Protein 7DSK (pdb70)

Organism: Homo sapiens (NCBI:txid9606)

Solvent-accessible surface area: 40055 Å² total; per-residue (Å²): 115,178,46,13,32,45,62,112,75,1,67,157,70,1,47,47,118,22,64,52,170,57,44,168,49,83,96,104,112,70,101,117,39,36,101,44,62,70,53,23,2,75,88,60,23,112,209,19,114,141,28,121,146,58,71,87,51,51,25,12,31,36,3,1,1,0,15,0,51,54,8,65,12,0,17,16,163,88,45,6,63,0,55,27,0,79,64,66,0,103,30,0,36,40,0,81,4,47,0,0,4,0,8,13,5,3,55,4,90,96,76,72,26,98,82,6,56,2,65,89,9,14,102,114,27,26,47,75,126,39,2,69,43,0,15,94,22,0,153,167,74,72,7,90,1,0,3,4,2,0,0,1,48,83,43,172,51,8,5,4,89,106,69,21,95,77,0,5,74,45,1,97,88,0,3,85,79,6,3,122,36,35,0,31,0,0,5,3,45,27,2,63,70,10,131,80,19,49,74,38,0,36,66,2,11,110,43,0,34,67,80,36,107,73,46,1,2,2,0,0,3,91,13,53,72,36,117,89,2,40,58,23,22,122,96,7,108,72,7,5,12,2,15,20,17,9,29,89,56,9,109,55,0,79,70,2,46,32,26,0,44,95,20,8,124,56,13,52,112,86,63,8,14,7,9,3,6,19,38,82,10,6,22,59,82,26,63,87,94,24,17,66,1,3,1,0,0,1,2,1,2,20,1,0,1,4,2,7,10,0,4,0,8,20,5,56,8,81,61,24,59,78,27,82,108,122,15,5,35,1,5,27,62,71,99,26,18,94,88,86,122,78,35,22,48,69,107,57,1,14,112,14,20,60,134,71,117,54,7,17,0,25,9,0,63,94,3,3,45,24,4,28,97,37,84,1,4,23,27,11,59,29,66,25,4,69,30,12,121,10,5,0,0,0,0,2,13,15,30,39,49,42,5,0,0,0,0,0,1,5,22,104,99,41,25,75,2,30,20,128,21,113,88,28,52,98,72,2,62,40,49,70,113,0,50,8,30,2,15,5,51,132,76,69,147,86,51,69,68,32,41,13,114,151,2,101,0,63,46,36,0,0,0,1,0,74,6,81,110,78,154,35,33,18,89,114,63,0,69,31,122,23,1,22,11,5,0,6,1,10,8,0,3,5,5,2,7,51,16,5,35,30,0,1,106,33,0,15,0,8,8,30,3,40,76,6,2,40,53,3,0,90,33,2,46,32,0,0,44,1,0,0,2,4,2,2,15,30,22,53,6,0,0,8,0,1,3,2,38,96,35,68,36,49,62,48,0,8,22,6,2,46,3,19,9,51,14,35,0,4,5,44,1,6,3,19,0,49,14,18,0,46,17,67,10,37,57,78,6,82,48,13,91,27,32,123,98,0,5,61,47,20,0,16,11,6,1,24,60,1,11,24,42,3,26,145,32,9,127,30,4,11,156,33,5,56,63,42,7,56,34,4,63,132,5,2,43,59,3,20,90,28,1,97,81,29,69,62,132,79,107,71,72,7,61,43,141,122,107,15,117,113,46,53,108,113,96,89,8,67,30,8,69,0,39,36,32,0,18,60,4,4,36,10,15,15,26,0,0,2,0,1,57,4,1,90,82,16,102,146,12,1,17,63,0,2,82,77,0,5,56,76,1,19,102,22,0,29,47,0,4,51,0,3,4,6,17,14,62,36,114,89,2,46,72,22,170,12,5,0,24,41,0,0,90,139,42,47,62,144,100,23,115,37,3,4,42,60,1,0,54,0,0,29,1,7,1,3,2,8,0,10,0,0,0,2,0,3,6,0,0,7,81,61,48,11,27,89,28,31,14,15,4,0,21,8,139,75,54,0,0,24,5,0,0,64,58,4,7,74,45,0,51,92,63,9,179,36,215,86,30,96,61,27,64,64,42,5,14,8,24,64,18,56,4,5,2,56,2,0,73,1,7,40,134,9,41,137,168,86,90,131,61,123,42,54,78,109,16,118,91,44,72,0,61,135,3,20,103,33,0,83,100,10,18,63,15,11,97,165,96,50,81,104,43,0,36,82,0,106,97,62,5,74,55,0,52,94,55,22,96,108,42,31,159,96,146,148,32,62,162,220,50,69,120,38,67,76,54,72,8,18,91,37,0,43,61,55,37,0,0,9,41,87,112

Foldseek 3Di:
DVPDDDDPVCCVPCVDPPNVVVVVVVVVVVVVVVVVVVVVVVVVVVVPDDFDDDPPDALLLQFAEEEEAQQCQEVHPPQSALLSVLVCLVVVVLLVHQEYEYHAQFDDDALDDPPGASLFGDPVHHGLVSVLVSQVSCVVSNYAYEYERQGHPPDDLRQNLPDAPVSLVRVLVSLVNVVVSPHQEYEYEALVSHPPRLVSVVVSVVVQVVVHVNHAYEYEHADQDLVVVVVSCPVPQRHEYFYQNVLPDQLFPVVVQCSLVVNCVVSVVGAYEDERHDQAAPVVRDPPLQLLVVLVVRLQRNYYYYHYPCSQLPADPVQDPDDDRRRHRAAADLCGPPPPRPSADLSRHDVSQVVDCLHSNVSSSLSRVCCNPFDQNSHWDKDWADWPGRKTKIKGHHTFFKIKIKIWGSHQAKDFTHCPHPDDDPQDDDDQKWAFDDKNDPDDDHGHIDGRHRHIGHHGMMTITIDGGDD/DAQAFDQELLLLLLLQLLQLQFQLLWALPLVLCVLFFFLVLLLVLLLVLLVLLLLLLVLLLQVCLFVVDAQPLLVLCCVFVNDVVSLLCVVCCPAQNQLLVLLVRLLLLLQLLCCVVPPPHGDDRVSSLVSSLVLLVVLLVQQLQADVSLSVLSSVLSVLLVVLLVVLLVLLVVLVVVPDFPEPDPPRRNPTGDDDCLSNVSSSLSSNSSRPSLNLVRNVGVNYDPSSPSVVVSSVVRSVVVSVSSSSNSSSLPRPAPSVSSNPDRTSQLVSLVRSHPPVSSVRSNSSSSSSSSSSSSSLVSQLSNVLVCVVVQSDPVLFVWAAPPRSGRSVSSVVSSVSSSVVSPDDDSVVCSLLCVLVVLVSSLSSLVSVVVCVVVPVPTDGSDDDDPPSNVVSNVVSVVSNVSSCPNPVPSPVVSVVVSCVCVVVCCPRPVDPPDDPVPPVVSVVVSVVVCVVVVTHHDDD

GO terms:
  GO:0005515 protein binding (F, IPI)
  GO:0005886 plasma membrane (C, IDA)
  GO:0016323 basolateral plasma membrane (C, IDA)
  GO:0016324 apical plasma membrane (C, IDA)
  GO:0015823 phenylalanine transport (P, IGI)
  GO:1903801 L-leucine import across plasma membrane (P, IGI)
  GO:0015173 aromatic amino acid transmembrane transporter activity (F, IGI)
  GO:0015175 neutral L-amino acid transmembrane transporter activity (F, IGI)
  GO:0015180 L-alanine transmembrane transporter activity (F, IGI)
  GO:0015190 L-leucine transmembrane transporter activity (F, IGI)
  GO:1904273 L-alanine import across plasma membrane (P, IGI)
  GO:0003725 double-stranded RNA binding (F, IDA)
  GO:0043330 response to exogenous dsRNA (P, IMP)
  GO:0015818 isoleucine transport (P, IDA)
  GO:0015820 L-leucine transport (P, IDA)
  GO:0015821 methionine transport (P, IDA)
  GO:0015823 phenylalanine transport (P, IDA)
  GO:0015824 proline transport (P, IDA)
  GO:0015827 tryptophan transport (P, IDA)
  GO:0015828 tyrosine transport (P, IDA)

Secondary structure (DSSP, 8-state):
--SS--HHHHHHHTTSTTHHHHHHHHHHHHHHHHHHHHHHHHHHHTTS---PPP----GGGSS-EEEE--SHHHH-TT--STTGGGGGHHHHTTTT-S--EE---EE--SS-TTT-EEEEE-TTT--SHHHHHHHHHHHHTT---EEE--S--SSSSTT-TT-SHHHHHHHHHHHHHHHHHT-SEEEE--GGGSTT-HHHHHHHHHHHHHH-TT-EEEEE-----HHHHHHHTSS-SS-EEE-SSSSS--SSHHHHHHHHHHHHHHHTS--EEE-S-SS--GGGTS-TTSHHHHHHHHTSSSEEEEEETTTTTT--STTSSS--TTSPPP--STT-S-SSTT---STTSHHHHTT-TTSHHHHHHHHHHHHTT-HHHHS-EEEEE--STTEEEEEEE-SSS-EEEEEEE-SSS-EE------SS-STT---S------BSSSS--SSS---SSS-EE-TT-EEEEEE-S--/------B-HHHHHHHHHHHHSSSHHHHTHHHHHHHH-SHHHHHHHHHHHHHHHHHHHHHHHHHHHHT--SSTTTHHHHHHH-SHHHHHHHHHIIIIIHHHHHHHHHHHHHHHHTTTTSTTSPPPHHHHHHHHHHHHHHHHHHHHH-HHHHHHHHHHHHHHHHHHHHHHHHHHHHHHTSS--SS--TTTTTTT----GGGTHHHHHHHHHTT--TT-TTTTTTSBSSHHHHTHHHHHHHHHHHHHHHHHHHHHHHTTS-HHHHHT-S-HHHHHHHHH-SSSTTHHHHHHHHHHHHHHHHHHHHHHHHHHHHHHTTSS-TTSSEEBTTTTB-HHHHHHHHHHHHHGGG-S--STTHHHHHHHHHHHHHHHHHHHHHHHHH---S--S--PPTTHHHHHHHHHHHHHHHHTTS-HHHHHHHHHHHTTHHHHHTTTTS--S--HHHHHHHHHHHHHHHHHHT-EE---

Sequence (935 aa):
KFTGLSKEELLKVAGSPGWVRTRWALLLLFWLGWLGMLAGAVVIIVRAPRCRELPAQKWWHTGALYRIGDLQAFQGHGAGNLAGLKGRLDYLSSLKVKGLVLGPIHKNQKDDVAQTDLLQIDPNFGSKEDFDSLLQSAKKKSIRVILDLTPNYRGENSWFSTQVDTVATKVKDALEFWLQAGVDGFQVRDIENLKDASSFLAEWQNITKGFSEDRLLIAGTNSSDLQQILSLLESNKDLLLTSSYLSDSGSTGEHTKSLVTQYLNATGNRWCSWSLSQARLLTSFLPAQLLRLYQLMLFTLPGTPVFSYGDEIGLDAAALPGQPMEAPVMLWDESSFPDIPGAVSANMTVKGQSEDPGSLLSLFRRLSDQRSKERSLLHGDFHAFSAGPGLFSYIRHWDQNERFLVVLNFGDVGLSAGLQASDLPASASLPAKADLLLSTQPGREEGSPLELERLKLEPHEGLLLRFPYAAVTLQRNITLLNGVAIIVGTIIGSGIFVTPTGVLKEAGSPGLALVVWAACGVFSIVGALCYAELGTTISKSGGDYAYMLEVYGSLPAFLKLWIELLIIRPSSQYIVALVFATYLLKPLFPTCPVPEEAAKLVACLCVLLLTAVNCYSVKAATRVQDAFAAAKLLALALIILLGFVQIGKGDVSNLDPNFSFEGTKLDVGNIVLALYSGLFAYGGWNYLNFVTEEMINPYRNLPLAIIISLPIVTLVYVLTNLAYFTTLSTEQMLSSEAVAVDFGNYHLGVMSWIIPVFVGLSCFGSVNGSLFTSSRLFFVGSREGHLPSILSMIHPQLLTPVPSLVFTCVMTLLYAFSKDIFSVINFFSFFNWLCVALAIIGMIWLRHRKPELERPIKVNLALPVFFILACLFLIAVSFWKTPVECGIGFTIILSGLPVYFFGVWWKNKPKWLLQGIFSTTVLCQKLMQVVPQET

Radius of gyration: 35.34 Å; Cα contacts (8 Å, |Δi|>4): 1486; chains: 2; bounding box: 67×59×108 Å

Structure (mmCIF, N/CA/C/O backbone):
data_7DSK
#
_entry.id   7DSK
#
_cell.length_a   1.00
_cell.length_b   1.00
_cell.length_c   1.00
_cell.angle_alpha   90.00
_cell.angle_beta   90.00
_cell.angle_gamma   90.00
#
_symmetry.space_group_name_H-M   'P 1'
#
loop_
_entity.id
_entity.type
_entity.pdbx_description
1 polymer '4F2 cell-surface antigen heavy chain'
2 polymer 'Large neutral amino acids transporter small subunit 1'
3 branched 2-acetamido-2-deoxy-beta-D-glucopyranose-(1-4)-2-acetamido-2-deoxy-beta-D-glucopyranose
4 non-polymer 1,2-DIACYL-GLYCEROL-3-SN-PHOSPHATE
5 non-polymer '(2~{S})-2-azanyl-7-(naphthalen-1-ylmethoxy)-3,4-dihydro-1~{H}-naphthalene-2-carboxylic acid'
6 non-polymer 'CHOLESTEROL HEMISUCCINATE'
7 water water
#
loop_
_atom_site.group_PDB
_atom_site.id
_atom_site.type_symbol
_atom_site.label_atom_id
_atom_site.label_alt_id
_atom_site.label_comp_id
_atom_site.label_asym_id
_atom_site.label_entity_id
_atom_site.label_seq_id
_atom_site.pdbx_PDB_ins_code
_atom_site.Cartn_x
_atom_site.Cartn_y
_atom_site.Cartn_z
_atom_site.occupancy
_atom_site.B_iso_or_equiv
_atom_site.auth_seq_id
_atom_site.auth_comp_id
_atom_site.auth_asym_id
_atom_site.auth_atom_id
_atom_site.pdbx_PDB_model_num
ATOM 1 N N . LYS A 1 175 ? 128.08000 132.09900 104.93700 1.000 102.86000 161 LYS A N 1
ATOM 2 C CA . LYS A 1 175 ? 129.17700 131.53300 104.16500 1.000 102.86000 161 LYS A CA 1
ATOM 3 C C . LYS A 1 175 ? 129.05900 130.02000 104.20300 1.000 102.86000 161 LYS A C 1
ATOM 4 O O . LYS A 1 175 ? 128.63100 129.39400 103.23200 1.000 102.86000 161 LYS A O 1
ATOM 10 N N . PHE A 1 176 ? 129.43000 129.43700 105.33600 1.000 109.22000 162 PHE A N 1
ATOM 11 C CA . PHE A 1 176 ? 129.39900 127.99000 105.47900 1.000 109.22000 162 PHE A CA 1
ATOM 12 C C . PHE A 1 176 ? 128.12500 127.48100 106.13800 1.000 109.22000 162 PHE A C 1
ATOM 13 O O . PHE A 1 176 ? 127.69900 126.36600 105.82700 1.000 109.22000 162 PHE A O 1
ATOM 21 N N . THR A 1 177 ? 127.50600 128.24800 107.03800 1.000 101.75000 163 THR A N 1
ATOM 22 C CA . THR A 1 177 ? 126.28600 127.78700 107.69300 1.000 101.75000 163 THR A CA 1
ATOM 23 C C . THR A 1 177 ? 125.30500 128.96100 107.71900 1.000 101.75000 163 THR A C 1
ATOM 24 O O . THR A 1 177 ? 124.32800 128.97100 108.47500 1.000 101.75000 163 THR A O 1
ATOM 28 N N . GLY A 1 178 ? 125.54500 129.95600 106.8880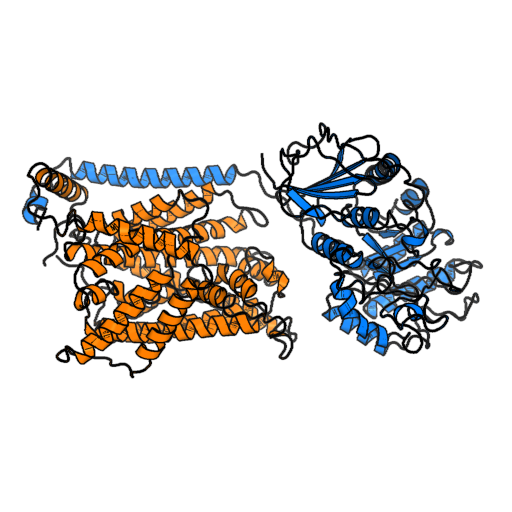0 1.000 98.94000 164 GLY A N 1
ATOM 29 C CA . GLY A 1 178 ? 124.68700 131.12400 106.85100 1.000 98.94000 164 GLY A CA 1
ATOM 30 C C . GLY A 1 178 ? 124.51900 131.72500 105.47900 1.000 98.94000 164 GLY A C 1
ATOM 31 O O . GLY A 1 178 ? 124.92200 131.14200 104.47000 1.000 98.94000 164 GLY A O 1
ATOM 32 N N . LEU A 1 179 ? 123.92700 132.91500 105.44900 1.000 95.67000 165 LEU A N 1
ATOM 33 C CA . LEU A 1 179 ? 123.61600 133.62700 104.21800 1.000 95.67000 165 LEU A CA 1
ATOM 34 C C . LEU A 1 179 ? 124.83700 134.42300 103.75900 1.000 95.67000 165 LEU A C 1
ATOM 35 O O . LEU A 1 179 ? 125.95800 134.17900 104.20800 1.000 95.67000 165 LEU A O 1
ATOM 40 N N . SER A 1 180 ? 124.63700 135.36600 102.84100 1.000 96.10000 166 SER A N 1
ATOM 41 C CA . SER A 1 180 ? 125.70400 136.22200 102.34500 1.000 96.10000 166 SER A CA 1
ATOM 42 C C . SER A 1 180 ? 125.26600 137.67300 102.48000 1.000 96.10000 166 SER A C 1
ATOM 43 O O . SER A 1 180 ? 124.27800 137.98600 103.15000 1.000 96.10000 166 SER A O 1
ATOM 46 N N . LYS A 1 181 ? 126.02500 138.56000 101.84000 1.000 95.66000 167 LYS A N 1
ATOM 47 C CA . LYS A 1 181 ? 125.82500 140.00300 101.91000 1.000 95.66000 167 LYS A CA 1
ATOM 48 C C . LYS A 1 181 ? 124.48400 140.45000 101.33700 1.000 95.66000 167 LYS A C 1
ATOM 49 O O . LYS A 1 181 ? 123.65700 141.02400 102.05300 1.000 95.66000 167 LYS A O 1
ATOM 55 N N . GLU A 1 182 ? 124.26200 140.16900 100.05100 1.000 102.79000 168 GLU A N 1
ATOM 56 C CA . GLU A 1 182 ? 123.15700 140.73900 99.28500 1.000 102.79000 168 GLU A CA 1
ATOM 57 C C . GLU A 1 182 ? 121.80200 140.21300 99.73500 1.000 102.79000 168 GLU A C 1
ATOM 58 O O . GLU A 1 182 ? 120.83100 140.97900 99.81300 1.000 102.79000 168 GLU A O 1
ATOM 64 N N . GLU A 1 183 ? 121.73700 138.90800 100.01400 1.000 99.17000 169 GLU A N 1
ATOM 65 C CA . GLU A 1 183 ? 120.50200 138.28100 100.47200 1.000 99.17000 169 GLU A CA 1
ATOM 66 C C . GLU A 1 183 ? 120.04800 138.87700 101.79600 1.000 99.17000 169 GLU A C 1
ATOM 67 O O . GLU A 1 183 ? 118.87200 139.20000 101.97700 1.000 99.17000 169 GLU A O 1
ATOM 73 N N . LEU A 1 184 ? 120.98700 139.05900 102.72400 1.000 97.70000 170 LEU A N 1
ATOM 74 C CA . LEU A 1 184 ? 120.66900 139.67500 104.00200 1.000 97.70000 170 LEU A CA 1
ATOM 75 C C . LEU A 1 184 ? 120.30500 141.14700 103.84900 1.000 97.70000 170 LEU A C 1
ATOM 76 O O . LEU A 1 184 ? 119.40800 141.64500 104.53400 1.000 97.70000 170 LEU A O 1
ATOM 81 N N . LEU A 1 185 ? 120.99000 141.86100 102.95800 1.000 100.57000 171 LEU A N 1
ATOM 82 C CA . LEU A 1 185 ? 120.71900 143.28700 102.81900 1.000 100.57000 171 LEU A CA 1
ATOM 83 C C . LEU A 1 185 ? 119.39200 143.57100 102.12600 1.000 100.57000 171 LEU A C 1
ATOM 84 O O . LEU A 1 185 ? 118.82200 144.65100 102.30900 1.000 100.57000 171 LEU A O 1
ATOM 89 N N . LYS A 1 186 ? 118.88400 142.63100 101.32700 1.000 101.73000 172 LYS A N 1
ATOM 90 C CA . LYS A 1 186 ? 117.55600 142.86800 100.76900 1.000 101.73000 172 LYS A CA 1
ATOM 91 C C . LYS A 1 186 ? 116.45200 142.12700 101.52300 1.000 101.73000 172 LYS A C 1
ATOM 92 O O . LYS A 1 186 ? 115.26900 142.39600 101.29300 1.000 101.73000 172 LYS A O 1
ATOM 98 N N . VAL A 1 187 ? 116.80200 141.19500 102.40900 1.000 99.98000 173 VAL A N 1
ATOM 99 C CA . VAL A 1 187 ? 115.79800 140.61300 103.29700 1.000 99.98000 173 VAL A CA 1
ATOM 100 C C . VAL A 1 187 ? 115.73100 141.37600 104.61300 1.000 99.98000 173 VAL A C 1
ATOM 101 O O . VAL A 1 187 ? 114.66600 141.87100 104.99800 1.000 99.98000 173 VAL A O 1
ATOM 105 N N . ALA A 1 188 ? 116.85800 141.49100 105.31400 1.000 99.47000 174 ALA A N 1
ATOM 106 C CA . ALA A 1 188 ? 116.86100 142.19200 106.59400 1.000 99.47000 174 ALA A CA 1
ATOM 107 C C . ALA A 1 188 ? 117.05400 143.69300 106.41300 1.000 99.47000 174 ALA A C 1
ATOM 108 O O . ALA A 1 188 ? 117.96100 144.28800 107.00200 1.000 99.47000 174 ALA A O 1
ATOM 110 N N . GLY A 1 189 ? 116.20800 144.30800 105.59500 1.000 99.29000 175 GLY A N 1
ATOM 111 C CA . GLY A 1 189 ? 116.15300 145.74600 105.44400 1.000 99.29000 175 GLY A CA 1
ATOM 112 C C . GLY A 1 189 ? 114.70300 146.16300 105.35000 1.000 99.29000 175 GLY A C 1
ATOM 113 O O . GLY A 1 189 ? 114.37900 147.34600 105.20600 1.000 99.29000 175 GLY A O 1
ATOM 114 N N . SER A 1 190 ? 113.82800 145.16300 105.41600 1.000 99.61000 176 SER A N 1
ATOM 115 C CA . SER A 1 190 ? 112.39400 145.38100 105.40500 1.000 99.61000 176 SER A CA 1
ATOM 116 C C . SER A 1 190 ? 111.96100 146.13400 106.66100 1.000 99.61000 176 SER A C 1
ATOM 117 O O . SER A 1 190 ? 112.62800 146.05700 107.69600 1.000 99.61000 176 SER A O 1
ATOM 120 N N . PRO A 1 191 ? 110.85800 146.89900 106.58700 1.000 99.21000 177 PRO A N 1
ATOM 121 C CA . PRO A 1 191 ? 110.30200 147.50200 107.80500 1.000 99.21000 177 PRO A CA 1
ATOM 122 C C . PRO A 1 191 ? 109.82200 146.44800 108.78600 1.000 99.21000 177 PRO A C 1
ATOM 123 O O . PRO A 1 191 ? 109.50100 145.32200 108.39300 1.000 99.21000 177 PRO A O 1
ATOM 127 N N . GLY A 1 192 ? 109.76600 146.80000 110.06300 1.000 96.93000 178 GLY A N 1
ATOM 128 C CA . GLY A 1 192 ? 109.51600 145.80300 111.08000 1.000 96.93000 178 GLY A CA 1
ATOM 129 C C . GLY A 1 192 ? 110.80000 145.31100 111.71200 1.000 96.93000 178 GLY A C 1
ATOM 130 O O . GLY A 1 192 ? 110.96000 145.40500 112.93100 1.000 96.93000 178 GLY A O 1
ATOM 131 N N . TRP A 1 193 ? 111.71600 144.78100 110.89300 1.000 91.63000 179 TRP A N 1
ATOM 132 C CA . TRP A 1 193 ? 113.01500 144.34000 111.39600 1.000 91.63000 179 TRP A CA 1
ATOM 133 C C . TRP A 1 193 ? 113.83600 145.51400 111.91400 1.000 91.63000 179 TRP A C 1
ATOM 134 O O . TRP A 1 193 ? 114.52500 145.40300 112.93700 1.000 91.63000 179 TRP A O 1
ATOM 145 N N . VAL A 1 194 ? 113.77200 146.64700 111.20900 1.000 91.80000 180 VAL A N 1
ATOM 146 C CA . VAL A 1 194 ? 114.41900 147.87300 111.67100 1.000 91.80000 180 VAL A CA 1
ATOM 147 C C . VAL A 1 194 ? 113.80000 148.33500 112.98400 1.000 91.80000 180 VAL A C 1
ATOM 148 O O . VAL A 1 194 ? 114.50500 148.71400 113.93200 1.000 91.80000 180 VAL A O 1
ATOM 152 N N . ARG A 1 195 ? 112.46800 148.27300 113.06500 1.000 91.58000 181 ARG A N 1
ATOM 153 C CA . ARG A 1 195 ? 111.76800 148.62300 114.29400 1.000 91.58000 181 ARG A CA 1
ATOM 154 C C . ARG A 1 195 ? 112.08500 147.63300 115.40600 1.000 91.58000 181 ARG A C 1
ATOM 155 O O . ARG A 1 195 ? 112.19300 148.01500 116.57500 1.000 91.58000 181 ARG A O 1
ATOM 163 N N . THR A 1 196 ? 112.28900 146.36200 115.04600 1.000 87.24000 182 THR A N 1
ATOM 164 C CA . THR A 1 196 ? 112.63800 145.34000 116.02800 1.000 87.24000 182 THR A CA 1
ATOM 165 C C . THR A 1 196 ? 114.00800 145.60300 116.64200 1.000 87.24000 182 THR A C 1
ATOM 166 O O . THR A 1 196 ? 114.17500 145.55300 117.86600 1.000 87.24000 182 THR A O 1
ATOM 170 N N . ARG A 1 197 ? 114.99800 145.92500 115.80700 1.000 85.45000 183 ARG A N 1
ATOM 171 C CA . ARG A 1 197 ? 116.33600 146.12200 116.35100 1.000 85.45000 183 ARG A CA 1
ATOM 172 C C . ARG A 1 197 ? 116.45900 147.46000 117.07800 1.000 85.45000 183 ARG A C 1
ATOM 173 O O . ARG A 1 197 ? 117.18900 147.56000 118.07300 1.000 85.45000 183 ARG A O 1
ATOM 181 N N . TRP A 1 198 ? 115.70300 148.48100 116.65400 1.000 89.84000 184 TRP A N 1
ATOM 182 C CA . TRP A 1 198 ? 115.70900 149.73200 117.41500 1.000 89.84000 184 TRP A CA 1
ATOM 183 C C . TRP A 1 198 ? 114.99000 149.57900 118.75300 1.000 89.84000 184 TRP A C 1
ATOM 184 O O . TRP A 1 198 ? 115.41600 150.15600 119.76700 1.000 89.84000 184 TRP A O 1
ATOM 195 N N . ALA A 1 199 ? 113.91400 148.78500 118.78000 1.000 80.77000 185 ALA A N 1
ATOM 196 C CA . ALA A 1 199 ? 113.22400 148.50600 120.03200 1.000 80.77000 185 ALA A CA 1
ATOM 197 C C . ALA A 1 199 ? 114.10900 147.71400 120.98100 1.000 80.77000 185 ALA A C 1
ATOM 198 O O . ALA A 1 199 ? 114.11700 147.97200 122.19000 1.000 80.77000 185 ALA A O 1
ATOM 200 N N . LEU A 1 200 ? 114.88800 146.77000 120.44600 1.000 73.97000 186 LEU A N 1
ATOM 201 C CA . LEU A 1 200 ? 115.81000 146.01400 121.28800 1.000 73.97000 186 LEU A CA 1
ATOM 202 C C . LEU A 1 200 ? 116.94800 146.88900 121.80100 1.000 73.97000 186 LEU A C 1
ATOM 203 O O . LEU A 1 200 ? 117.41300 146.70100 122.93200 1.000 73.97000 186 LEU A O 1
ATOM 208 N N . LEU A 1 201 ? 117.38700 147.86600 121.00100 1.000 74.58000 187 LEU A N 1
ATOM 209 C CA . LEU A 1 201 ? 118.41900 148.80000 121.45200 1.000 74.58000 187 LEU A CA 1
ATOM 210 C C . LEU A 1 201 ? 117.93400 149.65200 122.62100 1.000 74.58000 187 LEU A C 1
ATOM 211 O O . LEU A 1 201 ? 118.62800 149.78200 123.64600 1.000 74.58000 187 LEU A O 1
ATOM 216 N N . LEU A 1 202 ? 116.73400 150.22600 122.49600 1.000 74.25000 188 LEU A N 1
ATOM 217 C CA . LEU A 1 202 ? 116.23000 151.06800 123.57700 1.000 74.25000 188 LEU A CA 1
ATOM 218 C C . LEU A 1 202 ? 115.85800 150.23200 124.79700 1.000 74.25000 188 LEU A C 1
ATOM 219 O O . LEU A 1 202 ? 115.98600 150.69500 125.93600 1.000 74.25000 188 LEU A O 1
ATOM 224 N N . LEU A 1 203 ? 115.44100 148.97900 124.57900 1.000 68.50000 189 LEU A N 1
ATOM 225 C CA . LEU A 1 203 ? 115.17300 148.06600 125.68500 1.000 68.50000 189 LEU A CA 1
ATOM 226 C C . LEU A 1 203 ? 116.44900 147.72100 126.44600 1.000 68.50000 189 LEU A C 1
ATOM 227 O O . LEU A 1 203 ? 116.44600 147.62400 127.68000 1.000 68.50000 189 LEU A O 1
ATOM 232 N N . PHE A 1 204 ? 117.55900 147.56100 125.71800 1.000 66.20000 190 PHE A N 1
ATOM 233 C CA . PHE A 1 204 ? 118.85100 147.31600 126.35200 1.000 66.20000 190 PHE A CA 1
ATOM 234 C C . PHE A 1 204 ? 119.28400 148.50500 127.19800 1.000 66.20000 190 PHE A C 1
ATOM 235 O O . PHE A 1 204 ? 119.76100 148.33700 128.32900 1.000 66.20000 190 PHE A O 1
ATOM 243 N N . TRP A 1 205 ? 119.11300 149.72100 126.67200 1.000 68.02000 191 TRP A N 1
ATOM 244 C CA . TRP A 1 205 ? 119.54900 150.88800 127.43700 1.000 68.02000 191 TRP A CA 1
ATOM 245 C C . TRP A 1 205 ? 118.64200 151.15300 128.64000 1.000 68.02000 191 TRP A C 1
ATOM 246 O O . TRP A 1 205 ? 119.11600 151.60400 129.69300 1.000 68.02000 191 TRP A O 1
ATOM 257 N N . LEU A 1 206 ? 117.34700 150.84000 128.52700 1.000 66.88000 192 LEU A N 1
ATOM 258 C CA . LEU A 1 206 ? 116.47300 150.96300 129.69200 1.000 66.88000 192 LEU A CA 1
ATOM 259 C C . LEU A 1 206 ? 116.77300 149.89900 130.74000 1.000 66.88000 192 LEU A C 1
ATOM 260 O O . LEU A 1 206 ? 116.65300 150.16200 131.94100 1.000 66.88000 192 LEU A O 1
ATOM 265 N N . GLY A 1 207 ? 117.18200 148.70100 130.31700 1.000 63.40000 193 GLY A N 1
ATOM 266 C CA . GLY A 1 207 ? 117.62200 147.70700 131.28800 1.000 63.40000 193 GLY A CA 1
ATOM 267 C C . GLY A 1 207 ? 118.90800 148.10600 131.98900 1.000 63.40000 193 GLY A C 1
ATOM 268 O O . GLY A 1 207 ? 119.08700 147.84200 133.18300 1.000 63.40000 193 GLY A O 1
ATOM 269 N N . TRP A 1 208 ? 119.80100 148.78200 131.26500 1.000 58.43000 194 TRP A N 1
ATOM 270 C CA . TRP A 1 208 ? 121.02800 149.29800 131.86800 1.000 58.43000 194 TRP A CA 1
ATOM 271 C C . TRP A 1 208 ? 120.72900 150.38500 132.89900 1.000 58.43000 194 TRP A C 1
ATOM 272 O O . TRP A 1 208 ? 121.30600 150.39500 133.99700 1.000 58.43000 194 TRP A O 1
ATOM 283 N N . LEU A 1 209 ? 119.80900 151.30000 132.57200 1.000 60.82000 195 LEU A N 1
ATOM 284 C CA . LEU A 1 209 ? 119.42300 152.33100 133.53600 1.000 60.82000 195 LEU A CA 1
ATOM 285 C C . LEU A 1 209 ? 118.66500 151.74700 134.72300 1.000 60.82000 195 LEU A C 1
ATOM 286 O O . LEU A 1 209 ? 118.77600 152.26100 135.84400 1.000 60.82000 195 LEU A O 1
ATOM 291 N N . GLY A 1 210 ? 117.90800 150.67100 134.50200 1.000 63.71000 196 GLY A N 1
ATOM 292 C CA . GLY A 1 210 ? 117.25300 149.99800 135.61100 1.000 63.71000 196 GLY A CA 1
ATOM 293 C C . GLY A 1 210 ? 118.24200 149.34600 136.55500 1.000 63.71000 196 GLY A C 1
ATOM 294 O O . GLY A 1 210 ? 118.06400 149.37800 137.77500 1.000 63.71000 196 GLY A O 1
ATOM 295 N N . MET A 1 211 ? 119.31200 148.76700 136.00300 1.000 65.15000 197 MET A N 1
ATOM 296 C CA . MET A 1 211 ? 120.35900 148.20200 136.85200 1.000 65.15000 197 MET A CA 1
ATOM 297 C C . MET A 1 211 ? 121.11000 149.29100 137.60900 1.000 65.15000 197 MET A C 1
ATOM 298 O O . MET A 1 211 ? 121.51100 149.09100 138.76300 1.000 65.15000 197 MET A O 1
ATOM 303 N N . LEU A 1 212 ? 121.28500 150.46100 136.98600 1.000 61.26000 198 LEU A N 1
ATOM 304 C CA . LEU A 1 212 ? 121.92000 151.57900 137.68200 1.000 61.26000 198 LEU A CA 1
ATOM 305 C C . LEU A 1 212 ? 121.07200 152.08600 138.84300 1.000 61.26000 198 LEU A C 1
ATOM 306 O O . LEU A 1 212 ? 121.60100 152.34800 139.93400 1.000 61.26000 198 LEU A O 1
ATOM 311 N N . ALA A 1 213 ? 119.75900 152.21100 138.63500 1.000 64.19000 199 ALA A N 1
ATOM 312 C CA . ALA A 1 213 ? 118.87700 152.63100 139.71900 1.000 64.19000 199 ALA A CA 1
ATOM 313 C C . ALA A 1 213 ? 118.80400 151.57600 140.81800 1.000 64.19000 199 ALA A C 1
ATOM 314 O O . ALA A 1 213 ? 118.75300 151.91500 142.00700 1.000 64.19000 199 ALA A O 1
ATOM 316 N N . GLY A 1 214 ? 118.81900 150.29400 140.44100 1.000 65.30000 200 GLY A N 1
ATOM 317 C CA . GLY A 1 214 ? 118.85100 149.22500 141.42300 1.000 65.30000 200 GLY A CA 1
ATOM 318 C C . GLY A 1 214 ? 120.12400 149.17500 142.23800 1.000 65.30000 200 GLY A C 1
ATOM 319 O O . GLY A 1 214 ? 120.08800 148.75400 143.39700 1.000 65.30000 200 GLY A O 1
ATOM 320 N N . ALA A 1 215 ? 121.24800 149.59800 141.66400 1.000 64.98000 201 ALA A N 1
ATOM 321 C CA . ALA A 1 215 ? 122.46600 149.73300 142.45100 1.000 64.98000 201 ALA A CA 1
ATOM 322 C C . ALA A 1 215 ? 122.43100 150.94200 143.37600 1.000 64.98000 201 ALA A C 1
ATOM 323 O O . ALA A 1 215 ? 122.89400 150.85000 144.52200 1.000 64.98000 201 ALA A O 1
ATOM 325 N N . VAL A 1 216 ? 121.87400 152.06400 142.90700 1.000 65.58000 202 VAL A N 1
ATOM 326 C CA . VAL A 1 216 ? 121.83200 153.28000 143.71900 1.000 65.58000 202 VAL A CA 1
ATOM 327 C C . VAL A 1 216 ? 120.92400 153.09900 144.93600 1.000 65.58000 202 VAL A C 1
ATOM 328 O O . VAL A 1 216 ? 121.29700 153.45400 146.06500 1.000 65.58000 202 VAL A O 1
ATOM 332 N N . VAL A 1 217 ? 119.74700 152.49500 144.74800 1.000 69.38000 203 VAL A N 1
ATOM 333 C CA . VAL A 1 217 ? 118.81900 152.35600 145.87100 1.000 69.38000 203 VAL A CA 1
ATOM 334 C C . VAL A 1 217 ? 119.24700 151.22100 146.79600 1.000 69.38000 203 VAL A C 1
ATOM 335 O O . VAL A 1 217 ? 118.72300 151.08000 147.90400 1.000 69.38000 203 VAL A O 1
ATOM 339 N N . ILE A 1 218 ? 120.18800 150.38600 146.35700 1.000 67.42000 204 ILE A N 1
ATOM 340 C CA . ILE A 1 218 ? 120.78900 149.43900 147.29000 1.000 67.42000 204 ILE A CA 1
ATOM 341 C C . ILE A 1 218 ? 121.88300 150.12500 148.10000 1.000 67.42000 204 ILE A C 1
ATOM 342 O O . ILE A 1 218 ? 122.02000 149.87700 149.30600 1.000 67.42000 204 ILE A O 1
ATOM 347 N N . ILE A 1 219 ? 122.62800 151.04300 147.47500 1.000 69.65000 205 ILE A N 1
ATOM 348 C CA . ILE A 1 219 ? 123.69700 151.75200 148.17600 1.000 69.65000 205 ILE A CA 1
ATOM 349 C C . ILE A 1 219 ? 123.13000 152.67500 149.25400 1.000 69.65000 205 ILE A C 1
ATOM 350 O O . ILE A 1 219 ? 123.61200 152.67900 150.39300 1.000 69.65000 205 ILE A O 1
ATOM 355 N N . VAL A 1 220 ? 122.07500 153.43200 148.94000 1.000 72.50000 206 VAL A N 1
ATOM 356 C CA . VAL A 1 220 ? 121.52400 154.33300 149.95400 1.000 72.50000 206 VAL A CA 1
ATOM 357 C C . VAL A 1 220 ? 120.72400 153.60400 151.03200 1.000 72.50000 206 VAL A C 1
ATOM 358 O O . VAL A 1 220 ? 120.42000 154.20000 152.07100 1.000 72.50000 206 VAL A O 1
ATOM 362 N N . ARG A 1 221 ? 120.38000 152.33600 150.82600 1.000 78.33000 207 ARG A N 1
ATOM 363 C CA . ARG A 1 221 ? 119.63700 151.56000 151.80900 1.000 78.33000 207 ARG A CA 1
ATOM 364 C C . ARG A 1 221 ? 120.53500 150.93200 152.86700 1.000 78.33000 207 ARG A C 1
ATOM 365 O O . ARG A 1 221 ? 120.04300 150.58700 153.94600 1.000 78.33000 207 ARG A O 1
ATOM 373 N N . ALA A 1 222 ? 121.83000 150.76200 152.58000 1.000 78.84000 208 ALA A N 1
ATOM 374 C CA . ALA A 1 222 ? 122.86300 150.34400 153.52200 1.000 78.84000 208 ALA A CA 1
ATOM 375 C C . ALA A 1 222 ? 122.95500 151.36400 154.65000 1.000 78.84000 208 ALA A C 1
ATOM 376 O O . ALA A 1 222 ? 122.88600 152.56800 154.38500 1.000 78.84000 208 ALA A O 1
ATOM 378 N N . PRO A 1 223 ? 123.07900 150.89500 155.92600 1.000 86.42000 209 PRO A N 1
ATOM 379 C CA . PRO A 1 223 ? 122.69900 151.74300 157.07300 1.000 86.42000 209 PRO A CA 1
ATOM 380 C C . PRO A 1 223 ? 123.47300 153.04300 157.25000 1.000 86.42000 209 PRO A C 1
ATOM 381 O O . PRO A 1 223 ? 122.88000 154.11000 157.09100 1.000 86.42000 209 PRO A O 1
ATOM 385 N N . ARG A 1 224 ? 124.75300 152.93200 157.62200 1.000 88.94000 210 ARG A N 1
ATOM 386 C CA . ARG A 1 224 ? 125.92400 153.80200 157.46900 1.000 88.94000 210 ARG A CA 1
ATOM 387 C C . ARG A 1 224 ? 127.00800 153.01500 158.18500 1.000 88.94000 210 ARG A C 1
ATOM 388 O O . ARG A 1 224 ? 126.75400 151.88700 158.61500 1.000 88.94000 210 ARG A O 1
ATOM 396 N N . CYS A 1 225 ? 128.20300 153.57100 158.33000 1.000 90.79000 211 CYS A N 1
ATOM 397 C CA . CYS A 1 225 ? 129.23000 152.92300 159.13200 1.000 90.79000 211 CYS A CA 1
ATOM 398 C C . CYS A 1 225 ? 129.80600 153.92600 160.12600 1.000 90.79000 211 CYS A C 1
ATOM 399 O O . CYS A 1 225 ? 129.98300 155.10200 159.79100 1.000 90.79000 211 CYS A O 1
ATOM 402 N N . ARG A 1 226 ? 130.10100 153.45300 161.33800 1.000 80.57000 212 ARG A N 1
ATOM 403 C CA . ARG A 1 226 ? 130.40600 154.32000 162.47200 1.000 80.57000 212 ARG A CA 1
ATOM 404 C C . ARG A 1 226 ? 131.77300 154.97900 162.34300 1.000 80.57000 212 ARG A C 1
ATOM 405 O O . ARG A 1 226 ? 132.65500 154.50400 161.62500 1.000 80.57000 212 ARG A O 1
ATOM 413 N N . GLU A 1 227 ? 131.93900 156.08500 163.06500 1.000 82.31000 213 GLU A N 1
ATOM 414 C CA . GLU A 1 227 ? 133.15900 156.87700 163.00500 1.000 82.31000 213 GLU A CA 1
ATOM 415 C C . GLU A 1 227 ? 134.06800 156.53600 164.18200 1.000 82.31000 213 GLU A C 1
ATOM 416 O O . GLU A 1 227 ? 133.60300 156.39000 165.31600 1.000 82.31000 213 GLU A O 1
ATOM 422 N N . LEU A 1 228 ? 135.36400 156.41200 163.90700 1.000 77.02000 214 LEU A N 1
ATOM 423 C CA . LEU A 1 228 ? 136.36300 155.94400 164.86100 1.000 77.02000 214 LEU A CA 1
ATOM 424 C C . LEU A 1 228 ? 136.63900 156.98800 165.94000 1.000 77.02000 214 LEU A C 1
ATOM 425 O O . LEU A 1 228 ? 136.62900 158.19000 165.65200 1.000 77.02000 214 LEU A O 1
ATOM 430 N N . PRO A 1 229 ? 136.90700 156.57900 167.18200 1.000 75.07000 215 PRO A N 1
ATOM 431 C CA . PRO A 1 229 ? 136.93100 157.53200 168.30600 1.000 75.07000 215 PRO A CA 1
ATOM 432 C C . PRO A 1 229 ? 138.22000 158.32800 168.49100 1.000 75.07000 215 PRO A C 1
ATOM 433 O O . PRO A 1 229 ? 138.33300 158.99700 169.52600 1.000 75.07000 215 PRO A O 1
ATOM 437 N N . ALA A 1 230 ? 139.16400 158.26700 167.54300 1.000 75.15000 216 ALA A N 1
ATOM 438 C CA . ALA A 1 230 ? 140.41700 159.03800 167.54200 1.000 75.15000 216 ALA A CA 1
ATOM 439 C C . ALA A 1 230 ? 141.24700 158.76400 168.80200 1.000 75.15000 216 ALA A C 1
ATOM 440 O O . ALA A 1 230 ? 141.43900 159.62200 169.66400 1.000 75.15000 216 ALA A O 1
ATOM 442 N N . GLN A 1 231 ? 141.71700 157.52300 168.88500 1.000 69.56000 217 GLN A N 1
ATOM 443 C CA . GLN A 1 231 ? 142.38300 156.99900 170.06500 1.000 69.56000 217 GLN A CA 1
ATOM 444 C C . GLN A 1 231 ? 143.75900 157.63000 170.26800 1.000 69.56000 217 GLN A C 1
ATOM 445 O O . GLN A 1 231 ? 144.37000 158.18100 169.35000 1.000 69.56000 217 GLN A O 1
ATOM 451 N N . LYS A 1 232 ? 144.24200 157.53400 171.50400 1.000 62.37000 218 LYS A N 1
ATOM 452 C CA . LYS A 1 232 ? 145.60000 157.89800 171.87000 1.000 62.37000 218 LYS A CA 1
ATOM 453 C C . LYS A 1 232 ? 146.48100 156.65300 171.82900 1.000 62.37000 218 LYS A C 1
ATOM 454 O O . LYS A 1 232 ? 146.03000 155.55300 171.50700 1.000 62.37000 218 LYS A O 1
ATOM 460 N N . TRP A 1 233 ? 147.76100 156.82700 172.16400 1.000 55.03000 219 TRP A N 1
ATOM 461 C CA . TRP A 1 233 ? 148.67700 155.69600 172.11100 1.000 55.03000 219 TRP A CA 1
ATOM 462 C C . TRP A 1 233 ? 148.49500 154.74500 173.28300 1.000 55.03000 219 TRP A C 1
ATOM 463 O O . TRP A 1 233 ? 148.79700 153.55700 173.14700 1.000 55.03000 219 TRP A O 1
ATOM 474 N N . TRP A 1 234 ? 148.01000 155.22800 174.42400 1.000 53.95000 220 TRP A N 1
ATOM 475 C CA . TRP A 1 234 ? 147.78000 154.36800 175.57500 1.000 53.95000 220 TRP A CA 1
ATOM 476 C C . TRP A 1 234 ? 146.41200 153.70900 175.55300 1.000 53.95000 220 TRP A C 1
ATOM 477 O O . TRP A 1 234 ? 146.00400 153.12200 176.55600 1.000 53.95000 220 TRP A O 1
ATOM 488 N N . HIS A 1 235 ? 145.69200 153.80500 174.44400 1.000 55.08000 221 HIS A N 1
ATOM 489 C CA . HIS A 1 235 ? 144.44200 153.09100 174.26200 1.000 55.08000 221 HIS A CA 1
ATOM 490 C C . HIS A 1 235 ? 144.64100 151.77400 173.53600 1.000 55.08000 221 HIS A C 1
ATOM 491 O O . HIS A 1 235 ? 143.69200 150.99500 173.42100 1.000 55.08000 221 HIS A O 1
ATOM 498 N N . THR A 1 236 ? 145.85400 151.50300 173.05800 1.000 55.05000 222 THR A N 1
ATOM 499 C CA . THR A 1 236 ? 146.09200 150.44900 172.08100 1.000 55.05000 222 THR A CA 1
ATOM 500 C C . THR A 1 236 ? 146.95000 149.31500 172.62300 1.000 55.05000 222 THR A C 1
ATOM 501 O O . THR A 1 236 ? 147.60900 148.62400 171.84500 1.000 55.05000 222 THR A O 1
ATOM 505 N N . GLY A 1 237 ? 146.96200 149.10000 173.93000 1.000 51.51000 223 GLY A N 1
ATOM 506 C CA . GLY A 1 237 ? 147.74800 148.01200 174.47700 1.000 51.51000 223 GLY A CA 1
ATOM 507 C C . GLY A 1 237 ? 147.93800 148.18500 175.97100 1.000 51.51000 223 GLY A C 1
ATOM 508 O O . GLY A 1 237 ? 147.15200 148.85300 176.63500 1.000 51.51000 223 GLY A O 1
ATOM 509 N N . ALA A 1 238 ? 149.00300 147.57100 176.47000 1.000 47.56000 224 ALA A N 1
ATOM 510 C CA . ALA A 1 238 ? 149.25700 147.48200 177.89600 1.000 47.56000 224 ALA A CA 1
ATOM 511 C C . ALA A 1 238 ? 150.47600 148.30100 178.29500 1.000 47.56000 224 ALA A C 1
ATOM 512 O O . ALA A 1 238 ? 151.38400 148.54600 177.49700 1.000 47.56000 224 ALA A O 1
ATOM 514 N N . LEU A 1 239 ? 150.48000 148.71700 179.55800 1.000 48.30000 225 LEU A N 1
ATOM 515 C CA . LEU A 1 239 ? 151.61400 149.38200 180.17700 1.000 48.30000 225 LEU A CA 1
ATOM 516 C C . LEU A 1 239 ? 152.37000 148.39300 181.05200 1.000 48.30000 225 LEU A C 1
ATOM 517 O O . LEU A 1 239 ? 151.81000 147.40500 181.52900 1.000 48.30000 225 LEU A O 1
ATOM 522 N N . TYR A 1 240 ? 153.65200 148.67300 181.26500 1.000 52.88000 226 TYR A N 1
ATOM 523 C CA . TYR A 1 240 ? 154.56500 147.74500 181.91900 1.000 52.88000 226 TYR A CA 1
ATOM 524 C C . TYR A 1 240 ? 155.37200 148.51600 182.94600 1.000 52.88000 226 TYR A C 1
ATOM 525 O O . TYR A 1 240 ? 156.13100 149.41900 182.58600 1.000 52.88000 226 TYR A O 1
ATOM 534 N N . ARG A 1 241 ? 155.20800 148.16800 184.21700 1.000 50.78000 227 ARG A N 1
ATOM 535 C CA . ARG A 1 241 ? 155.80200 148.91900 185.31400 1.000 50.78000 227 ARG A CA 1
ATOM 536 C C . ARG A 1 241 ? 157.09100 148.24500 185.76100 1.000 50.78000 227 ARG A C 1
ATOM 537 O O . ARG A 1 241 ? 157.08500 147.06500 186.12200 1.000 50.78000 227 ARG A O 1
ATOM 545 N N . ILE A 1 242 ? 158.18400 148.99300 185.73600 1.000 54.58000 228 ILE A N 1
ATOM 546 C CA . ILE A 1 242 ? 159.48200 148.52600 186.21700 1.000 54.58000 228 ILE A CA 1
ATOM 547 C C . ILE A 1 242 ? 159.86600 149.44900 187.36600 1.000 54.58000 228 ILE A C 1
ATOM 548 O O . ILE A 1 242 ? 160.46100 150.50900 187.16400 1.000 54.58000 228 ILE A O 1
ATOM 553 N N . GLY A 1 243 ? 159.53200 149.04500 188.58600 1.000 64.57000 229 GLY A N 1
ATOM 554 C CA . GLY A 1 243 ? 159.77600 149.87900 189.74400 1.000 64.57000 229 GLY A CA 1
ATOM 555 C C . GLY A 1 243 ? 161.23200 149.95100 190.14600 1.000 64.57000 229 GLY A C 1
ATOM 556 O O . GLY A 1 243 ? 161.79100 151.04200 190.28900 1.000 64.57000 229 GLY A O 1
ATOM 557 N N . ASP A 1 244 ? 161.85900 148.79600 190.33100 1.000 79.39000 230 ASP A N 1
ATOM 558 C CA . ASP A 1 244 ? 163.25400 148.72300 190.73900 1.000 79.39000 230 ASP A CA 1
ATOM 559 C C . ASP A 1 244 ? 164.07300 148.31900 189.52000 1.000 79.39000 230 ASP A C 1
ATOM 560 O O . ASP A 1 244 ? 163.90800 147.21500 188.99300 1.000 79.39000 230 ASP A O 1
ATOM 565 N N . LEU A 1 245 ? 164.94700 149.21800 189.07300 1.000 82.96000 231 LEU A N 1
ATOM 566 C CA . LEU A 1 245 ? 165.75800 148.95800 187.89300 1.000 82.96000 231 LEU A CA 1
ATOM 567 C C . LEU A 1 245 ? 166.90800 148.00800 188.17200 1.000 82.96000 231 LEU A C 1
ATOM 568 O O . LEU A 1 245 ? 167.39300 147.35500 187.24400 1.000 82.96000 231 LEU A O 1
ATOM 573 N N . GLN A 1 246 ? 167.35700 147.92400 189.42500 1.000 88.10000 232 GLN A N 1
ATOM 574 C CA . GLN A 1 246 ? 168.46400 147.03800 189.76000 1.000 88.10000 232 GLN A CA 1
ATOM 575 C C . GLN A 1 246 ? 168.03500 145.57900 189.70500 1.000 88.10000 232 GLN A C 1
ATOM 576 O O . GLN A 1 246 ? 168.78800 144.72200 189.23000 1.000 88.10000 232 GLN A O 1
ATOM 582 N N . ALA A 1 247 ? 166.82600 145.28000 190.16600 1.000 78.79000 233 ALA A N 1
ATOM 583 C CA . ALA A 1 247 ? 166.32200 143.91700 190.19500 1.000 78.79000 233 ALA A CA 1
ATOM 584 C C . ALA A 1 247 ? 165.73800 143.46400 188.86500 1.000 78.79000 233 ALA A C 1
ATOM 585 O O . ALA A 1 247 ? 165.36400 142.29500 188.74100 1.000 78.79000 233 ALA A O 1
ATOM 587 N N . PHE A 1 248 ? 165.64700 144.34700 187.87000 1.000 72.93000 234 PHE A N 1
ATOM 588 C CA . PHE A 1 248 ? 165.08800 143.93400 186.58800 1.000 72.93000 234 PHE A CA 1
ATOM 589 C C . PHE A 1 248 ? 166.13200 143.23500 185.72900 1.000 72.93000 234 PHE A C 1
ATOM 590 O O . PHE A 1 248 ? 165.86800 142.16700 185.16700 1.000 72.93000 234 PHE A O 1
ATOM 598 N N . GLN A 1 249 ? 167.32000 143.82400 185.60600 1.000 88.12000 235 GLN A N 1
ATOM 599 C CA . GLN A 1 249 ? 168.41600 143.16000 184.90900 1.000 88.12000 235 GLN A CA 1
ATOM 600 C C . GLN A 1 249 ? 169.19700 142.25600 185.85700 1.000 88.12000 235 GLN A C 1
ATOM 601 O O . GLN A 1 249 ? 169.32300 141.05200 185.61600 1.000 88.12000 235 GLN A O 1
ATOM 607 N N . GLY A 1 250 ? 169.71700 142.82200 186.93300 1.000 94.82000 236 GLY A N 1
ATOM 608 C CA . GLY A 1 250 ? 170.49600 142.09200 187.90400 1.000 94.82000 236 GLY A CA 1
ATOM 609 C C . GLY A 1 250 ? 171.62400 142.95200 188.42200 1.000 94.82000 236 GLY A C 1
ATOM 610 O O . GLY A 1 250 ? 171.74600 144.12700 188.07900 1.000 94.82000 236 GLY A O 1
ATOM 611 N N . HIS A 1 251 ? 172.46300 142.35200 189.26100 1.000 107.12000 237 HIS A N 1
ATOM 612 C CA . HIS A 1 251 ? 173.57800 143.08000 189.84800 1.000 107.12000 237 HIS A CA 1
ATOM 613 C C . HIS A 1 251 ? 174.71000 143.23900 188.84200 1.000 107.12000 237 HIS A C 1
ATOM 614 O O . HIS A 1 251 ? 174.93900 142.37300 187.99300 1.000 107.12000 237 HIS A O 1
ATOM 621 N N . GLY A 1 252 ? 175.41600 144.36600 188.93900 1.000 108.15000 238 GLY A N 1
ATOM 622 C CA . GLY A 1 252 ? 176.44900 144.71900 187.99100 1.000 108.15000 238 GLY A CA 1
ATOM 623 C C . GLY A 1 252 ? 175.95500 145.33900 186.70300 1.000 108.15000 238 GLY A C 1
ATOM 624 O O . GLY A 1 252 ? 176.77000 145.87300 185.94000 1.000 108.15000 238 GLY A O 1
ATOM 625 N N . ALA A 1 253 ? 174.64800 145.29100 186.43200 1.000 102.46000 239 ALA A N 1
ATOM 626 C CA . ALA A 1 253 ? 174.09400 145.87300 185.21800 1.000 102.46000 239 ALA A CA 1
ATOM 627 C C . ALA A 1 253 ? 172.80100 146.63100 185.49300 1.000 102.46000 239 ALA A C 1
ATOM 628 O O . ALA A 1 253 ? 171.96100 146.75100 184.59300 1.000 102.46000 239 ALA A O 1
ATOM 630 N N . GLY A 1 254 ? 172.62000 147.15000 186.70600 1.000 98.17000 240 GLY A N 1
ATOM 631 C CA . GLY A 1 254 ? 171.38300 147.80800 187.07800 1.000 98.17000 240 GLY A CA 1
ATOM 632 C C . GLY A 1 254 ? 171.34200 149.29300 186.78700 1.000 98.17000 240 GLY A C 1
ATOM 633 O O . GLY A 1 254 ? 170.76500 150.06500 187.55700 1.000 98.17000 240 GLY A O 1
ATOM 634 N N . ASN A 1 255 ? 171.94800 149.70700 185.68300 1.000 95.21000 241 ASN A N 1
ATOM 635 C CA . ASN A 1 255 ? 171.97200 151.09500 185.25800 1.000 95.21000 241 ASN A CA 1
ATOM 636 C C . ASN A 1 255 ? 171.00300 151.29200 184.09700 1.000 95.21000 241 ASN A C 1
ATOM 637 O O . ASN A 1 255 ? 170.38600 150.34400 183.60400 1.000 95.21000 241 ASN A O 1
ATOM 642 N N . LEU A 1 256 ? 170.87500 152.54700 183.66300 1.000 89.93000 242 LEU A N 1
ATOM 643 C CA . LEU A 1 256 ? 169.95700 152.86600 182.57600 1.000 89.93000 242 LEU A CA 1
ATOM 644 C C . LEU A 1 256 ? 170.45200 152.33700 181.23800 1.000 89.93000 242 LEU A C 1
ATOM 645 O O . LEU A 1 256 ? 169.64300 152.09200 180.33700 1.000 89.93000 242 LEU A O 1
ATOM 650 N N . ALA A 1 257 ? 171.76700 152.15900 181.08900 1.000 90.28000 243 ALA A N 1
ATOM 651 C CA . ALA A 1 257 ? 172.32000 151.72600 179.81000 1.000 90.28000 243 ALA A CA 1
ATOM 652 C C . ALA A 1 257 ? 172.01700 150.26000 179.53900 1.000 90.28000 243 ALA A C 1
ATOM 653 O O . ALA A 1 257 ? 171.80900 149.86800 178.38600 1.000 90.28000 243 ALA A O 1
ATOM 655 N N . GLY A 1 258 ? 171.98600 149.43500 180.58700 1.000 90.09000 244 GLY A N 1
ATOM 656 C CA . GLY A 1 258 ? 171.63900 148.03500 180.42100 1.000 90.09000 244 GLY A CA 1
ATOM 657 C C . GLY A 1 258 ? 170.18100 147.80000 180.09100 1.000 90.09000 244 GLY A C 1
ATOM 658 O O . GLY A 1 258 ? 169.84100 146.74400 179.54900 1.000 90.09000 244 GLY A O 1
ATOM 659 N N . LEU A 1 259 ? 169.31500 148.76800 180.40300 1.000 85.46000 245 LEU A N 1
ATOM 660 C CA . LEU A 1 259 ? 167.89500 148.67500 180.08900 1.000 85.46000 245 LEU A CA 1
ATOM 661 C C . LEU A 1 259 ? 167.63200 148.73700 178.59000 1.000 85.46000 245 LEU A C 1
ATOM 662 O O . LEU A 1 259 ? 166.59800 148.23900 178.13000 1.000 85.46000 245 LEU A O 1
ATOM 667 N N . LYS A 1 260 ? 168.56300 149.30700 177.82000 1.000 88.15000 246 LYS A N 1
ATOM 668 C CA . LYS A 1 260 ? 168.42800 149.35700 176.36800 1.000 88.15000 246 LYS A CA 1
ATOM 669 C C . LYS A 1 260 ? 168.50100 147.96500 175.74700 1.000 88.15000 246 LYS A C 1
ATOM 670 O O . LYS A 1 260 ? 167.91900 147.72600 174.68400 1.000 88.15000 246 LYS A O 1
ATOM 676 N N . GLY A 1 261 ? 169.18300 147.02900 176.40700 1.000 85.72000 247 GLY A N 1
ATOM 677 C CA . GLY A 1 261 ? 169.30900 145.68000 175.89300 1.000 85.72000 247 GLY A CA 1
ATOM 678 C C . GLY A 1 261 ? 168.08100 144.81000 176.03200 1.000 85.72000 247 GLY A C 1
ATOM 679 O O . GLY A 1 261 ? 168.04100 143.72800 175.44100 1.000 85.72000 247 GLY A O 1
ATOM 680 N N . ARG A 1 262 ? 167.08000 145.24900 176.79200 1.000 81.37000 248 ARG A N 1
ATOM 681 C CA . ARG A 1 262 ? 165.86600 144.47500 177.00800 1.000 81.37000 248 ARG A CA 1
ATOM 682 C C . ARG A 1 262 ? 164.69100 144.96400 176.17500 1.000 81.37000 248 ARG A C 1
ATOM 683 O O . ARG A 1 262 ? 163.59200 144.40900 176.29100 1.000 81.37000 248 ARG A O 1
ATOM 691 N N . LEU A 1 263 ? 164.89400 145.98100 175.33600 1.000 78.16000 249 LEU A N 1
ATOM 692 C CA . LEU A 1 263 ? 163.80100 146.54100 174.55500 1.000 78.16000 249 LEU A CA 1
ATOM 693 C C . LEU A 1 263 ? 163.33800 145.61200 173.44300 1.000 78.16000 249 LEU A C 1
ATOM 694 O O . LEU A 1 263 ? 162.21700 145.76900 172.95100 1.000 78.16000 249 LEU A O 1
ATOM 699 N N . ASP A 1 264 ? 164.16700 144.65500 173.03400 1.000 80.69000 250 ASP A N 1
ATOM 700 C CA . ASP A 1 264 ? 163.70600 143.65600 172.08100 1.000 80.69000 250 ASP A CA 1
ATOM 701 C C . ASP A 1 264 ? 162.86100 142.58900 172.75700 1.000 80.69000 250 ASP A C 1
ATOM 702 O O . ASP A 1 264 ? 161.96800 142.01800 172.12300 1.000 80.69000 250 ASP A O 1
ATOM 707 N N . TYR A 1 265 ? 163.12400 142.31000 174.03600 1.000 73.18000 251 TYR A N 1
ATOM 708 C CA . TYR A 1 265 ? 162.24100 141.43100 174.79300 1.000 73.18000 251 TYR A CA 1
ATOM 709 C C . TYR A 1 265 ? 160.91900 142.12100 175.09100 1.000 73.18000 251 TYR A C 1
ATOM 710 O O . TYR A 1 265 ? 159.85700 141.49300 175.02500 1.000 73.18000 251 TYR A O 1
ATOM 719 N N . LEU A 1 266 ? 160.96700 143.41300 175.42700 1.000 69.30000 252 LEU A N 1
ATOM 720 C CA . LEU A 1 266 ? 159.74700 144.16400 175.69200 1.000 69.30000 252 LEU A CA 1
ATOM 721 C C . LEU A 1 266 ? 158.89400 144.34600 174.44500 1.000 69.30000 252 LEU A C 1
ATOM 722 O O . LEU A 1 266 ? 157.67900 144.52500 174.56200 1.000 69.30000 252 LEU A O 1
ATOM 727 N N . SER A 1 267 ? 159.49800 144.29400 173.26000 1.000 72.05000 253 SER A N 1
ATOM 728 C CA . SER A 1 267 ? 158.74100 144.34200 172.02000 1.000 72.05000 253 SER A CA 1
ATOM 729 C C . SER A 1 267 ? 158.09700 143.00900 171.67000 1.000 72.05000 253 SER A C 1
ATOM 730 O O . SER A 1 267 ? 157.21900 142.97500 170.80200 1.000 72.05000 253 SER A O 1
ATOM 733 N N . SER A 1 268 ? 158.51100 141.91600 172.31100 1.000 70.06000 254 SER A N 1
ATOM 734 C CA . SER A 1 268 ? 157.83400 140.64100 172.12500 1.000 70.06000 254 SER A CA 1
ATOM 735 C C . SER A 1 268 ? 156.57500 140.53100 172.96800 1.000 70.06000 254 SER A C 1
ATOM 736 O O . SER A 1 268 ? 155.68700 139.74300 172.62800 1.000 70.06000 254 SER A O 1
ATOM 739 N N . LEU A 1 269 ? 156.47900 141.29800 174.05400 1.000 64.11000 255 LEU A N 1
ATOM 740 C CA . LEU A 1 269 ? 155.25300 141.37500 174.83400 1.000 64.11000 255 LEU A CA 1
ATOM 741 C C . LEU A 1 269 ? 154.25700 142.36900 174.26100 1.000 64.11000 255 LEU A C 1
ATOM 742 O O . LEU A 1 269 ? 153.11600 142.40100 174.73200 1.000 64.11000 255 LEU A O 1
ATOM 747 N N . LYS A 1 270 ? 154.68300 143.18100 173.28500 1.000 61.56000 256 LYS A N 1
ATOM 748 C CA . LYS A 1 270 ? 153.85200 144.17500 172.59400 1.000 61.56000 256 LYS A CA 1
ATOM 749 C C . LYS A 1 270 ? 153.25300 145.19700 173.55700 1.000 61.56000 256 LYS A C 1
ATOM 750 O O . LYS A 1 270 ? 152.10000 145.60500 173.41700 1.000 61.56000 256 LYS A O 1
ATOM 756 N N . VAL A 1 271 ? 154.03400 145.61500 174.54000 1.000 54.76000 257 VAL A N 1
ATOM 757 C CA . VAL A 1 271 ? 153.60200 146.68500 175.42600 1.000 54.76000 257 VAL A CA 1
ATOM 758 C C . VAL A 1 271 ? 153.75100 148.00900 174.69600 1.000 54.76000 257 VAL A C 1
ATOM 759 O O . VAL A 1 271 ? 154.61900 148.16700 173.83000 1.000 54.76000 257 VAL A O 1
ATOM 763 N N . LYS A 1 272 ? 152.87900 148.96000 175.01100 1.000 53.74000 258 LYS A N 1
ATOM 764 C CA . LYS A 1 272 ? 152.92400 150.24700 174.33800 1.000 53.74000 258 LYS A CA 1
ATOM 765 C C . LYS A 1 272 ? 153.60700 151.31900 175.16400 1.000 53.74000 258 LYS A C 1
ATOM 766 O O . LYS A 1 272 ? 153.98500 152.35800 174.61500 1.000 53.74000 258 LYS A O 1
ATOM 772 N N . GLY A 1 273 ? 153.77800 151.09200 176.46200 1.000 52.71000 259 GLY A N 1
ATOM 773 C CA . GLY A 1 273 ? 154.39000 152.07800 177.32400 1.000 52.71000 259 GLY A CA 1
ATOM 774 C C . GLY A 1 273 ? 155.32800 151.40600 178.29700 1.000 52.71000 259 GLY A C 1
ATOM 775 O O . GLY A 1 273 ? 155.48000 150.18500 178.30700 1.000 52.71000 259 GLY A O 1
ATOM 776 N N . LEU A 1 274 ? 155.95600 152.23000 179.12900 1.000 52.71000 260 LEU A N 1
ATOM 777 C CA . LEU A 1 274 ? 156.97300 151.76400 180.05900 1.000 52.71000 260 LEU A CA 1
ATOM 778 C C . LEU A 1 274 ? 157.07100 152.75400 181.20500 1.000 52.71000 260 LEU A C 1
ATOM 779 O O . LEU A 1 274 ? 157.53600 153.87900 181.01100 1.000 52.71000 260 LEU A O 1
ATOM 784 N N . VAL A 1 275 ? 156.64700 152.33900 182.39400 1.000 51.18000 261 VAL A N 1
ATOM 785 C CA . VAL A 1 275 ? 156.68000 153.20100 183.56700 1.000 51.18000 261 VAL A CA 1
ATOM 786 C C . VAL A 1 275 ? 157.97700 152.90800 184.31100 1.000 51.18000 261 VAL A C 1
ATOM 787 O O . VAL A 1 275 ? 158.04900 151.98700 185.12000 1.000 51.18000 261 VAL A O 1
ATOM 791 N N . LEU A 1 276 ? 159.00800 153.69800 184.03200 1.000 55.70000 262 LEU A N 1
ATOM 792 C CA . LEU A 1 276 ? 160.26400 153.58500 184.75500 1.000 55.70000 262 LEU A CA 1
ATOM 793 C C . LEU A 1 276 ? 160.10500 154.12000 186.16500 1.000 55.70000 262 LEU A C 1
ATOM 794 O O . LEU A 1 276 ? 159.37400 155.08300 186.39600 1.000 55.70000 262 LEU A O 1
ATOM 799 N N . GLY A 1 277 ? 160.81100 153.49600 187.11100 1.000 62.85000 263 GLY A N 1
ATOM 800 C CA . GLY A 1 277 ? 160.74800 153.90300 188.48400 1.000 62.85000 263 GLY A CA 1
ATOM 801 C C . GLY A 1 277 ? 161.43500 155.23500 188.71100 1.000 62.85000 263 GLY A C 1
ATOM 802 O O . GLY A 1 277 ? 162.05200 155.80600 187.80400 1.000 62.85000 263 GLY A O 1
ATOM 803 N N . PRO A 1 278 ? 161.32500 155.75100 189.93600 1.000 67.42000 264 PRO A N 1
ATOM 804 C CA . PRO A 1 278 ? 161.90300 157.06800 190.23100 1.000 67.42000 264 PRO A CA 1
ATOM 805 C C . PRO A 1 278 ? 163.42200 157.04700 190.22500 1.000 67.42000 264 PRO A C 1
ATOM 806 O O . PRO A 1 278 ? 164.05400 156.50000 191.13200 1.000 67.42000 264 PRO A O 1
ATOM 810 N N . ILE A 1 279 ? 164.01400 157.64200 189.19100 1.000 74.50000 265 ILE A N 1
ATOM 811 C CA . ILE A 1 279 ? 165.45500 157.61500 188.99700 1.000 74.50000 265 ILE A CA 1
ATOM 812 C C . ILE A 1 279 ? 166.12100 158.89400 189.48100 1.000 74.50000 265 ILE A C 1
ATOM 813 O O . ILE A 1 279 ? 167.32100 159.07900 189.26800 1.000 74.50000 265 ILE A O 1
ATOM 818 N N . HIS A 1 280 ? 165.37700 159.78200 190.12300 1.000 77.20000 266 HIS A N 1
ATOM 819 C CA . HIS A 1 280 ? 165.93000 161.06900 190.50200 1.000 77.20000 266 HIS A CA 1
ATOM 820 C C . HIS A 1 280 ? 166.75000 160.94900 191.78100 1.000 77.20000 266 HIS A C 1
ATOM 821 O O . HIS A 1 280 ? 166.73400 159.93200 192.47400 1.000 77.20000 266 HIS A O 1
ATOM 828 N N . LYS A 1 281 ? 167.47100 162.02200 192.09100 1.000 85.04000 267 LYS A N 1
ATOM 829 C CA . LYS A 1 281 ? 168.37800 162.04500 193.23100 1.000 85.04000 267 LYS A CA 1
ATOM 830 C C . LYS A 1 281 ? 167.59100 162.36900 194.49200 1.000 85.04000 267 LYS A C 1
ATOM 831 O O . LYS A 1 281 ? 167.23000 163.52500 194.72800 1.000 85.04000 267 LYS A O 1
ATOM 837 N N . ASN A 1 282 ? 167.32500 161.35100 195.30300 1.000 85.09000 268 ASN A N 1
ATOM 838 C CA . ASN A 1 282 ? 166.67000 161.51100 196.59500 1.000 85.09000 268 ASN A CA 1
ATOM 839 C C . ASN A 1 282 ? 167.54300 160.85600 197.65100 1.000 85.09000 268 ASN A C 1
ATOM 840 O O . ASN A 1 282 ? 167.79500 159.64900 197.58900 1.000 85.09000 268 ASN A O 1
ATOM 845 N N . GLN A 1 283 ? 168.00000 161.64600 198.61700 1.000 95.45000 269 GLN A N 1
ATOM 846 C CA . GLN A 1 283 ? 168.87600 161.11100 199.64700 1.000 95.45000 269 GLN A CA 1
ATOM 847 C C . GLN A 1 283 ? 168.08400 160.32800 200.68400 1.000 95.45000 269 GLN A C 1
ATOM 848 O O . GLN A 1 283 ? 168.25400 159.11200 200.81600 1.000 95.45000 269 GLN A O 1
ATOM 854 N N . LYS A 1 284 ? 167.19700 161.02300 201.39400 1.000 95.59000 270 LYS A N 1
ATOM 855 C CA . LYS A 1 284 ? 166.40500 160.47000 202.48600 1.000 95.59000 270 LYS A CA 1
ATOM 856 C C . LYS A 1 284 ? 165.31900 161.49000 202.79900 1.000 95.59000 270 LYS A C 1
ATOM 857 O O . LYS A 1 284 ? 165.07500 162.39000 201.99000 1.000 95.59000 270 LYS A O 1
ATOM 863 N N . ASP A 1 285 ? 164.66800 161.37800 203.95800 1.000 98.23000 271 ASP A N 1
ATOM 864 C CA . ASP A 1 285 ? 163.50300 162.18000 204.32700 1.000 98.23000 271 ASP A CA 1
ATOM 865 C C . ASP A 1 285 ? 163.75300 163.68200 204.47600 1.000 98.23000 271 ASP A C 1
ATOM 866 O O . ASP A 1 285 ? 162.82100 164.42900 204.78800 1.000 98.23000 271 ASP A O 1
ATOM 871 N N . ASP A 1 286 ? 164.98500 164.14200 204.27300 1.000 100.87000 272 ASP A N 1
ATOM 872 C CA . ASP A 1 286 ? 165.25600 165.57000 204.20900 1.000 100.87000 272 ASP A CA 1
ATOM 873 C C . ASP A 1 286 ? 164.76500 166.12400 202.87700 1.000 100.87000 272 ASP A C 1
ATOM 874 O O . ASP A 1 286 ? 165.03700 165.55300 201.81800 1.000 100.87000 272 ASP A O 1
ATOM 879 N N . VAL A 1 287 ? 164.04800 167.24200 202.93600 1.000 96.88000 273 VAL A N 1
ATOM 880 C CA . VAL A 1 287 ? 163.40100 167.78600 201.74900 1.000 96.88000 273 VAL A CA 1
ATOM 881 C C . VAL A 1 287 ? 164.33500 168.70400 200.96000 1.000 96.88000 273 VAL A C 1
ATOM 882 O O . VAL A 1 287 ? 164.18300 168.84300 199.74200 1.000 96.88000 273 VAL A O 1
ATOM 886 N N . ALA A 1 288 ? 165.31400 169.32000 201.62300 1.000 99.51000 274 ALA A N 1
ATOM 887 C CA . ALA A 1 288 ? 166.14700 170.31400 200.95400 1.000 99.51000 274 ALA A CA 1
ATOM 888 C C . ALA A 1 288 ? 167.18100 169.67800 200.03400 1.000 99.51000 274 ALA A C 1
ATOM 889 O O . ALA A 1 288 ? 167.64100 170.32400 199.08600 1.000 99.51000 274 ALA A O 1
ATOM 891 N N . GLN A 1 289 ? 167.55600 168.42500 200.28500 1.000 99.57000 275 GLN A N 1
ATOM 892 C CA . GLN A 1 289 ? 168.63000 167.79500 199.52800 1.000 99.57000 275 GLN A CA 1
ATOM 893 C C . GLN A 1 289 ? 168.13800 167.08700 198.27100 1.000 99.57000 275 GLN A C 1
ATOM 894 O O . GLN A 1 289 ? 168.89100 166.99400 197.29500 1.000 99.57000 275 GLN A O 1
ATOM 900 N N . THR A 1 290 ? 166.89200 166.61500 198.25700 1.000 92.92000 276 THR A N 1
ATOM 901 C CA . THR A 1 290 ? 166.36900 165.93000 197.08200 1.000 92.92000 276 THR A CA 1
ATOM 902 C C . THR A 1 290 ? 166.10600 166.91600 195.95000 1.000 92.92000 276 THR A C 1
ATOM 903 O O . THR A 1 290 ? 165.87200 168.10600 196.18100 1.000 92.92000 276 THR A O 1
ATOM 907 N N . ASP A 1 291 ? 166.19700 166.42500 194.71700 1.000 90.05000 277 ASP A N 1
ATOM 908 C CA . ASP A 1 291 ? 166.02500 167.26100 193.53600 1.000 90.05000 277 ASP A CA 1
ATOM 909 C C . ASP A 1 291 ? 165.45200 166.41200 192.41600 1.000 90.05000 277 ASP A C 1
ATOM 910 O O . ASP A 1 291 ? 166.06200 165.41700 192.01800 1.000 90.05000 277 ASP A O 1
ATOM 915 N N . LEU A 1 292 ? 164.29100 166.80900 191.90400 1.000 80.96000 278 LEU A N 1
ATOM 916 C CA . LEU A 1 292 ? 163.60900 166.05400 190.86400 1.000 80.96000 278 LEU A CA 1
ATOM 917 C C . LEU A 1 292 ? 164.15300 166.33500 189.47100 1.000 80.96000 278 LEU A C 1
ATOM 918 O O . LEU A 1 292 ? 163.70500 165.70400 188.51000 1.000 80.96000 278 LEU A O 1
ATOM 923 N N . LEU A 1 293 ? 165.09400 167.26700 189.33600 1.000 87.56000 279 LEU A N 1
ATOM 924 C CA . LEU A 1 293 ? 165.68700 167.56800 188.04200 1.000 87.56000 279 LEU A CA 1
ATOM 925 C C . LEU A 1 293 ? 166.93800 166.75200 187.75700 1.000 87.56000 279 LEU A C 1
ATOM 926 O O . LEU A 1 293 ? 167.31800 166.61300 186.58900 1.000 87.56000 279 LEU A O 1
ATOM 931 N N . GLN A 1 294 ? 167.57700 166.21000 188.78500 1.000 92.32000 280 GLN A N 1
ATOM 932 C CA . GLN A 1 294 ? 168.87100 165.56200 188.66400 1.000 92.32000 280 GLN A CA 1
ATOM 933 C C . GLN A 1 294 ? 168.73600 164.04600 188.73900 1.000 92.32000 280 GLN A C 1
ATOM 934 O O . GLN A 1 294 ? 167.89500 163.50800 189.45900 1.000 92.32000 280 GLN A O 1
ATOM 940 N N . ILE A 1 295 ? 169.59200 163.36200 187.98700 1.000 89.12000 281 ILE A N 1
ATOM 941 C CA . ILE A 1 295 ? 169.63800 161.90500 187.94800 1.000 89.12000 281 ILE A CA 1
ATOM 942 C C . ILE A 1 295 ? 170.50600 161.41300 189.09700 1.000 89.12000 281 ILE A C 1
ATOM 943 O O . ILE A 1 295 ? 171.57200 161.97900 189.36900 1.000 89.12000 281 ILE A O 1
ATOM 948 N N . ASP A 1 296 ? 170.03600 160.38000 189.79400 1.000 91.83000 282 ASP A N 1
ATOM 949 C CA . ASP A 1 296 ? 170.86600 159.70000 190.78000 1.000 91.83000 282 ASP A CA 1
ATOM 950 C C . ASP A 1 296 ? 172.01500 158.99200 190.07200 1.000 91.83000 282 ASP A C 1
ATOM 951 O O . ASP A 1 296 ? 171.79000 158.31700 189.06300 1.000 91.83000 282 ASP A O 1
ATOM 956 N N . PRO A 1 297 ? 173.25300 159.11800 190.56400 1.000 92.49000 283 PRO A N 1
ATOM 957 C CA . PRO A 1 297 ? 174.40200 158.58000 189.81300 1.000 92.49000 283 PRO A CA 1
ATOM 958 C C . PRO A 1 297 ? 174.50200 157.06200 189.80700 1.000 92.49000 283 PRO A C 1
ATOM 959 O O . PRO A 1 297 ? 175.33900 156.52500 189.07200 1.000 92.49000 283 PRO A O 1
ATOM 963 N N . ASN A 1 298 ? 173.68500 156.35200 190.58000 1.000 93.34000 284 ASN A N 1
ATOM 964 C CA . ASN A 1 298 ? 173.68700 154.89500 190.55800 1.000 93.34000 284 ASN A CA 1
ATOM 965 C C . ASN A 1 298 ? 172.84100 154.31600 189.43100 1.000 93.34000 284 ASN A C 1
ATOM 966 O O . ASN A 1 298 ? 172.70000 153.09200 189.34900 1.000 93.34000 284 ASN A O 1
ATOM 971 N N . PHE A 1 299 ? 172.27600 155.15600 188.57300 1.000 89.84000 285 PHE A N 1
ATOM 972 C CA . PHE A 1 299 ? 171.57800 154.71600 187.37300 1.000 89.84000 285 PHE A CA 1
ATOM 973 C C . PHE A 1 299 ? 172.23600 155.21300 186.10000 1.000 89.84000 285 PHE A C 1
ATOM 974 O O . PHE A 1 299 ? 172.11500 154.56900 185.05600 1.000 89.84000 285 PHE A O 1
ATOM 982 N N . GLY A 1 300 ? 172.91900 156.35100 186.15800 1.000 92.86000 286 GLY A N 1
ATOM 983 C CA . GLY A 1 300 ? 173.61000 156.88100 185.00300 1.000 92.86000 286 GLY A CA 1
ATOM 984 C C . GLY A 1 300 ? 173.68400 158.39100 185.01200 1.000 92.86000 286 GLY A C 1
ATOM 985 O O . GLY A 1 300 ? 173.96900 159.00500 186.04300 1.000 92.86000 286 GLY A O 1
ATOM 986 N N . SER A 1 301 ? 173.42900 158.99800 183.85900 1.000 96.27000 287 SER A N 1
ATOM 987 C CA . SER A 1 301 ? 173.41800 160.44300 183.71600 1.000 96.27000 287 SER A CA 1
ATOM 988 C C . SER A 1 301 ? 172.27800 160.81700 182.78200 1.000 96.27000 287 SER A C 1
ATOM 989 O O . SER A 1 301 ? 171.38800 160.01100 182.50300 1.000 96.27000 287 SER A O 1
ATOM 992 N N . LYS A 1 302 ? 172.30500 162.05400 182.28900 1.000 93.32000 288 LYS A N 1
ATOM 993 C CA . LYS A 1 302 ? 171.22000 162.50500 181.42500 1.000 93.32000 288 LYS A CA 1
ATOM 994 C C . LYS A 1 302 ? 171.42200 162.03900 179.98900 1.000 93.32000 288 LYS A C 1
ATOM 995 O O . LYS A 1 302 ? 170.45000 161.85600 179.25000 1.000 93.32000 288 LYS A O 1
ATOM 1001 N N . GLU A 1 303 ? 172.67400 161.82100 179.57900 1.000 97.24000 289 GLU A N 1
ATOM 1002 C CA . GLU A 1 303 ? 172.93600 161.48600 178.18300 1.000 97.24000 289 GLU A CA 1
ATOM 1003 C C . GLU A 1 303 ? 172.57700 160.04100 177.86300 1.000 97.24000 289 GLU A C 1
ATOM 1004 O O . GLU A 1 303 ? 172.03700 159.76100 176.78500 1.000 97.24000 289 GLU A O 1
ATOM 1010 N N . ASP A 1 304 ? 172.82800 159.11300 178.78900 1.000 96.32000 290 ASP A N 1
ATOM 1011 C CA . ASP A 1 304 ? 172.37200 157.74300 178.58600 1.000 96.32000 290 ASP A CA 1
ATOM 1012 C C . ASP A 1 304 ? 170.87800 157.58300 178.84800 1.000 96.32000 290 ASP A C 1
ATOM 1013 O O . ASP A 1 304 ? 170.32200 156.52200 178.55000 1.000 96.32000 290 ASP A O 1
ATOM 1018 N N . PHE A 1 305 ? 170.21700 158.60700 179.38700 1.000 90.61000 291 PHE A N 1
ATOM 1019 C CA . PHE A 1 305 ? 168.76200 158.66300 179.41100 1.000 90.61000 291 PHE A CA 1
ATOM 1020 C C . PHE A 1 305 ? 168.20100 159.16800 178.08600 1.000 90.61000 291 PHE A C 1
ATOM 1021 O O . PHE A 1 305 ? 167.19000 158.64500 177.59900 1.000 90.61000 291 PHE A O 1
ATOM 1029 N N . ASP A 1 306 ? 168.85300 160.17700 177.49600 1.000 94.04000 292 ASP A N 1
ATOM 1030 C CA . ASP A 1 306 ? 168.46000 160.66700 176.17900 1.000 94.04000 292 ASP A CA 1
ATOM 1031 C C . ASP A 1 306 ? 168.68500 159.62400 175.09600 1.000 94.04000 292 ASP A C 1
ATOM 1032 O O . ASP A 1 306 ? 167.90000 159.54700 174.14500 1.000 94.04000 292 ASP A O 1
ATOM 1037 N N . SER A 1 307 ? 169.74700 158.82200 175.21600 1.000 92.58000 293 SER A N 1
ATOM 1038 C CA . SER A 1 307 ? 169.94200 157.72800 174.26900 1.000 92.58000 293 SER A CA 1
ATOM 1039 C C . SER A 1 307 ? 168.90300 156.63300 174.46700 1.000 92.58000 293 SER A C 1
ATOM 1040 O O . SER A 1 307 ? 168.47900 156.00200 173.49300 1.000 92.58000 293 SER A O 1
ATOM 1043 N N . LEU A 1 308 ? 168.46800 156.41500 175.71100 1.000 89.06000 294 LEU A N 1
ATOM 1044 C CA . LEU A 1 308 ? 167.43300 155.42200 175.98600 1.000 89.06000 294 LEU A CA 1
ATOM 1045 C C . LEU A 1 308 ? 166.09100 155.84300 175.40100 1.000 89.06000 294 LEU A C 1
ATOM 1046 O O . LEU A 1 308 ? 165.35900 155.00900 174.85100 1.000 89.06000 294 LEU A O 1
ATOM 1051 N N . LEU A 1 309 ? 165.75800 157.13400 175.50800 1.000 87.21000 295 LEU A N 1
ATOM 1052 C CA . LEU A 1 309 ? 164.52000 157.64400 174.92400 1.000 87.21000 295 LEU A CA 1
ATOM 1053 C C . LEU A 1 309 ? 164.50600 157.50500 173.40800 1.000 87.21000 295 LEU A C 1
ATOM 1054 O O . LEU A 1 309 ? 163.49600 157.08100 172.83400 1.000 87.21000 295 LEU A O 1
ATOM 1059 N N . GLN A 1 310 ? 165.61700 157.82700 172.74900 1.000 89.34000 296 GLN A N 1
ATOM 1060 C CA . GLN A 1 310 ? 165.71300 157.68100 171.30300 1.000 89.34000 296 GLN A CA 1
ATOM 1061 C C . GLN A 1 310 ? 165.75900 156.22800 170.86300 1.000 89.34000 296 GLN A C 1
ATOM 1062 O O . GLN A 1 310 ? 165.29000 155.91000 169.76700 1.000 89.34000 296 GLN A O 1
ATOM 1068 N N . SER A 1 311 ? 166.30900 155.33800 171.69100 1.000 84.87000 297 SER A N 1
ATOM 1069 C CA . SER A 1 311 ? 166.29500 153.92300 171.34700 1.000 84.87000 297 SER A CA 1
ATOM 1070 C C . SER A 1 311 ? 164.90300 153.32600 171.49900 1.000 84.87000 297 SER A C 1
ATOM 1071 O O . SER A 1 311 ? 164.50300 152.48200 170.69000 1.000 84.87000 297 SER A O 1
ATOM 1074 N N . ALA A 1 312 ? 164.15300 153.75500 172.51400 1.000 83.03000 298 ALA A N 1
ATOM 1075 C CA . ALA A 1 312 ? 162.78600 153.27800 172.67900 1.000 83.03000 298 ALA A CA 1
ATOM 1076 C C . ALA A 1 312 ? 161.84300 153.89200 171.65800 1.000 83.03000 298 ALA A C 1
ATOM 1077 O O . ALA A 1 312 ? 160.81500 153.28800 171.33400 1.000 83.03000 298 ALA A O 1
ATOM 1079 N N . LYS A 1 313 ? 162.17000 155.08600 171.15600 1.000 85.21000 299 LYS A N 1
ATOM 1080 C CA . LYS A 1 313 ? 161.32900 155.73100 170.15100 1.000 85.21000 299 LYS A CA 1
ATOM 1081 C C . LYS A 1 313 ? 161.34800 154.96300 168.83600 1.000 85.21000 299 LYS A C 1
ATOM 1082 O O . LYS A 1 313 ? 160.33400 154.89700 168.13200 1.000 85.21000 299 LYS A O 1
ATOM 1088 N N . LYS A 1 314 ? 162.48600 154.36000 168.49600 1.000 87.88000 300 LYS A N 1
ATOM 1089 C CA . LYS A 1 314 ? 162.58500 153.53200 167.30200 1.000 87.88000 300 LYS A CA 1
ATOM 1090 C C . LYS A 1 314 ? 161.87500 152.19500 167.45100 1.000 87.88000 300 LYS A C 1
ATOM 1091 O O . LYS A 1 314 ? 161.49200 151.60000 166.43800 1.000 87.88000 300 LYS A O 1
ATOM 1097 N N . LYS A 1 315 ? 161.68700 151.71300 168.67600 1.000 81.82000 301 LYS A N 1
ATOM 1098 C CA . LYS A 1 315 ? 161.02900 150.43900 168.91900 1.000 81.82000 301 LYS A CA 1
ATOM 1099 C C . LYS A 1 315 ? 159.52900 150.57600 169.13300 1.000 81.82000 301 LYS A C 1
ATOM 1100 O O . LYS A 1 315 ? 158.89200 149.58400 169.50700 1.000 81.82000 301 LYS A O 1
ATOM 1106 N N . SER A 1 316 ? 158.97400 151.77500 168.91100 1.000 76.97000 302 SER A N 1
ATOM 1107 C CA . SER A 1 316 ? 157.56700 152.12300 169.10400 1.000 76.97000 302 SER A CA 1
ATOM 1108 C C . SER A 1 316 ? 157.11100 151.84800 170.53200 1.000 76.97000 302 SER A C 1
ATOM 1109 O O . SER A 1 316 ? 156.07200 151.21800 170.75000 1.000 76.97000 302 SER A O 1
ATOM 1112 N N . ILE A 1 317 ? 157.88600 152.31500 171.50700 1.000 66.26000 303 ILE A N 1
ATOM 1113 C CA . ILE A 1 317 ? 157.61400 152.09900 172.92200 1.000 66.26000 303 ILE A CA 1
ATOM 1114 C C . ILE A 1 317 ? 157.79100 153.42800 173.63800 1.000 66.26000 303 ILE A C 1
ATOM 1115 O O . ILE A 1 317 ? 158.84600 154.06000 173.52800 1.000 66.26000 303 ILE A O 1
ATOM 1120 N N . ARG A 1 318 ? 156.76200 153.85700 174.35400 1.000 58.07000 304 ARG A N 1
ATOM 1121 C CA . ARG A 1 318 ? 156.79500 155.12700 175.05600 1.000 58.07000 304 ARG A CA 1
ATOM 1122 C C . ARG A 1 318 ? 157.34500 154.94300 176.46600 1.000 58.07000 304 ARG A C 1
ATOM 1123 O O . ARG A 1 318 ? 157.34900 153.84300 177.01700 1.000 58.07000 304 ARG A O 1
ATOM 1131 N N . VAL A 1 319 ? 157.81500 156.04100 177.05100 1.000 55.41000 305 VAL A N 1
ATOM 1132 C CA . VAL A 1 319 ? 158.48800 156.01300 178.34600 1.000 55.41000 305 VAL A CA 1
ATOM 1133 C C . VAL A 1 319 ? 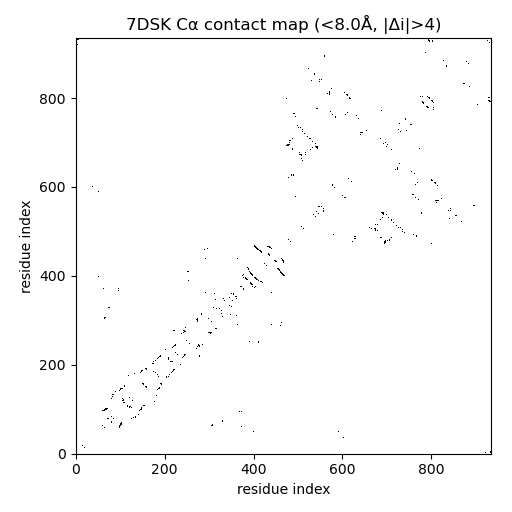157.76500 156.96300 179.28900 1.000 55.41000 305 VAL A C 1
ATOM 1134 O O . VAL A 1 319 ? 157.61800 158.15100 178.98500 1.000 55.41000 305 VAL A O 1
ATOM 1138 N N . ILE A 1 320 ? 157.31800 156.44100 180.42600 1.000 52.56000 306 ILE A N 1
ATOM 1139 C CA . ILE A 1 320 ? 156.64100 157.21200 181.46000 1.000 52.56000 306 ILE A CA 1
ATOM 1140 C C . ILE A 1 320 ? 157.54600 157.24200 182.68200 1.000 52.56000 306 ILE A C 1
ATOM 1141 O O . ILE A 1 320 ? 158.08500 156.20600 183.08500 1.000 52.56000 306 ILE A O 1
ATOM 1146 N N . LEU A 1 321 ? 157.72700 158.42200 183.26400 1.000 55.43000 307 LEU A N 1
ATOM 1147 C CA . LEU A 1 321 ? 158.68700 158.62700 184.34000 1.000 55.43000 307 LEU A CA 1
ATOM 1148 C C . LEU A 1 321 ? 157.95000 158.81000 185.65900 1.000 55.43000 307 LEU A C 1
ATOM 1149 O O . LEU A 1 321 ? 157.12200 159.71400 185.78700 1.000 55.43000 307 LEU A O 1
ATOM 1154 N N . ASP A 1 322 ? 158.26000 157.96400 186.63600 1.000 60.39000 308 ASP A N 1
ATOM 1155 C CA . ASP A 1 322 ? 157.68000 158.09800 187.96600 1.000 60.39000 308 ASP A CA 1
ATOM 1156 C C . ASP A 1 322 ? 158.35000 159.25300 188.69800 1.000 60.39000 308 ASP A C 1
ATOM 1157 O O . ASP A 1 322 ? 159.57000 159.25400 188.88500 1.000 60.39000 308 ASP A O 1
ATOM 1162 N N . LEU A 1 323 ? 157.55500 160.23300 189.11900 1.000 63.58000 309 LEU A N 1
ATOM 1163 C CA . LEU A 1 323 ? 158.06300 161.42500 189.78500 1.000 63.58000 309 LEU A CA 1
ATOM 1164 C C . LEU A 1 323 ? 157.63100 161.49400 191.24400 1.000 63.58000 309 LEU A C 1
ATOM 1165 O O . LEU A 1 323 ? 157.45400 162.58300 191.79100 1.000 63.58000 309 LEU A O 1
ATOM 1170 N N . THR A 1 324 ? 157.45200 160.34900 191.87700 1.000 66.51000 310 THR A N 1
ATOM 1171 C CA . THR A 1 324 ? 157.11900 160.31000 193.29300 1.000 66.51000 310 THR A CA 1
ATOM 1172 C C . THR A 1 324 ? 158.34700 160.70900 194.10100 1.000 66.51000 310 THR A C 1
ATOM 1173 O O . THR A 1 324 ? 159.38700 160.05100 193.98400 1.000 66.51000 310 THR A O 1
ATOM 1177 N N . PRO A 1 325 ? 158.28300 161.77900 194.91400 1.000 70.55000 311 PRO A N 1
ATOM 1178 C CA . PRO A 1 325 ? 159.51000 162.39500 195.44600 1.000 70.55000 311 PRO A CA 1
ATOM 1179 C C . PRO A 1 325 ? 160.27100 161.57000 196.47200 1.000 70.55000 311 PRO A C 1
ATOM 1180 O O . PRO A 1 325 ? 161.47300 161.34700 196.31500 1.000 70.55000 311 PRO A O 1
ATOM 1184 N N . ASN A 1 326 ? 159.59400 161.11100 197.52000 1.000 80.26000 312 ASN A N 1
ATOM 1185 C CA . ASN A 1 326 ? 160.25400 160.38900 198.60500 1.000 80.26000 312 ASN A CA 1
ATOM 1186 C C . ASN A 1 326 ? 160.00300 158.89700 198.42400 1.000 80.26000 312 ASN A C 1
ATOM 1187 O O . ASN A 1 326 ? 159.14300 158.29700 199.06600 1.000 80.26000 312 ASN A O 1
ATOM 1192 N N . TYR A 1 327 ? 160.77900 158.29000 197.53400 1.000 74.19000 313 TYR A N 1
ATOM 1193 C CA . TYR A 1 327 ? 160.64000 156.87000 197.25500 1.000 74.19000 313 TYR A CA 1
ATOM 1194 C C . TYR A 1 327 ? 161.59600 156.01400 198.06800 1.000 74.19000 313 TYR A C 1
ATOM 1195 O O . TYR A 1 327 ? 161.59300 154.78900 197.91300 1.000 74.19000 313 TYR A O 1
ATOM 1204 N N . ARG A 1 328 ? 162.40900 156.62200 198.92700 1.000 78.81000 314 ARG A N 1
ATOM 1205 C CA . ARG A 1 328 ? 163.22000 155.90600 199.90800 1.000 78.81000 314 ARG A CA 1
ATOM 1206 C C . ARG A 1 328 ? 162.77500 156.38800 201.28400 1.000 78.81000 314 ARG A C 1
ATOM 1207 O O . ARG A 1 328 ? 163.37600 157.28900 201.87000 1.000 78.81000 314 ARG A O 1
ATOM 1215 N N . GLY A 1 329 ? 161.71900 155.77800 201.79500 1.000 81.63000 315 GLY A N 1
ATOM 1216 C CA . GLY A 1 329 ? 161.13900 156.18900 203.05700 1.000 81.63000 315 GLY A CA 1
ATOM 1217 C C . GLY A 1 329 ? 159.71200 155.71500 203.16800 1.000 81.63000 315 GLY A C 1
ATOM 1218 O O . GLY A 1 329 ? 159.09800 155.27200 202.19700 1.000 81.63000 315 GLY A O 1
ATOM 1219 N N . GLU A 1 330 ? 159.17800 155.82600 204.38500 1.000 89.71000 316 GLU A N 1
ATOM 1220 C CA . GLU A 1 330 ? 157.84300 155.29900 204.64400 1.000 89.71000 316 GLU A CA 1
ATOM 1221 C C . GLU A 1 330 ? 156.76300 156.24600 204.13900 1.000 89.71000 316 GLU A C 1
ATOM 1222 O O . GLU A 1 330 ? 155.94700 155.86900 203.29100 1.000 89.71000 316 GLU A O 1
ATOM 1228 N N . ASN A 1 331 ? 156.73300 157.47400 204.64700 1.000 85.01000 317 ASN A N 1
ATOM 1229 C CA . ASN A 1 331 ? 155.81800 158.48300 204.13400 1.000 85.01000 317 ASN A CA 1
ATOM 1230 C C . ASN A 1 331 ? 156.36200 158.98000 202.80400 1.000 85.01000 317 ASN A C 1
ATOM 1231 O O . ASN A 1 331 ? 157.46700 159.52800 202.74100 1.000 85.01000 317 ASN A O 1
ATOM 1236 N N . SER A 1 332 ? 155.58000 158.79500 201.74800 1.000 77.80000 318 SER A N 1
ATOM 1237 C CA . SER A 1 332 ? 156.08800 158.95600 200.39700 1.000 77.80000 318 SER A CA 1
ATOM 1238 C C . SER A 1 332 ? 156.02100 160.38600 199.88600 1.000 77.80000 318 SER A C 1
ATOM 1239 O O . SER A 1 332 ? 156.57200 160.66900 198.81900 1.000 77.80000 318 SER A O 1
ATOM 1242 N N . TRP A 1 333 ? 155.36700 161.29000 200.61000 1.000 76.39000 319 TRP A N 1
ATOM 1243 C CA . TRP A 1 333 ? 155.15600 162.65000 200.13200 1.000 76.39000 319 TRP A CA 1
ATOM 1244 C C . TRP A 1 333 ? 155.65700 163.69100 201.12500 1.000 76.39000 319 TRP A C 1
ATOM 1245 O O . TRP A 1 333 ? 155.08800 164.78200 201.20300 1.000 76.39000 319 TRP A O 1
ATOM 1256 N N . PHE A 1 334 ? 156.70900 163.35400 201.88500 1.000 89.31000 320 PHE A N 1
ATOM 1257 C CA . PHE A 1 334 ? 157.42800 164.27500 202.76900 1.000 89.31000 320 PHE A CA 1
ATOM 1258 C C . PHE A 1 334 ? 156.54100 164.90400 203.83800 1.000 89.31000 320 PHE A C 1
ATOM 1259 O O . PHE A 1 334 ? 156.23200 166.09600 203.76000 1.000 89.31000 320 PHE A O 1
ATOM 1267 N N . SER A 1 335 ? 156.12200 164.09800 204.81900 1.000 96.19000 321 SER A N 1
ATOM 1268 C CA . SER A 1 335 ? 155.10200 164.38000 205.83600 1.000 96.19000 321 SER A CA 1
ATOM 1269 C C . SER A 1 335 ? 155.14600 165.73500 206.54400 1.000 96.19000 321 SER A C 1
ATOM 1270 O O . SER A 1 335 ? 154.13400 166.14900 207.12000 1.000 96.19000 321 SER A O 1
ATOM 1273 N N . THR A 1 336 ? 156.30400 166.40300 206.55600 1.000 101.95000 322 THR A N 1
ATOM 1274 C CA . THR A 1 336 ? 156.47600 167.70100 207.20400 1.000 101.95000 322 THR A CA 1
ATOM 1275 C C . THR A 1 336 ? 155.54000 168.77200 206.65100 1.000 101.95000 322 THR A C 1
ATOM 1276 O O . THR A 1 336 ? 154.70800 169.30800 207.39100 1.000 101.95000 322 THR A O 1
ATOM 1280 N N . GLN A 1 337 ? 155.65500 169.09300 205.36700 1.000 101.07000 323 GLN A N 1
ATOM 1281 C CA . GLN A 1 337 ? 154.76800 170.05500 204.72300 1.000 101.07000 323 GLN A CA 1
ATOM 1282 C C . GLN A 1 337 ? 154.38100 169.54900 203.33200 1.000 101.07000 323 GLN A C 1
ATOM 1283 O O . GLN A 1 337 ? 154.76500 168.45200 202.91500 1.000 101.07000 323 GLN A O 1
ATOM 1289 N N . VAL A 1 338 ? 153.61600 170.36400 202.60700 1.000 102.74000 324 VAL A N 1
ATOM 1290 C CA . VAL A 1 338 ? 152.96100 169.88500 201.39500 1.000 102.74000 324 VAL A CA 1
ATOM 1291 C C . VAL A 1 338 ? 153.23400 170.80700 200.20500 1.000 102.74000 324 VAL A C 1
ATOM 1292 O O . VAL A 1 338 ? 153.23400 170.36200 199.05200 1.000 102.74000 324 VAL A O 1
ATOM 1296 N N . ASP A 1 339 ? 153.53300 172.07700 200.46700 1.000 100.30000 325 ASP A N 1
ATOM 1297 C CA . ASP A 1 339 ? 153.55200 173.06900 199.39600 1.000 100.30000 325 ASP A CA 1
ATOM 1298 C C . ASP A 1 339 ? 154.82000 173.05300 198.54800 1.000 100.30000 325 ASP A C 1
ATOM 1299 O O . ASP A 1 339 ? 154.73500 173.06800 197.31600 1.000 100.30000 325 ASP A O 1
ATOM 1304 N N . THR A 1 340 ? 155.99100 173.03200 199.19100 1.000 95.81000 326 THR A N 1
ATOM 1305 C CA . THR A 1 340 ? 157.24600 173.09800 198.44200 1.000 95.81000 326 THR A CA 1
ATOM 1306 C C . THR A 1 340 ? 157.52000 171.78800 197.70700 1.000 95.81000 326 THR A C 1
ATOM 1307 O O . THR A 1 340 ? 158.04000 171.78900 196.57900 1.000 95.81000 326 THR A O 1
ATOM 1311 N N . VAL A 1 341 ? 157.14100 170.66400 198.31800 1.000 91.43000 327 VAL A N 1
ATOM 1312 C CA . VAL A 1 341 ? 157.30100 169.36700 197.66900 1.000 91.43000 327 VAL A CA 1
ATOM 1313 C C . VAL A 1 341 ? 156.35000 169.24500 196.48500 1.000 91.43000 327 VAL A C 1
ATOM 1314 O O . VAL A 1 341 ? 156.67800 168.62500 195.46900 1.000 91.43000 327 VAL A O 1
ATOM 1318 N N . ALA A 1 342 ? 155.19300 169.89800 196.55700 1.000 89.18000 328 ALA A N 1
ATOM 1319 C CA . ALA A 1 342 ? 154.33500 170.01800 195.38800 1.000 89.18000 328 ALA A CA 1
ATOM 1320 C C . ALA A 1 342 ? 154.76900 171.13900 194.45900 1.000 89.18000 328 ALA A C 1
ATOM 1321 O O . ALA A 1 342 ? 154.31400 171.18400 193.31400 1.000 89.18000 328 ALA A O 1
ATOM 1323 N N . THR A 1 343 ? 155.63600 172.04200 194.92000 1.000 90.51000 329 THR A N 1
ATOM 1324 C CA . THR A 1 343 ? 156.12600 173.09500 194.04000 1.000 90.51000 329 THR A CA 1
ATOM 1325 C C . THR A 1 343 ? 157.20400 172.57700 193.10100 1.000 90.51000 329 THR A C 1
ATOM 1326 O O . THR A 1 343 ? 157.25600 172.98700 191.93600 1.000 90.51000 329 THR A O 1
ATOM 1330 N N . LYS A 1 344 ? 158.06100 171.67000 193.57600 1.000 87.12000 330 LYS A N 1
ATOM 1331 C CA . LYS A 1 344 ? 159.16300 171.20400 192.73600 1.000 87.12000 330 LYS A CA 1
ATOM 1332 C C . LYS A 1 344 ? 158.67500 170.26600 191.63400 1.000 87.12000 330 LYS A C 1
ATOM 1333 O O . LYS A 1 344 ? 159.30800 170.15200 190.57600 1.000 87.12000 330 LYS A O 1
ATOM 1339 N N . VAL A 1 345 ? 157.53100 169.61100 191.84900 1.000 81.97000 331 VAL A N 1
ATOM 1340 C CA . VAL A 1 345 ? 156.92800 168.71800 190.86100 1.000 81.97000 331 VAL A CA 1
ATOM 1341 C C . VAL A 1 345 ? 156.46900 169.53400 189.65800 1.000 81.97000 331 VAL A C 1
ATOM 1342 O O . VAL A 1 345 ? 156.57500 169.08200 188.51000 1.000 81.97000 331 VAL A O 1
ATOM 1346 N N . LYS A 1 346 ? 156.00000 170.75800 189.91900 1.000 84.59000 332 LYS A N 1
ATOM 1347 C CA . LYS A 1 346 ? 155.50200 171.62800 188.85700 1.000 84.59000 332 LYS A CA 1
ATOM 1348 C C . LYS A 1 346 ? 156.61100 172.01800 187.88600 1.000 84.59000 332 LYS A C 1
ATOM 1349 O O . LYS A 1 346 ? 156.39100 172.06400 186.67100 1.000 84.59000 332 LYS A O 1
ATOM 1355 N N . ASP A 1 347 ? 157.81500 172.26800 188.39700 1.000 85.22000 333 ASP A N 1
ATOM 1356 C CA . ASP A 1 347 ? 158.94700 172.53700 187.52300 1.000 85.22000 333 ASP A CA 1
ATOM 1357 C C . ASP A 1 347 ? 159.52200 171.26900 186.91300 1.000 85.22000 333 ASP A C 1
ATOM 1358 O O . ASP A 1 347 ? 160.02200 171.31400 185.78100 1.000 85.22000 333 ASP A O 1
ATOM 1363 N N . ALA A 1 348 ? 159.45200 170.14400 187.63500 1.000 79.82000 334 ALA A N 1
ATOM 1364 C CA . ALA A 1 348 ? 159.95100 168.87800 187.11000 1.000 79.82000 334 ALA A CA 1
ATOM 1365 C C . ALA A 1 348 ? 159.14700 168.39800 185.91300 1.000 79.82000 334 ALA A C 1
ATOM 1366 O O . ALA A 1 348 ? 159.71800 167.78900 185.00000 1.000 79.82000 334 ALA A O 1
ATOM 1368 N N . LEU A 1 349 ? 157.83400 168.65900 185.90200 1.000 75.84000 335 LEU A N 1
ATOM 1369 C CA . LEU A 1 349 ? 157.00600 168.30300 184.75100 1.000 75.84000 335 LEU A CA 1
ATOM 1370 C C . LEU A 1 349 ? 157.45900 169.03000 183.49300 1.000 75.84000 335 LEU A C 1
ATOM 1371 O O . LEU A 1 349 ? 157.64800 168.40400 182.44400 1.000 75.84000 335 LEU A O 1
ATOM 1376 N N . GLU A 1 350 ? 157.68100 170.34300 183.59300 1.000 84.19000 336 GLU A N 1
ATOM 1377 C CA . GLU A 1 350 ? 158.09400 171.12200 182.43200 1.000 84.19000 336 GLU A CA 1
ATOM 1378 C C . GLU A 1 350 ? 159.52300 170.78800 182.01600 1.000 84.19000 336 GLU A C 1
ATOM 1379 O O . GLU A 1 350 ? 159.83900 170.78800 180.82100 1.000 84.19000 336 GLU A O 1
ATOM 1385 N N . PHE A 1 351 ? 160.38900 170.46600 182.98200 1.000 79.18000 337 PHE A N 1
ATOM 1386 C CA . PHE A 1 351 ? 161.75800 170.07100 182.65500 1.000 79.18000 337 PHE A CA 1
ATOM 1387 C C . PHE A 1 351 ? 161.79300 168.74700 181.89900 1.000 79.18000 337 PHE A C 1
ATOM 1388 O O . PHE A 1 351 ? 162.40000 168.64700 180.82500 1.000 79.18000 337 PHE A O 1
ATOM 1396 N N . TRP A 1 352 ? 161.13300 167.72100 182.43500 1.000 73.09000 338 TRP A N 1
ATOM 1397 C CA . TRP A 1 352 ? 161.19100 166.41300 181.80200 1.000 73.09000 338 TRP A CA 1
ATOM 1398 C C . TRP A 1 352 ? 160.33300 166.32300 180.54900 1.000 73.09000 338 TRP A C 1
ATOM 1399 O O . TRP A 1 352 ? 160.59200 165.45800 179.70700 1.000 73.09000 338 TRP A O 1
ATOM 1410 N N . LEU A 1 353 ? 159.34000 167.20100 180.38600 1.000 74.65000 339 LEU A N 1
ATOM 1411 C CA . LEU A 1 353 ? 158.62300 167.24600 179.11900 1.000 74.65000 339 LEU A CA 1
ATOM 1412 C C . LEU A 1 353 ? 159.47900 167.86100 178.02500 1.000 74.65000 339 LEU A C 1
ATOM 1413 O O . LEU A 1 353 ? 159.39800 167.44000 176.86600 1.000 74.65000 339 LEU A O 1
ATOM 1418 N N . GLN A 1 354 ? 160.30400 168.85100 178.37500 1.000 82.00000 340 GLN A N 1
ATOM 1419 C CA . GLN A 1 354 ? 161.27500 169.38000 177.42500 1.000 82.00000 340 GLN A CA 1
ATOM 1420 C C . GLN A 1 354 ? 162.36900 168.36100 177.14100 1.000 82.00000 340 GLN A C 1
ATOM 1421 O O . GLN A 1 354 ? 162.94700 168.35300 176.04800 1.000 82.00000 340 GLN A O 1
ATOM 1427 N N . ALA A 1 355 ? 162.67700 167.50300 178.11800 1.000 77.46000 341 ALA A N 1
ATOM 1428 C CA . ALA A 1 355 ? 163.63200 166.42600 177.87800 1.000 77.46000 341 ALA A CA 1
ATOM 1429 C C . ALA A 1 355 ? 163.07900 165.38300 176.91500 1.000 77.46000 341 ALA A C 1
ATOM 1430 O O . ALA A 1 355 ? 163.84500 164.76500 176.16900 1.000 77.46000 341 ALA A O 1
ATOM 1432 N N . GLY A 1 356 ? 161.76600 165.16800 176.91400 1.000 74.71000 342 GLY A N 1
ATOM 1433 C CA . GLY A 1 356 ? 161.15700 164.33200 175.90000 1.000 74.71000 342 GLY A CA 1
ATOM 1434 C C . GLY A 1 356 ? 160.46700 163.07600 176.38900 1.000 74.71000 342 GLY A C 1
ATOM 1435 O O . GLY A 1 356 ? 160.34500 162.10700 175.63400 1.000 74.71000 342 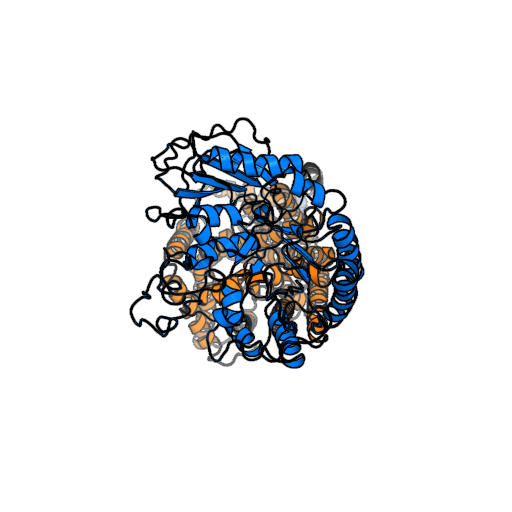GLY A O 1
ATOM 1436 N N . VAL A 1 357 ? 160.00200 163.07100 177.64000 1.000 69.28000 343 VAL A N 1
ATOM 1437 C CA . VAL A 1 357 ? 159.22900 161.93000 178.11700 1.000 69.28000 343 VAL A CA 1
ATOM 1438 C C . VAL A 1 357 ? 157.81000 162.00900 177.57000 1.000 69.28000 343 VAL A C 1
ATOM 1439 O O . VAL A 1 357 ? 157.37100 163.02900 177.03100 1.000 69.28000 343 VAL A O 1
ATOM 1443 N N . ASP A 1 358 ? 157.08100 160.90800 177.71100 1.000 64.28000 344 ASP A N 1
ATOM 1444 C CA . ASP A 1 358 ? 155.73400 160.80800 177.17600 1.000 64.28000 344 ASP A CA 1
ATOM 1445 C C . ASP A 1 358 ? 154.65900 160.84700 178.24700 1.000 64.28000 344 ASP A C 1
ATOM 1446 O O . ASP A 1 358 ? 153.47300 160.85400 177.91100 1.000 64.28000 344 ASP A O 1
ATOM 1451 N N . GLY A 1 359 ? 155.03400 160.87500 179.51600 1.000 59.67000 345 GLY A N 1
ATOM 1452 C CA . GLY A 1 359 ? 154.03900 160.87600 180.56800 1.000 59.67000 345 GLY A CA 1
ATOM 1453 C C . GLY A 1 359 ? 154.70600 160.87900 181.92000 1.000 59.67000 345 GLY A C 1
ATOM 1454 O O . GLY A 1 359 ? 155.93400 160.87500 182.03300 1.000 59.67000 345 GLY A O 1
ATOM 1455 N N . PHE A 1 360 ? 153.87300 160.88200 182.95600 1.000 60.68000 346 PHE A N 1
ATOM 1456 C CA . PHE A 1 360 ? 154.35400 160.87600 184.32600 1.000 60.68000 346 PHE A CA 1
ATOM 1457 C C . PHE A 1 360 ? 153.47300 159.97100 185.16700 1.000 60.68000 346 PHE A C 1
ATOM 1458 O O . PHE A 1 360 ? 152.34400 159.65100 184.79700 1.000 60.68000 346 PHE A O 1
ATOM 1466 N N . GLN A 1 361 ? 154.01000 159.55900 186.30800 1.000 55.04000 347 GLN A N 1
ATOM 1467 C CA . GLN A 1 361 ? 153.25300 158.81700 187.30000 1.000 55.04000 347 GLN A CA 1
ATOM 1468 C C . GLN A 1 361 ? 153.56600 159.36400 188.68100 1.000 55.04000 347 GLN A C 1
ATOM 1469 O O . GLN A 1 361 ? 154.71500 159.69200 188.98200 1.000 55.04000 347 GLN A O 1
ATOM 1475 N N . VAL A 1 362 ? 152.53700 159.47300 189.51200 1.000 58.56000 348 VAL A N 1
ATOM 1476 C CA . VAL A 1 362 ? 152.69500 159.80300 190.92000 1.000 58.56000 348 VAL A CA 1
ATOM 1477 C C . VAL A 1 362 ? 151.96000 158.74800 191.73100 1.000 58.56000 348 VAL A C 1
ATOM 1478 O O . VAL A 1 362 ? 150.79200 158.45100 191.46400 1.000 58.56000 348 VAL A O 1
ATOM 1482 N N . ARG A 1 363 ? 152.65100 158.15600 192.69300 1.000 63.84000 349 ARG A N 1
ATOM 1483 C CA . ARG A 1 363 ? 152.07900 157.11000 193.52200 1.000 63.84000 349 ARG A CA 1
ATOM 1484 C C . ARG A 1 363 ? 151.78100 157.64700 194.91100 1.000 63.84000 349 ARG A C 1
ATOM 1485 O O . ARG A 1 363 ? 152.28300 158.70000 195.31000 1.000 63.84000 349 ARG A O 1
ATOM 1493 N N . ASP A 1 364 ? 150.93900 156.89400 195.62800 1.000 71.11000 350 ASP A N 1
ATOM 1494 C CA . ASP A 1 364 ? 150.63000 157.10400 197.04700 1.000 71.11000 350 ASP A CA 1
ATOM 1495 C C . ASP A 1 364 ? 150.04100 158.48900 197.31100 1.000 71.11000 350 ASP A C 1
ATOM 1496 O O . ASP A 1 364 ? 150.44000 159.18900 198.24000 1.000 71.11000 350 ASP A O 1
ATOM 1501 N N . ILE A 1 365 ? 149.06700 158.88500 196.48500 1.000 71.29000 351 ILE A N 1
ATOM 1502 C CA . ILE A 1 365 ? 148.49500 160.22500 196.60800 1.000 71.29000 351 ILE A CA 1
ATOM 1503 C C . ILE A 1 365 ? 147.49500 160.34000 197.74400 1.000 71.29000 351 ILE A C 1
ATOM 1504 O O . ILE A 1 365 ? 146.99100 161.44100 197.99800 1.000 71.29000 351 ILE A O 1
ATOM 1509 N N . GLU A 1 366 ? 147.18900 159.24500 198.44000 1.000 77.76000 352 GLU A N 1
ATOM 1510 C CA . GLU A 1 366 ? 146.37900 159.32200 199.64700 1.000 77.76000 352 GLU A CA 1
ATOM 1511 C C . GLU A 1 366 ? 147.13700 159.92200 200.82100 1.000 77.76000 352 GLU A C 1
ATOM 1512 O O . GLU A 1 366 ? 146.50500 160.33300 201.79900 1.000 77.76000 352 GLU A O 1
ATOM 1518 N N . ASN A 1 367 ? 148.46600 159.98200 200.75000 1.000 76.37000 353 ASN A N 1
ATOM 1519 C CA . ASN A 1 367 ? 149.28000 160.69400 201.72200 1.000 76.37000 353 ASN A CA 1
ATOM 1520 C C . ASN A 1 367 ? 149.53400 162.13200 201.31000 1.000 76.37000 353 ASN A C 1
ATOM 1521 O O . ASN A 1 367 ? 150.27500 162.83900 201.99900 1.000 76.37000 353 ASN A O 1
ATOM 1526 N N . LEU A 1 368 ? 148.94700 162.57500 200.20500 1.000 75.72000 354 LEU A N 1
ATOM 1527 C CA . LEU A 1 368 ? 149.10800 163.94100 199.73700 1.000 75.72000 354 LEU A CA 1
ATOM 1528 C C . LEU A 1 368 ? 147.96600 164.80100 200.25600 1.000 75.72000 354 LEU A C 1
ATOM 1529 O O . LEU A 1 368 ? 146.79400 164.50100 200.01100 1.000 75.72000 354 LEU A O 1
ATOM 1534 N N . LYS A 1 369 ? 148.30900 165.86300 200.97600 1.000 87.84000 355 LYS A N 1
ATOM 1535 C CA . LYS A 1 369 ? 147.30300 166.81700 201.41500 1.000 87.84000 355 LYS A CA 1
ATOM 1536 C C . LYS A 1 369 ? 146.86200 167.66700 200.23200 1.000 87.84000 355 LYS A C 1
ATOM 1537 O O . LYS A 1 369 ? 147.68700 168.04500 199.39500 1.000 87.84000 355 LYS A O 1
ATOM 1543 N N . ASP A 1 370 ? 145.54700 167.93600 200.16500 1.000 89.94000 356 ASP A N 1
ATOM 1544 C CA . ASP A 1 370 ? 144.89600 168.70300 199.09100 1.000 89.94000 356 ASP A CA 1
ATOM 1545 C C . ASP A 1 370 ? 145.12700 168.03300 197.73800 1.000 89.94000 356 ASP A C 1
ATOM 1546 O O . ASP A 1 370 ? 145.61400 168.64600 196.78800 1.000 89.94000 356 ASP A O 1
ATOM 1551 N N . ALA A 1 371 ? 144.76600 166.75000 197.66400 1.000 85.09000 357 ALA A N 1
ATOM 1552 C CA . ALA A 1 371 ? 145.23600 165.89900 196.57500 1.000 85.09000 357 ALA A CA 1
ATOM 1553 C C . ALA A 1 371 ? 144.50700 166.18800 195.26900 1.000 85.09000 357 ALA A C 1
ATOM 1554 O O . ALA A 1 371 ? 145.12800 166.23400 194.20300 1.000 85.09000 357 ALA A O 1
ATOM 1556 N N . SER A 1 372 ? 143.18700 166.38100 195.33200 1.000 85.12000 358 SER A N 1
ATOM 1557 C CA . SER A 1 372 ? 142.38600 166.45200 194.11300 1.000 85.12000 358 SER A CA 1
ATOM 1558 C C . SER A 1 372 ? 142.60000 167.75500 193.35500 1.000 85.12000 358 SER A C 1
ATOM 1559 O O . SER A 1 372 ? 142.31500 167.82500 192.15400 1.000 85.12000 358 SER A O 1
ATOM 1562 N N . SER A 1 373 ? 143.09700 168.79300 194.02600 1.000 87.28000 359 SER A N 1
ATOM 1563 C CA . SER A 1 373 ? 143.30700 170.08700 193.39400 1.000 87.28000 359 SER A CA 1
ATOM 1564 C C . SER A 1 373 ? 144.74300 170.27900 192.92500 1.000 87.28000 359 SER A C 1
ATOM 1565 O O . SER A 1 373 ? 145.06800 171.32200 192.35300 1.000 87.28000 359 SER A O 1
ATOM 1568 N N . PHE A 1 374 ? 145.61000 169.29700 193.16000 1.000 83.92000 360 PHE A N 1
ATOM 1569 C CA . PHE A 1 374 ? 146.94900 169.29200 192.58800 1.000 83.92000 360 PHE A CA 1
ATOM 1570 C C . PHE A 1 374 ? 147.03500 168.48700 191.30700 1.000 83.92000 360 PHE A C 1
ATOM 1571 O O . PHE A 1 374 ? 147.78400 168.86000 190.39400 1.000 83.92000 360 PHE A O 1
ATOM 1579 N N . LEU A 1 375 ? 146.27900 167.39000 191.23700 1.000 79.54000 361 LEU A N 1
ATOM 1580 C CA . LEU A 1 375 ? 146.25100 166.56100 190.04300 1.000 79.54000 361 LEU A CA 1
ATOM 1581 C C . LEU A 1 375 ? 145.64200 167.30600 188.86800 1.000 79.54000 361 LEU A C 1
ATOM 1582 O O . LEU A 1 375 ? 146.04800 167.09100 187.72600 1.000 79.54000 361 LEU A O 1
ATOM 1587 N N . ALA A 1 376 ? 144.68400 168.20100 189.13000 1.000 84.23000 362 ALA A N 1
ATOM 1588 C CA . ALA A 1 376 ? 144.10600 169.00300 188.05500 1.000 84.23000 362 ALA A CA 1
ATOM 1589 C C . ALA A 1 376 ? 145.11800 169.98000 187.47300 1.000 84.23000 362 ALA A C 1
ATOM 1590 O O . ALA A 1 376 ? 145.17600 170.15200 186.25200 1.000 84.23000 362 ALA A O 1
ATOM 1592 N N . GLU A 1 377 ? 145.95100 170.58700 188.32100 1.000 82.99000 363 GLU A N 1
ATOM 1593 C CA . GLU A 1 377 ? 146.98200 171.50100 187.84100 1.000 82.99000 363 GLU A CA 1
ATOM 1594 C C . GLU A 1 377 ? 148.06800 170.76100 187.06700 1.000 82.99000 363 GLU A C 1
ATOM 1595 O O . GLU A 1 377 ? 148.50500 171.22000 185.99900 1.000 82.99000 363 GLU A O 1
ATOM 1601 N N . TRP A 1 378 ? 148.50700 169.60800 187.58200 1.000 77.35000 364 TRP A N 1
ATOM 1602 C CA . TRP A 1 378 ? 149.51400 168.82000 186.87800 1.000 77.35000 364 TRP A CA 1
ATOM 1603 C C . TRP A 1 378 ? 148.98300 168.24400 185.56900 1.000 77.35000 364 TRP A C 1
ATOM 1604 O O . TRP A 1 378 ? 149.71100 168.21400 184.56900 1.000 77.35000 364 TRP A O 1
ATOM 1615 N N . GLN A 1 379 ? 147.71600 167.82100 185.55100 1.000 78.01000 365 GLN A N 1
ATOM 1616 C CA . GLN A 1 379 ? 147.06300 167.38000 184.32600 1.000 78.01000 365 GLN A CA 1
ATOM 1617 C C . GLN A 1 379 ? 146.91300 168.52400 183.33500 1.000 78.01000 365 GLN A C 1
ATOM 1618 O O . GLN A 1 379 ? 147.04500 168.31100 182.12400 1.000 78.01000 365 GLN A O 1
ATOM 1624 N N . ASN A 1 380 ? 146.68600 169.74300 183.83300 1.000 88.29000 366 ASN A N 1
ATOM 1625 C CA . ASN A 1 380 ? 146.63100 170.91700 182.97100 1.000 88.29000 366 ASN A CA 1
ATOM 1626 C C . ASN A 1 380 ? 147.96400 171.18200 182.29400 1.000 88.29000 366 ASN A C 1
ATOM 1627 O O . ASN A 1 380 ? 148.00400 171.47200 181.09700 1.000 88.29000 366 ASN A O 1
ATOM 1632 N N . ILE A 1 381 ? 149.06100 171.11300 183.05200 1.000 77.47000 367 ILE A N 1
ATOM 1633 C CA . ILE A 1 381 ? 150.38000 171.34500 182.46100 1.000 77.47000 367 ILE A CA 1
ATOM 1634 C C . ILE A 1 381 ? 150.72700 170.24200 181.46400 1.000 77.47000 367 ILE A C 1
ATOM 1635 O O . ILE A 1 381 ? 151.21700 170.51500 180.35500 1.000 77.47000 367 ILE A O 1
ATOM 1640 N N . THR A 1 382 ? 150.42400 168.98900 181.82100 1.000 76.99000 368 THR A N 1
ATOM 1641 C CA . THR A 1 382 ? 150.73300 167.85000 180.96300 1.000 76.99000 368 THR A CA 1
ATOM 1642 C C . THR A 1 382 ? 149.91200 167.85900 179.67700 1.000 76.99000 368 THR A C 1
ATOM 1643 O O . THR A 1 382 ? 150.40800 167.43600 178.62800 1.000 76.99000 368 THR A O 1
ATOM 1647 N N . LYS A 1 383 ? 148.67000 168.34200 179.72900 1.000 81.18000 369 LYS A N 1
ATOM 1648 C CA . LYS A 1 383 ? 147.88100 168.47000 178.51100 1.000 81.18000 369 LYS A CA 1
ATOM 1649 C C . LYS A 1 383 ? 148.22300 169.73800 177.74200 1.000 81.18000 369 LYS A C 1
ATOM 1650 O O . LYS A 1 383 ? 148.09200 169.76600 176.51400 1.000 81.18000 369 LYS A O 1
ATOM 1656 N N . GLY A 1 384 ? 148.66800 170.78600 178.43700 1.000 82.66000 370 GLY A N 1
ATOM 1657 C CA . GLY A 1 384 ? 149.01600 172.02000 177.76300 1.000 82.66000 370 GLY A CA 1
ATOM 1658 C C . GLY A 1 384 ? 150.32200 171.93100 177.00900 1.000 82.66000 370 GLY A C 1
ATOM 1659 O O . GLY A 1 384 ? 150.56900 172.72600 176.09900 1.000 82.66000 370 GLY A O 1
ATOM 1660 N N . PHE A 1 385 ? 151.18300 170.98200 177.37700 1.000 77.37000 371 PHE A N 1
ATOM 1661 C CA . PHE A 1 385 ? 152.31700 170.70600 176.50300 1.000 77.37000 371 PHE A CA 1
ATOM 1662 C C . PHE A 1 385 ? 151.86100 170.03300 175.21500 1.000 77.37000 371 PHE A C 1
ATOM 1663 O O . PHE A 1 385 ? 152.17500 170.50400 174.11700 1.000 77.37000 371 PHE A O 1
ATOM 1671 N N . SER A 1 386 ? 151.11700 168.93600 175.33300 1.000 79.14000 372 SER A N 1
ATOM 1672 C CA . SER A 1 386 ? 150.56200 168.24200 174.17900 1.000 79.14000 372 SER A CA 1
ATOM 1673 C C . SER A 1 386 ? 149.37900 167.40600 174.63600 1.000 79.14000 372 SER A C 1
ATOM 1674 O O . SER A 1 386 ? 149.24800 167.07800 175.81700 1.000 79.14000 372 SER A O 1
ATOM 1677 N N . GLU A 1 387 ? 148.52000 167.06400 173.68200 1.000 84.97000 373 GLU A N 1
ATOM 1678 C CA . GLU A 1 387 ? 147.37700 166.20700 173.95200 1.000 84.97000 373 GLU A CA 1
ATOM 1679 C C . GLU A 1 387 ? 147.74800 164.73000 173.97500 1.000 84.97000 373 GLU A C 1
ATOM 1680 O O . GLU A 1 387 ? 146.94600 163.90800 174.43300 1.000 84.97000 373 GLU A O 1
ATOM 1686 N N . ASP A 1 388 ? 148.95300 164.37700 173.52800 1.000 79.20000 374 ASP A N 1
ATOM 1687 C CA . ASP A 1 388 ? 149.43300 163.00200 173.54300 1.000 79.20000 374 ASP A CA 1
ATOM 1688 C C . ASP A 1 388 ? 150.33500 162.72000 174.73700 1.000 79.20000 374 ASP A C 1
ATOM 1689 O O . ASP A 1 388 ? 151.30900 161.97000 174.61800 1.000 79.20000 374 ASP A O 1
ATOM 1694 N N . ARG A 1 389 ? 150.03500 163.31400 175.88600 1.000 72.15000 375 ARG A N 1
ATOM 1695 C CA . ARG A 1 389 ? 150.80100 163.11900 177.10600 1.000 72.15000 375 ARG A CA 1
ATOM 1696 C C . ARG A 1 389 ? 149.89100 162.57000 178.19300 1.000 72.15000 375 ARG A C 1
ATOM 1697 O O . ARG A 1 389 ? 148.74500 163.00500 178.33400 1.000 72.15000 375 ARG A O 1
ATOM 1705 N N . LEU A 1 390 ? 150.40900 161.61800 178.96100 1.000 58.19000 376 LEU A N 1
ATOM 1706 C CA . LEU A 1 390 ? 149.63900 160.87600 179.94500 1.000 58.19000 376 LEU A CA 1
ATOM 1707 C C . LEU A 1 390 ? 150.00600 161.33400 181.35000 1.000 58.19000 376 LEU A C 1
ATOM 1708 O O . LEU A 1 390 ? 151.09900 161.85200 181.58400 1.000 58.19000 376 LEU A O 1
ATOM 1713 N N . LEU A 1 391 ? 149.07200 161.16900 182.28100 1.000 57.40000 377 LEU A N 1
ATOM 1714 C CA . LEU A 1 391 ? 149.35600 161.34000 183.69900 1.000 57.40000 377 LEU A CA 1
ATOM 1715 C C . LEU A 1 391 ? 148.63500 160.24400 184.46100 1.000 57.40000 377 LEU A C 1
ATOM 1716 O O . LEU A 1 391 ? 147.41000 160.13400 184.37600 1.000 57.40000 377 LEU A O 1
ATOM 1721 N N . ILE A 1 392 ? 149.39000 159.43400 185.19700 1.000 53.32000 378 ILE A N 1
ATOM 1722 C CA . ILE A 1 392 ? 148.84300 158.34200 185.99100 1.000 53.32000 378 ILE A CA 1
ATOM 1723 C C . ILE A 1 392 ? 148.97500 158.70300 187.46100 1.000 53.32000 378 ILE A C 1
ATOM 1724 O O . ILE A 1 392 ? 150.00600 159.22900 187.88900 1.000 53.32000 378 ILE A O 1
ATOM 1729 N N . ALA A 1 393 ? 147.93400 158.42200 188.23400 1.000 54.98000 379 ALA A N 1
ATOM 1730 C CA . ALA A 1 393 ? 147.97000 158.59000 189.67600 1.000 54.98000 379 ALA A CA 1
ATOM 1731 C C . ALA A 1 393 ? 147.68800 157.25400 190.34600 1.000 54.98000 379 ALA A C 1
ATOM 1732 O O . ALA A 1 393 ? 146.92900 156.43400 189.82900 1.000 54.98000 379 ALA A O 1
ATOM 1734 N N . GLY A 1 394 ? 148.30300 157.03600 191.50300 1.000 61.71000 380 GLY A N 1
ATOM 1735 C CA . GLY A 1 394 ? 148.14200 155.76700 192.18200 1.000 61.71000 380 GLY A CA 1
ATOM 1736 C C . GLY A 1 394 ? 147.78000 155.86600 193.64800 1.000 61.71000 380 GLY A C 1
ATOM 1737 O O . GLY A 1 394 ? 148.43300 156.58100 194.41000 1.000 61.71000 380 GLY A O 1
ATOM 1738 N N . THR A 1 395 ? 146.74100 155.14800 194.05700 1.000 66.24000 381 THR A N 1
ATOM 1739 C CA . THR A 1 395 ? 146.31300 155.07900 195.44400 1.000 66.24000 381 THR A CA 1
ATOM 1740 C C . THR A 1 395 ? 146.47700 153.65700 195.95700 1.000 66.24000 381 THR A C 1
ATOM 1741 O O . THR A 1 395 ? 146.75000 152.72500 195.19800 1.000 66.24000 381 THR A O 1
ATOM 1745 N N . ASN A 1 396 ? 146.29000 153.48900 197.26600 1.000 80.01000 382 ASN A N 1
ATOM 1746 C CA . ASN A 1 396 ? 146.14200 152.16400 197.85300 1.000 80.01000 382 ASN A CA 1
ATOM 1747 C C . ASN A 1 396 ? 144.71000 151.91100 198.30000 1.000 80.01000 382 ASN A C 1
ATOM 1748 O O . ASN A 1 396 ? 144.44900 150.96700 199.05100 1.000 80.01000 382 ASN A O 1
ATOM 1753 N N . SER A 1 397 ? 143.78100 152.73800 197.83600 1.000 73.26000 383 SER A N 1
ATOM 1754 C CA . SER A 1 397 ? 142.39500 152.68400 198.25700 1.000 73.26000 383 SER A CA 1
ATOM 1755 C C . SER A 1 397 ? 141.66900 151.51200 197.61100 1.000 73.26000 383 SER A C 1
ATOM 1756 O O . SER A 1 397 ? 142.04100 151.02200 196.54300 1.000 73.26000 383 SER A O 1
ATOM 1759 N N . SER A 1 398 ? 140.61800 151.06300 198.28700 1.000 73.96000 384 SER A N 1
ATOM 1760 C CA . SER A 1 398 ? 139.69500 150.08500 197.74300 1.000 73.96000 384 SER A CA 1
ATOM 1761 C C . SER A 1 398 ? 138.25800 150.57500 197.77600 1.000 73.96000 384 SER A C 1
ATOM 1762 O O . SER A 1 398 ? 137.37400 149.88900 197.25500 1.000 73.96000 384 SER A O 1
ATOM 1765 N N . ASP A 1 399 ? 138.00500 151.73600 198.37000 1.000 79.26000 385 ASP A N 1
ATOM 1766 C CA . ASP A 1 399 ? 136.66800 152.30500 198.44300 1.000 79.26000 385 ASP A CA 1
ATOM 1767 C C . ASP A 1 399 ? 136.31500 152.94500 197.10900 1.000 79.26000 385 ASP A C 1
ATOM 1768 O O . ASP A 1 399 ? 137.14600 153.63400 196.50800 1.000 79.26000 385 ASP A O 1
ATOM 1773 N N . LEU A 1 400 ? 135.08400 152.72300 196.64800 1.000 74.02000 386 LEU A N 1
ATOM 1774 C CA . LEU A 1 400 ? 134.67200 153.23800 195.34700 1.000 74.02000 386 LEU A CA 1
ATOM 1775 C C . LEU A 1 400 ? 134.46000 154.74600 195.39100 1.000 74.02000 386 LEU A C 1
ATOM 1776 O O . LEU A 1 400 ? 134.80300 155.46300 194.44200 1.000 74.02000 386 LEU A O 1
ATOM 1781 N N . GLN A 1 401 ? 133.89700 155.24900 196.49100 1.000 79.51000 387 GLN A N 1
ATOM 1782 C CA . GLN A 1 401 ? 133.57900 156.66800 196.58200 1.000 79.51000 387 GLN A CA 1
ATOM 1783 C C . GLN A 1 401 ? 134.81800 157.53700 196.72400 1.000 79.51000 387 GLN A C 1
ATOM 1784 O O . GLN A 1 401 ? 134.83300 158.65400 196.20100 1.000 79.51000 387 GLN A O 1
ATOM 1790 N N . GLN A 1 402 ? 135.86400 157.04500 197.38900 1.000 76.83000 388 GLN A N 1
ATOM 1791 C CA . GLN A 1 402 ? 137.12800 157.76700 197.43000 1.000 76.83000 388 GLN A CA 1
ATOM 1792 C C . GLN A 1 402 ? 137.80800 157.82100 196.06900 1.000 76.83000 388 GLN A C 1
ATOM 1793 O O . GLN A 1 402 ? 138.55600 158.76600 195.79800 1.000 76.83000 388 GLN A O 1
ATOM 1799 N N . ILE A 1 403 ? 137.55400 156.83600 195.21000 1.000 74.60000 389 ILE A N 1
ATOM 1800 C CA . ILE A 1 403 ? 138.06600 156.86300 193.84500 1.000 74.60000 389 ILE A CA 1
ATOM 1801 C C . ILE A 1 403 ? 137.28400 157.86100 193.00200 1.000 74.60000 389 ILE A C 1
ATOM 1802 O O . ILE A 1 403 ? 137.86500 158.68900 192.28600 1.000 74.60000 389 ILE A O 1
ATOM 1807 N N . LEU A 1 404 ? 135.95100 157.81300 193.10200 1.000 76.67000 390 LEU A N 1
ATOM 1808 C CA . LEU A 1 404 ? 135.10500 158.71500 192.32400 1.000 76.67000 390 LEU A CA 1
ATOM 1809 C C . LEU A 1 404 ? 135.27000 160.16400 192.76600 1.000 76.67000 390 LEU A C 1
ATOM 1810 O O . LEU A 1 404 ? 135.08500 161.08500 191.96400 1.000 76.67000 390 LEU A O 1
ATOM 1815 N N . SER A 1 405 ? 135.62800 160.38300 194.03200 1.000 82.44000 391 SER A N 1
ATOM 1816 C CA . SER A 1 405 ? 135.88100 161.73500 194.51500 1.000 82.44000 391 SER A CA 1
ATOM 1817 C C . SER A 1 405 ? 137.15200 162.30300 193.89900 1.000 82.44000 391 SER A C 1
ATOM 1818 O O . SER A 1 405 ? 137.23500 163.50200 193.61100 1.000 82.44000 391 SER A O 1
ATOM 1821 N N . LEU A 1 406 ? 138.15800 161.45200 193.69100 1.000 80.93000 392 LEU A N 1
ATOM 1822 C CA . LEU A 1 406 ? 139.34000 161.87800 192.95500 1.000 80.93000 392 LEU A CA 1
ATOM 1823 C C . LEU A 1 406 ? 139.06100 162.02200 191.46900 1.000 80.93000 392 LEU A C 1
ATOM 1824 O O . LEU A 1 406 ? 139.78700 162.74600 190.78200 1.000 80.93000 392 LEU A O 1
ATOM 1829 N N . LEU A 1 407 ? 138.03100 161.34900 190.95600 1.000 82.31000 393 LEU A N 1
ATOM 1830 C CA . LEU A 1 407 ? 137.67400 161.43600 189.54600 1.000 82.31000 393 LEU A CA 1
ATOM 1831 C C . LEU A 1 407 ? 136.49000 162.36800 189.29100 1.000 82.31000 393 LEU A C 1
ATOM 1832 O O . LEU A 1 407 ? 135.72800 162.15500 188.34500 1.000 82.31000 393 LEU A O 1
ATOM 1837 N N . GLU A 1 408 ? 136.31300 163.40600 190.11300 1.000 87.19000 394 GLU A N 1
ATOM 1838 C CA . GLU A 1 408 ? 135.19600 164.32400 189.89000 1.000 87.19000 394 GLU A CA 1
ATOM 1839 C C . GLU A 1 408 ? 135.51400 165.34500 188.80500 1.000 87.19000 394 GLU A C 1
ATOM 1840 O O . GLU A 1 408 ? 134.88900 165.34900 187.74100 1.000 87.19000 394 GLU A O 1
ATOM 1846 N N . SER A 1 409 ? 136.48600 166.21600 189.05700 1.000 90.42000 395 SER A N 1
ATOM 1847 C CA . SER A 1 409 ? 136.86000 167.22500 188.07700 1.000 90.42000 395 SER A CA 1
ATOM 1848 C C . SER A 1 409 ? 137.83800 166.69800 187.04100 1.000 90.42000 395 SER A C 1
ATOM 1849 O O . SER A 1 409 ? 137.94400 167.28100 185.95600 1.000 90.42000 395 SER A O 1
ATOM 1852 N N . ASN A 1 410 ? 138.55400 165.62200 187.35100 1.000 88.34000 396 ASN A N 1
ATOM 1853 C CA . ASN A 1 410 ? 139.43400 164.97100 186.39500 1.000 88.34000 396 ASN A CA 1
ATOM 1854 C C . ASN A 1 410 ? 138.68700 163.82400 185.73300 1.000 88.34000 396 ASN A C 1
ATOM 1855 O O . ASN A 1 410 ? 138.00600 163.04800 186.40900 1.000 88.34000 396 ASN A O 1
ATOM 1860 N N . LYS A 1 411 ? 138.81200 163.72100 184.41300 1.000 84.85000 397 LYS A N 1
ATOM 1861 C CA . LYS A 1 411 ? 138.24100 162.60200 183.67800 1.000 84.85000 397 LYS A CA 1
ATOM 1862 C C . LYS A 1 411 ? 139.20900 161.93700 182.71600 1.000 84.85000 397 LYS A C 1
ATOM 1863 O O . LYS A 1 411 ? 139.04200 160.74500 182.43800 1.000 84.85000 397 LYS A O 1
ATOM 1869 N N . ASP A 1 412 ? 140.21100 162.64700 182.20800 1.000 85.04000 398 ASP A N 1
ATOM 1870 C CA . ASP A 1 412 ? 141.25400 162.03000 181.40100 1.000 85.04000 398 ASP A CA 1
ATOM 1871 C C . ASP A 1 412 ? 142.43500 161.54600 182.23300 1.000 85.04000 398 ASP A C 1
ATOM 1872 O O . ASP A 1 412 ? 143.46300 161.16200 181.66300 1.000 85.04000 398 ASP A O 1
ATOM 1877 N N . LEU A 1 413 ? 142.30900 161.55800 183.55700 1.000 67.41000 399 LEU A N 1
ATOM 1878 C CA . LEU A 1 413 ? 143.35000 161.06500 184.44500 1.000 67.41000 399 LEU A CA 1
ATOM 1879 C C . LEU A 1 413 ? 143.26800 159.55000 184.55700 1.000 67.41000 399 LEU A C 1
ATOM 1880 O O . LEU A 1 413 ? 142.19300 158.99700 184.80300 1.000 67.41000 399 LEU A O 1
ATOM 1885 N N . LEU A 1 414 ? 144.39900 158.87600 184.36800 1.000 57.34000 400 LEU A N 1
ATOM 1886 C CA . LEU A 1 414 ? 144.47000 157.44800 184.63800 1.000 57.34000 400 LEU A CA 1
ATOM 1887 C C . LEU A 1 414 ? 144.73000 157.21700 186.11800 1.000 57.34000 400 LEU A C 1
ATOM 1888 O O . LEU A 1 414 ? 145.56300 157.89100 186.72700 1.000 57.34000 400 LEU A O 1
ATOM 1893 N N . LEU A 1 415 ? 144.02300 156.25200 186.69500 1.000 55.53000 401 LEU A N 1
ATOM 1894 C CA . LEU A 1 415 ? 144.10000 156.00900 188.12800 1.000 55.53000 401 LEU A CA 1
ATOM 1895 C C . LEU A 1 415 ? 144.22700 154.51900 188.38500 1.000 55.53000 401 LEU A C 1
ATOM 1896 O O . LEU A 1 415 ? 143.32300 153.75200 188.04500 1.000 55.53000 401 LEU A O 1
ATOM 1901 N N . THR A 1 416 ? 145.33500 154.11400 188.99500 1.000 56.36000 402 THR A N 1
ATOM 1902 C CA . THR A 1 416 ? 145.54200 152.73500 189.41000 1.000 56.36000 402 THR A CA 1
ATOM 1903 C C . THR A 1 416 ? 145.31800 152.63700 190.91000 1.000 56.36000 402 THR A C 1
ATOM 1904 O O . THR A 1 416 ? 145.79400 153.48600 191.66600 1.000 56.36000 402 THR A O 1
ATOM 1908 N N . SER A 1 417 ? 144.59300 151.61100 191.33900 1.000 59.80000 403 SER A N 1
ATOM 1909 C CA . SER A 1 417 ? 144.20800 151.48700 192.73500 1.000 59.80000 403 SER A CA 1
ATOM 1910 C C . SER A 1 417 ? 144.15800 150.01100 193.10000 1.000 59.80000 403 SER A C 1
ATOM 1911 O O . SER A 1 417 ? 144.57500 149.14300 192.32900 1.000 59.80000 403 SER A O 1
ATOM 1914 N N . SER A 1 418 ? 143.63500 149.72600 194.29000 1.000 64.84000 404 SER A N 1
ATOM 1915 C CA . SER A 1 418 ? 143.46200 148.36400 194.77300 1.000 64.84000 404 SER A CA 1
ATOM 1916 C C . SER A 1 418 ? 141.99200 147.96800 194.78900 1.000 64.84000 404 SER A C 1
ATOM 1917 O O . SER A 1 418 ? 141.53900 147.26700 195.69500 1.000 64.84000 404 SER A O 1
ATOM 1920 N N . TYR A 1 419 ? 141.24200 148.42200 193.78500 1.000 63.64000 405 TYR A N 1
ATOM 1921 C CA . TYR A 1 419 ? 139.79800 148.22700 193.76800 1.000 63.64000 405 TYR A CA 1
ATOM 1922 C C . TYR A 1 419 ? 139.43400 146.77400 193.49200 1.000 63.64000 405 TYR A C 1
ATOM 1923 O O . TYR A 1 419 ? 138.40400 146.28500 193.96900 1.000 63.64000 405 TYR A O 1
ATOM 1932 N N . LEU A 1 420 ? 140.26500 146.06400 192.73500 1.000 63.25000 406 LEU A N 1
ATOM 1933 C CA . LEU A 1 420 ? 140.02000 144.65600 192.45800 1.000 63.25000 406 LEU A CA 1
ATOM 1934 C C . LEU A 1 420 ? 140.85000 143.72500 193.32800 1.000 63.25000 406 LEU A C 1
ATOM 1935 O O . LEU A 1 420 ? 140.69600 142.50400 193.22700 1.000 63.25000 406 LEU A O 1
ATOM 1940 N N . SER A 1 421 ? 141.72300 144.27000 194.17700 1.000 74.96000 407 SER A N 1
ATOM 1941 C CA . SER A 1 421 ? 142.55700 143.42900 195.02900 1.000 74.96000 407 SER A CA 1
ATOM 1942 C C . SER A 1 421 ? 141.80000 142.94000 196.25500 1.000 74.96000 407 SER A C 1
ATOM 1943 O O . SER A 1 421 ? 142.32100 142.12500 197.02400 1.000 74.96000 407 SER A O 1
ATOM 1946 N N . ASP A 1 422 ? 140.59200 143.46300 196.47900 1.000 89.44000 408 ASP A N 1
ATOM 1947 C CA . ASP A 1 422 ? 139.75000 143.12600 197.62400 1.000 89.44000 408 ASP A CA 1
ATOM 1948 C C . ASP A 1 422 ? 139.40600 141.64600 197.71900 1.000 89.44000 408 ASP A C 1
ATOM 1949 O O . ASP A 1 422 ? 139.79900 140.97100 198.67600 1.000 89.44000 408 ASP A O 1
ATOM 1954 N N . SER A 1 423 ? 138.68800 141.13000 196.72700 1.000 93.68000 409 SER A N 1
ATOM 1955 C CA . SER A 1 423 ? 138.13700 139.78500 196.81100 1.000 93.68000 409 SER A CA 1
ATOM 1956 C C . SER A 1 423 ? 137.87800 139.22900 195.42000 1.000 93.68000 409 SER A C 1
ATOM 1957 O O . SER A 1 423 ? 138.42800 139.72700 194.43300 1.000 93.68000 409 SER A O 1
ATOM 1960 N N . GLY A 1 424 ? 137.04300 138.19900 195.33500 1.000 94.88000 410 GLY A N 1
ATOM 1961 C CA . GLY A 1 424 ? 136.86200 137.48200 194.09000 1.000 94.88000 410 GLY A CA 1
ATOM 1962 C C . GLY A 1 424 ? 136.98400 135.98300 194.24800 1.000 94.88000 410 GLY A C 1
ATOM 1963 O O . GLY A 1 424 ? 137.38300 135.27900 193.31500 1.000 94.88000 410 GLY A O 1
ATOM 1964 N N . SER A 1 425 ? 136.66600 135.49300 195.45100 1.000 97.80000 411 SER A N 1
ATOM 1965 C CA . SER A 1 425 ? 136.48500 134.05900 195.64300 1.000 97.80000 411 SER A CA 1
ATOM 1966 C C . SER A 1 425 ? 135.31000 133.54200 194.82600 1.000 97.80000 411 SER A C 1
ATOM 1967 O O . SER A 1 425 ? 135.34200 132.40600 194.34100 1.000 97.80000 411 SER A O 1
ATOM 1970 N N . THR A 1 426 ? 134.27100 134.35600 194.65900 1.000 92.81000 412 THR A N 1
ATOM 1971 C CA . THR A 1 426 ? 133.19100 134.05500 193.73400 1.000 92.81000 412 THR A CA 1
ATOM 1972 C C . THR A 1 426 ? 133.26300 134.99400 192.53600 1.000 92.81000 412 THR A C 1
ATOM 1973 O O . THR A 1 426 ? 133.90900 136.04500 192.57200 1.000 92.81000 412 THR A O 1
ATOM 1977 N N . GLY A 1 427 ? 132.60600 134.58000 191.45600 1.000 88.30000 413 GLY A N 1
ATOM 1978 C CA . GLY A 1 427 ? 132.59600 135.34200 190.22600 1.000 88.30000 413 GLY A CA 1
ATOM 1979 C C . GLY A 1 427 ? 131.58400 136.46800 190.22000 1.000 88.30000 413 GLY A C 1
ATOM 1980 O O . GLY A 1 427 ? 131.77200 137.47600 189.53100 1.000 88.30000 413 GLY A O 1
ATOM 1981 N N . GLU A 1 428 ? 130.50200 136.30500 190.98400 1.000 91.54000 414 GLU A N 1
ATOM 1982 C CA . GLU A 1 428 ? 129.48900 137.34800 191.07500 1.000 91.54000 414 GLU A CA 1
ATOM 1983 C C . GLU A 1 428 ? 129.98500 138.56600 191.84100 1.000 91.54000 414 GLU A C 1
ATOM 1984 O O . GLU A 1 428 ? 129.41400 139.65100 191.69500 1.000 91.54000 414 GLU A O 1
ATOM 1990 N N . HIS A 1 429 ? 131.03200 138.42000 192.65200 1.000 83.34000 415 HIS A N 1
ATOM 1991 C CA . HIS A 1 429 ? 131.65000 139.58000 193.27700 1.000 83.34000 415 HIS A CA 1
ATOM 1992 C C . HIS A 1 429 ? 132.48700 140.38300 192.29600 1.000 83.34000 415 HIS A C 1
ATOM 1993 O O . HIS A 1 429 ? 132.37300 141.61300 192.26200 1.000 83.34000 415 HIS A O 1
ATOM 2000 N N . THR A 1 430 ? 133.30200 139.70900 191.48000 1.000 77.13000 416 THR A N 1
ATOM 2001 C CA . THR A 1 430 ? 134.10900 140.39100 190.47500 1.000 77.13000 416 THR A CA 1
ATOM 2002 C C . THR A 1 430 ? 133.24200 141.00600 189.38500 1.000 77.13000 416 THR A C 1
ATOM 2003 O O . THR A 1 430 ? 133.53500 142.11000 188.90700 1.000 77.13000 416 THR A O 1
ATOM 2007 N N . LYS A 1 431 ? 132.16800 140.31200 188.99900 1.000 73.53000 417 LYS A N 1
ATOM 2008 C CA . LYS A 1 431 ? 131.21500 140.84300 188.03200 1.000 73.53000 417 LYS A CA 1
ATOM 2009 C C . LYS A 1 431 ? 130.55200 142.12000 188.51700 1.000 73.53000 417 LYS A C 1
ATOM 2010 O O . LYS A 1 431 ? 130.50200 143.10600 187.76900 1.000 73.53000 417 LYS A O 1
ATOM 2016 N N . SER A 1 432 ? 130.07300 142.12800 189.75800 1.000 73.04000 418 SER A N 1
ATOM 2017 C CA . SER A 1 432 ? 129.49600 143.31600 190.36600 1.000 73.04000 418 SER A CA 1
ATOM 2018 C C . SER A 1 432 ? 130.51900 144.42800 190.52900 1.000 73.04000 418 SER A C 1
ATOM 2019 O O . SER A 1 432 ? 130.18500 145.59400 190.31700 1.000 73.04000 418 SER A O 1
ATOM 2022 N N . LEU A 1 433 ? 131.76600 144.08600 190.86700 1.000 69.24000 419 LEU A N 1
ATOM 2023 C CA . LEU A 1 433 ? 132.80200 145.10100 191.02600 1.000 69.24000 419 LEU A CA 1
ATOM 2024 C C . LEU A 1 433 ? 133.15600 145.77100 189.70600 1.000 69.24000 419 LEU A C 1
ATOM 2025 O O . LEU A 1 433 ? 133.40200 146.98000 189.67500 1.000 69.24000 419 LEU A O 1
ATOM 2030 N N . VAL A 1 434 ? 133.18000 145.01700 188.61000 1.000 65.24000 420 VAL A N 1
ATOM 2031 C CA . VAL A 1 434 ? 133.45300 145.62100 187.31000 1.000 65.24000 420 VAL A CA 1
ATOM 2032 C C . VAL A 1 434 ? 132.26200 146.44800 186.83900 1.000 65.24000 420 VAL A C 1
ATOM 2033 O O . VAL A 1 434 ? 132.41700 147.60000 186.40500 1.000 65.24000 420 VAL A O 1
ATOM 2037 N N . THR A 1 435 ? 131.05400 145.88700 186.95200 1.000 68.94000 421 THR A N 1
ATOM 2038 C CA . THR A 1 435 ? 129.88100 146.54400 186.38600 1.000 68.94000 421 THR A CA 1
ATOM 2039 C C . THR A 1 435 ? 129.47800 147.77500 187.18600 1.000 68.94000 421 THR A C 1
ATOM 2040 O O . THR A 1 435 ? 129.01300 148.76000 186.60700 1.000 68.94000 421 THR A O 1
ATOM 2044 N N . GLN A 1 436 ? 129.68400 147.76300 188.50600 1.000 71.40000 422 GLN A N 1
ATOM 2045 C CA . GLN A 1 436 ? 129.35200 148.93000 189.31300 1.000 71.40000 422 GLN A CA 1
ATOM 2046 C C . GLN A 1 436 ? 130.32100 150.07100 189.06000 1.000 71.40000 422 GLN A C 1
ATOM 2047 O O . GLN A 1 436 ? 129.92300 151.24000 189.06500 1.000 71.40000 422 GLN A O 1
ATOM 2053 N N . TYR A 1 437 ? 131.59600 149.75200 188.82200 1.000 65.89000 423 TYR A N 1
ATOM 2054 C CA . TYR A 1 437 ? 132.56500 150.78100 188.46200 1.000 65.89000 423 TYR A CA 1
ATOM 2055 C C . TYR A 1 437 ? 132.24500 151.38800 187.10400 1.000 65.89000 423 TYR A C 1
ATOM 2056 O O . TYR A 1 437 ? 132.27500 152.61600 186.94500 1.000 65.89000 423 TYR A O 1
ATOM 2065 N N . LEU A 1 438 ? 131.92200 150.54400 186.11900 1.000 66.67000 424 LEU A N 1
ATOM 2066 C CA . LEU A 1 438 ? 131.57800 151.05200 184.79400 1.000 66.67000 424 LEU A CA 1
ATOM 2067 C C . LEU A 1 438 ? 130.26700 151.82700 184.80400 1.000 66.67000 424 LEU A C 1
ATOM 2068 O O . LEU A 1 438 ? 130.09800 152.76500 184.01800 1.000 66.67000 424 LEU A O 1
ATOM 2073 N N . ASN A 1 439 ? 129.33900 151.46100 185.68800 1.000 79.81000 425 ASN A N 1
ATOM 2074 C CA . ASN A 1 439 ? 128.07900 152.17800 185.81900 1.000 79.81000 425 ASN A CA 1
ATOM 2075 C C . ASN A 1 439 ? 128.27100 153.53000 186.49100 1.000 79.81000 425 ASN A C 1
ATOM 2076 O O . ASN A 1 439 ? 127.78700 154.55100 185.99400 1.000 79.81000 425 ASN A O 1
ATOM 2081 N N . ALA A 1 440 ? 128.97900 153.55400 187.62300 1.000 72.72000 426 ALA A N 1
ATOM 2082 C CA . ALA A 1 440 ? 129.13700 154.78200 188.38800 1.000 72.72000 426 ALA A CA 1
ATOM 2083 C C . ALA A 1 440 ? 130.08700 155.76300 187.72400 1.000 72.72000 426 ALA A C 1
ATOM 2084 O O . ALA A 1 440 ? 129.99600 156.96600 187.98500 1.000 72.72000 426 ALA A O 1
ATOM 2086 N N . THR A 1 441 ? 130.99600 155.28600 186.87400 1.000 73.41000 427 THR A N 1
ATOM 2087 C CA . THR A 1 441 ? 131.87500 156.18200 186.14200 1.000 73.41000 427 THR A CA 1
ATOM 2088 C C . THR A 1 441 ? 131.21600 156.76700 184.90200 1.000 73.41000 427 THR A C 1
ATOM 2089 O O . THR A 1 441 ? 131.38000 157.96200 184.63600 1.000 73.41000 427 THR A O 1
ATOM 2093 N N . GLY A 1 442 ? 130.40500 155.98800 184.19700 1.000 72.47000 428 GLY A N 1
ATOM 2094 C CA . GLY A 1 442 ? 129.75200 156.45600 182.99600 1.000 72.47000 428 GLY A CA 1
ATOM 2095 C C . GLY A 1 442 ? 130.32300 155.90200 181.71500 1.000 72.47000 428 GLY A C 1
ATOM 2096 O O . GLY A 1 442 ? 130.27700 156.59800 180.69300 1.000 72.47000 428 GLY A O 1
ATOM 2097 N N . ASN A 1 443 ? 130.85900 154.67600 181.75000 1.000 71.23000 429 ASN A N 1
ATOM 2098 C CA . ASN A 1 443 ? 131.51400 153.98500 180.64200 1.000 71.23000 429 ASN A CA 1
ATOM 2099 C C . ASN A 1 443 ? 132.64700 154.80500 180.04000 1.000 71.23000 429 ASN A C 1
ATOM 2100 O O . ASN A 1 443 ? 132.84700 154.79700 178.82300 1.000 71.23000 429 ASN A O 1
ATOM 2105 N N . ARG A 1 444 ? 133.38800 155.51500 180.88400 1.000 68.63000 430 ARG A N 1
ATOM 2106 C CA . ARG A 1 444 ? 134.54100 156.27400 180.43600 1.000 68.63000 430 ARG A CA 1
ATOM 2107 C C . ARG A 1 444 ? 135.76700 155.36800 180.36500 1.000 68.63000 430 ARG A C 1
ATOM 2108 O O . ARG A 1 444 ? 135.73800 154.20400 180.76600 1.000 68.63000 430 ARG A O 1
ATOM 2116 N N . TRP A 1 445 ? 136.85900 155.91100 179.83800 1.000 51.35000 431 TRP A N 1
ATOM 2117 C CA . TRP A 1 445 ? 138.08500 155.14100 179.69900 1.000 51.35000 431 TRP A CA 1
ATOM 2118 C C . TRP A 1 445 ? 138.79100 155.02600 181.04100 1.000 51.35000 431 TRP A C 1
ATOM 2119 O O . TRP A 1 445 ? 139.06500 156.03500 181.69500 1.000 51.35000 431 TRP A O 1
ATOM 2130 N N . CYS A 1 446 ? 139.09300 153.79700 181.44800 1.000 51.78000 432 CYS A N 1
ATOM 2131 C CA . CYS A 1 446 ? 139.69200 153.54400 182.74700 1.000 51.78000 432 CYS A CA 1
ATOM 2132 C C . CYS A 1 446 ? 140.91100 152.64700 182.56600 1.000 51.78000 432 CYS A C 1
ATOM 2133 O O . CYS A 1 446 ? 141.24200 152.21600 181.45800 1.000 51.78000 432 CYS A O 1
ATOM 2136 N N . SER A 1 447 ? 141.59000 152.37200 183.67100 1.000 48.99000 433 SER A N 1
ATOM 2137 C CA . SER A 1 447 ? 142.71800 151.46100 183.69000 1.000 48.99000 433 SER A CA 1
ATOM 2138 C C . SER A 1 447 ? 142.39700 150.30100 184.61500 1.000 48.99000 433 SER A C 1
ATOM 2139 O O . SER A 1 447 ? 141.86200 150.48900 185.70900 1.000 48.99000 433 SER A O 1
ATOM 2142 N N . TRP A 1 448 ? 142.71900 149.10100 184.16100 1.000 47.13000 434 TRP A N 1
ATOM 2143 C CA . TRP A 1 448 ? 142.44200 147.88500 184.90300 1.000 47.13000 434 TRP A CA 1
ATOM 2144 C C . TRP A 1 448 ? 143.74000 147.30100 185.43100 1.000 47.13000 434 TRP A C 1
ATOM 2145 O O . TRP A 1 448 ? 144.68400 147.06900 184.67300 1.000 47.13000 434 TRP A O 1
ATOM 2156 N N . SER A 1 449 ? 143.77800 147.07100 186.73400 1.000 52.31000 435 SER A N 1
ATOM 2157 C CA . SER A 1 449 ? 144.97600 146.59500 187.40400 1.000 52.31000 435 SER A CA 1
ATOM 2158 C C . SER A 1 449 ? 144.54600 145.84000 188.65000 1.000 52.31000 435 SER A C 1
ATOM 2159 O O . SER A 1 449 ? 143.35400 145.68900 188.92400 1.000 52.31000 435 SER A O 1
ATOM 2162 N N . LEU A 1 450 ? 145.52600 145.36200 189.40700 1.000 56.86000 436 LEU A N 1
ATOM 2163 C CA . LEU A 1 450 ? 145.25500 144.82000 190.72500 1.000 56.86000 436 LEU A CA 1
ATOM 2164 C C . LEU A 1 450 ? 145.87600 145.63400 191.84300 1.000 56.86000 436 LEU A C 1
ATOM 2165 O O . LEU A 1 450 ? 145.42400 145.52000 192.98400 1.000 56.86000 436 LEU A O 1
ATOM 2170 N N . SER A 1 451 ? 146.87500 146.45600 191.55600 1.000 59.66000 437 SER A N 1
ATOM 2171 C CA . SER A 1 451 ? 147.48700 147.30700 192.56300 1.000 59.66000 437 SER A CA 1
ATOM 2172 C C . SER A 1 451 ? 148.13000 148.48700 191.85600 1.000 59.66000 437 SER A C 1
ATOM 2173 O O . SER A 1 451 ? 147.93900 148.69200 190.65400 1.000 59.66000 437 SER A O 1
ATOM 2176 N N . GLN A 1 452 ? 148.89500 149.27100 192.60700 1.000 60.98000 438 GLN A N 1
ATOM 2177 C CA . GLN A 1 452 ? 149.67300 150.34800 192.02500 1.000 60.98000 438 GLN A CA 1
ATOM 2178 C C . GLN A 1 452 ? 151.13900 149.99300 191.83800 1.000 60.98000 438 GLN A C 1
ATOM 2179 O O . GLN A 1 452 ? 151.77000 150.52400 190.92000 1.000 60.98000 438 GLN A O 1
ATOM 2185 N N . ALA A 1 453 ? 151.70800 149.13100 192.69400 1.000 62.57000 439 ALA A N 1
ATOM 2186 C CA . ALA A 1 453 ? 153.09100 148.71200 192.50000 1.000 62.57000 439 ALA A CA 1
ATOM 2187 C C . ALA A 1 453 ? 153.33700 147.25200 192.87400 1.000 62.57000 439 ALA A C 1
ATOM 2188 O O . ALA A 1 453 ? 154.46600 146.89600 193.22900 1.000 62.57000 439 ALA A O 1
ATOM 2190 N N . ARG A 1 454 ? 152.32400 146.39400 192.80900 1.000 70.43000 440 ARG A N 1
ATOM 2191 C CA . ARG A 1 454 ? 152.48400 145.01800 193.25700 1.000 70.43000 440 ARG A CA 1
ATOM 2192 C C . ARG A 1 454 ? 152.24600 144.03800 192.11700 1.000 70.43000 440 ARG A C 1
ATOM 2193 O O . ARG A 1 454 ? 151.64600 144.37100 191.09300 1.000 70.43000 440 ARG A O 1
ATOM 2201 N N . LEU A 1 455 ? 152.72700 142.81500 192.31900 1.000 65.97000 441 LEU A N 1
ATOM 2202 C CA . LEU A 1 455 ? 152.57300 141.73800 191.35700 1.000 65.97000 441 LEU A CA 1
ATOM 2203 C C . LEU A 1 455 ? 151.19300 141.10000 191.47800 1.000 65.97000 441 LEU A C 1
ATOM 2204 O O . LEU A 1 455 ? 150.43500 141.35900 192.41400 1.000 65.97000 441 LEU A O 1
ATOM 2209 N N . LEU A 1 456 ? 150.87000 140.24300 190.50900 1.000 66.13000 442 LEU A N 1
ATOM 2210 C CA . LEU A 1 456 ? 149.61400 139.50900 190.57900 1.000 66.13000 442 LEU A CA 1
ATOM 2211 C C . LEU A 1 456 ? 149.67900 138.39500 191.61100 1.000 66.13000 442 LEU A C 1
ATOM 2212 O O . LEU A 1 456 ? 148.65000 138.02300 192.18500 1.000 66.13000 442 LEU A O 1
ATOM 2217 N N . THR A 1 457 ? 150.86900 137.85700 191.86600 1.000 70.47000 443 THR A N 1
ATOM 2218 C CA . THR A 1 457 ? 151.05000 136.76500 192.81200 1.000 70.47000 443 THR A CA 1
ATOM 2219 C C . THR A 1 457 ? 151.04000 137.22600 194.25800 1.000 70.47000 443 THR A C 1
ATOM 2220 O O . THR A 1 457 ? 151.04600 136.38500 195.16000 1.000 70.47000 443 THR A O 1
ATOM 2224 N N . SER A 1 458 ? 151.03500 138.53200 194.50200 1.000 71.95000 444 SER A N 1
ATOM 2225 C CA . SER A 1 458 ? 150.88100 139.05300 195.85000 1.000 71.95000 444 SER A CA 1
ATOM 2226 C C . SER A 1 458 ? 149.44700 138.98600 196.34600 1.000 71.95000 444 SER A C 1
ATOM 2227 O O . SER A 1 458 ? 149.21200 139.15600 197.54600 1.000 71.95000 444 SER A O 1
ATOM 2230 N N . PHE A 1 459 ? 148.48900 138.74500 195.45600 1.000 72.52000 445 PHE A N 1
ATOM 2231 C CA . PHE A 1 459 ? 147.07800 138.72800 195.81300 1.000 72.52000 445 PHE A CA 1
ATOM 2232 C C . PHE A 1 459 ? 146.34600 137.47200 195.38200 1.000 72.52000 445 PHE A C 1
ATOM 2233 O O . PHE A 1 459 ? 145.28100 137.18800 195.93900 1.000 72.52000 445 PHE A O 1
ATOM 2241 N N . LEU A 1 460 ? 146.86500 136.71500 194.42300 1.000 68.84000 446 LEU A N 1
ATOM 2242 C CA . LEU A 1 460 ? 146.15700 135.57600 193.87300 1.000 68.84000 446 LEU A CA 1
ATOM 2243 C C . LEU A 1 460 ? 146.92500 134.29500 194.13600 1.000 68.84000 446 LEU A C 1
ATOM 2244 O O . LEU A 1 460 ? 148.16200 134.31600 194.15900 1.000 68.84000 446 LEU A O 1
ATOM 2249 N N . PRO A 1 461 ? 146.24000 133.17300 194.33900 1.000 71.47000 447 PRO A N 1
ATOM 2250 C CA . PRO A 1 461 ? 146.92300 131.87900 194.28900 1.000 71.47000 447 PRO A CA 1
ATOM 2251 C C . PRO A 1 461 ? 147.34700 131.54600 192.86800 1.000 71.47000 447 PRO A C 1
ATOM 2252 O O . PRO A 1 461 ? 146.88700 132.15100 191.89800 1.000 71.47000 447 PRO A O 1
ATOM 2256 N N . ALA A 1 462 ? 148.22400 130.55000 192.75300 1.000 71.61000 448 ALA A N 1
ATOM 2257 C CA . ALA A 1 462 ? 148.88000 130.24200 191.48700 1.000 71.61000 448 ALA A CA 1
ATOM 2258 C C . ALA A 1 462 ? 147.95600 129.59500 190.46200 1.000 71.61000 448 ALA A C 1
ATOM 2259 O O . ALA A 1 462 ? 148.32200 129.47600 189.28900 1.000 71.61000 448 ALA A O 1
ATOM 2261 N N . GLN A 1 463 ? 146.76600 129.16900 190.87700 1.000 75.24000 449 GLN A N 1
ATOM 2262 C CA . GLN A 1 463 ? 145.80700 128.56200 189.96700 1.000 75.24000 449 GLN A CA 1
ATOM 2263 C C . GLN A 1 463 ? 144.84600 129.57700 189.36200 1.000 75.24000 449 GLN A C 1
ATOM 2264 O O . GLN A 1 463 ? 144.00500 129.20400 188.54000 1.000 75.24000 449 GLN A O 1
ATOM 2270 N N . LEU A 1 464 ? 144.95300 130.85000 189.74200 1.000 67.48000 450 LEU A N 1
ATOM 2271 C CA . LEU A 1 464 ? 144.10200 131.89200 189.18600 1.000 67.48000 450 LEU A CA 1
ATOM 2272 C C . LEU A 1 464 ? 144.88200 132.91300 188.36900 1.000 67.48000 450 LEU A C 1
ATOM 2273 O O . LEU A 1 464 ? 144.33700 133.97300 188.05100 1.000 67.48000 450 LEU A O 1
ATOM 2278 N N . LEU A 1 465 ? 146.13600 132.62900 188.02400 1.000 64.80000 451 LEU A N 1
ATOM 2279 C CA . LEU A 1 465 ? 146.93800 133.62100 187.32100 1.000 64.80000 451 LEU A CA 1
ATOM 2280 C C . LEU A 1 465 ? 146.60800 133.68400 185.84000 1.000 64.80000 451 LEU A C 1
ATOM 2281 O O . LEU A 1 465 ? 146.85100 134.71200 185.20300 1.000 64.80000 451 LEU A O 1
ATOM 2286 N N . ARG A 1 466 ? 146.06300 132.61000 185.27300 1.000 64.12000 452 ARG A N 1
ATOM 2287 C CA . ARG A 1 466 ? 145.66700 132.64400 183.87100 1.000 64.12000 452 ARG A CA 1
ATOM 2288 C C . ARG A 1 466 ? 144.31200 133.30500 183.69000 1.000 64.12000 452 ARG A C 1
ATOM 2289 O O . ARG A 1 466 ? 144.09000 134.00000 182.69000 1.000 64.12000 452 ARG A O 1
ATOM 2297 N N . LEU A 1 467 ? 143.41600 133.12200 184.65800 1.000 62.26000 453 LEU A N 1
ATOM 2298 C CA . LEU A 1 467 ? 142.07400 133.67800 184.56500 1.000 62.26000 453 LEU A CA 1
ATOM 2299 C C . LEU A 1 467 ? 142.08400 135.19600 184.65900 1.000 62.26000 453 LEU A C 1
ATOM 2300 O O . LEU A 1 467 ? 141.40200 135.86900 183.87900 1.000 62.26000 453 LEU A O 1
ATOM 2305 N N . TYR A 1 468 ? 142.86700 135.75500 185.57300 1.000 59.87000 454 TYR A N 1
ATOM 2306 C CA . TYR A 1 468 ? 142.96200 137.20100 185.67600 1.000 59.87000 454 TYR A CA 1
ATOM 2307 C C . TYR A 1 468 ? 143.73100 137.82500 184.52500 1.000 59.87000 454 TYR A C 1
ATOM 2308 O O . TYR A 1 468 ? 143.44100 138.96600 184.15700 1.000 59.87000 454 TYR A O 1
ATOM 2317 N N . GLN A 1 469 ? 144.68200 137.10400 183.93400 1.000 57.80000 455 GLN A N 1
ATOM 2318 C CA . GLN A 1 469 ? 145.33600 137.59900 182.73000 1.000 57.80000 455 GLN A CA 1
ATOM 2319 C C . GLN A 1 469 ? 144.40200 137.58200 181.53200 1.000 57.80000 455 GLN A C 1
ATOM 2320 O O . GLN A 1 469 ? 144.51000 138.44500 180.65700 1.000 57.80000 455 GLN A O 1
ATOM 2326 N N . LEU A 1 470 ? 143.49500 136.60900 181.46800 1.000 53.72000 456 LEU A N 1
ATOM 2327 C CA . LEU A 1 470 ? 142.47000 136.64000 180.43400 1.000 53.72000 456 LEU A CA 1
ATOM 2328 C C . LEU A 1 470 ? 141.46200 137.75200 180.68700 1.000 53.72000 456 LEU A C 1
ATOM 2329 O O . LEU A 1 470 ? 140.95200 138.35200 179.73600 1.000 53.72000 456 LEU A O 1
ATOM 2334 N N . MET A 1 471 ? 141.17700 138.04800 181.95400 1.000 53.42000 457 MET A N 1
ATOM 2335 C CA . MET A 1 471 ? 140.20100 139.08400 182.27000 1.000 53.42000 457 MET A CA 1
ATOM 2336 C C . MET A 1 471 ? 140.73900 140.48100 181.99500 1.000 53.42000 457 MET A C 1
ATOM 2337 O O . MET A 1 471 ? 140.03400 141.31000 181.41600 1.000 53.42000 457 MET A O 1
ATOM 2342 N N . LEU A 1 472 ? 141.98000 140.76100 182.38800 1.000 50.20000 458 LEU A N 1
ATOM 2343 C CA . LEU A 1 472 ? 142.50600 142.11500 182.27300 1.000 50.20000 458 LEU A CA 1
ATOM 2344 C C . LEU A 1 472 ? 142.81900 142.52000 180.84100 1.000 50.20000 458 LEU A C 1
ATOM 2345 O O . LEU A 1 472 ? 142.92300 143.71700 180.56400 1.000 50.20000 458 LEU A O 1
ATOM 2350 N N . PHE A 1 473 ? 142.96800 141.56700 179.92900 1.000 47.88000 459 PHE A N 1
ATOM 2351 C CA . PHE A 1 473 ? 143.25600 141.89400 178.54100 1.000 47.88000 459 PHE A CA 1
ATOM 2352 C C . PHE A 1 473 ? 142.00500 142.07400 177.69600 1.000 47.88000 459 PHE A C 1
ATOM 2353 O O . PHE A 1 473 ? 142.12000 142.43200 176.52200 1.000 47.88000 459 PHE A O 1
ATOM 2361 N N . THR A 1 474 ? 140.81800 141.83100 178.25100 1.000 47.35000 460 THR A N 1
ATOM 2362 C CA . THR A 1 474 ? 139.58400 141.93000 177.48600 1.000 47.35000 460 THR A CA 1
ATOM 2363 C C . THR A 1 474 ? 138.55300 142.84200 178.13700 1.000 47.35000 460 THR A C 1
ATOM 2364 O O . THR A 1 474 ? 137.39100 142.83100 177.72500 1.000 47.35000 460 THR A O 1
ATOM 2368 N N . LEU A 1 475 ? 138.93200 143.61000 179.11700 1.000 43.83000 461 LEU A N 1
ATOM 2369 C CA . LEU A 1 475 ? 138.04600 144.58600 179.72700 1.000 43.83000 461 LEU A CA 1
ATOM 2370 C C . LEU A 1 475 ? 138.26000 145.95500 179.08200 1.000 43.8300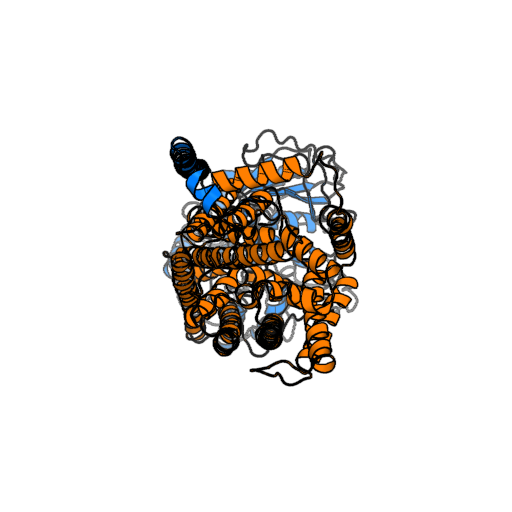0 461 LEU A C 1
ATOM 2371 O O . LEU A 1 475 ? 139.35600 146.24900 178.59900 1.000 43.83000 461 LEU A O 1
ATOM 2376 N N . PRO A 1 476 ? 137.24000 146.83000 179.02600 1.000 44.01000 462 PRO A N 1
ATOM 2377 C CA . PRO A 1 476 ? 137.39500 148.09100 178.26800 1.000 44.01000 462 PRO A CA 1
ATOM 2378 C C . PRO A 1 476 ? 138.23900 149.15400 178.96000 1.000 44.01000 462 PRO A C 1
ATOM 2379 O O . PRO A 1 476 ? 137.75800 150.05300 179.64100 1.000 44.01000 462 PRO A O 1
ATOM 2383 N N . GLY A 1 477 ? 139.54600 149.06200 178.77800 1.000 47.21000 463 GLY A N 1
ATOM 2384 C CA . GLY A 1 477 ? 140.42600 150.04800 179.35800 1.000 47.21000 463 GLY A CA 1
ATOM 2385 C C . GLY A 1 477 ? 141.86300 149.74600 179.02600 1.000 47.21000 463 GLY A C 1
ATOM 2386 O O . GLY A 1 477 ? 142.16100 149.04300 178.06000 1.000 47.21000 463 GLY A O 1
ATOM 2387 N N . THR A 1 478 ? 142.75300 150.28900 179.84200 1.000 46.65000 464 THR A N 1
ATOM 2388 C CA . THR A 1 478 ? 144.17400 150.05300 179.67500 1.000 46.65000 464 THR A CA 1
ATOM 2389 C C . THR A 1 478 ? 144.64700 149.08400 180.74000 1.000 46.65000 464 THR A C 1
ATOM 2390 O O . THR A 1 478 ? 144.52400 149.39200 181.93200 1.000 46.65000 464 THR A O 1
ATOM 2394 N N . PRO A 1 479 ? 145.16300 147.90900 180.38200 1.000 44.25000 465 PRO A N 1
ATOM 2395 C CA . PRO A 1 479 ? 145.70400 147.00200 181.40200 1.000 44.25000 465 PRO A CA 1
ATOM 2396 C C . PRO A 1 479 ? 147.11500 147.41700 181.79300 1.000 44.25000 465 PRO A C 1
ATOM 2397 O O . PRO A 1 479 ? 147.93200 147.76100 180.93900 1.000 44.25000 465 PRO A O 1
ATOM 2401 N N . VAL A 1 480 ? 147.39400 147.41000 183.09500 1.000 45.13000 466 VAL A N 1
ATOM 2402 C CA . VAL A 1 480 ? 148.69800 147.78600 183.63000 1.000 45.13000 466 VAL A CA 1
ATOM 2403 C C . VAL A 1 480 ? 149.25300 146.60600 184.41400 1.000 45.13000 466 VAL A C 1
ATOM 2404 O O . VAL A 1 480 ? 148.55500 146.03200 185.25600 1.000 45.13000 466 VAL A O 1
ATOM 2408 N N . PHE A 1 481 ? 150.50500 146.24800 184.13900 1.000 47.78000 467 PHE A N 1
ATOM 2409 C CA . PHE A 1 481 ? 151.16400 145.12700 184.79000 1.000 47.78000 467 PHE A CA 1
ATOM 2410 C C . PHE A 1 481 ? 152.49500 145.57800 185.37500 1.000 47.78000 467 PHE A C 1
ATOM 2411 O O . PHE A 1 481 ? 153.07400 146.58100 184.95500 1.000 47.78000 467 PHE A O 1
ATOM 2419 N N . SER A 1 482 ? 152.97800 144.81600 186.35000 1.000 55.98000 468 SER A N 1
ATOM 2420 C CA . SER A 1 482 ? 154.32300 144.97400 186.87600 1.000 55.98000 468 SER A CA 1
ATOM 2421 C C . SER A 1 482 ? 155.25500 143.99900 186.16600 1.000 55.98000 468 SER A C 1
ATOM 2422 O O . SER A 1 482 ? 154.81800 143.12000 185.42300 1.000 55.98000 468 SER A O 1
ATOM 2425 N N . TYR A 1 483 ? 156.55600 144.15600 186.39400 1.000 61.32000 469 TYR A N 1
ATOM 2426 C CA . TYR A 1 483 ? 157.53000 143.30200 185.73200 1.000 61.32000 469 TYR A CA 1
ATOM 2427 C C . TYR A 1 483 ? 157.52300 141.91800 186.36800 1.000 61.32000 469 TYR A C 1
ATOM 2428 O O . TYR A 1 483 ? 157.50100 141.78500 187.59300 1.000 61.32000 469 TYR A O 1
ATOM 2437 N N . GLY A 1 484 ? 157.49800 140.88800 185.53200 1.000 67.10000 470 GLY A N 1
ATOM 2438 C CA . GLY A 1 484 ? 157.42900 139.52500 186.00400 1.000 67.10000 470 GLY A CA 1
ATOM 2439 C C . GLY A 1 484 ? 156.03600 138.94800 186.11700 1.000 67.10000 470 GLY A C 1
ATOM 2440 O O . GLY A 1 484 ? 155.90300 137.77300 186.47100 1.000 67.10000 470 GLY A O 1
ATOM 2441 N N . ASP A 1 485 ? 154.99600 139.72700 185.82400 1.000 67.56000 471 ASP A N 1
ATOM 2442 C CA . ASP A 1 485 ? 153.63400 139.20900 185.84600 1.000 67.56000 471 ASP A CA 1
ATOM 2443 C C . ASP A 1 485 ? 153.32700 138.29700 184.67000 1.000 67.56000 471 ASP A C 1
ATOM 2444 O O . ASP A 1 485 ? 152.32400 137.57900 184.71000 1.000 67.56000 471 ASP A O 1
ATOM 2449 N N . GLU A 1 486 ? 154.15700 138.31200 183.63400 1.000 67.33000 472 GLU A N 1
ATOM 2450 C CA . GLU A 1 486 ? 153.97700 137.44500 182.48300 1.000 67.33000 472 GLU A CA 1
ATOM 2451 C C . GLU A 1 486 ? 154.60300 136.07400 182.67300 1.000 67.33000 472 GLU A C 1
ATOM 2452 O O . GLU A 1 486 ? 154.25800 135.14400 181.93700 1.000 67.33000 472 GLU A O 1
ATOM 2458 N N . ILE A 1 487 ? 155.51300 135.92300 183.63800 1.000 68.35000 473 ILE A N 1
ATOM 2459 C CA . ILE A 1 487 ? 156.06100 134.62200 183.98500 1.000 68.35000 473 ILE A CA 1
ATOM 2460 C C . ILE A 1 487 ? 155.57700 134.13600 185.33700 1.000 68.35000 473 ILE A C 1
ATOM 2461 O O . ILE A 1 487 ? 155.97700 133.05000 185.77500 1.000 68.35000 473 ILE A O 1
ATOM 2466 N N . GLY A 1 488 ? 154.72400 134.89900 186.00900 1.000 66.94000 474 GLY A N 1
ATOM 2467 C CA . GLY A 1 488 ? 154.25300 134.52600 187.32900 1.000 66.94000 474 GLY A CA 1
ATOM 2468 C C . GLY A 1 488 ? 155.32800 134.61100 188.38500 1.000 66.94000 474 GLY A C 1
ATOM 2469 O O . GLY A 1 488 ? 155.47500 133.68200 189.18700 1.000 66.94000 474 GLY A O 1
ATOM 2470 N N . LEU A 1 489 ? 156.09300 135.70200 188.39600 1.000 70.34000 475 LEU A N 1
ATOM 2471 C CA . LEU A 1 489 ? 157.23200 135.85100 189.29200 1.000 70.34000 475 LEU A CA 1
ATOM 2472 C C . LEU A 1 489 ? 156.76600 135.97500 190.73500 1.000 70.34000 475 LEU A C 1
ATOM 2473 O O . LEU A 1 489 ? 156.23100 137.01000 191.14000 1.000 70.34000 475 LEU A O 1
ATOM 2478 N N . ASP A 1 490 ? 156.94600 134.91100 191.50800 1.000 83.57000 476 ASP A N 1
ATOM 2479 C CA . ASP A 1 490 ? 156.54300 134.89000 192.90400 1.000 83.57000 476 ASP A CA 1
ATOM 2480 C C . ASP A 1 490 ? 157.72200 135.27000 193.78400 1.000 83.57000 476 ASP A C 1
ATOM 2481 O O . ASP A 1 490 ? 158.83900 134.78600 193.59100 1.000 83.57000 476 ASP A O 1
ATOM 2486 N N . ALA A 1 491 ? 157.46400 136.14500 194.75200 1.000 90.65000 477 ALA A N 1
ATOM 2487 C CA . ALA A 1 491 ? 158.50300 136.61000 195.65900 1.000 90.65000 477 ALA A CA 1
ATOM 2488 C C . ALA A 1 491 ? 158.63900 135.70300 196.87500 1.000 90.65000 477 ALA A C 1
ATOM 2489 O O . ALA A 1 491 ? 159.73600 135.54400 197.41600 1.000 90.65000 477 ALA A O 1
ATOM 2491 N N . ALA A 1 492 ? 157.53500 135.10200 197.31300 1.000 94.04000 478 ALA A N 1
ATOM 2492 C CA . ALA A 1 492 ? 157.54500 134.24700 198.49300 1.000 94.04000 478 ALA A CA 1
ATOM 2493 C C . ALA A 1 492 ? 157.87900 132.80200 198.14800 1.000 94.04000 478 ALA A C 1
ATOM 2494 O O . ALA A 1 492 ? 157.87600 131.93700 199.03000 1.000 94.04000 478 ALA A O 1
ATOM 2496 N N . ALA A 1 493 ? 158.17100 132.52200 196.87900 1.000 95.60000 479 ALA A N 1
ATOM 2497 C CA . ALA A 1 493 ? 158.47700 131.15600 196.47100 1.000 95.60000 479 ALA A CA 1
ATOM 2498 C C . ALA A 1 493 ? 159.97900 130.93800 196.37400 1.000 95.60000 479 ALA A C 1
ATOM 2499 O O . ALA A 1 493 ? 160.43700 130.01800 195.69000 1.000 95.60000 479 ALA A O 1
ATOM 2501 N N . LEU A 1 494 ? 160.74800 131.77200 197.06300 1.000 103.32000 480 LEU A N 1
ATOM 2502 C CA . LEU A 1 494 ? 162.20200 131.70500 197.08600 1.000 103.32000 480 LEU A CA 1
ATOM 2503 C C . LEU A 1 494 ? 162.67900 132.09600 198.48100 1.000 103.32000 480 LEU A C 1
ATOM 2504 O O . LEU A 1 494 ? 161.89200 132.64300 199.26300 1.000 103.32000 480 LEU A O 1
ATOM 2509 N N . PRO A 1 495 ? 163.95200 131.83800 198.84700 1.000 110.35000 481 PRO A N 1
ATOM 2510 C CA . PRO A 1 495 ? 164.45900 132.35500 200.12900 1.000 110.35000 481 PRO A CA 1
ATOM 2511 C C . PRO A 1 495 ? 164.65900 133.86400 200.13800 1.000 110.35000 481 PRO A C 1
ATOM 2512 O O . PRO A 1 495 ? 164.31800 134.54200 199.16300 1.000 110.35000 481 PRO A O 1
ATOM 2516 N N . GLY A 1 496 ? 165.24300 134.37000 201.23400 1.000 106.19000 482 GLY A N 1
ATOM 2517 C CA . GLY A 1 496 ? 165.25100 135.76800 201.65200 1.000 106.19000 482 GLY A CA 1
ATOM 2518 C C . GLY A 1 496 ? 165.45200 136.84900 200.61000 1.000 106.19000 482 GLY A C 1
ATOM 2519 O O . GLY A 1 496 ? 166.49200 136.91900 199.94900 1.000 106.19000 482 GLY A O 1
ATOM 2520 N N . GLN A 1 497 ? 164.44200 137.70300 200.47600 1.000 100.10000 483 GLN A N 1
ATOM 2521 C CA . GLN A 1 497 ? 164.29000 138.61400 199.35200 1.000 100.10000 483 GLN A CA 1
ATOM 2522 C C . GLN A 1 497 ? 163.21600 139.64000 199.68700 1.000 100.10000 483 GLN A C 1
ATOM 2523 O O . GLN A 1 497 ? 162.19700 139.28500 200.29200 1.000 100.10000 483 GLN A O 1
ATOM 2529 N N . PRO A 1 498 ? 163.40500 140.91000 199.33700 1.000 98.58000 484 PRO A N 1
ATOM 2530 C CA . PRO A 1 498 ? 162.34400 141.89600 199.56000 1.000 98.58000 484 PRO A CA 1
ATOM 2531 C C . PRO A 1 498 ? 161.17300 141.67500 198.61900 1.000 98.58000 484 PRO A C 1
ATOM 2532 O O . PRO A 1 498 ? 161.34100 141.33400 197.44600 1.000 98.58000 484 PRO A O 1
ATOM 2536 N N . MET A 1 499 ? 159.97000 141.87200 199.15300 1.000 99.90000 485 MET A N 1
ATOM 2537 C CA . MET A 1 499 ? 158.74300 141.70300 198.38900 1.000 99.90000 485 MET A CA 1
ATOM 2538 C C . MET A 1 499 ? 158.43400 142.90400 197.50600 1.000 99.90000 485 MET A C 1
ATOM 2539 O O . MET A 1 499 ? 157.51000 142.83800 196.69000 1.000 99.90000 485 MET A O 1
ATOM 2544 N N . GLU A 1 500 ? 159.18300 143.99500 197.64800 1.000 98.40000 486 GLU A N 1
ATOM 2545 C CA . GLU A 1 500 ? 159.03400 145.15000 196.78000 1.000 98.40000 486 GLU A CA 1
ATOM 2546 C C . GLU A 1 500 ? 159.95700 145.12300 195.57600 1.000 98.40000 486 GLU A C 1
ATOM 2547 O O . GLU A 1 500 ? 159.75600 145.91500 194.65100 1.000 98.40000 486 GLU A O 1
ATOM 2553 N N . ALA A 1 501 ? 160.95400 144.24700 195.55800 1.000 87.45000 487 ALA A N 1
ATOM 2554 C CA . ALA A 1 501 ? 161.84300 144.13200 194.41200 1.000 87.45000 487 ALA A CA 1
ATOM 2555 C C . ALA A 1 501 ? 162.36300 142.70900 194.25200 1.000 87.45000 487 ALA A C 1
ATOM 2556 O O . ALA A 1 501 ? 163.51900 142.43800 194.60100 1.000 87.45000 487 ALA A O 1
ATOM 2558 N N . PRO A 1 502 ? 161.56300 141.77500 193.74000 1.000 78.85000 488 PRO A N 1
ATOM 2559 C CA . PRO A 1 502 ? 162.09300 140.43800 193.45800 1.000 78.85000 488 PRO A CA 1
ATOM 2560 C C . PRO A 1 502 ? 162.99700 140.46500 192.23700 1.000 78.85000 488 PRO A C 1
ATOM 2561 O O . PRO A 1 502 ? 162.90900 141.34300 191.37900 1.000 78.85000 488 PRO A O 1
ATOM 2565 N N . VAL A 1 503 ? 163.88600 139.48400 192.16800 1.000 76.06000 489 VAL A N 1
ATOM 2566 C CA . VAL A 1 503 ? 164.83800 139.36900 191.07000 1.000 76.06000 489 VAL A CA 1
ATOM 2567 C C . VAL A 1 503 ? 164.12800 138.74800 189.87900 1.000 76.06000 489 VAL A C 1
ATOM 2568 O O . VAL A 1 503 ? 163.46600 137.71300 190.00900 1.000 76.06000 489 VAL A O 1
ATOM 2572 N N . MET A 1 504 ? 164.24700 139.39000 188.72100 1.000 76.52000 490 MET A N 1
ATOM 2573 C CA . MET A 1 504 ? 163.67700 138.84200 187.50000 1.000 76.52000 490 MET A CA 1
ATOM 2574 C C . MET A 1 504 ? 164.49300 137.64200 187.04400 1.000 76.52000 490 MET A C 1
ATOM 2575 O O . MET A 1 504 ? 165.72000 137.71500 186.94700 1.000 76.52000 490 MET A O 1
ATOM 2580 N N . LEU A 1 505 ? 163.81200 136.53800 186.76500 1.000 80.91000 491 LEU A N 1
ATOM 2581 C CA . LEU A 1 505 ? 164.46300 135.27600 186.42500 1.000 80.91000 491 LEU A CA 1
ATOM 2582 C C . LEU A 1 505 ? 164.59600 135.19700 184.90800 1.000 80.91000 491 LEU A C 1
ATOM 2583 O O . LEU A 1 505 ? 163.76500 134.60400 184.22300 1.000 80.91000 491 LEU A O 1
ATOM 2588 N N . TRP A 1 506 ? 165.66400 135.80700 184.38900 1.000 81.31000 492 TRP A N 1
ATOM 2589 C CA . TRP A 1 506 ? 165.92000 135.79800 182.95200 1.000 81.31000 492 TRP A CA 1
ATOM 2590 C C . TRP A 1 506 ? 166.29800 134.40500 182.47300 1.000 81.31000 492 TRP A C 1
ATOM 2591 O O . TRP A 1 506 ? 165.60500 133.80900 181.64100 1.000 81.31000 492 TRP A O 1
ATOM 2602 N N . ASP A 1 507 ? 167.40000 133.86900 182.99300 1.000 95.94000 493 ASP A N 1
ATOM 2603 C CA . ASP A 1 507 ? 167.85500 132.52700 182.68600 1.000 95.94000 493 ASP A CA 1
ATOM 2604 C C . ASP A 1 507 ? 167.94800 131.71200 183.97700 1.000 95.94000 493 ASP A C 1
ATOM 2605 O O . ASP A 1 507 ? 167.55100 132.18300 185.05100 1.000 95.94000 493 ASP A O 1
ATOM 2610 N N . GLU A 1 508 ? 168.48000 130.49700 183.87100 1.000 102.81000 494 GLU A N 1
ATOM 2611 C CA . GLU A 1 508 ? 168.64200 129.61900 185.02100 1.000 102.81000 494 GLU A CA 1
ATOM 2612 C C . GLU A 1 508 ? 169.71400 130.10700 185.98900 1.000 102.81000 494 GLU A C 1
ATOM 2613 O O . GLU A 1 508 ? 169.65600 129.77200 187.17700 1.000 102.81000 494 GLU A O 1
ATOM 2619 N N . SER A 1 509 ? 170.66800 130.91000 185.52100 1.000 98.03000 495 SER A N 1
ATOM 2620 C CA . SER A 1 509 ? 171.72800 131.43600 186.36700 1.000 98.03000 495 SER A CA 1
ATOM 2621 C C . SER A 1 509 ? 171.41500 132.80900 186.94800 1.000 98.03000 495 SER A C 1
ATOM 2622 O O . SER A 1 509 ? 172.34800 133.55800 187.25500 1.000 98.03000 495 SER A O 1
ATOM 2625 N N . SER A 1 510 ? 170.13900 133.16300 187.09600 1.000 98.58000 496 SER A N 1
ATOM 2626 C CA . SER A 1 510 ? 169.76100 134.49600 187.55100 1.000 98.58000 496 SER A CA 1
ATOM 2627 C C . SER A 1 510 ? 169.97300 134.67700 189.05000 1.000 98.58000 496 SER A C 1
ATOM 2628 O O . SER A 1 510 ? 170.75700 135.53200 189.47100 1.000 98.58000 496 SER A O 1
ATOM 2631 N N . PHE A 1 511 ? 169.28500 133.88000 189.85700 1.000 111.08000 497 PHE A N 1
ATOM 2632 C CA . PHE A 1 511 ? 169.34300 133.99700 191.30900 1.000 111.08000 497 PHE A CA 1
ATOM 2633 C C . PHE A 1 511 ? 170.65700 133.40900 191.81000 1.000 111.08000 497 PHE A C 1
ATOM 2634 O O . PHE A 1 511 ? 170.82400 132.18300 191.82000 1.000 111.08000 497 PHE A O 1
ATOM 2642 N N . PRO A 1 512 ? 171.61800 134.25500 192.22000 1.000 117.73000 498 PRO A N 1
ATOM 2643 C CA . PRO A 1 512 ? 172.98800 133.77200 192.45900 1.000 117.73000 498 PRO A CA 1
ATOM 2644 C C . PRO A 1 512 ? 173.17000 132.88500 193.68300 1.000 117.73000 498 PRO A C 1
ATOM 2645 O O . PRO A 1 512 ? 173.67600 131.76500 193.56000 1.000 117.73000 498 PRO A O 1
ATOM 2649 N N . ASP A 1 513 ? 172.75800 133.35300 194.86100 1.000 122.89000 499 ASP A N 1
ATOM 2650 C CA . ASP A 1 513 ? 172.92400 132.55300 196.06800 1.000 122.89000 499 ASP A CA 1
ATOM 2651 C C . ASP A 1 513 ? 171.73200 131.62700 196.26800 1.000 122.89000 499 ASP A C 1
ATOM 2652 O O . ASP A 1 513 ? 170.66000 131.86400 195.69800 1.000 122.89000 499 ASP A O 1
ATOM 2657 N N . ILE A 1 514 ? 171.91900 130.60300 197.10000 1.000 122.77000 500 ILE A N 1
ATOM 2658 C CA . ILE A 1 514 ? 171.13300 129.36600 197.13500 1.000 122.77000 500 ILE A CA 1
ATOM 2659 C C . ILE A 1 514 ? 171.02700 128.84000 195.70500 1.000 122.77000 500 ILE A C 1
ATOM 2660 O O . ILE A 1 514 ? 169.96200 128.95500 195.07900 1.000 122.77000 500 ILE A O 1
ATOM 2665 N N . PRO A 1 515 ? 172.11200 128.30300 195.11900 1.000 121.71000 501 PRO A N 1
ATOM 2666 C CA . PRO A 1 515 ? 172.02700 127.85000 193.72600 1.000 121.71000 501 PRO A CA 1
ATOM 2667 C C . PRO A 1 515 ? 171.37200 126.48300 193.61100 1.000 121.71000 501 PRO A C 1
ATOM 2668 O O . PRO A 1 515 ? 171.90400 125.47400 194.08300 1.000 121.71000 501 PRO A O 1
ATOM 2672 N N . GLY A 1 516 ? 170.20600 126.44000 192.98100 1.000 120.69000 502 GLY A N 1
ATOM 2673 C CA . GLY A 1 516 ? 169.45100 125.20800 192.91100 1.000 120.69000 502 GLY A CA 1
ATOM 2674 C C . GLY A 1 516 ? 168.06300 125.37200 193.49000 1.000 120.69000 502 GLY A C 1
ATOM 2675 O O . GLY A 1 516 ? 167.41600 124.39200 193.87200 1.000 120.69000 502 GLY A O 1
ATOM 2676 N N . ALA A 1 517 ? 167.59800 126.61800 193.56000 1.000 115.62000 503 ALA A N 1
ATOM 2677 C CA . ALA A 1 517 ? 166.22800 126.91400 193.95600 1.000 115.62000 503 ALA A CA 1
ATOM 2678 C C . ALA A 1 517 ? 165.33200 127.29500 192.79400 1.000 115.62000 503 ALA A C 1
ATOM 2679 O O . ALA A 1 517 ? 164.11500 127.09800 192.89200 1.000 115.62000 503 ALA A O 1
ATOM 2681 N N . VAL A 1 518 ? 165.88000 127.83000 191.70500 1.000 105.36000 504 VAL A N 1
ATOM 2682 C CA . VAL A 1 518 ? 165.10900 128.13400 190.50700 1.000 105.36000 504 VAL A CA 1
ATOM 2683 C C . VAL A 1 518 ? 164.87800 126.84400 189.73600 1.000 105.36000 504 VAL A C 1
ATOM 2684 O O . VAL A 1 518 ? 165.50400 125.81800 190.02100 1.000 105.36000 504 VAL A O 1
ATOM 2688 N N . SER A 1 519 ? 163.98400 126.88600 188.75400 1.000 100.56000 505 SER A N 1
ATOM 2689 C CA . SER A 1 519 ? 163.70700 125.70700 187.94600 1.000 100.56000 505 SER A CA 1
ATOM 2690 C C . SER A 1 519 ? 163.68000 126.07300 186.47000 1.000 100.56000 505 SER A C 1
ATOM 2691 O O . SER A 1 519 ? 164.07600 127.17900 186.09200 1.000 100.56000 505 SER A O 1
ATOM 2694 N N . ALA A 1 520 ? 163.23100 125.15300 185.63000 1.000 98.92000 506 ALA A N 1
ATOM 2695 C CA . ALA A 1 520 ? 163.10400 125.40400 184.20200 1.000 98.92000 506 ALA A CA 1
ATOM 2696 C C . ALA A 1 520 ? 161.81700 126.12000 183.84000 1.000 98.92000 506 ALA A C 1
ATOM 2697 O O . ALA A 1 520 ? 161.80600 126.93000 182.91000 1.000 98.92000 506 ALA A O 1
ATOM 2699 N N . ASN A 1 521 ? 160.73200 125.84500 184.55400 1.000 105.07000 507 ASN A N 1
ATOM 2700 C CA . ASN A 1 521 ? 159.44600 126.47500 184.30600 1.000 105.07000 507 ASN A CA 1
ATOM 2701 C C . ASN A 1 521 ? 159.27200 127.77300 185.07400 1.000 105.07000 507 ASN A C 1
ATOM 2702 O O . ASN A 1 521 ? 158.18600 128.36100 185.04000 1.000 105.07000 507 ASN A O 1
ATOM 2707 N N . MET A 1 522 ? 160.31600 128.23600 185.75800 1.000 97.45000 508 MET A N 1
ATOM 2708 C CA . MET A 1 522 ? 160.25700 129.45300 186.54800 1.000 97.45000 508 MET A CA 1
ATOM 2709 C C . MET A 1 522 ? 160.95300 130.62700 185.88300 1.000 97.45000 508 MET A C 1
ATOM 2710 O O . MET A 1 522 ? 160.93700 131.73000 186.43700 1.000 97.45000 508 MET A O 1
ATOM 2715 N N . THR A 1 523 ? 161.55200 130.43200 184.71800 1.000 88.57000 509 THR A N 1
ATOM 2716 C CA . THR A 1 523 ? 162.40700 131.42600 184.09200 1.000 88.57000 509 THR A CA 1
ATOM 2717 C C . THR A 1 523 ? 161.81700 131.86400 182.75700 1.000 88.57000 509 THR A C 1
ATOM 2718 O O . THR A 1 523 ? 160.83100 131.30800 182.27600 1.000 88.57000 509 THR A O 1
ATOM 2722 N N . VAL A 1 524 ? 162.43500 132.88500 182.16100 1.000 84.26000 510 VAL A N 1
ATOM 2723 C CA . VAL A 1 524 ? 161.91600 133.45500 180.92000 1.000 84.26000 510 VAL A CA 1
ATOM 2724 C C . VAL A 1 524 ? 162.19000 132.52200 179.74800 1.000 84.26000 510 VAL A C 1
ATOM 2725 O O . VAL A 1 524 ? 161.27500 132.14900 179.00600 1.000 84.26000 510 VAL A O 1
ATOM 2729 N N . LYS A 1 525 ? 163.45500 132.12100 179.57600 1.000 90.22000 511 LYS A N 1
ATOM 2730 C CA . LYS A 1 525 ? 163.83900 131.32300 178.41300 1.000 90.22000 511 LYS A CA 1
ATOM 2731 C C . LYS A 1 525 ? 163.28700 129.90400 178.49900 1.000 90.22000 511 LYS A C 1
ATOM 2732 O O . LYS A 1 525 ? 163.06000 129.25600 177.47100 1.000 90.22000 511 LYS A O 1
ATOM 2738 N N . GLY A 1 526 ? 163.05900 129.40900 179.71500 1.000 87.25000 512 GLY A N 1
ATOM 2739 C CA . GLY A 1 526 ? 162.40300 128.12400 179.86300 1.000 87.25000 512 GLY A CA 1
ATOM 2740 C C . GLY A 1 526 ? 160.93200 128.18500 179.50600 1.000 87.25000 512 GLY A C 1
ATOM 2741 O O . GLY A 1 526 ? 160.36100 127.20600 179.01900 1.000 87.25000 512 GLY A O 1
ATOM 2742 N N . GLN A 1 527 ? 160.30000 129.33200 179.73800 1.000 83.69000 513 GLN A N 1
ATOM 2743 C CA . GLN A 1 527 ? 158.89800 129.52600 179.40500 1.000 83.69000 513 GLN A CA 1
ATOM 2744 C C . GLN A 1 527 ? 158.69400 130.12500 178.02200 1.000 83.69000 513 GLN A C 1
ATOM 2745 O O . GLN A 1 527 ? 157.54800 130.22400 177.57300 1.000 83.69000 513 GLN A O 1
ATOM 2751 N N . SER A 1 528 ? 159.76600 130.52000 177.33800 1.000 89.09000 514 SER A N 1
ATOM 2752 C CA . SER A 1 528 ? 159.67400 131.09300 176.00300 1.000 89.09000 514 SER A CA 1
ATOM 2753 C C . SER A 1 528 ? 159.64600 130.04200 174.90500 1.000 89.09000 514 SER A C 1
ATOM 2754 O O . SER A 1 528 ? 159.76000 130.39500 173.72600 1.000 89.09000 514 SER A O 1
ATOM 2757 N N . GLU A 1 529 ? 159.50000 128.76700 175.25900 1.000 91.92000 515 GLU A N 1
ATOM 2758 C CA . GLU A 1 529 ? 159.47100 127.69400 174.27400 1.000 91.92000 515 GLU A CA 1
ATOM 2759 C C . GLU A 1 529 ? 158.20300 126.86600 174.42700 1.000 91.92000 515 GLU A C 1
ATOM 2760 O O . GLU A 1 529 ? 157.68200 126.33100 173.44500 1.000 91.92000 515 GLU A O 1
ATOM 2766 N N . ASP A 1 530 ? 157.70400 126.75800 175.65600 1.000 88.07000 516 ASP A N 1
ATOM 2767 C CA . ASP A 1 530 ? 156.53400 125.95700 175.98800 1.000 88.07000 516 ASP A CA 1
ATOM 2768 C C . ASP A 1 530 ? 155.26900 126.63000 175.46900 1.000 88.07000 516 ASP A C 1
ATOM 2769 O O . ASP A 1 530 ? 154.98100 127.77400 175.84200 1.000 88.07000 516 ASP A O 1
ATOM 2774 N N . PRO A 1 531 ? 154.49800 125.97000 174.60400 1.000 85.67000 517 PRO A N 1
ATOM 2775 C CA . PRO A 1 531 ? 153.25200 126.58700 174.12300 1.000 85.67000 517 PRO A CA 1
ATOM 2776 C C . PRO A 1 531 ? 152.15300 126.62700 175.16700 1.000 85.67000 517 PRO A C 1
ATOM 2777 O O . PRO A 1 531 ? 151.24100 127.45600 175.06300 1.000 85.67000 517 PRO A O 1
ATOM 2781 N N . GLY A 1 532 ? 152.20700 125.75800 176.17100 1.000 82.04000 518 GLY A N 1
ATOM 2782 C CA . GLY A 1 532 ? 151.21400 125.76600 177.22600 1.000 82.04000 518 GLY A CA 1
ATOM 2783 C C . GLY A 1 532 ? 151.70100 126.49100 178.46100 1.000 82.04000 518 GLY A C 1
ATOM 2784 O O . GLY A 1 532 ? 151.31700 126.15400 179.58400 1.000 82.04000 518 GLY A O 1
ATOM 2785 N N . SER A 1 533 ? 152.55600 127.49000 178.25900 1.000 74.69000 519 SER A N 1
ATOM 2786 C CA . SER A 1 533 ? 153.12900 128.25300 179.35300 1.000 74.69000 519 SER A CA 1
ATOM 2787 C C . SER A 1 533 ? 152.27000 129.46700 179.68800 1.000 74.69000 519 SER A C 1
ATOM 2788 O O . SER A 1 533 ? 151.19200 129.68300 179.12900 1.000 74.69000 519 SER A O 1
ATOM 2791 N N . LEU A 1 534 ? 152.77300 130.27000 180.62500 1.000 66.78000 520 LEU A N 1
ATOM 2792 C CA . LEU A 1 534 ? 152.12800 131.51900 181.00600 1.000 66.78000 520 LEU A CA 1
ATOM 2793 C C . LEU A 1 534 ? 152.56400 132.68300 180.13300 1.000 66.78000 520 LEU A C 1
ATOM 2794 O O . LEU A 1 534 ? 151.73100 133.51900 179.76200 1.000 66.78000 520 LEU A O 1
ATOM 2799 N N . LEU A 1 535 ? 153.85200 132.75200 179.80300 1.000 63.82000 521 LEU A N 1
ATOM 2800 C CA . LEU A 1 535 ? 154.37100 133.74900 178.88100 1.000 63.82000 521 LEU A CA 1
ATOM 2801 C C . LEU A 1 535 ? 153.79400 133.60200 177.48200 1.000 63.82000 521 LEU A C 1
ATOM 2802 O O . LEU A 1 535 ? 153.55300 134.61500 176.81600 1.000 63.82000 521 LEU A O 1
ATOM 2807 N N . SER A 1 536 ? 153.52000 132.37800 177.04400 1.000 65.91000 522 SER A N 1
ATOM 2808 C CA . SER A 1 536 ? 152.86300 132.16300 175.76700 1.000 65.91000 522 SER A CA 1
ATOM 2809 C C . SER A 1 536 ? 151.41900 132.63900 175.77900 1.000 65.91000 522 SER A C 1
ATOM 2810 O O . SER A 1 536 ? 150.94700 133.18400 174.77600 1.000 65.91000 522 SER A O 1
ATOM 2813 N N . LEU A 1 537 ? 150.72900 132.48500 176.91000 1.000 61.33000 523 LEU A N 1
ATOM 2814 C CA . LEU A 1 537 ? 149.37500 133.01600 177.04600 1.000 61.33000 523 LEU A CA 1
ATOM 2815 C C . LEU A 1 537 ? 149.37300 134.53900 177.04900 1.000 61.33000 523 LEU A C 1
ATOM 2816 O O . LEU A 1 537 ? 148.49800 135.16400 176.43700 1.000 61.33000 523 LEU A O 1
ATOM 2821 N N . PHE A 1 538 ? 150.35100 135.14600 177.73100 1.000 57.40000 524 PHE A N 1
ATOM 2822 C CA . PHE A 1 538 ? 150.49300 136.59900 177.72600 1.000 57.40000 524 PHE A CA 1
ATOM 2823 C C . PHE A 1 538 ? 150.76100 137.12300 176.32100 1.000 57.40000 524 PHE A C 1
ATOM 2824 O O . PHE A 1 538 ? 150.17900 138.13100 175.90700 1.000 57.40000 524 PHE A O 1
ATOM 2832 N N . ARG A 1 539 ? 151.62600 136.44100 175.57000 1.000 61.57000 525 ARG A N 1
ATOM 2833 C CA . ARG A 1 539 ? 151.92000 136.86100 174.20700 1.000 61.57000 525 ARG A CA 1
ATOM 2834 C C . ARG A 1 539 ? 150.74700 136.62500 173.26600 1.000 61.57000 525 ARG A C 1
ATOM 2835 O O . ARG A 1 539 ? 150.57000 137.38100 172.30600 1.000 61.57000 525 ARG A O 1
ATOM 2843 N N . ARG A 1 540 ? 149.94100 135.59500 173.51900 1.000 65.97000 526 ARG A N 1
ATOM 2844 C CA . ARG A 1 540 ? 148.78500 135.34000 172.67000 1.000 65.97000 526 ARG A CA 1
ATOM 2845 C C . ARG A 1 540 ? 147.62100 136.26200 172.99100 1.000 65.97000 526 ARG A C 1
ATOM 2846 O O . ARG A 1 540 ? 146.71200 136.40900 172.16700 1.000 65.97000 526 ARG A O 1
ATOM 2854 N N . LEU A 1 541 ? 147.60600 136.85800 174.18300 1.000 57.47000 527 LEU A N 1
ATOM 2855 C CA . LEU A 1 541 ? 146.57000 137.83900 174.48800 1.000 57.47000 527 LEU A CA 1
ATOM 2856 C C . LEU A 1 541 ? 146.99100 139.24700 174.08300 1.000 57.47000 527 LEU A C 1
ATOM 2857 O O . LEU A 1 541 ? 146.16000 140.04400 173.62900 1.000 57.47000 527 LEU A O 1
ATOM 2862 N N . SER A 1 542 ? 148.27600 139.56200 174.22900 1.000 61.63000 528 SER A N 1
ATOM 2863 C CA . SER A 1 542 ? 148.75500 140.91700 174.01800 1.000 61.63000 528 SER A CA 1
ATOM 2864 C C . SER A 1 542 ? 148.80500 141.31900 172.55300 1.000 61.63000 528 SER A C 1
ATOM 2865 O O . SER A 1 542 ? 148.87400 142.51600 172.26300 1.000 61.63000 528 SER A O 1
ATOM 2868 N N . ASP A 1 543 ? 148.78100 140.37000 171.62500 1.000 68.03000 529 ASP A N 1
ATOM 2869 C CA . ASP A 1 543 ? 148.66000 140.75500 170.22700 1.000 68.03000 529 ASP A CA 1
ATOM 2870 C C . ASP A 1 543 ? 147.21500 140.82200 169.77300 1.000 68.03000 529 ASP A C 1
ATOM 2871 O O . ASP A 1 543 ? 146.90700 141.54600 168.82500 1.000 68.03000 529 ASP A O 1
ATOM 2876 N N . GLN A 1 544 ? 146.31800 140.07400 170.41700 1.000 63.11000 530 GLN A N 1
ATOM 2877 C CA . GLN A 1 544 ? 144.89900 140.21700 170.11500 1.000 63.11000 530 GLN A CA 1
ATOM 2878 C C . GLN A 1 544 ? 144.35500 141.52800 170.66000 1.000 63.11000 530 GLN A C 1
ATOM 2879 O O . GLN A 1 544 ? 143.44000 142.11400 170.07200 1.000 63.11000 530 GLN A O 1
ATOM 2885 N N . ARG A 1 545 ? 144.89700 141.99600 171.78900 1.000 55.67000 531 ARG A N 1
ATOM 2886 C CA . ARG A 1 545 ? 144.43100 143.25100 172.37100 1.000 55.67000 531 ARG A CA 1
ATOM 2887 C C . ARG A 1 545 ? 144.81700 144.45200 171.51400 1.000 55.67000 531 ARG A C 1
ATOM 2888 O O . ARG A 1 545 ? 144.02800 145.39200 171.37800 1.000 55.67000 531 ARG A O 1
ATOM 2896 N N . SER A 1 546 ? 145.98800 144.42200 170.89100 1.000 63.58000 532 SER A N 1
ATOM 2897 C CA . SER A 1 546 ? 146.48700 145.57100 170.15000 1.000 63.58000 532 SER A CA 1
ATOM 2898 C C . SER A 1 546 ? 146.12900 145.54800 168.66900 1.000 63.58000 532 SER A C 1
ATOM 2899 O O . SER A 1 546 ? 146.53300 146.45800 167.94200 1.000 63.58000 532 SER A O 1
ATOM 2902 N N . LYS A 1 547 ? 145.39400 144.54100 168.20100 1.000 63.61000 533 LYS A N 1
ATOM 2903 C CA . LYS A 1 547 ? 145.12300 144.41900 166.77300 1.000 63.61000 533 LYS A CA 1
ATOM 2904 C C . LYS A 1 547 ? 143.63200 144.44600 166.45300 1.000 63.61000 533 LYS A C 1
ATOM 2905 O O . LYS A 1 547 ? 143.20700 145.16100 165.54100 1.000 63.61000 533 LYS A O 1
ATOM 2911 N N . GLU A 1 548 ? 142.83300 143.67800 167.19000 1.000 65.68000 534 GLU A N 1
ATOM 2912 C CA . GLU A 1 548 ? 141.41600 143.54100 166.88400 1.000 65.68000 534 GLU A CA 1
ATOM 2913 C C . GLU A 1 548 ? 140.65000 144.80100 167.25700 1.000 65.68000 534 GLU A C 1
ATOM 2914 O O . GLU A 1 548 ? 140.88400 145.41100 168.30100 1.000 65.68000 534 GLU A O 1
ATOM 2920 N N . ARG A 1 549 ? 139.71200 145.18000 166.39000 1.000 63.42000 535 ARG A N 1
ATOM 2921 C CA . ARG A 1 549 ? 139.05000 146.47100 166.52300 1.000 63.42000 535 ARG A CA 1
ATOM 2922 C C . ARG A 1 549 ? 138.00100 146.48200 167.62400 1.000 63.42000 535 ARG A C 1
ATOM 2923 O O . ARG A 1 549 ? 137.80900 147.51300 168.27400 1.000 63.42000 535 ARG A O 1
ATOM 2931 N N . SER A 1 550 ? 137.32200 145.35800 167.86100 1.000 57.35000 536 SER A N 1
ATOM 2932 C CA . SER A 1 550 ? 136.29600 145.32800 168.89600 1.000 57.35000 536 SER A CA 1
ATOM 2933 C C . SER A 1 550 ? 136.87700 145.10700 170.28300 1.000 57.35000 536 SER A C 1
ATOM 2934 O O . SER A 1 550 ? 136.12200 145.07000 171.25700 1.000 57.35000 536 SER A O 1
ATOM 2937 N N . LEU A 1 551 ? 138.19200 144.94100 170.39500 1.000 52.04000 537 LEU A N 1
ATOM 2938 C CA . LEU A 1 551 ? 138.86300 144.95500 171.68400 1.000 52.04000 537 LEU A CA 1
ATOM 2939 C C . LEU A 1 551 ? 139.59200 146.26100 171.95600 1.000 52.04000 537 LEU A C 1
ATOM 2940 O O . LEU A 1 551 ? 139.90500 146.54500 173.11500 1.000 52.04000 537 LEU A O 1
ATOM 2945 N N . LEU A 1 552 ? 139.87200 147.05500 170.92400 1.000 55.53000 538 LEU A N 1
ATOM 2946 C CA . LEU A 1 552 ? 140.52200 148.34200 171.13300 1.000 55.53000 538 LEU A CA 1
ATOM 2947 C C . LEU A 1 552 ? 139.54600 149.36800 171.68700 1.000 55.53000 538 LEU A C 1
ATOM 2948 O O . LEU A 1 552 ? 139.80700 149.98900 172.72000 1.000 55.53000 538 LEU A O 1
ATOM 2953 N N . HIS A 1 553 ? 138.43000 149.57200 171.00000 1.000 56.09000 539 HIS A N 1
ATOM 2954 C CA . HIS A 1 553 ? 137.42500 150.52900 171.43700 1.000 56.09000 539 HIS A CA 1
ATOM 2955 C C . HIS A 1 553 ? 136.03900 149.92500 171.25500 1.000 56.09000 539 HIS A C 1
ATOM 2956 O O . HIS A 1 553 ? 135.10800 150.57400 170.78200 1.000 56.09000 539 HIS A O 1
ATOM 2963 N N . GLY A 1 554 ? 135.89300 148.66800 171.61900 1.000 52.86000 540 GLY A N 1
ATOM 2964 C CA . GLY A 1 554 ? 134.62000 148.00400 171.48100 1.000 52.86000 540 GLY A CA 1
ATOM 2965 C C . GLY A 1 554 ? 133.68400 148.30100 172.62600 1.000 52.86000 540 GLY A C 1
ATOM 2966 O O . GLY A 1 554 ? 134.04300 148.92100 173.62000 1.000 52.86000 540 GLY A O 1
ATOM 2967 N N . ASP A 1 555 ? 132.45300 147.84100 172.47100 1.000 55.96000 541 ASP A N 1
ATOM 2968 C CA . ASP A 1 555 ? 131.43500 148.00300 173.48900 1.000 55.96000 541 ASP A CA 1
ATOM 2969 C C . ASP A 1 555 ? 131.34500 146.75000 174.34000 1.000 55.96000 541 ASP A C 1
ATOM 2970 O O . ASP A 1 555 ? 131.55900 145.63300 173.86100 1.000 55.96000 541 ASP A O 1
ATOM 2975 N N . PHE A 1 556 ? 130.99300 146.95700 175.60400 1.000 54.75000 542 PHE A N 1
ATOM 2976 C CA . PHE A 1 556 ? 131.00200 145.94400 176.64600 1.000 54.75000 542 PHE A CA 1
ATOM 2977 C C . PHE A 1 556 ? 129.57600 145.59600 177.03200 1.000 54.75000 542 PHE A C 1
ATOM 2978 O O . PHE A 1 556 ? 128.74900 146.48900 177.22800 1.000 54.75000 542 PHE A O 1
ATOM 2986 N N . HIS A 1 557 ? 129.29000 144.30500 177.16000 1.000 62.01000 543 HIS A N 1
ATOM 2987 C CA . HIS A 1 557 ? 127.99600 143.90000 177.70400 1.000 62.01000 543 HIS A CA 1
ATOM 2988 C C . HIS A 1 557 ? 128.16300 142.59900 178.47000 1.000 62.01000 543 HIS A C 1
ATOM 2989 O O . HIS A 1 557 ? 128.54200 141.58300 177.88800 1.000 62.01000 543 HIS A O 1
ATOM 2996 N N . ALA A 1 558 ? 127.88700 142.63700 179.76500 1.000 63.02000 544 ALA A N 1
ATOM 2997 C CA . ALA A 1 558 ? 127.82900 141.43500 180.57500 1.000 63.02000 544 ALA A CA 1
ATOM 2998 C C . ALA A 1 558 ? 126.39400 140.93600 180.64500 1.000 63.02000 544 ALA A C 1
ATOM 2999 O O . ALA A 1 558 ? 125.44100 141.69000 180.44800 1.000 63.02000 544 ALA A O 1
ATOM 3001 N N . PHE A 1 559 ? 126.24400 139.64700 180.92700 1.000 78.16000 545 PHE A N 1
ATOM 3002 C CA . PHE A 1 559 ? 124.91000 139.07100 180.99400 1.000 78.16000 545 PHE A CA 1
ATOM 3003 C C . PHE A 1 559 ? 124.91100 137.92600 181.99100 1.000 78.16000 545 PHE A C 1
ATOM 3004 O O . PHE A 1 559 ? 125.97200 137.41300 182.35400 1.000 78.16000 545 PHE A O 1
ATOM 3012 N N . SER A 1 560 ? 123.71400 137.53900 182.43100 1.000 93.25000 546 SER A N 1
ATOM 3013 C CA . SER A 1 560 ? 123.58200 136.52600 183.46800 1.000 93.25000 546 SER A CA 1
ATOM 3014 C C . SER A 1 560 ? 123.93200 135.14700 182.92800 1.000 93.25000 546 SER A C 1
ATOM 3015 O O . SER A 1 560 ? 123.70200 134.84000 181.75600 1.000 93.25000 546 SER A O 1
ATOM 3018 N N . ALA A 1 561 ? 124.49100 134.31800 183.80400 1.000 98.18000 547 ALA A N 1
ATOM 3019 C CA . ALA A 1 561 ? 124.97000 132.99400 183.43500 1.000 98.18000 547 ALA A CA 1
ATOM 3020 C C . ALA A 1 561 ? 124.82600 132.04900 184.61800 1.000 98.18000 547 ALA A C 1
ATOM 3021 O O . ALA A 1 561 ? 124.05200 132.32200 185.54200 1.000 98.18000 547 ALA A O 1
ATOM 3023 N N . GLY A 1 562 ? 125.53800 130.92300 184.57700 1.000 99.58000 548 GLY A N 1
ATOM 3024 C CA . GLY A 1 562 ? 125.55400 129.96500 185.65900 1.000 99.58000 548 GLY A CA 1
ATOM 3025 C C . GLY A 1 562 ? 126.07900 130.53200 186.96500 1.000 99.58000 548 GLY A C 1
ATOM 3026 O O . GLY A 1 562 ? 126.79500 131.53700 186.99100 1.000 99.58000 548 GLY A O 1
ATOM 3027 N N . PRO A 1 563 ? 125.73200 129.88400 188.08900 1.000 99.42000 549 PRO A N 1
ATOM 3028 C CA . PRO A 1 563 ? 126.03700 130.42200 189.42200 1.000 99.42000 549 PRO A CA 1
ATOM 3029 C C . PRO A 1 563 ? 127.51800 130.36200 189.79500 1.000 99.42000 549 PRO A C 1
ATOM 3030 O O . PRO A 1 563 ? 127.96900 129.44600 190.48400 1.000 99.42000 549 PRO A O 1
ATOM 3034 N N . GLY A 1 564 ? 128.28000 131.35200 189.33600 1.000 87.88000 550 GLY A N 1
ATOM 3035 C CA . GLY A 1 564 ? 129.69600 131.41500 189.63600 1.000 87.88000 550 GLY A CA 1
ATOM 3036 C C . GLY A 1 564 ? 130.52700 131.87300 188.45900 1.000 87.88000 550 GLY A C 1
ATOM 3037 O O . GLY A 1 564 ? 131.74800 132.01100 188.56500 1.000 87.88000 550 GLY A O 1
ATOM 3038 N N . LEU A 1 565 ? 129.87600 132.11500 187.33200 1.000 80.98000 551 LEU A N 1
ATOM 3039 C CA . LEU A 1 565 ? 130.54000 132.46900 186.08900 1.000 80.98000 551 LEU A CA 1
ATOM 3040 C C . LEU A 1 565 ? 130.64100 133.98300 185.95100 1.000 80.98000 551 LEU A C 1
ATOM 3041 O O . LEU A 1 565 ? 130.03700 134.74600 186.70600 1.000 80.98000 551 LEU A O 1
ATOM 3046 N N . PHE A 1 566 ? 131.42800 134.40300 184.96500 1.000 63.78000 552 PHE A N 1
ATOM 3047 C CA . PHE A 1 566 ? 131.50100 135.80100 184.53800 1.000 63.78000 552 PHE A CA 1
ATOM 3048 C C . PHE A 1 566 ? 131.62500 135.76500 183.01900 1.000 63.78000 552 PHE A C 1
ATOM 3049 O O . PHE A 1 566 ? 132.64700 135.32900 182.48700 1.000 63.78000 552 PHE A O 1
ATOM 3057 N N . SER A 1 567 ? 130.58400 136.21100 182.32900 1.000 61.68000 553 SER A N 1
ATOM 3058 C CA . SER A 1 567 ? 130.51600 136.14600 180.87900 1.000 61.68000 553 SER A CA 1
ATOM 3059 C C . SER A 1 567 ? 130.22000 137.52600 180.31800 1.000 61.68000 553 SER A C 1
ATOM 3060 O O . SER A 1 567 ? 129.34300 138.23000 180.82500 1.000 61.68000 553 SER A O 1
ATOM 3063 N N . TYR A 1 568 ? 130.94000 137.90700 179.26900 1.000 52.72000 554 TYR A N 1
ATOM 3064 C CA . TYR A 1 568 ? 130.67100 139.19700 178.64500 1.000 52.72000 554 TYR A CA 1
ATOM 3065 C C . TYR A 1 568 ? 131.05000 139.16100 177.17300 1.000 52.72000 554 TYR A C 1
ATOM 3066 O O . TYR A 1 568 ? 131.67000 138.21500 176.68600 1.000 52.72000 554 TYR A O 1
ATOM 3075 N N . ILE A 1 569 ? 130.65100 140.22100 176.47100 1.000 55.79000 555 ILE A N 1
ATOM 3076 C CA . ILE A 1 569 ? 130.75100 140.32500 175.02200 1.000 55.79000 555 ILE A CA 1
ATOM 3077 C C . ILE A 1 569 ? 131.33500 141.68800 174.67700 1.000 55.79000 555 ILE A C 1
ATOM 3078 O O . ILE A 1 569 ? 130.87900 142.71200 175.20200 1.000 55.79000 555 ILE A O 1
ATOM 3083 N N . ARG A 1 570 ? 132.34500 141.69600 173.80800 1.000 50.15000 556 ARG A N 1
ATOM 3084 C CA . ARG A 1 570 ? 132.88700 142.91700 173.22900 1.000 50.15000 556 ARG A CA 1
ATOM 3085 C C . ARG A 1 570 ? 132.53400 142.98900 171.74800 1.000 50.15000 556 ARG A C 1
ATOM 3086 O O . ARG A 1 570 ? 132.72500 142.01700 171.00500 1.000 50.15000 556 ARG A O 1
ATOM 3094 N N . HIS A 1 571 ? 132.02300 144.14800 171.32600 1.000 54.49000 557 HIS A N 1
ATOM 3095 C CA . HIS A 1 571 ? 131.54500 144.32000 169.95500 1.000 54.49000 557 HIS A CA 1
ATOM 3096 C C . HIS A 1 571 ? 131.64600 145.78100 169.53700 1.000 54.49000 557 HIS A C 1
ATOM 3097 O O . HIS A 1 571 ? 131.12900 146.65500 170.23400 1.000 54.49000 557 HIS A O 1
ATOM 3104 N N . TRP A 1 572 ? 132.30100 146.05700 168.40600 1.000 63.24000 558 TRP A N 1
ATOM 3105 C CA . TRP A 1 572 ? 132.39600 147.46500 168.03400 1.000 63.24000 558 TRP A CA 1
ATOM 3106 C C . TRP A 1 572 ? 131.32800 147.90300 167.03600 1.000 63.24000 558 TRP A C 1
ATOM 3107 O O . TRP A 1 572 ? 130.39200 148.61100 167.42000 1.000 63.24000 558 TRP A O 1
ATOM 3118 N N . ASP A 1 573 ? 131.43300 147.50700 165.76700 1.000 71.93000 559 ASP A N 1
ATOM 3119 C CA . ASP A 1 573 ? 130.42500 147.94100 164.81000 1.000 71.93000 559 ASP A CA 1
ATOM 3120 C C . ASP A 1 573 ? 129.92900 146.80600 163.93100 1.000 71.93000 559 ASP A C 1
ATOM 3121 O O . ASP A 1 573 ? 128.74500 146.45800 163.93700 1.000 71.93000 559 ASP A O 1
ATOM 3126 N N . GLN A 1 574 ? 130.86100 146.22500 163.17600 1.000 74.05000 560 GLN A N 1
ATOM 3127 C CA . GLN A 1 574 ? 130.57800 145.14600 162.24200 1.000 74.05000 560 GLN A CA 1
ATOM 3128 C C . GLN A 1 574 ? 131.72800 144.15300 162.20100 1.000 74.05000 560 GLN A C 1
ATOM 3129 O O . GLN A 1 574 ? 131.71600 143.24800 161.35900 1.000 74.05000 560 GLN A O 1
ATOM 3135 N N . ASN A 1 575 ? 132.71800 144.30400 163.07400 1.000 65.49000 561 ASN A N 1
ATOM 3136 C CA . ASN A 1 575 ? 133.91300 143.48000 163.07100 1.000 65.49000 561 ASN A CA 1
ATOM 3137 C C . ASN A 1 575 ? 133.65600 142.19100 163.84500 1.000 65.49000 561 ASN A C 1
ATOM 3138 O O . ASN A 1 575 ? 132.51700 141.84500 164.16600 1.000 65.49000 561 ASN A O 1
ATOM 3143 N N . GLU A 1 576 ? 134.72800 141.47100 164.15600 1.000 71.16000 562 GLU A N 1
ATOM 3144 C CA . GLU A 1 576 ? 134.61100 140.18500 164.82600 1.000 71.16000 562 GLU A CA 1
ATOM 3145 C C . GLU A 1 576 ? 134.23500 140.38600 166.28900 1.000 71.16000 562 GLU A C 1
ATOM 3146 O O . GLU A 1 576 ? 134.92000 141.10000 167.02600 1.000 71.16000 562 GLU A O 1
ATOM 3152 N N . ARG A 1 577 ? 133.13900 139.76000 166.70200 1.000 67.38000 563 ARG A N 1
ATOM 3153 C CA . ARG A 1 577 ? 132.64800 139.87000 168.06600 1.000 67.38000 563 ARG A CA 1
ATOM 3154 C C . ARG A 1 577 ? 133.33300 138.85700 168.97200 1.000 67.38000 563 ARG A C 1
ATOM 3155 O O . ARG A 1 577 ? 133.55700 137.70600 168.58400 1.000 67.38000 563 ARG A O 1
ATOM 3163 N N . PHE A 1 578 ? 133.63500 139.28100 170.20100 1.000 58.01000 564 PHE A N 1
ATOM 3164 C CA . PHE A 1 578 ? 134.33700 138.43300 171.15400 1.000 58.01000 564 PHE A CA 1
ATOM 3165 C C . PHE A 1 578 ? 133.45100 138.11500 172.34900 1.000 58.01000 564 PHE A C 1
ATOM 3166 O O . PHE A 1 578 ? 132.70100 138.96900 172.82900 1.000 58.01000 564 PHE A O 1
ATOM 3174 N N . LEU A 1 579 ? 133.56200 136.88200 172.83800 1.000 57.63000 565 LEU A N 1
ATOM 3175 C CA . LEU A 1 579 ? 132.79100 136.38700 173.96800 1.000 57.63000 565 LEU A CA 1
ATOM 3176 C C . LEU A 1 579 ? 133.74000 135.73200 174.95700 1.000 57.63000 565 LEU A C 1
ATOM 3177 O O . LEU A 1 579 ? 134.46900 134.80100 174.60000 1.000 57.63000 565 LEU A O 1
ATOM 3182 N N . VAL A 1 580 ? 133.72700 136.21100 176.19800 1.000 53.02000 566 VAL A N 1
ATOM 3183 C CA . VAL A 1 580 ? 134.63700 135.74700 177.23600 1.000 53.02000 566 VAL A CA 1
ATOM 3184 C C . VAL A 1 580 ? 133.81300 135.09000 178.33100 1.000 53.02000 566 VAL A C 1
ATOM 3185 O O . VAL A 1 580 ? 132.84000 135.68000 178.81700 1.000 53.02000 566 VAL A O 1
ATOM 3189 N N . VAL A 1 581 ? 134.19700 133.86900 178.70700 1.000 61.39000 567 VAL A N 1
ATOM 3190 C CA . VAL A 1 581 ? 133.54800 133.11500 179.77800 1.000 61.39000 567 VAL A CA 1
ATOM 3191 C C . VAL A 1 581 ? 134.60600 132.72500 180.80200 1.000 61.39000 567 VAL A C 1
ATOM 3192 O O . VAL A 1 581 ? 135.62900 132.13600 180.44200 1.000 61.39000 567 VAL A O 1
ATOM 3196 N N . LEU A 1 582 ? 134.36400 133.05000 182.07300 1.000 63.61000 568 LEU A N 1
ATOM 3197 C CA . LEU A 1 582 ? 135.32500 132.81100 183.14400 1.000 63.61000 568 LEU A CA 1
ATOM 3198 C C . LEU A 1 582 ? 134.64600 132.08000 184.29200 1.000 63.61000 568 LEU A C 1
ATOM 3199 O O . LEU A 1 582 ? 133.50000 132.38700 184.63000 1.000 63.61000 568 LEU A O 1
ATOM 3204 N N . ASN A 1 583 ? 135.36200 131.13600 184.90200 1.000 75.55000 569 ASN A N 1
ATOM 3205 C CA . ASN A 1 583 ? 134.85700 130.32000 186.00700 1.000 75.55000 569 ASN A CA 1
ATOM 3206 C C . ASN A 1 583 ? 135.71000 130.59400 187.24300 1.000 75.55000 569 ASN A C 1
ATOM 3207 O O . ASN A 1 583 ? 136.78400 130.01100 187.40300 1.000 75.55000 569 ASN A O 1
ATOM 3212 N N . PHE A 1 584 ? 135.22000 131.45600 188.12500 1.000 75.53000 570 PHE A N 1
ATOM 3213 C CA . PHE A 1 584 ? 135.90800 131.77900 189.37800 1.000 75.53000 570 PHE A CA 1
ATOM 3214 C C . PHE A 1 584 ? 135.48000 130.85100 190.51000 1.000 75.53000 570 PHE A C 1
ATOM 3215 O O . PHE A 1 584 ? 135.10100 131.31600 191.58300 1.000 75.53000 570 PHE A O 1
ATOM 3223 N N . GLY A 1 585 ? 135.53800 129.53700 190.31000 1.000 86.10000 571 GLY A N 1
ATOM 3224 C CA . GLY A 1 585 ? 135.11800 128.61000 191.34600 1.000 86.10000 571 GLY A CA 1
ATOM 3225 C C . GLY A 1 585 ? 135.73400 127.23600 191.19700 1.000 86.10000 571 GLY A C 1
ATOM 3226 O O . GLY A 1 585 ? 136.26800 126.91600 190.13200 1.000 86.10000 571 GLY A O 1
ATOM 3227 N N . ASP A 1 586 ? 135.67400 126.39700 192.25400 1.000 96.10000 572 ASP A N 1
ATOM 3228 C CA . ASP A 1 586 ? 136.27700 125.06700 192.20700 1.000 96.10000 572 ASP A CA 1
ATOM 3229 C C . ASP A 1 586 ? 135.15700 124.02500 192.24900 1.000 96.10000 572 ASP A C 1
ATOM 3230 O O . ASP A 1 586 ? 134.93700 123.39600 193.27600 1.000 96.10000 572 ASP A O 1
ATOM 3235 N N . VAL A 1 587 ? 134.48700 123.86100 191.10300 1.000 96.10000 573 VAL A N 1
ATOM 3236 C CA . VAL A 1 587 ? 133.58700 122.77400 190.70000 1.000 96.10000 573 VAL A CA 1
ATOM 3237 C C . VAL A 1 587 ? 133.37900 122.91400 189.20000 1.000 96.10000 573 VAL A C 1
ATOM 3238 O O . VAL A 1 587 ? 133.50000 124.01300 188.64900 1.000 96.10000 573 VAL A O 1
ATOM 3242 N N . GLY A 1 588 ? 133.07400 121.80600 188.52700 1.000 99.49000 574 GLY A N 1
ATOM 3243 C CA . GLY A 1 588 ? 132.77000 121.84000 187.10900 1.000 99.49000 574 GLY A CA 1
ATOM 3244 C C . GLY A 1 588 ? 131.35000 122.31300 186.87700 1.000 99.49000 574 GLY A C 1
ATOM 3245 O O . GLY A 1 588 ? 130.40300 121.77000 187.45100 1.000 99.49000 574 GLY A O 1
ATOM 3246 N N . LEU A 1 589 ? 131.20400 123.33300 186.03400 1.000 98.17000 575 LEU A N 1
ATOM 3247 C CA . LEU A 1 589 ? 129.91600 123.96600 185.79400 1.000 98.17000 575 LEU A CA 1
ATOM 3248 C C . LEU A 1 589 ? 129.50700 123.84800 184.33400 1.000 98.17000 575 LEU A C 1
ATOM 3249 O O . LEU A 1 589 ? 130.34600 123.84300 183.43000 1.000 98.17000 575 LEU A O 1
ATOM 3254 N N . SER A 1 590 ? 128.20000 123.74700 184.12300 1.000 101.95000 576 SER A N 1
ATOM 3255 C CA . SER A 1 590 ? 127.59600 124.02200 182.83300 1.000 101.95000 576 SER A CA 1
ATOM 3256 C C . SER A 1 590 ? 127.33400 125.51900 182.72100 1.000 101.95000 576 SER A C 1
ATOM 3257 O O . SER A 1 590 ? 127.03800 126.19500 183.70900 1.000 101.95000 576 SER A O 1
ATOM 3260 N N . ALA A 1 591 ? 127.46400 126.04500 181.50400 1.000 102.12000 577 ALA A N 1
ATOM 3261 C CA . ALA A 1 591 ? 127.41600 127.49000 181.31600 1.000 102.12000 577 ALA A CA 1
ATOM 3262 C C . ALA A 1 591 ? 126.00300 128.03000 181.46500 1.000 102.12000 577 ALA A C 1
ATOM 3263 O O . ALA A 1 591 ? 125.72600 128.80000 182.39100 1.000 102.12000 577 ALA A O 1
ATOM 3265 N N . GLY A 1 592 ? 125.10100 127.61500 180.58100 1.000 105.04000 578 GLY A N 1
ATOM 3266 C CA . GLY A 1 592 ? 123.74700 128.13700 180.61100 1.000 105.04000 578 GLY A CA 1
ATOM 3267 C C . GLY A 1 592 ? 123.65900 129.59900 180.24800 1.000 105.04000 578 GLY A C 1
ATOM 3268 O O . GLY A 1 592 ? 123.17600 130.40400 181.05200 1.000 105.04000 578 GLY A O 1
ATOM 3269 N N . LEU A 1 593 ? 124.13000 129.97100 179.06100 1.000 101.92000 579 LEU A N 1
ATOM 3270 C CA . LEU A 1 593 ? 124.17900 131.37300 178.67400 1.000 101.92000 579 LEU A CA 1
ATOM 3271 C C . LEU A 1 593 ? 122.79400 131.88400 178.30700 1.000 101.92000 579 LEU A C 1
ATOM 3272 O O . LEU A 1 593 ? 122.44600 131.96400 177.12500 1.000 101.92000 579 LEU A O 1
ATOM 3277 N N . GLN A 1 594 ? 121.99700 132.22900 179.31500 1.000 110.07000 580 GLN A N 1
ATOM 3278 C CA . GLN A 1 594 ? 120.69000 132.84500 179.09700 1.000 110.07000 580 GLN A CA 1
ATOM 3279 C C . GLN A 1 594 ? 120.95200 134.31000 178.78900 1.000 110.07000 580 GLN A C 1
ATOM 3280 O O . GLN A 1 594 ? 121.07900 135.13600 179.69500 1.000 110.07000 580 GLN A O 1
ATOM 3286 N N . ALA A 1 595 ? 121.08200 134.62700 177.49700 1.000 109.65000 581 ALA A N 1
ATOM 3287 C CA . ALA A 1 595 ? 121.43800 135.97900 177.08500 1.000 109.65000 581 ALA A CA 1
ATOM 3288 C C . ALA A 1 595 ? 120.35800 136.99300 177.43900 1.000 109.65000 581 ALA A C 1
ATOM 3289 O O . ALA A 1 595 ? 120.53000 137.77400 178.37900 1.000 109.65000 581 ALA A O 1
ATOM 3291 N N . SER A 1 596 ? 119.24000 136.97900 176.70600 1.000 111.93000 582 SER A N 1
ATOM 3292 C CA . SER A 1 596 ? 117.95400 137.59500 177.05500 1.000 111.93000 582 SER A CA 1
ATOM 3293 C C . SER A 1 596 ? 117.95600 139.10500 177.31800 1.000 111.93000 582 SER A C 1
ATOM 3294 O O . SER A 1 596 ? 116.89700 139.67300 177.60600 1.000 111.93000 582 SER A O 1
ATOM 3297 N N . ASP A 1 597 ? 119.10900 139.77300 177.23300 1.000 109.87000 583 ASP A N 1
ATOM 3298 C CA . ASP A 1 597 ? 119.17100 141.20700 177.47800 1.000 109.87000 583 ASP A CA 1
ATOM 3299 C C . ASP A 1 597 ? 120.15400 141.93700 176.57700 1.000 109.87000 583 ASP A C 1
ATOM 3300 O O . ASP A 1 597 ? 120.33800 143.14600 176.75000 1.000 109.87000 583 ASP A O 1
ATOM 3305 N N . LEU A 1 598 ? 120.79500 141.25300 175.64400 1.000 101.79000 584 LEU A N 1
ATOM 3306 C CA . LEU A 1 598 ? 121.75400 141.88600 174.76300 1.000 101.79000 584 LEU A CA 1
ATOM 3307 C C . LEU A 1 598 ? 121.03400 142.72200 173.71400 1.000 101.79000 584 LEU A C 1
ATOM 3308 O O . LEU A 1 598 ? 119.85300 142.49900 173.43600 1.000 101.79000 584 LEU A O 1
ATOM 3313 N N . PRO A 1 599 ? 121.71100 143.72100 173.14500 1.000 104.16000 585 PRO A N 1
ATOM 3314 C CA . PRO A 1 599 ? 121.15600 144.41000 171.97700 1.000 104.16000 585 PRO A CA 1
ATOM 3315 C C . PRO A 1 599 ? 121.02600 143.46600 170.79100 1.000 104.16000 585 PRO A C 1
ATOM 3316 O O . PRO A 1 599 ? 121.75500 142.48100 170.66000 1.000 104.16000 585 PRO A O 1
ATOM 3320 N N . ALA A 1 600 ? 120.06500 143.78200 169.91900 1.000 105.75000 586 ALA A N 1
ATOM 3321 C CA . ALA A 1 600 ? 119.77700 142.92800 168.77300 1.000 105.75000 586 ALA A CA 1
ATOM 3322 C C . ALA A 1 600 ? 120.88600 142.95300 167.73200 1.000 105.75000 586 ALA A C 1
ATOM 3323 O O . ALA A 1 600 ? 120.96800 142.03000 166.91500 1.000 105.75000 586 ALA A O 1
ATOM 3325 N N . SER A 1 601 ? 121.72300 143.99100 167.73600 1.000 107.70000 587 SER A N 1
ATOM 3326 C CA . SER A 1 601 ? 122.86700 144.04500 166.83200 1.000 107.70000 587 SER A CA 1
ATOM 3327 C C . SER A 1 601 ? 123.89500 142.97600 167.18200 1.000 107.70000 587 SER A C 1
ATOM 3328 O O . SER A 1 601 ? 124.42400 142.29000 166.30000 1.000 107.70000 587 SER A O 1
ATOM 3331 N N . ALA A 1 602 ? 124.19000 142.82000 168.47000 1.000 102.61000 588 ALA A N 1
ATOM 3332 C CA . ALA A 1 602 ? 125.23000 141.91200 168.93300 1.000 102.61000 588 ALA A CA 1
ATOM 3333 C C . ALA A 1 602 ? 124.68400 140.71000 169.68900 1.000 102.61000 588 ALA A C 1
ATOM 3334 O O . ALA A 1 602 ? 125.29500 140.29200 170.67700 1.000 102.61000 588 ALA A O 1
ATOM 3336 N N . SER A 1 603 ? 123.55100 140.15700 169.26400 1.000 100.07000 589 SER A N 1
ATOM 3337 C CA . SER A 1 603 ? 122.99100 138.99100 169.93000 1.000 100.07000 589 SER A CA 1
ATOM 3338 C C . SER A 1 603 ? 123.83700 137.75200 169.65600 1.000 100.07000 589 SER A C 1
ATOM 3339 O O . SER A 1 603 ? 124.63100 137.70900 168.71200 1.000 100.07000 589 SER A O 1
ATOM 3342 N N . LEU A 1 604 ? 123.66200 136.73800 170.50000 1.000 97.52000 590 LEU A N 1
ATOM 3343 C CA . LEU A 1 604 ? 124.49200 135.54600 170.43400 1.000 97.52000 590 LEU A CA 1
ATOM 3344 C C . LEU A 1 604 ? 124.11000 134.67500 169.23700 1.000 97.52000 590 LEU A C 1
ATOM 3345 O O . LEU A 1 604 ? 122.93600 134.58900 168.87000 1.000 97.52000 590 LEU A O 1
ATOM 3350 N N . PRO A 1 605 ? 125.08900 134.01700 168.61000 1.000 95.87000 591 PRO A N 1
ATOM 3351 C CA . PRO A 1 605 ? 124.77200 133.04900 167.55700 1.000 95.87000 591 PRO A CA 1
ATOM 3352 C C . PRO A 1 605 ? 124.46500 131.68100 168.13400 1.000 95.87000 591 PRO A C 1
ATOM 3353 O O . PRO A 1 605 ? 124.37300 131.51600 169.35300 1.000 95.87000 591 PRO A O 1
ATOM 3357 N N . ALA A 1 606 ? 124.30200 130.69200 167.26200 1.000 100.59000 592 ALA A N 1
ATOM 3358 C CA . ALA A 1 606 ? 124.11000 129.32400 167.72000 1.000 100.59000 592 ALA A CA 1
ATOM 3359 C C . ALA A 1 606 ? 125.43100 128.58900 167.89800 1.000 100.59000 592 ALA A C 1
ATOM 3360 O O . ALA A 1 606 ? 125.55300 127.75400 168.79800 1.000 100.59000 592 ALA A O 1
ATOM 3362 N N . LYS A 1 607 ? 126.42900 128.88700 167.06600 1.000 101.46000 593 LYS A N 1
ATOM 3363 C CA . LYS A 1 607 ? 127.71700 128.20000 167.10600 1.000 101.46000 593 LYS A CA 1
ATOM 3364 C C . LYS A 1 607 ? 128.84200 129.22300 167.03600 1.000 101.46000 593 LYS A C 1
ATOM 3365 O O . LYS A 1 607 ? 129.00900 129.90000 166.01700 1.000 101.46000 593 LYS A O 1
ATOM 3371 N N . ALA A 1 608 ? 129.62000 129.32300 168.10800 1.000 93.76000 594 ALA A N 1
ATOM 3372 C CA . ALA A 1 608 ? 130.78000 130.19800 168.16300 1.000 93.76000 594 ALA A CA 1
ATOM 3373 C C . ALA A 1 608 ? 132.06900 129.38800 168.08000 1.000 93.76000 594 ALA A C 1
ATOM 3374 O O . ALA A 1 608 ? 132.12400 128.21900 168.46500 1.000 93.76000 594 ALA A O 1
ATOM 3376 N N . ASP A 1 609 ? 133.12000 130.04300 167.59800 1.000 87.36000 595 ASP A N 1
ATOM 3377 C CA . ASP A 1 609 ? 134.41500 129.40600 167.40000 1.000 87.36000 595 ASP A CA 1
ATOM 3378 C C . ASP A 1 609 ? 135.16200 129.33600 168.73000 1.000 87.36000 595 ASP A C 1
ATOM 3379 O O . ASP A 1 609 ? 134.60400 129.57400 169.80100 1.000 87.36000 595 ASP A O 1
ATOM 3384 N N . LEU A 1 610 ? 136.44500 128.99600 168.68000 1.000 78.64000 596 LEU A N 1
ATOM 3385 C CA . LEU A 1 610 ? 137.29100 129.05800 169.86100 1.000 78.64000 596 LEU A CA 1
ATOM 3386 C C . LEU A 1 610 ? 138.64000 129.61900 169.45100 1.000 78.64000 596 LEU A C 1
ATOM 3387 O O . LEU A 1 610 ? 139.17900 129.25200 168.40400 1.000 78.64000 596 LEU A O 1
ATOM 3392 N N . LEU A 1 611 ? 139.18000 130.50700 170.27700 1.000 70.76000 597 LEU A N 1
ATOM 3393 C CA . LEU A 1 611 ? 140.46000 131.13800 169.99400 1.000 70.76000 597 LEU A CA 1
ATOM 3394 C C . LEU A 1 611 ? 141.57800 130.64200 170.89000 1.000 70.76000 597 LEU A C 1
ATOM 3395 O O . LEU A 1 611 ? 142.68000 130.38800 170.40000 1.000 70.76000 597 LEU A O 1
ATOM 3400 N N . LEU A 1 612 ? 141.31900 130.49200 172.18600 1.000 70.26000 598 LEU A N 1
ATOM 3401 C CA . LEU A 1 612 ? 142.27100 129.89300 173.11200 1.000 70.26000 598 LEU A CA 1
ATOM 3402 C C . LEU A 1 612 ? 141.50700 129.37800 174.32300 1.000 70.26000 598 LEU A C 1
ATOM 3403 O O . LEU A 1 612 ? 140.28600 129.51500 174.42100 1.000 70.26000 598 LEU A O 1
ATOM 3408 N N . SER A 1 613 ? 142.24900 128.77300 175.24400 1.000 76.83000 599 SER A N 1
ATOM 3409 C CA . SER A 1 613 ? 141.73500 128.39800 176.55000 1.000 76.83000 599 SER A CA 1
ATOM 3410 C C . SER A 1 613 ? 142.89500 128.42600 177.53000 1.000 76.83000 599 SER A C 1
ATOM 3411 O O . SER A 1 613 ? 144.05600 128.27000 177.14700 1.000 76.83000 599 SER A O 1
ATOM 3414 N N . THR A 1 614 ? 142.57200 128.63800 178.80400 1.000 78.68000 600 THR A N 1
ATOM 3415 C CA . THR A 1 614 ? 143.62500 128.74200 179.80700 1.000 78.68000 600 THR A CA 1
ATOM 3416 C C . THR A 1 614 ? 144.21400 127.38000 180.14800 1.000 78.68000 600 THR A C 1
ATOM 3417 O O . THR A 1 614 ? 145.40600 127.27800 180.45500 1.000 78.68000 600 THR A O 1
ATOM 3421 N N . GLN A 1 615 ? 143.40800 126.33500 180.09200 1.000 87.85000 601 GLN A N 1
ATOM 3422 C CA . GLN A 1 615 ? 143.83100 124.99600 180.46200 1.000 87.85000 601 GLN A CA 1
ATOM 3423 C C . GLN A 1 615 ? 144.10200 124.14900 179.22900 1.000 87.85000 601 GLN A C 1
ATOM 3424 O O . GLN A 1 615 ? 143.46400 124.32500 178.18700 1.000 87.85000 601 GLN A O 1
ATOM 3430 N N . PRO A 1 616 ? 145.05500 123.22000 179.30700 1.000 96.57000 602 PRO A N 1
ATOM 3431 C CA . PRO A 1 616 ? 145.27300 122.29000 178.19300 1.000 96.57000 602 PRO A CA 1
ATOM 3432 C C . PRO A 1 616 ? 144.26100 121.15500 178.19700 1.000 96.57000 602 PRO A C 1
ATOM 3433 O O . PRO A 1 616 ? 143.82600 120.67200 179.24400 1.000 96.57000 602 PRO A O 1
ATOM 3437 N N . GLY A 1 617 ? 143.88400 120.72800 176.99700 1.000 100.38000 603 GLY A N 1
ATOM 3438 C CA . GLY A 1 617 ? 142.87900 119.69400 176.84800 1.000 100.38000 603 GLY A CA 1
ATOM 3439 C C . GLY A 1 617 ? 141.75400 120.11800 175.92900 1.000 100.38000 603 GLY A C 1
ATOM 3440 O O . GLY A 1 617 ? 140.68000 119.50800 175.91100 1.000 100.38000 603 GLY A O 1
ATOM 3441 N N . ARG A 1 618 ? 141.99400 121.18200 175.16900 1.000 97.88000 604 ARG A N 1
ATOM 3442 C CA . ARG A 1 618 ? 141.07700 121.65700 174.14800 1.000 97.88000 604 ARG A CA 1
ATOM 3443 C C . ARG A 1 618 ? 141.88800 121.95500 172.89700 1.000 97.88000 604 ARG A C 1
ATOM 3444 O O . ARG A 1 618 ? 142.99400 122.49300 172.97900 1.000 97.88000 604 ARG A O 1
ATOM 3452 N N . GLU A 1 619 ? 141.34000 121.59900 171.73900 1.000 104.67000 605 GLU A N 1
ATOM 3453 C CA . GLU A 1 619 ? 141.97500 121.92400 170.46600 1.000 104.67000 605 GLU A CA 1
ATOM 3454 C C . GLU A 1 619 ? 141.31000 123.18000 169.91300 1.000 104.67000 605 GLU A C 1
ATOM 3455 O O . GLU A 1 619 ? 140.08900 123.34200 169.99900 1.000 104.67000 605 GLU A O 1
ATOM 3461 N N . GLU A 1 620 ? 142.12500 124.08800 169.38800 1.000 92.21000 606 GLU A N 1
ATOM 3462 C CA . GLU A 1 620 ? 141.68300 125.44800 169.11600 1.000 92.21000 606 GLU A CA 1
ATOM 3463 C C . GLU A 1 620 ? 141.35100 125.62000 167.64000 1.000 92.21000 606 GLU A C 1
ATOM 3464 O O . GLU A 1 620 ? 142.12100 125.20000 166.77000 1.000 92.21000 606 GLU A O 1
ATOM 3470 N N . GLY A 1 621 ? 140.20800 126.23600 167.36100 1.000 94.24000 607 GLY A N 1
ATOM 3471 C CA . GLY A 1 621 ? 139.81400 126.58300 166.00900 1.000 94.24000 607 GLY A CA 1
ATOM 3472 C C . GLY A 1 621 ? 138.49500 125.99800 165.55600 1.000 94.24000 607 GLY A C 1
ATOM 3473 O O . GLY A 1 621 ? 137.89500 126.53200 164.61300 1.000 94.24000 607 GLY A O 1
ATOM 3474 N N . SER A 1 622 ? 138.00800 124.93800 166.18100 1.000 98.98000 608 SER A N 1
ATOM 3475 C CA . SER A 1 622 ? 136.77300 124.30300 165.74000 1.000 98.98000 608 SER A CA 1
ATOM 3476 C C . SER A 1 622 ? 135.58200 124.88700 166.48800 1.000 98.98000 608 SER A C 1
ATOM 3477 O O . SER A 1 622 ? 135.69100 125.14200 167.69500 1.000 98.98000 608 SER A O 1
ATOM 3480 N N . PRO A 1 623 ? 134.44600 125.12200 165.83000 1.000 97.48000 609 PRO A N 1
ATOM 3481 C CA . PRO A 1 623 ? 133.31300 125.78100 166.49900 1.000 97.48000 609 PRO A CA 1
ATOM 3482 C C . PRO A 1 623 ? 132.60200 124.84800 167.46900 1.000 97.48000 609 PRO A C 1
ATOM 3483 O O . PRO A 1 623 ? 132.32700 123.69000 167.15000 1.000 97.48000 609 PRO A O 1
ATOM 3487 N N . LEU A 1 624 ? 132.31800 125.36000 168.66400 1.000 99.51000 610 LEU A N 1
ATOM 3488 C CA . LEU A 1 624 ? 131.41100 124.69400 169.58900 1.000 99.51000 610 LEU A CA 1
ATOM 3489 C C . LEU A 1 624 ? 130.00900 125.23900 169.38600 1.000 99.51000 610 LEU A C 1
ATOM 3490 O O . LEU A 1 624 ? 129.75200 125.94900 168.41100 1.000 99.51000 610 LEU A O 1
ATOM 3495 N N . GLU A 1 625 ? 129.09800 124.91600 170.29900 1.000 107.15000 611 GLU A N 1
ATOM 3496 C CA . GLU A 1 625 ? 127.80800 125.58200 170.36700 1.000 107.15000 611 GLU A CA 1
ATOM 3497 C C . GLU A 1 625 ? 127.47200 125.84800 171.82700 1.000 107.15000 611 GLU A C 1
ATOM 3498 O O . GLU A 1 625 ? 127.74900 125.03100 172.70800 1.000 107.15000 611 GLU A O 1
ATOM 3504 N N . LEU A 1 626 ? 126.88500 127.02100 172.07100 1.000 104.41000 612 LEU A N 1
ATOM 3505 C CA . LEU A 1 626 ? 126.81300 127.59600 173.41300 1.000 104.41000 612 LEU A CA 1
ATOM 3506 C C . LEU A 1 626 ? 125.50600 127.19600 174.09900 1.000 104.41000 612 LEU A C 1
ATOM 3507 O O . LEU A 1 626 ? 124.75900 128.02200 174.62800 1.000 104.41000 612 LEU A O 1
ATOM 3512 N N . GLU A 1 627 ? 125.23300 125.89300 174.09400 1.000 111.26000 613 GLU A N 1
ATOM 3513 C CA . GLU A 1 627 ? 124.06700 125.40600 174.81900 1.000 111.26000 613 GLU A CA 1
ATOM 3514 C C . GLU A 1 627 ? 124.46200 124.42900 175.91600 1.000 111.26000 613 GLU A C 1
ATOM 3515 O O . GLU A 1 627 ? 124.13200 124.64200 177.08700 1.000 111.26000 613 GLU A O 1
ATOM 3521 N N . ARG A 1 628 ? 125.15900 123.35300 175.55600 1.000 114.02000 614 ARG A N 1
ATOM 3522 C CA . ARG A 1 628 ? 125.70200 122.43000 176.55300 1.000 114.02000 614 ARG A CA 1
ATOM 3523 C C . ARG A 1 628 ? 127.17500 122.72000 176.87500 1.000 114.02000 614 ARG A C 1
ATOM 3524 O O . ARG A 1 628 ? 128.00600 121.82200 177.05900 1.000 114.02000 614 ARG A O 1
ATOM 3532 N N . LEU A 1 629 ? 127.49900 123.99100 177.09100 1.000 104.38000 615 LEU A N 1
ATOM 3533 C CA . LEU A 1 629 ? 128.88000 124.41900 177.27500 1.000 104.38000 615 LEU A CA 1
ATOM 3534 C C . LEU A 1 629 ? 129.31600 124.08500 178.69600 1.000 104.38000 615 LEU A C 1
ATOM 3535 O O . LEU A 1 629 ? 128.72300 124.57000 179.66500 1.000 104.38000 615 LEU A O 1
ATOM 3540 N N . LYS A 1 630 ? 130.34200 123.24900 178.81200 1.000 101.15000 616 LYS A N 1
ATOM 3541 C CA . LYS A 1 630 ? 130.79400 122.71200 180.08600 1.000 101.15000 616 LYS A CA 1
ATOM 3542 C C . LYS A 1 630 ? 132.19200 123.23000 180.38100 1.000 101.15000 616 LYS A C 1
ATOM 3543 O O . LYS A 1 630 ? 133.04800 123.26800 179.49200 1.000 101.15000 616 LYS A O 1
ATOM 3549 N N . LEU A 1 631 ? 132.42300 123.63200 181.62900 1.000 94.50000 617 LEU A N 1
ATOM 3550 C CA . LEU A 1 631 ? 133.68900 124.23400 182.02900 1.000 94.50000 617 LEU A CA 1
ATOM 3551 C C . LEU A 1 631 ? 134.23600 123.52300 183.25600 1.000 94.50000 617 LEU A C 1
ATOM 3552 O O . LEU A 1 631 ? 133.54700 123.41800 184.27500 1.000 94.50000 617 LEU A O 1
ATOM 3557 N N . GLU A 1 632 ? 135.47600 123.04700 183.15600 1.000 93.96000 618 GLU A N 1
ATOM 3558 C CA . GLU A 1 632 ? 136.20100 122.53300 184.30600 1.000 93.96000 618 GLU A CA 1
ATOM 3559 C C . GLU A 1 632 ? 136.65000 123.70200 185.19100 1.000 93.96000 618 GLU A C 1
ATOM 3560 O O . GLU A 1 632 ? 136.59100 124.85400 184.75900 1.000 93.96000 618 GLU A O 1
ATOM 3566 N N . PRO A 1 633 ? 137.03100 123.44000 186.45600 1.000 91.32000 619 PRO A N 1
ATOM 3567 C CA . PRO A 1 633 ? 137.43700 124.53900 187.35000 1.000 91.32000 619 PRO A CA 1
ATOM 3568 C C . PRO A 1 633 ? 138.62800 125.35000 186.85300 1.000 91.32000 619 PRO A C 1
ATOM 3569 O O . PRO A 1 633 ? 139.57200 124.81100 186.27200 1.000 91.32000 619 PRO A O 1
ATOM 3573 N N . HIS A 1 634 ? 138.54100 126.66600 187.08800 1.000 84.58000 620 HIS A N 1
ATOM 3574 C CA . HIS A 1 634 ? 139.53900 127.67100 186.70100 1.000 84.58000 620 HIS A CA 1
ATOM 3575 C C . HIS A 1 634 ? 139.79600 127.68400 185.19600 1.000 84.58000 620 HIS A C 1
ATOM 3576 O O . HIS A 1 634 ? 140.92600 127.87900 184.74600 1.000 84.58000 620 HIS A O 1
ATOM 3583 N N . GLU A 1 635 ? 138.74700 127.48500 184.40900 1.000 85.24000 621 GLU A N 1
ATOM 3584 C CA . GLU A 1 635 ? 138.86200 127.56500 182.96300 1.000 85.24000 621 GLU A CA 1
ATOM 3585 C C . GLU A 1 635 ? 138.36700 128.91500 182.46600 1.000 85.24000 621 GLU A C 1
ATOM 3586 O O . GLU A 1 635 ? 137.47100 129.52500 183.05200 1.000 85.24000 621 GLU A O 1
ATOM 3592 N N . GLY A 1 636 ? 138.96500 129.37600 181.37300 1.000 72.43000 622 GLY A N 1
ATOM 3593 C CA . GLY A 1 636 ? 138.53600 130.59600 180.72800 1.000 72.43000 622 GLY A CA 1
ATOM 3594 C C . GLY A 1 636 ? 138.51200 130.44500 179.22400 1.000 72.43000 622 GLY A C 1
ATOM 3595 O O . GLY A 1 636 ? 139.47000 129.94100 178.63300 1.000 72.43000 622 GLY A O 1
ATOM 3596 N N . LEU A 1 637 ? 137.42800 130.88000 178.59300 1.000 67.51000 623 LEU A N 1
ATOM 3597 C CA . LEU A 1 637 ? 137.21700 130.68900 177.16900 1.000 67.51000 623 LEU A CA 1
ATOM 3598 C C . LEU A 1 637 ? 137.06200 132.02900 176.46600 1.000 67.51000 623 LEU A C 1
ATOM 3599 O O . LEU A 1 637 ? 136.44300 132.96100 176.99200 1.000 67.51000 623 LEU A O 1
ATOM 3604 N N . LEU A 1 638 ? 137.59700 132.08600 175.24700 1.000 62.76000 624 LEU A N 1
ATOM 3605 C CA . LEU A 1 638 ? 137.71200 133.29800 174.44000 1.000 62.76000 624 LEU A CA 1
ATOM 3606 C C . LEU A 1 638 ? 137.06800 133.04100 173.07300 1.000 62.76000 624 LEU A C 1
ATOM 3607 O O . LEU A 1 638 ? 137.70600 133.10300 172.02400 1.000 62.76000 624 LEU A O 1
ATOM 3612 N N . LEU A 1 639 ? 135.79800 132.64900 173.09700 1.000 66.49000 625 LEU A N 1
ATOM 3613 C CA . LEU A 1 639 ? 135.09500 132.32600 171.86600 1.000 66.49000 625 LEU A CA 1
ATOM 3614 C C . LEU A 1 639 ? 134.87300 133.58900 171.03400 1.000 66.49000 625 LEU A C 1
ATOM 3615 O O . LEU A 1 639 ? 134.92000 134.71100 171.53700 1.000 66.49000 625 LEU A O 1
ATOM 3620 N N . ARG A 1 640 ? 134.64700 133.40400 169.73700 1.000 72.75000 626 ARG A N 1
ATOM 3621 C CA . ARG A 1 640 ? 134.42500 134.55200 168.87100 1.000 72.75000 626 ARG A CA 1
ATOM 3622 C C . ARG A 1 640 ? 133.44700 134.18000 167.76900 1.000 72.75000 626 ARG A C 1
ATOM 3623 O O . ARG A 1 640 ? 133.27600 133.00700 167.42900 1.000 72.75000 626 ARG A O 1
ATOM 3631 N N . PHE A 1 641 ? 132.79100 135.20300 167.22300 1.000 73.72000 627 PHE A N 1
ATOM 3632 C CA . PHE A 1 641 ? 131.74200 134.99200 166.23500 1.000 73.72000 627 PHE A CA 1
ATOM 3633 C C . PHE A 1 641 ? 131.57300 136.26300 165.42000 1.000 73.72000 627 PHE A C 1
ATOM 3634 O O . PHE A 1 641 ? 131.71300 137.36100 165.96600 1.000 73.72000 627 PHE A O 1
ATOM 3642 N N . PRO A 1 642 ? 131.27900 136.15600 164.12700 1.000 75.68000 628 PRO A N 1
ATOM 3643 C CA . PRO A 1 642 ? 131.25400 137.33900 163.26600 1.000 75.68000 628 PRO A CA 1
ATOM 3644 C C . PRO A 1 642 ? 129.89100 138.02100 163.24400 1.000 75.68000 628 PRO A C 1
ATOM 3645 O O . PRO A 1 642 ? 128.89600 137.50800 163.75600 1.000 75.68000 628 PRO A O 1
ATOM 3649 N N . TYR A 1 643 ? 129.87500 139.20200 162.63100 1.000 80.31000 629 TYR A N 1
ATOM 3650 C CA . TYR A 1 643 ? 128.66200 140.00300 162.50500 1.000 80.31000 629 TYR A CA 1
ATOM 3651 C C . TYR A 1 643 ? 127.72300 139.35200 161.50000 1.000 80.31000 629 TYR A C 1
ATOM 3652 O O . TYR A 1 643 ? 128.07400 139.18400 160.32800 1.000 80.31000 629 TYR A O 1
ATOM 3661 N N . ALA A 1 644 ? 126.52800 138.98900 161.95200 1.000 90.30000 630 ALA A N 1
ATOM 3662 C CA . ALA A 1 644 ? 125.55300 138.33000 161.09800 1.000 90.30000 630 ALA A CA 1
ATOM 3663 C C . ALA A 1 644 ? 124.15800 138.72300 161.56700 1.000 90.30000 630 ALA A C 1
ATOM 3664 O O . ALA A 1 644 ? 123.98700 139.67400 162.33500 1.000 90.30000 630 ALA A O 1
ATOM 3666 N N . ALA A 1 645 ? 123.15700 137.98900 161.09400 1.000 100.82000 631 ALA A N 1
ATOM 3667 C CA . ALA A 1 645 ? 121.77100 138.24500 161.46400 1.000 100.82000 631 ALA A CA 1
ATOM 3668 C C . ALA A 1 645 ? 120.96100 136.95200 161.46900 1.000 100.82000 631 ALA A C 1
ATOM 3669 O O . ALA A 1 645 ? 120.65800 136.39000 160.41500 1.000 100.82000 631 ALA A O 1
ATOM 3671 N N . VAL B 2 64 ? 134.69600 142.66300 102.87400 1.000 85.65000 44 VAL B N 1
ATOM 3672 C CA . VAL B 2 64 ? 134.37100 143.03000 104.24500 1.000 85.65000 44 VAL B CA 1
ATOM 3673 C C . VAL B 2 64 ? 135.35900 142.36700 105.19900 1.000 85.65000 44 VAL B C 1
ATOM 3674 O O . VAL B 2 64 ? 135.29100 141.16400 105.44300 1.000 85.65000 44 VAL B O 1
ATOM 3678 N N . THR B 2 65 ? 136.29200 143.16200 105.71800 1.000 82.13000 45 THR B N 1
ATOM 3679 C CA . THR B 2 65 ? 137.29900 142.68000 106.65400 1.000 82.13000 45 THR B CA 1
ATOM 3680 C C . THR B 2 65 ? 137.30200 143.54700 107.90500 1.000 82.13000 45 THR B C 1
ATOM 3681 O O . THR B 2 65 ? 136.37400 144.32900 108.11900 1.000 82.13000 45 THR B O 1
ATOM 3685 N N . LEU B 2 66 ? 138.32200 143.40300 108.75000 1.000 76.73000 46 LEU B N 1
ATOM 3686 C CA . LEU B 2 66 ? 138.32000 144.06700 110.04500 1.000 76.73000 46 LEU B CA 1
ATOM 3687 C C . LEU B 2 66 ? 139.02200 145.41900 110.05800 1.000 76.73000 46 LEU B C 1
ATOM 3688 O O . LEU B 2 66 ? 138.98900 146.08200 111.10000 1.000 76.73000 46 LEU B O 1
ATOM 3693 N N . GLN B 2 67 ? 139.65600 145.83200 108.94900 1.000 83.51000 47 GLN B N 1
ATOM 3694 C CA . GLN B 2 67 ? 140.07800 147.21800 108.72200 1.000 83.51000 47 GLN B CA 1
ATOM 3695 C C . GLN B 2 67 ? 141.04300 147.79600 109.75500 1.000 83.51000 47 GLN B C 1
ATOM 3696 O O . GLN B 2 67 ? 140.60400 148.56500 110.61500 1.000 83.51000 47 GLN B O 1
ATOM 3702 N N . ARG B 2 68 ? 142.31700 147.37300 109.71200 1.000 78.36000 48 ARG B N 1
ATOM 3703 C CA . ARG B 2 68 ? 143.42000 147.76000 110.60100 1.000 78.36000 48 ARG B CA 1
ATOM 3704 C C . ARG B 2 68 ? 143.43900 149.21300 111.07300 1.000 78.36000 48 ARG B C 1
ATOM 3705 O O . ARG B 2 68 ? 143.38400 150.13800 110.25900 1.000 78.36000 48 ARG B O 1
ATOM 3713 N N . ASN B 2 69 ? 143.51800 149.41600 112.39200 1.000 76.69000 49 ASN B N 1
ATOM 3714 C CA . ASN B 2 69 ? 143.55400 150.75000 112.98400 1.000 76.69000 49 ASN B CA 1
ATOM 3715 C C . ASN B 2 69 ? 144.61300 150.93400 114.05800 1.000 76.69000 49 ASN B C 1
ATOM 3716 O O . ASN B 2 69 ? 144.86500 152.08000 114.44600 1.000 76.69000 49 ASN B O 1
ATOM 3721 N N . ILE B 2 70 ? 145.23400 149.86900 114.55100 1.000 74.49000 50 ILE B N 1
ATOM 3722 C CA . ILE B 2 70 ? 146.06800 149.94800 115.74600 1.000 74.49000 50 ILE B CA 1
ATOM 3723 C C . ILE B 2 70 ? 147.43900 150.49800 115.37300 1.000 74.49000 50 ILE B C 1
ATOM 3724 O O . ILE B 2 70 ? 148.13000 149.94900 114.51000 1.000 74.49000 50 ILE B O 1
ATOM 3729 N N . THR B 2 71 ? 147.83000 151.58700 116.02400 1.000 72.50000 51 THR B N 1
ATOM 3730 C CA . THR B 2 71 ? 149.09000 152.26500 115.76400 1.000 72.50000 51 THR B CA 1
ATOM 3731 C C . THR B 2 71 ? 150.12600 151.65700 116.72200 1.000 72.50000 51 THR B C 1
ATOM 3732 O O . THR B 2 71 ? 149.85300 150.64300 117.36600 1.000 72.50000 51 THR B O 1
ATOM 3736 N N . LEU B 2 72 ? 151.32300 152.23300 116.82800 1.000 67.18000 52 LEU B N 1
ATOM 3737 C CA . LEU B 2 72 ? 152.30900 151.80400 117.81100 1.000 67.18000 52 LEU B CA 1
ATOM 3738 C C . LEU B 2 72 ? 151.90900 152.21800 119.22200 1.000 67.18000 52 LEU B C 1
ATOM 3739 O O . LEU B 2 72 ? 151.96100 151.40400 120.15300 1.000 67.18000 52 LEU B O 1
ATOM 3744 N N . LEU B 2 73 ? 151.49900 153.47900 119.38800 1.000 68.82000 53 LEU B N 1
ATOM 3745 C CA . LEU B 2 73 ? 151.10800 153.97400 120.70300 1.000 68.82000 53 LEU B CA 1
ATOM 3746 C C . LEU B 2 73 ? 149.82300 153.31500 121.18300 1.000 68.82000 53 LEU B C 1
ATOM 3747 O O . LEU B 2 73 ? 149.63100 153.12800 122.38900 1.000 68.82000 53 LEU B O 1
ATOM 3752 N N . ASN B 2 74 ? 148.94700 152.92800 120.25300 1.000 66.22000 54 ASN B N 1
ATOM 3753 C CA . ASN B 2 74 ? 147.74900 152.18300 120.62600 1.000 66.22000 54 ASN B CA 1
ATOM 3754 C C . ASN B 2 74 ? 148.10200 150.80000 121.15400 1.000 66.22000 54 ASN B C 1
ATOM 3755 O O . ASN B 2 74 ? 147.48700 150.32100 122.11100 1.000 66.22000 54 ASN B O 1
ATOM 3760 N N . GLY B 2 75 ? 149.11400 150.15900 120.57000 1.000 62.47000 55 GLY B N 1
ATOM 3761 C CA . GLY B 2 75 ? 149.53500 148.86100 121.07100 1.000 62.47000 55 GLY B CA 1
ATOM 3762 C C . GLY B 2 75 ? 150.22400 148.95700 122.41700 1.000 62.47000 55 GLY B C 1
ATOM 3763 O O . GLY B 2 75 ? 150.03500 148.10100 123.29100 1.000 62.47000 55 GLY B O 1
ATOM 3764 N N . VAL B 2 76 ? 151.02400 150.01400 122.60200 1.000 58.39000 56 VAL B N 1
ATOM 3765 C CA . VAL B 2 76 ? 151.65800 150.27500 123.89400 1.000 58.39000 56 VAL B CA 1
ATOM 3766 C C . VAL B 2 76 ? 150.59900 150.51600 124.96200 1.000 58.39000 56 VAL B C 1
ATOM 3767 O O . VAL B 2 76 ? 150.68200 149.98500 126.07600 1.000 58.39000 56 VAL B O 1
ATOM 3771 N N . ALA B 2 77 ? 149.55400 151.26400 124.61000 1.000 57.44000 57 ALA B N 1
ATOM 3772 C CA . ALA B 2 77 ? 148.47600 151.54200 125.54700 1.000 57.44000 57 ALA B CA 1
ATOM 3773 C C . ALA B 2 77 ? 147.66900 150.29000 125.85600 1.000 57.44000 57 ALA B C 1
ATOM 3774 O O . ALA B 2 77 ? 147.22300 150.10200 126.98700 1.000 57.44000 57 ALA B O 1
ATOM 3776 N N . ILE B 2 78 ? 147.50700 149.40600 124.87000 1.000 54.52000 58 ILE B N 1
ATOM 3777 C CA . ILE B 2 78 ? 146.78800 148.14700 125.05400 1.000 54.52000 58 ILE B CA 1
ATOM 3778 C C . ILE B 2 78 ? 147.52800 147.27300 126.05700 1.000 54.52000 58 ILE B C 1
ATOM 3779 O O . ILE B 2 78 ? 146.92800 146.80000 127.03100 1.000 54.52000 58 ILE B O 1
ATOM 3784 N N . ILE B 2 79 ? 148.84300 147.11700 125.87200 1.000 54.10000 59 ILE B N 1
ATOM 3785 C CA . ILE B 2 79 ? 149.61100 146.23000 126.75000 1.000 54.10000 59 ILE B CA 1
ATOM 3786 C C . ILE B 2 79 ? 149.73400 146.82400 128.15200 1.000 54.10000 59 ILE B C 1
ATOM 3787 O O . ILE B 2 79 ? 149.53800 146.12800 129.15800 1.000 54.10000 59 ILE B O 1
ATOM 3792 N N . VAL B 2 80 ? 150.00900 148.13200 128.24100 1.000 53.40000 60 VAL B N 1
ATOM 3793 C CA . VAL B 2 80 ? 150.19600 148.77300 129.54500 1.000 53.40000 60 VAL B CA 1
ATOM 3794 C C . VAL B 2 80 ? 148.87900 148.83800 130.31400 1.000 53.40000 60 VAL B C 1
ATOM 3795 O O . VAL B 2 80 ? 148.82600 148.53400 131.51200 1.000 53.40000 60 VAL B O 1
ATOM 3799 N N . GLY B 2 81 ? 147.78900 149.18600 129.63400 1.000 53.00000 61 GLY B N 1
ATOM 3800 C CA . GLY B 2 81 ? 146.49700 149.25300 130.27300 1.000 53.00000 61 GLY B CA 1
ATOM 3801 C C . GLY B 2 81 ? 145.93500 147.90400 130.65300 1.000 53.00000 61 GLY B C 1
ATOM 3802 O O . GLY B 2 81 ? 145.21100 147.80500 131.64400 1.000 53.00000 61 GLY B O 1
ATOM 3803 N N . THR B 2 82 ? 146.25900 146.85100 129.90400 1.000 50.95000 62 THR B N 1
ATOM 3804 C CA . THR B 2 82 ? 145.73000 145.54200 130.25800 1.000 50.95000 62 THR B CA 1
ATOM 3805 C C . THR B 2 82 ? 146.53700 144.91600 131.38800 1.000 50.95000 62 THR B C 1
ATOM 3806 O O . THR B 2 82 ? 145.97600 144.26900 132.28000 1.000 50.95000 62 THR B O 1
ATOM 3810 N N . ILE B 2 83 ? 147.86000 145.12000 131.38400 1.000 52.27000 63 ILE B N 1
ATOM 3811 C CA . ILE B 2 83 ? 148.69100 144.53500 132.43400 1.000 52.27000 63 ILE B CA 1
ATOM 3812 C C . ILE B 2 83 ? 148.46500 145.24800 133.76100 1.000 52.27000 63 ILE B C 1
ATOM 3813 O O . ILE B 2 83 ? 148.16300 144.61100 134.77700 1.000 52.27000 63 ILE B O 1
ATOM 3818 N N . ILE B 2 84 ? 148.57500 146.57400 133.77300 1.000 54.81000 64 ILE B N 1
ATOM 3819 C CA . ILE B 2 84 ? 148.41000 147.34600 134.99900 1.000 54.81000 64 ILE B CA 1
ATOM 3820 C C . ILE B 2 84 ? 146.91100 147.44600 135.25100 1.000 54.81000 64 ILE B C 1
ATOM 3821 O O . ILE B 2 84 ? 146.23600 148.34600 134.75600 1.000 54.81000 64 ILE B O 1
ATOM 3826 N N . GLY B 2 85 ? 146.38600 146.48000 135.99200 1.000 57.22000 65 GLY B N 1
ATOM 3827 C CA . GLY B 2 85 ? 144.99000 146.45800 136.36400 1.000 57.22000 65 GLY B CA 1
ATOM 3828 C C . GLY B 2 85 ? 144.79000 146.59300 137.85600 1.000 57.22000 65 GLY B C 1
ATOM 3829 O O . GLY B 2 85 ? 144.82600 147.69300 138.41100 1.000 57.22000 65 GLY B O 1
ATOM 3830 N N . SER B 2 86 ? 144.57100 145.45500 138.51000 1.000 62.71000 66 SER B N 1
ATOM 3831 C CA . SER B 2 86 ? 144.27600 145.39100 139.93200 1.000 62.71000 66 SER B CA 1
ATOM 3832 C C . SER B 2 86 ? 145.40200 144.82400 140.77800 1.000 62.71000 66 SER B C 1
ATOM 3833 O O . SER B 2 86 ? 145.46600 145.12700 141.96900 1.000 62.71000 66 SER B O 1
ATOM 3836 N N . GLY B 2 87 ? 146.27600 144.00400 140.19600 1.000 68.63000 67 GLY B N 1
ATOM 3837 C CA . GLY B 2 87 ? 147.26700 143.24600 140.93700 1.000 68.63000 67 GLY B CA 1
ATOM 3838 C C . GLY B 2 87 ? 148.31300 144.04400 141.68500 1.000 68.63000 67 GLY B C 1
ATOM 3839 O O . GLY B 2 87 ? 148.91000 143.54500 142.63900 1.000 68.63000 67 GLY B O 1
ATOM 3840 N N . ILE B 2 88 ? 148.54000 145.28700 141.28100 1.000 69.14000 68 ILE B N 1
ATOM 3841 C CA . ILE B 2 88 ? 149.52100 146.13500 141.94400 1.000 69.14000 68 ILE B CA 1
ATOM 3842 C C . ILE B 2 88 ? 148.88900 146.72000 143.20500 1.000 69.14000 68 ILE B C 1
ATOM 3843 O O . ILE B 2 88 ? 149.58500 147.21800 144.09500 1.000 69.14000 68 ILE B O 1
ATOM 3848 N N . PHE B 2 89 ? 147.56400 146.62800 143.31000 1.000 68.88000 69 PHE B N 1
ATOM 3849 C CA . PHE B 2 89 ? 146.85700 147.13100 144.47700 1.000 68.88000 69 PHE B CA 1
ATOM 3850 C C . PHE B 2 89 ? 146.28100 146.05200 145.37900 1.000 68.88000 69 PHE B C 1
ATOM 3851 O O . PHE B 2 89 ? 145.69800 146.40100 146.40900 1.000 68.88000 69 PHE B O 1
ATOM 3859 N N . VAL B 2 90 ? 146.41100 144.77000 145.04600 1.000 72.02000 70 VAL B N 1
ATOM 3860 C CA . VAL B 2 90 ? 145.75200 143.70700 145.79800 1.000 72.02000 70 VAL B CA 1
ATOM 3861 C C . VAL B 2 90 ? 146.78600 142.70500 146.29700 1.000 72.02000 70 VAL B C 1
ATOM 3862 O O . VAL B 2 90 ? 146.87600 142.43100 147.49800 1.000 72.02000 70 VAL B O 1
ATOM 3866 N N . THR B 2 91 ? 147.57200 142.16300 145.37800 1.000 79.89000 71 THR B N 1
ATOM 3867 C CA . THR B 2 91 ? 148.56500 141.11400 145.61400 1.000 79.89000 71 THR B CA 1
ATOM 3868 C C . THR B 2 91 ? 149.76700 141.32800 146.55100 1.000 79.89000 71 THR B C 1
ATOM 3869 O O . THR B 2 91 ? 150.31200 140.30200 146.97300 1.000 79.89000 71 THR B O 1
ATOM 3873 N N . PRO B 2 92 ? 150.28300 142.55100 146.84400 1.000 82.48000 72 PRO B N 1
ATOM 3874 C CA . PRO B 2 92 ? 151.47400 142.63200 147.73100 1.000 82.48000 72 PRO B CA 1
ATOM 3875 C C . PRO B 2 92 ? 151.33500 142.01800 149.11900 1.000 82.48000 72 PRO B C 1
ATOM 3876 O O . PRO B 2 92 ? 152.34100 141.56900 149.68700 1.000 82.48000 72 PRO B O 1
ATOM 3880 N N . THR B 2 93 ? 150.12200 141.97100 149.67700 1.000 88.08000 73 THR B N 1
ATOM 3881 C CA . THR B 2 93 ? 149.92000 141.26900 150.94000 1.000 88.08000 73 THR B CA 1
ATOM 3882 C C . THR B 2 93 ? 150.16000 139.77400 150.78100 1.000 88.08000 73 THR B C 1
ATOM 3883 O O . THR B 2 93 ? 150.76500 139.14000 151.65100 1.000 88.08000 73 THR B O 1
ATOM 3887 N N . GLY B 2 94 ? 149.72500 139.20500 149.65600 1.000 91.71000 74 GLY B N 1
ATOM 3888 C CA . GLY B 2 94 ? 149.93800 137.78700 149.42300 1.000 91.71000 74 GLY B CA 1
ATOM 3889 C C . GLY B 2 94 ? 151.38700 137.44700 149.13100 1.000 91.71000 74 GLY B C 1
ATOM 3890 O O . GLY B 2 94 ? 151.83500 136.32900 149.39600 1.000 91.71000 74 GLY B O 1
ATOM 3891 N N . VAL B 2 95 ? 152.13900 138.40200 148.57900 1.000 93.23000 75 VAL B N 1
ATOM 3892 C CA . VAL B 2 95 ? 153.55800 138.16300 148.34300 1.000 93.23000 75 VAL B CA 1
ATOM 3893 C C . VAL B 2 95 ? 154.34100 138.29300 149.64300 1.000 93.23000 75 VAL B C 1
ATOM 3894 O O . VAL B 2 95 ? 155.25000 137.49700 149.91000 1.000 93.23000 75 VAL B O 1
ATOM 3898 N N . LEU B 2 96 ? 153.99900 139.27700 150.47900 1.000 99.12000 76 LEU B N 1
ATOM 3899 C CA . LEU B 2 96 ? 154.66500 139.42800 151.76700 1.000 99.12000 76 LEU B CA 1
ATOM 3900 C C . LEU B 2 96 ? 154.30100 138.32200 152.74800 1.000 99.12000 76 LEU B C 1
ATOM 3901 O O . LEU B 2 96 ? 155.10900 138.00300 153.62500 1.000 99.12000 76 LEU B O 1
ATOM 3906 N N . LYS B 2 97 ? 153.11500 137.73000 152.61600 1.000 101.36000 77 LYS B N 1
ATOM 3907 C CA . LYS B 2 97 ? 152.72100 136.59000 153.43200 1.000 101.36000 77 LYS B CA 1
ATOM 3908 C C . LYS B 2 97 ? 153.55700 135.35000 153.15800 1.000 101.36000 77 LYS B C 1
ATOM 3909 O O . LYS B 2 97 ? 153.87200 134.61300 154.09800 1.000 101.36000 77 LYS B O 1
ATOM 3915 N N . GLU B 2 98 ? 153.94500 135.11600 151.90700 1.000 106.64000 78 GLU B N 1
ATOM 3916 C CA . GLU B 2 98 ? 154.69900 133.92900 151.54000 1.000 106.64000 78 GLU B CA 1
ATOM 3917 C C . GLU B 2 98 ? 156.19900 134.15300 151.45900 1.000 106.64000 78 GLU B C 1
ATOM 3918 O O . GLU B 2 98 ? 156.95000 133.17300 151.49800 1.000 106.64000 78 GLU B O 1
ATOM 3924 N N . ALA B 2 99 ? 156.65900 135.39800 151.34800 1.000 107.38000 79 ALA B N 1
ATOM 3925 C CA . ALA B 2 99 ? 158.09000 135.67400 151.34100 1.000 107.38000 79 ALA B CA 1
ATOM 3926 C C . ALA B 2 99 ? 158.65000 135.90500 152.73600 1.000 107.38000 79 ALA B C 1
ATOM 3927 O O . ALA B 2 99 ? 159.80900 135.56500 152.99500 1.000 107.38000 79 ALA B O 1
ATOM 3929 N N . GLY B 2 100 ? 157.86000 136.47500 153.63800 1.000 110.62000 80 GLY B N 1
ATOM 3930 C CA . GLY B 2 100 ? 158.28600 136.75000 155.00000 1.000 110.62000 80 GLY B CA 1
ATOM 3931 C C . GLY B 2 100 ? 159.04600 138.04600 155.18900 1.000 110.62000 80 GLY B C 1
ATOM 3932 O O . GLY B 2 100 ? 158.75300 138.80600 156.11300 1.000 110.62000 80 GLY B O 1
ATOM 3933 N N . SER B 2 101 ? 160.01900 138.31700 154.32500 1.000 113.27000 81 SER B N 1
ATOM 3934 C CA . SER B 2 101 ? 160.82200 139.52200 154.40800 1.000 113.27000 81 SER B CA 1
ATOM 3935 C C . SER B 2 101 ? 160.55100 140.42300 153.21000 1.000 113.27000 81 SER B C 1
ATOM 3936 O O . SER B 2 101 ? 160.22200 139.93300 152.12700 1.000 113.27000 81 SER B O 1
ATOM 3939 N N . PRO B 2 102 ? 160.65000 141.74600 153.38800 1.000 105.90000 82 PRO B N 1
ATOM 3940 C CA . PRO B 2 102 ? 160.42500 142.65900 152.25000 1.000 105.90000 82 PRO B CA 1
ATOM 3941 C C . PRO B 2 102 ? 161.43800 142.53100 151.12300 1.000 105.90000 82 PRO B C 1
ATOM 3942 O O . PRO B 2 102 ? 161.07900 142.73800 149.95500 1.000 105.90000 82 PRO B O 1
ATOM 3946 N N . GLY B 2 103 ? 162.69400 142.20600 151.43900 1.000 105.45000 83 GLY B N 1
ATOM 3947 C CA . GLY B 2 103 ? 163.69400 142.03600 150.39300 1.000 105.45000 83 GLY B CA 1
ATOM 3948 C C . GLY B 2 103 ? 163.39800 140.85200 149.49700 1.000 105.45000 83 GLY B C 1
ATOM 3949 O O . GLY B 2 103 ? 163.60700 140.90500 148.27900 1.000 105.45000 83 GLY B O 1
ATOM 3950 N N . LEU B 2 104 ? 162.87100 139.77500 150.08600 1.000 98.87000 84 LEU B N 1
ATOM 3951 C CA . LEU B 2 104 ? 162.43600 138.63900 149.28700 1.000 98.87000 84 LEU B CA 1
ATOM 3952 C C . LEU B 2 104 ? 161.23400 138.99500 148.42600 1.000 98.87000 84 LEU B C 1
ATOM 3953 O O . LEU B 2 104 ? 161.11500 138.50200 147.30000 1.000 98.87000 84 LEU B O 1
ATOM 3958 N N . ALA B 2 105 ? 160.37200 139.89300 148.90700 1.000 93.02000 85 ALA B N 1
ATOM 3959 C CA . ALA B 2 105 ? 159.25400 140.36600 148.09800 1.000 93.02000 85 ALA B CA 1
ATOM 3960 C C . ALA B 2 105 ? 159.74600 141.15400 146.88900 1.000 93.02000 85 ALA B C 1
ATOM 3961 O O . ALA B 2 105 ? 159.26400 140.95500 145.76700 1.000 93.02000 85 ALA B O 1
ATOM 3963 N N . LEU B 2 106 ? 160.73400 142.03100 147.09400 1.000 87.50000 86 LEU B N 1
ATOM 3964 C CA . LEU B 2 106 ? 161.25200 142.82200 145.97800 1.000 87.50000 86 LEU B CA 1
ATOM 3965 C C . LEU B 2 106 ? 161.99500 141.96300 144.96000 1.000 87.50000 86 LEU B C 1
ATOM 3966 O O . LEU B 2 106 ? 161.89400 142.20600 143.74800 1.000 87.50000 86 LEU B O 1
ATOM 3971 N N . VAL B 2 107 ? 162.72500 140.93800 145.41200 1.000 87.20000 87 VAL B N 1
ATOM 3972 C CA . VAL B 2 107 ? 163.41200 140.09400 144.43200 1.000 87.20000 87 VAL B CA 1
ATOM 3973 C C . VAL B 2 107 ? 162.41600 139.18800 143.71100 1.000 87.20000 87 VAL B C 1
ATOM 3974 O O . VAL B 2 107 ? 162.61900 138.83900 142.54400 1.000 87.20000 87 VAL B O 1
ATOM 3978 N N . VAL B 2 108 ? 161.30000 138.84100 144.36800 1.000 81.05000 88 VAL B N 1
ATOM 3979 C CA . VAL B 2 108 ? 160.23800 138.10400 143.68000 1.000 81.05000 88 VAL B CA 1
ATOM 3980 C C . VAL B 2 108 ? 159.59600 138.96000 142.59300 1.000 81.05000 88 VAL B C 1
ATOM 3981 O O . VAL B 2 108 ? 159.36900 138.48700 141.46700 1.000 81.05000 88 VAL B O 1
ATOM 3985 N N . TRP B 2 109 ? 159.32800 140.23400 142.89900 1.000 74.91000 89 TRP B N 1
ATOM 3986 C CA . TRP B 2 109 ? 158.72400 141.13200 141.91400 1.000 74.91000 89 TRP B CA 1
ATOM 3987 C C . TRP B 2 109 ? 159.65500 141.35200 140.72200 1.000 74.91000 89 TRP B C 1
ATOM 3988 O O . TRP B 2 109 ? 159.22400 141.30200 139.56100 1.000 74.91000 89 TRP B O 1
ATOM 3999 N N . ALA B 2 110 ? 160.95300 141.53000 140.99000 1.000 72.62000 90 ALA B N 1
ATOM 4000 C CA . ALA B 2 110 ? 161.90800 141.69300 139.89500 1.000 72.62000 90 ALA B CA 1
ATOM 4001 C C . ALA B 2 110 ? 162.08900 140.40800 139.08700 1.000 72.62000 90 ALA B C 1
ATOM 4002 O O . ALA B 2 110 ? 162.28100 140.46900 137.86400 1.000 72.62000 90 ALA B O 1
ATOM 4004 N N . ALA B 2 111 ? 161.99700 139.24200 139.73600 1.000 70.71000 91 ALA B N 1
ATOM 4005 C CA . ALA B 2 111 ? 162.13900 137.97800 139.02000 1.000 70.71000 91 ALA B CA 1
ATOM 4006 C C . ALA B 2 111 ? 160.95600 137.73000 138.09300 1.000 70.71000 91 ALA B C 1
ATOM 4007 O O . ALA B 2 111 ? 161.13100 137.27900 136.95200 1.000 70.71000 91 ALA B O 1
ATOM 4009 N N . CYS B 2 112 ? 159.74000 138.02700 138.56800 1.000 68.94000 92 CYS B N 1
ATOM 4010 C CA . CYS B 2 112 ? 158.56300 137.91200 137.70900 1.000 68.94000 92 CYS B CA 1
ATOM 4011 C C . CYS B 2 112 ? 158.61800 138.90600 136.55600 1.000 68.94000 92 CYS B C 1
ATOM 4012 O O . CYS B 2 112 ? 158.19900 138.58500 135.43500 1.000 68.94000 92 CYS B O 1
ATOM 4015 N N . GLY B 2 113 ? 159.16300 140.10000 136.80200 1.000 65.73000 93 GLY B N 1
ATOM 4016 C CA . GLY B 2 113 ? 159.41300 141.05200 135.73500 1.000 65.73000 93 GLY B CA 1
ATOM 4017 C C . GLY B 2 113 ? 160.33400 140.56000 134.63300 1.000 65.73000 93 GLY B C 1
ATOM 4018 O O . GLY B 2 113 ? 159.99800 140.66200 133.44600 1.000 65.73000 93 GLY B O 1
ATOM 4019 N N . VAL B 2 114 ? 161.48400 139.99400 135.01600 1.000 63.84000 94 VAL B N 1
ATOM 4020 C CA . VAL B 2 114 ? 162.44300 139.50200 134.02400 1.000 63.84000 94 VAL B CA 1
ATOM 4021 C C . VAL B 2 114 ? 161.88000 138.28800 133.28400 1.000 63.84000 94 VAL B C 1
ATOM 4022 O O . VAL B 2 114 ? 162.07700 138.13300 132.06600 1.000 63.84000 94 VAL B O 1
ATOM 4026 N N . PHE B 2 115 ? 161.12700 137.44200 133.99700 1.000 64.51000 95 PHE B N 1
ATOM 4027 C CA . PHE B 2 115 ? 160.47200 136.28300 133.39200 1.000 64.51000 95 PHE B CA 1
ATOM 4028 C C . PHE B 2 115 ? 159.46900 136.70300 132.32000 1.000 64.51000 95 PHE B C 1
ATOM 4029 O O . PHE B 2 115 ? 159.45300 136.15000 131.20700 1.000 64.51000 95 PHE B O 1
ATOM 4037 N N . SER B 2 116 ? 158.65700 137.71900 132.62700 1.000 62.46000 96 SER B N 1
ATOM 4038 C CA . SER B 2 116 ? 157.67200 138.20700 131.66800 1.000 62.46000 96 SER B CA 1
ATOM 4039 C C . SER B 2 116 ? 158.33700 138.89800 130.48100 1.000 62.46000 96 SER B C 1
ATOM 4040 O O . SER B 2 116 ? 157.84400 138.80700 129.35100 1.000 62.46000 96 SER B O 1
ATOM 4043 N N . ILE B 2 117 ? 159.47400 139.56900 130.71100 1.000 60.39000 97 ILE B N 1
ATOM 4044 C CA . ILE B 2 117 ? 160.20100 140.20800 129.61000 1.000 60.39000 97 ILE B CA 1
ATOM 4045 C C . ILE B 2 117 ? 160.74600 139.16200 128.63800 1.000 60.39000 97 ILE B C 1
ATOM 4046 O O . ILE B 2 117 ? 160.63400 139.31400 127.41000 1.000 60.39000 97 ILE B O 1
ATOM 4051 N N . VAL B 2 118 ? 161.29100 138.06300 129.16800 1.000 60.60000 98 VAL B N 1
ATOM 4052 C CA . VAL B 2 118 ? 161.85700 137.01500 128.31200 1.000 60.60000 98 VAL B CA 1
ATOM 4053 C C . VAL B 2 118 ? 160.75700 136.33000 127.50200 1.000 60.60000 98 VAL B C 1
ATOM 4054 O O . VAL B 2 118 ? 160.89100 136.11200 126.28400 1.000 60.60000 98 VAL B O 1
ATOM 4058 N N . GLY B 2 119 ? 159.63100 136.02600 128.16100 1.000 60.00000 99 GLY B N 1
ATOM 4059 C CA . GLY B 2 119 ? 158.49800 135.45800 127.44300 1.000 60.00000 99 GLY B CA 1
ATOM 4060 C C . GLY B 2 119 ? 157.91200 136.38100 126.39500 1.000 60.00000 99 GLY B C 1
ATOM 4061 O O . GLY B 2 119 ? 157.46100 135.92500 125.34100 1.000 60.00000 99 GLY B O 1
ATOM 4062 N N . ALA B 2 120 ? 157.94100 137.69100 126.64800 1.000 60.44000 100 ALA B N 1
ATOM 4063 C CA . ALA B 2 120 ? 157.43900 138.63600 125.66200 1.000 60.44000 100 ALA B CA 1
ATOM 4064 C C . ALA B 2 120 ? 158.36300 138.74600 124.45800 1.000 60.44000 100 ALA B C 1
ATOM 4065 O O . ALA B 2 120 ? 157.88400 138.95800 123.34000 1.000 60.44000 100 ALA B O 1
ATOM 4067 N N . LEU B 2 121 ? 159.67600 138.59200 124.65400 1.000 61.35000 101 LEU B N 1
ATOM 4068 C CA . LEU B 2 121 ? 160.57800 138.54800 123.50100 1.000 61.35000 101 LEU B CA 1
ATOM 4069 C C . LEU B 2 121 ? 160.33200 137.30800 122.64500 1.000 61.35000 101 LEU B C 1
ATOM 4070 O O . LEU B 2 121 ? 160.31000 137.39200 121.40300 1.000 61.35000 101 LEU B O 1
ATOM 4075 N N . CYS B 2 122 ? 160.11300 136.15500 123.29000 1.000 65.46000 102 CYS B N 1
ATOM 4076 C CA . CYS B 2 122 ? 159.79300 134.94500 122.52700 1.000 65.46000 102 CYS B CA 1
ATOM 4077 C C . CYS B 2 122 ? 158.46000 135.07500 121.79000 1.000 65.46000 102 CYS B C 1
ATOM 4078 O O . CYS B 2 122 ? 158.32900 134.62400 120.64400 1.000 65.46000 102 CYS B O 1
ATOM 4081 N N . TYR B 2 123 ? 157.47100 135.72200 122.41000 1.000 61.94000 103 TYR B N 1
ATOM 4082 C CA . TYR B 2 123 ? 156.19000 135.88400 121.73100 1.000 61.94000 103 TYR B CA 1
ATOM 4083 C C . TYR B 2 123 ? 156.25200 136.93600 120.63400 1.000 61.94000 103 TYR B C 1
ATOM 4084 O O . TYR B 2 123 ? 155.48500 136.85500 119.67400 1.000 61.94000 103 TYR B O 1
ATOM 4093 N N . ALA B 2 124 ? 157.15200 137.91400 120.74400 1.000 64.14000 104 ALA B N 1
ATOM 4094 C CA . ALA B 2 124 ? 157.37500 138.84000 119.63700 1.000 64.14000 104 ALA B CA 1
ATOM 4095 C C . ALA B 2 124 ? 157.96500 138.11600 118.43500 1.000 64.14000 104 ALA B C 1
ATOM 4096 O O . ALA B 2 124 ? 157.57300 138.36900 117.28700 1.000 64.14000 104 ALA B O 1
ATOM 4098 N N . GLU B 2 125 ? 158.88300 137.17700 118.68500 1.000 71.55000 105 GLU B N 1
ATOM 4099 C CA . GLU B 2 125 ? 159.47500 136.43400 117.57400 1.000 71.55000 105 GLU B CA 1
ATOM 4100 C C . GLU B 2 125 ? 158.45100 135.49100 116.94200 1.000 71.55000 105 GLU B C 1
ATOM 4101 O O . GLU B 2 125 ? 158.38400 135.36300 115.71200 1.000 71.55000 105 GLU B O 1
ATOM 4107 N N . LEU B 2 126 ? 157.59900 134.87300 117.77100 1.000 65.47000 106 LEU B N 1
ATOM 4108 C CA . LEU B 2 126 ? 156.50700 134.05000 117.24500 1.000 65.47000 106 LEU B CA 1
ATOM 4109 C C . LEU B 2 126 ? 155.47900 134.86800 116.47300 1.000 65.47000 106 LEU B C 1
ATOM 4110 O O . LEU B 2 126 ? 154.98000 134.41300 115.44000 1.000 65.47000 106 LEU B O 1
ATOM 4115 N N . GLY B 2 127 ? 155.14400 136.06300 116.95600 1.000 64.35000 107 GLY B N 1
ATOM 4116 C CA . GLY B 2 127 ? 154.13200 136.86400 116.29600 1.000 64.35000 107 GLY B CA 1
ATOM 4117 C C . GLY B 2 127 ? 154.61700 137.52200 115.02600 1.000 64.35000 107 GLY B C 1
ATOM 4118 O O . GLY B 2 127 ? 153.80800 137.89300 114.17300 1.000 64.35000 107 GLY B O 1
ATOM 4119 N N . THR B 2 128 ? 155.92900 137.69800 114.88200 1.000 68.73000 108 THR B N 1
ATOM 4120 C CA . THR B 2 128 ? 156.43400 138.12500 113.58500 1.000 68.73000 108 THR B CA 1
ATOM 4121 C C . THR B 2 128 ? 156.67200 136.96000 112.63800 1.000 68.73000 108 THR B C 1
ATOM 4122 O O . THR B 2 128 ? 156.68900 137.17100 111.42100 1.000 68.73000 108 THR B O 1
ATOM 4126 N N . THR B 2 129 ? 156.85000 135.74200 113.15600 1.000 68.50000 109 THR B N 1
ATOM 4127 C CA . THR B 2 129 ? 157.00400 134.59500 112.26400 1.000 68.50000 109 THR B CA 1
ATOM 4128 C C . THR B 2 129 ? 155.68900 134.23100 111.57900 1.000 68.50000 109 THR B C 1
ATOM 4129 O O . THR B 2 129 ? 155.60100 134.24300 110.34700 1.000 68.50000 109 THR B O 1
ATOM 4133 N N . ILE B 2 130 ? 154.65800 133.91500 112.35400 1.000 66.28000 110 ILE B N 1
ATOM 4134 C CA . ILE B 2 130 ? 153.40800 133.40500 111.79500 1.000 66.28000 110 ILE B CA 1
ATOM 4135 C C . ILE B 2 130 ? 152.50900 134.53900 111.31500 1.000 66.28000 110 ILE B C 1
ATOM 4136 O O . ILE B 2 130 ? 151.92200 134.45400 110.23100 1.000 66.28000 110 ILE B O 1
ATOM 4141 N N . SER B 2 131 ? 152.39400 135.59800 112.12000 1.000 69.61000 111 SER B N 1
ATOM 4142 C CA . SER B 2 131 ? 151.80600 136.89200 111.75700 1.000 69.61000 111 SER B CA 1
ATOM 4143 C C . SER B 2 131 ? 150.31900 136.82000 111.43000 1.000 69.61000 111 SER B C 1
ATOM 4144 O O . SER B 2 131 ? 149.81000 137.66000 110.68400 1.000 69.61000 111 SER B O 1
ATOM 4147 N N . LYS B 2 132 ? 149.59600 135.84900 111.97100 1.000 68.43000 112 LYS B N 1
ATOM 4148 C CA . LYS B 2 132 ? 148.14800 135.82800 111.85500 1.000 68.43000 112 LYS B CA 1
ATOM 4149 C C . LYS B 2 132 ? 147.52600 136.02100 113.23000 1.000 68.43000 112 LYS B C 1
ATOM 4150 O O . LYS B 2 132 ? 148.17400 135.80900 114.25800 1.000 68.43000 112 LYS B O 1
ATOM 4156 N N . SER B 2 133 ? 146.25900 136.42100 113.23500 1.000 65.79000 113 SER B N 1
ATOM 4157 C CA . SER B 2 133 ? 145.59300 136.84600 114.45400 1.000 65.79000 113 SER B CA 1
ATOM 4158 C C . SER B 2 133 ? 145.24900 135.64100 115.32300 1.000 65.79000 113 SER B C 1
ATOM 4159 O O . SER B 2 133 ? 145.40500 134.48400 114.92700 1.000 65.79000 113 SER B O 1
ATOM 4162 N N . GLY B 2 134 ? 144.75600 135.92300 116.52500 1.000 61.77000 114 GLY B N 1
ATOM 4163 C CA . GLY B 2 134 ? 144.49600 134.86700 117.48100 1.000 61.77000 114 GLY B CA 1
ATOM 4164 C C . GLY B 2 134 ? 145.74200 134.18900 117.99300 1.000 61.77000 114 GLY B C 1
ATOM 4165 O O . GLY B 2 134 ? 145.83900 132.96300 117.91400 1.000 61.77000 114 GLY B O 1
ATOM 4166 N N . GLY B 2 135 ? 146.71000 134.95900 118.49200 1.000 61.55000 115 GLY B N 1
ATOM 4167 C CA . GLY B 2 135 ? 147.96800 134.37600 118.92600 1.000 61.55000 115 GLY B CA 1
ATOM 4168 C C . GLY B 2 135 ? 147.80000 133.49500 120.14700 1.000 61.55000 115 GLY B C 1
ATOM 4169 O O . GLY B 2 135 ? 146.79100 133.56800 120.84800 1.000 61.55000 115 GLY B O 1
ATOM 4170 N N . ASP B 2 136 ? 148.77000 132.57800 120.32200 1.000 66.52000 116 ASP B N 1
ATOM 4171 C CA . ASP B 2 136 ? 148.91200 131.54400 121.35900 1.000 66.52000 116 ASP B CA 1
ATOM 4172 C C . ASP B 2 136 ? 147.91100 130.40200 121.14100 1.000 66.52000 116 ASP B C 1
ATOM 4173 O O . ASP B 2 136 ? 147.98500 129.35600 121.79100 1.000 66.52000 116 ASP B O 1
ATOM 4178 N N . TYR B 2 137 ? 146.99900 130.57200 120.19200 1.000 61.45000 117 TYR B N 1
ATOM 4179 C CA . TYR B 2 137 ? 146.09000 129.53400 119.73600 1.000 61.45000 117 TYR B CA 1
ATOM 4180 C C . TYR B 2 137 ? 146.30600 129.19300 118.27400 1.000 61.45000 117 TYR B C 1
ATOM 4181 O O . TYR B 2 137 ? 146.24800 128.01600 117.90700 1.000 61.45000 117 TYR B O 1
ATOM 4190 N N . ALA B 2 138 ? 146.55600 130.19900 117.43600 1.000 61.15000 118 ALA B N 1
ATOM 4191 C CA . ALA B 2 138 ? 146.93900 129.93200 116.05900 1.000 61.15000 118 ALA B CA 1
ATOM 4192 C C . ALA B 2 138 ? 148.34100 129.35200 115.97800 1.000 61.15000 118 ALA B C 1
ATOM 4193 O O . ALA B 2 138 ? 148.63000 128.56500 115.07100 1.000 61.15000 118 ALA B O 1
ATOM 4195 N N . TYR B 2 139 ? 149.21800 129.71500 116.92000 1.000 62.11000 119 TYR B N 1
ATOM 4196 C CA . TYR B 2 139 ? 150.57700 129.18300 116.91200 1.000 62.11000 119 TYR B CA 1
ATOM 4197 C C . TYR B 2 139 ? 150.58900 127.71700 117.30900 1.000 62.11000 119 TYR B C 1
ATOM 4198 O O . TYR B 2 139 ? 151.44100 126.95400 116.84400 1.000 62.11000 119 TYR B O 1
ATOM 4207 N N . MET B 2 140 ? 149.65600 127.30800 118.16200 1.000 67.41000 120 MET B N 1
ATOM 4208 C CA . MET B 2 140 ? 149.52000 125.90100 118.50600 1.000 67.41000 120 MET B CA 1
ATOM 4209 C C . MET B 2 140 ? 148.76000 125.13400 117.43300 1.000 67.41000 120 MET B C 1
ATOM 4210 O O . MET B 2 140 ? 149.01100 123.94300 117.23600 1.000 67.41000 120 MET B O 1
ATOM 4215 N N . LEU B 2 141 ? 147.84100 125.79700 116.73100 1.000 65.99000 121 LEU B N 1
ATOM 4216 C CA . LEU B 2 141 ? 147.11300 125.14900 115.64600 1.000 65.99000 121 LEU B CA 1
ATOM 4217 C C . LEU B 2 141 ? 148.00900 124.90500 114.44000 1.000 65.99000 121 LEU B C 1
ATOM 4218 O O . LEU B 2 141 ? 147.84500 123.90100 113.74000 1.000 65.99000 121 LEU B O 1
ATOM 4223 N N . GLU B 2 142 ? 148.96200 125.80700 114.19300 1.000 72.75000 122 GLU B N 1
ATOM 4224 C CA . GLU B 2 142 ? 149.90600 125.66100 113.09100 1.000 72.75000 122 GLU B CA 1
ATOM 4225 C C . GLU B 2 142 ? 150.83000 124.46200 113.27000 1.000 72.75000 122 GLU B C 1
ATOM 4226 O O . GLU B 2 142 ? 151.21900 123.84000 112.27600 1.000 72.75000 122 GLU B O 1
ATOM 4232 N N . VAL B 2 143 ? 151.15500 124.09700 114.50900 1.000 70.32000 123 VAL B N 1
ATOM 4233 C CA . VAL B 2 143 ? 152.17800 123.10200 114.80300 1.000 70.32000 123 VAL B CA 1
ATOM 4234 C C . VAL B 2 143 ? 151.56700 121.77100 115.22800 1.000 70.32000 123 VAL B C 1
ATOM 4235 O O . VAL B 2 143 ? 151.92600 120.71500 114.70100 1.000 70.32000 123 VAL B O 1
ATOM 4239 N N . TYR B 2 144 ? 150.63200 121.80200 116.17400 1.000 72.36000 124 TYR B N 1
ATOM 4240 C CA . TYR B 2 144 ? 150.15900 120.59600 116.83800 1.000 72.36000 124 TYR B CA 1
ATOM 4241 C C . TYR B 2 144 ? 148.81400 120.10400 116.32800 1.000 72.36000 124 TYR B C 1
ATOM 4242 O O . TYR B 2 144 ? 148.22900 119.21100 116.94400 1.000 72.36000 124 TYR B O 1
ATOM 4251 N N . GLY B 2 145 ? 148.30200 120.65700 115.24000 1.000 71.59000 125 GLY B N 1
ATOM 4252 C CA . GLY B 2 145 ? 147.06100 120.16400 114.68000 1.000 71.59000 125 GLY B CA 1
ATOM 4253 C C . GLY B 2 145 ? 145.83500 120.85700 115.24100 1.000 71.59000 125 GLY B C 1
ATOM 4254 O O . GLY B 2 145 ? 145.86900 122.01100 115.67100 1.000 71.59000 125 GLY B O 1
ATOM 4255 N N . SER B 2 146 ? 144.72500 120.12000 115.23400 1.000 71.48000 126 SER B N 1
ATOM 4256 C CA . SER B 2 146 ? 143.42600 120.68900 115.56800 1.000 71.48000 126 SER B CA 1
ATOM 4257 C C . SER B 2 146 ? 142.97100 120.38600 116.98800 1.000 71.48000 126 SER B C 1
ATOM 4258 O O . SER B 2 146 ? 142.34300 121.24300 117.61900 1.000 71.48000 126 SER B O 1
ATOM 4261 N N . LEU B 2 147 ? 143.25700 119.18500 117.50300 1.000 70.07000 127 LEU B N 1
ATOM 4262 C CA . LEU B 2 147 ? 142.71900 118.80300 118.81100 1.000 70.07000 127 LEU B CA 1
ATOM 4263 C C . LEU B 2 147 ? 143.37000 119.53500 119.98600 1.000 70.07000 127 LEU B C 1
ATOM 4264 O O . LEU B 2 147 ? 142.63200 119.98600 120.88300 1.000 70.07000 127 LEU B O 1
ATOM 4269 N N . PRO B 2 148 ? 144.71300 119.68100 120.07600 1.000 68.94000 128 PRO B N 1
ATOM 4270 C CA . PRO B 2 148 ? 145.24100 120.50400 121.18200 1.000 68.94000 128 PRO B CA 1
ATOM 4271 C C . PRO B 2 148 ? 144.87700 121.97300 121.06900 1.000 68.94000 128 PRO B C 1
ATOM 4272 O O . PRO B 2 148 ? 144.70300 122.64600 122.09500 1.000 68.94000 128 PRO B O 1
ATOM 4276 N N . ALA B 2 149 ? 144.73200 122.47600 119.84200 1.000 65.62000 129 ALA B N 1
ATOM 4277 C CA . ALA B 2 149 ? 144.27500 123.84500 119.64300 1.000 65.62000 129 ALA B CA 1
ATOM 4278 C C . ALA B 2 149 ? 142.84500 124.01900 120.13200 1.000 65.62000 129 ALA B C 1
ATOM 4279 O O . ALA B 2 149 ? 142.51100 125.03600 120.74800 1.000 65.62000 129 ALA B O 1
ATOM 4281 N N . PHE B 2 150 ? 141.99400 123.01700 119.89900 1.000 65.51000 130 PHE B N 1
ATOM 4282 C CA . PHE B 2 150 ? 140.62300 123.09900 120.39200 1.000 65.51000 130 PHE B CA 1
ATOM 4283 C C . PHE B 2 150 ? 140.57300 122.99200 121.90800 1.000 65.51000 130 PHE B C 1
ATOM 4284 O O . PHE B 2 150 ? 139.72800 123.62100 122.54900 1.000 65.51000 130 PHE B O 1
ATOM 4292 N N . LEU B 2 151 ? 141.46100 122.19200 122.50100 1.000 66.25000 131 LEU B N 1
ATOM 4293 C CA . LEU B 2 151 ? 141.46900 122.06800 123.95700 1.000 66.25000 131 LEU B CA 1
ATOM 4294 C C . LEU B 2 151 ? 141.92900 123.36400 124.61700 1.000 66.25000 131 LEU B C 1
ATOM 4295 O O . LEU B 2 151 ? 141.35000 123.80800 125.62300 1.000 66.25000 131 LEU B O 1
ATOM 4300 N N . LYS B 2 152 ? 142.95200 123.99800 124.03600 1.000 63.64000 132 LYS B N 1
ATOM 4301 C CA . LYS B 2 152 ? 143.39600 125.31400 124.48500 1.000 63.64000 132 LYS B CA 1
ATOM 4302 C C . LYS B 2 152 ? 142.29300 126.35300 124.32500 1.000 63.64000 132 LYS B C 1
ATOM 4303 O O . LYS B 2 152 ? 142.06400 127.16600 125.22300 1.000 63.64000 132 LYS B O 1
ATOM 4309 N N . LEU B 2 153 ? 141.58000 126.31700 123.19500 1.000 60.99000 133 LEU B N 1
ATOM 4310 C CA . LEU B 2 153 ? 140.51500 127.28600 122.94800 1.000 60.99000 133 LEU B CA 1
ATOM 4311 C C . LEU B 2 153 ? 139.34700 127.08500 123.90300 1.000 60.99000 133 LEU B C 1
ATOM 4312 O O . LEU B 2 153 ? 138.76000 128.05300 124.38900 1.000 60.99000 133 LEU B O 1
ATOM 4317 N N . TRP B 2 154 ? 139.03600 125.83200 124.22100 1.000 66.76000 134 TRP B N 1
ATOM 4318 C CA . TRP B 2 154 ? 137.97600 125.46300 125.15100 1.000 66.76000 134 TRP B CA 1
ATOM 4319 C C . TRP B 2 154 ? 138.25400 125.97600 126.55600 1.000 66.76000 134 TRP B C 1
ATOM 4320 O O . TRP B 2 154 ? 137.39700 126.62700 127.17100 1.000 66.76000 134 TRP B O 1
ATOM 4331 N N . ILE B 2 155 ? 139.45900 125.69600 127.06100 1.000 66.96000 135 ILE B N 1
ATOM 4332 C CA . ILE B 2 155 ? 139.80800 126.12600 128.41500 1.000 66.96000 135 ILE B CA 1
ATOM 4333 C C . ILE B 2 155 ? 139.94700 127.64300 128.47000 1.000 66.96000 135 ILE B C 1
ATOM 4334 O O . ILE B 2 155 ? 139.41700 128.29900 129.37600 1.000 66.96000 135 ILE B O 1
ATOM 4339 N N . GLU B 2 156 ? 140.61200 128.22500 127.46600 1.000 64.08000 136 GLU B N 1
ATOM 4340 C CA . GLU B 2 156 ? 140.85000 129.66000 127.37400 1.000 64.08000 136 GLU B CA 1
ATOM 4341 C C . GLU B 2 156 ? 139.55300 130.44000 127.25700 1.000 64.08000 136 GLU B C 1
ATOM 4342 O O . GLU B 2 156 ? 139.46500 131.56400 127.75300 1.000 64.08000 136 GLU B O 1
ATOM 4348 N N . LEU B 2 157 ? 138.54700 129.86400 126.60200 1.000 61.94000 137 LEU B N 1
ATOM 4349 C CA . LEU B 2 157 ? 137.21100 130.42500 126.66600 1.000 61.94000 137 LEU B CA 1
ATOM 4350 C C . LEU B 2 157 ? 136.69100 130.31300 128.09000 1.000 61.94000 137 LEU B C 1
ATOM 4351 O O . LEU B 2 157 ? 136.85900 131.26700 128.86200 1.000 61.94000 137 LEU B O 1
ATOM 4356 N N . LEU B 2 158 ? 136.32200 129.09000 128.50100 1.000 65.37000 138 LEU B N 1
ATOM 4357 C CA . LEU B 2 158 ? 135.32400 128.87100 129.55000 1.000 65.37000 138 LEU B CA 1
ATOM 4358 C C . LEU B 2 158 ? 135.72100 129.39100 130.91900 1.000 65.37000 138 LEU B C 1
ATOM 4359 O O . LEU B 2 158 ? 134.97000 130.13500 131.55300 1.000 65.37000 138 LEU B O 1
ATOM 4364 N N . ILE B 2 159 ? 136.89300 128.99500 131.38700 1.000 65.49000 139 ILE B N 1
ATOM 4365 C CA . ILE B 2 159 ? 137.32500 129.36400 132.72300 1.000 65.49000 139 ILE B CA 1
ATOM 4366 C C . ILE B 2 159 ? 138.15800 130.63100 132.63800 1.000 65.49000 139 ILE B C 1
ATOM 4367 O O . ILE B 2 159 ? 137.96300 131.56400 133.42200 1.000 65.49000 139 ILE B O 1
ATOM 4372 N N . ILE B 2 160 ? 139.05600 130.69500 131.65900 1.000 59.28000 140 ILE B N 1
ATOM 4373 C CA . ILE B 2 160 ? 140.11900 131.69100 131.68200 1.000 59.28000 140 ILE B CA 1
ATOM 4374 C C . ILE B 2 160 ? 139.61800 133.09100 131.34900 1.000 59.28000 140 ILE B C 1
ATOM 4375 O O . ILE B 2 160 ? 139.97500 134.04300 132.05000 1.000 59.28000 140 ILE B O 1
ATOM 4380 N N . ARG B 2 161 ? 138.78500 133.25600 130.30000 1.000 53.13000 141 ARG B N 1
ATOM 4381 C CA . ARG B 2 161 ? 138.55200 134.66200 129.95600 1.000 53.13000 141 ARG B CA 1
ATOM 4382 C C . ARG B 2 161 ? 137.50400 135.38000 130.82100 1.000 53.13000 141 ARG B C 1
ATOM 4383 O O . ARG B 2 161 ? 137.80300 136.48500 131.30900 1.000 53.13000 141 ARG B O 1
ATOM 4391 N N . PRO B 2 162 ? 136.27000 134.82300 131.07300 1.000 54.12000 142 PRO B N 1
ATOM 4392 C CA . PRO B 2 162 ? 135.30200 135.59600 131.85800 1.000 54.12000 142 PRO B CA 1
ATOM 4393 C C . PRO B 2 162 ? 135.65000 135.77300 133.32500 1.000 54.12000 142 PRO B C 1
ATOM 4394 O O . PRO B 2 162 ? 135.28900 136.79900 133.90400 1.000 54.12000 142 PRO B O 1
ATOM 4398 N N . SER B 2 163 ? 136.33200 134.81100 133.94200 1.000 54.55000 143 SER B N 1
ATOM 4399 C CA . SER B 2 163 ? 136.76400 134.95300 135.32500 1.000 54.55000 143 SER B CA 1
ATOM 4400 C C . SER B 2 163 ? 137.82900 136.03100 135.46400 1.000 54.55000 143 SER B C 1
ATOM 4401 O O . SER B 2 163 ? 137.78100 136.83100 136.40300 1.000 54.55000 143 SER B O 1
ATOM 4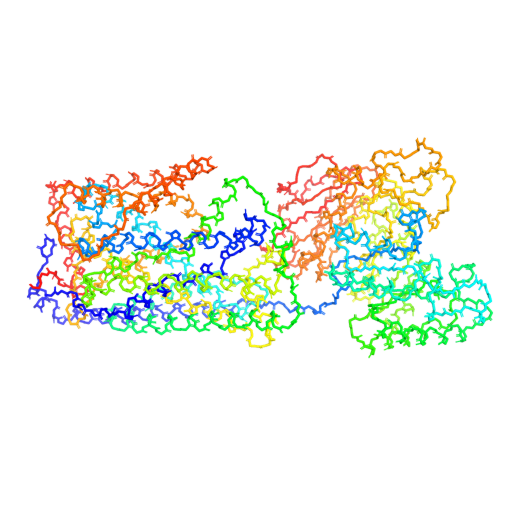404 N N . SER B 2 164 ? 138.77800 136.08000 134.52800 1.000 51.60000 144 SER B N 1
ATOM 4405 C CA . SER B 2 164 ? 139.77800 137.13800 134.52400 1.000 51.60000 144 SER B CA 1
ATOM 4406 C C . SER B 2 164 ? 139.16300 138.50400 134.27800 1.000 51.60000 144 SER B C 1
ATOM 4407 O O . SER B 2 164 ? 139.66100 139.50500 134.79800 1.000 51.60000 144 SER B O 1
ATOM 4410 N N . GLN B 2 165 ? 138.09100 138.57700 133.49000 1.000 50.57000 145 GLN B N 1
ATOM 4411 C CA . GLN B 2 165 ? 137.43700 139.87200 133.33600 1.000 50.57000 145 GLN B CA 1
ATOM 4412 C C . GLN B 2 165 ? 136.59100 140.23100 134.55400 1.000 50.57000 145 GLN B C 1
ATOM 4413 O O . GLN B 2 165 ? 136.56700 141.39800 134.97700 1.000 50.57000 145 GLN B O 1
ATOM 4419 N N . TYR B 2 166 ? 135.92100 139.23900 135.14900 1.000 52.06000 146 TYR B N 1
ATOM 4420 C CA . TYR B 2 166 ? 135.01500 139.51700 136.25900 1.000 52.06000 146 TYR B CA 1
ATOM 4421 C C . TYR B 2 166 ? 135.77300 139.89200 137.52500 1.000 52.06000 146 TYR B C 1
ATOM 4422 O O . TYR B 2 166 ? 135.27600 140.68700 138.32700 1.000 52.06000 146 TYR B O 1
ATOM 4431 N N . ILE B 2 167 ? 136.97700 139.33700 137.71700 1.000 49.68000 147 ILE B N 1
ATOM 4432 C CA . ILE B 2 167 ? 137.80200 139.68500 138.87700 1.000 49.68000 147 ILE B CA 1
ATOM 4433 C C . ILE B 2 167 ? 138.16400 141.16600 138.85200 1.000 49.68000 147 ILE B C 1
ATOM 4434 O O . ILE B 2 167 ? 138.00800 141.88300 139.84800 1.000 49.68000 147 ILE B O 1
ATOM 4439 N N . VAL B 2 168 ? 138.59000 141.65700 137.68800 1.000 45.60000 148 VAL B N 1
ATOM 4440 C CA . VAL B 2 168 ? 139.01400 143.04800 137.57400 1.000 45.60000 148 VAL B CA 1
ATOM 4441 C C . VAL B 2 168 ? 137.81200 143.98300 137.63800 1.000 45.60000 148 VAL B C 1
ATOM 4442 O O . VAL B 2 168 ? 137.88900 145.07300 138.22100 1.000 45.60000 148 VAL B O 1
ATOM 4446 N N . ALA B 2 169 ? 136.66700 143.55200 137.09200 1.000 46.33000 149 ALA B N 1
ATOM 4447 C CA . ALA B 2 169 ? 135.45000 144.35500 137.21000 1.000 46.33000 149 ALA B CA 1
ATOM 4448 C C . ALA B 2 169 ? 134.97300 144.44500 138.65700 1.000 46.33000 149 ALA B C 1
ATOM 4449 O O . ALA B 2 169 ? 134.52200 145.50700 139.11000 1.000 46.33000 149 ALA B O 1
ATOM 4451 N N . LEU B 2 170 ? 135.10600 143.35100 139.41000 1.000 46.16000 150 LEU B N 1
ATOM 4452 C CA . LEU B 2 170 ? 134.70800 143.35500 140.81100 1.000 46.16000 150 LEU B CA 1
ATOM 4453 C C . LEU B 2 170 ? 135.64000 144.20900 141.65500 1.000 46.16000 150 LEU B C 1
ATOM 4454 O O . LEU B 2 170 ? 135.19500 144.86600 142.60000 1.000 46.16000 150 LEU B O 1
ATOM 4459 N N . VAL B 2 171 ? 136.93500 144.21900 141.33100 1.000 46.40000 151 VAL B N 1
ATOM 4460 C CA . VAL B 2 171 ? 137.86800 145.06700 142.07300 1.000 46.40000 151 VAL B CA 1
ATOM 4461 C C . VAL B 2 171 ? 137.60600 146.53900 141.76400 1.000 46.40000 151 VAL B C 1
ATOM 4462 O O . VAL B 2 171 ? 137.68100 147.39900 142.65300 1.000 46.40000 151 VAL B O 1
ATOM 4466 N N . PHE B 2 172 ? 137.23100 146.83600 140.51200 1.000 48.27000 152 PHE B N 1
ATOM 4467 C CA . PHE B 2 172 ? 136.80300 148.18100 140.12600 1.000 48.27000 152 PHE B CA 1
ATOM 4468 C C . PHE B 2 172 ? 135.61000 148.64400 140.95300 1.000 48.27000 152 PHE B C 1
ATOM 4469 O O . PHE B 2 172 ? 135.60000 149.75300 141.50200 1.000 48.27000 152 PHE B O 1
ATOM 4477 N N . ALA B 2 173 ? 134.60200 147.78000 141.06200 1.000 51.36000 153 ALA B N 1
ATOM 4478 C CA . ALA B 2 173 ? 133.37700 148.13900 141.76500 1.000 51.36000 153 ALA B CA 1
ATOM 4479 C C . ALA B 2 173 ? 133.59600 148.23900 143.27000 1.000 51.36000 153 ALA B C 1
ATOM 4480 O O . ALA B 2 173 ? 132.98100 149.06900 143.94600 1.000 51.36000 153 ALA B O 1
ATOM 4482 N N . THR B 2 174 ? 134.46200 147.38200 143.81500 1.000 52.12000 154 THR B N 1
ATOM 4483 C CA . THR B 2 174 ? 134.75500 147.42600 145.24300 1.000 52.12000 154 THR B CA 1
ATOM 4484 C C . THR B 2 174 ? 135.53600 148.68000 145.60700 1.000 52.12000 154 THR B C 1
ATOM 4485 O O . THR B 2 174 ? 135.23300 149.34100 146.60500 1.000 52.12000 154 THR B O 1
ATOM 4489 N N . TYR B 2 175 ? 136.51100 149.05900 144.78200 1.000 58.26000 155 TYR B N 1
ATOM 4490 C CA . TYR B 2 175 ? 137.34300 150.19300 145.15200 1.000 58.26000 155 TYR B CA 1
ATOM 4491 C C . TYR B 2 175 ? 136.69300 151.52000 144.79800 1.000 58.26000 155 TYR B C 1
ATOM 4492 O O . TYR B 2 175 ? 137.06400 152.55100 145.36300 1.000 58.26000 155 TYR B O 1
ATOM 4501 N N . LEU B 2 176 ? 135.72800 151.53200 143.88100 1.000 57.37000 156 LEU B N 1
ATOM 4502 C CA . LEU B 2 176 ? 135.08100 152.80100 143.56800 1.000 57.37000 156 LEU B CA 1
ATOM 4503 C C . LEU B 2 176 ? 134.05200 153.17200 144.63300 1.000 57.37000 156 LEU B C 1
ATOM 4504 O O . LEU B 2 176 ? 133.69000 154.34500 144.77400 1.000 57.37000 156 LEU B O 1
ATOM 4509 N N . LEU B 2 177 ? 133.60200 152.19900 145.42200 1.000 59.70000 157 LEU B N 1
ATOM 4510 C CA . LEU B 2 177 ? 132.63400 152.44600 146.48300 1.000 59.70000 157 LEU B CA 1
ATOM 4511 C C . LEU B 2 177 ? 133.26600 152.55500 147.86500 1.000 59.70000 157 LEU B C 1
ATOM 4512 O O . LEU B 2 177 ? 132.53700 152.59300 148.85900 1.000 59.70000 157 LEU B O 1
ATOM 4517 N N . LYS B 2 178 ? 134.59300 152.59200 147.95300 1.000 66.19000 158 LYS B N 1
ATOM 4518 C CA . LYS B 2 178 ? 135.25600 152.76400 149.24700 1.000 66.19000 158 LYS B CA 1
ATOM 4519 C C . LYS B 2 178 ? 135.06000 154.12400 149.92300 1.000 66.19000 158 LYS B C 1
ATOM 4520 O O . LYS B 2 178 ? 135.01300 154.14500 151.16500 1.000 66.19000 158 LYS B O 1
ATOM 4526 N N . PRO B 2 179 ? 134.99200 155.27800 149.23000 1.000 65.31000 159 PRO B N 1
ATOM 4527 C CA . PRO B 2 179 ? 134.72200 156.52800 149.96900 1.000 65.31000 159 PRO B CA 1
ATOM 4528 C C . PRO B 2 179 ? 133.35500 156.60700 150.62900 1.000 65.31000 159 PRO B C 1
ATOM 4529 O O . PRO B 2 179 ? 133.18800 157.40400 151.55800 1.000 65.31000 159 PRO B O 1
ATOM 4533 N N . LEU B 2 180 ? 132.37600 155.82000 150.19300 1.000 70.02000 160 LEU B N 1
ATOM 4534 C CA . LEU B 2 180 ? 131.09000 155.82100 150.87200 1.000 70.02000 160 LEU B CA 1
ATOM 4535 C C . LEU B 2 180 ? 131.07900 154.92600 152.10000 1.000 70.02000 160 LEU B C 1
ATOM 4536 O O . LEU B 2 180 ? 130.20700 155.08800 152.95700 1.000 70.02000 160 LEU B O 1
ATOM 4541 N N . PHE B 2 181 ? 132.01700 153.98700 152.19800 1.000 71.23000 161 PHE B N 1
ATOM 4542 C CA . PHE B 2 181 ? 132.09400 153.03600 153.30700 1.000 71.23000 161 PHE B CA 1
ATOM 4543 C C . PHE B 2 181 ? 133.55900 152.93700 153.70800 1.000 71.23000 161 PHE B C 1
ATOM 4544 O O . PHE B 2 181 ? 134.26100 152.00000 153.30500 1.000 71.23000 161 PHE B O 1
ATOM 4552 N N . PRO B 2 182 ? 134.06000 153.90400 154.49200 1.000 71.38000 162 PRO B N 1
ATOM 4553 C CA . PRO B 2 182 ? 135.51200 154.04200 154.68200 1.000 71.38000 162 PRO B CA 1
ATOM 4554 C C . PRO B 2 182 ? 136.14900 152.93900 155.50600 1.000 71.38000 162 PRO B C 1
ATOM 4555 O O . PRO B 2 182 ? 137.16900 152.36900 155.11100 1.000 71.38000 162 PRO B O 1
ATOM 4559 N N . THR B 2 183 ? 135.55500 152.63300 156.65700 1.000 78.84000 163 THR B N 1
ATOM 4560 C CA . THR B 2 183 ? 136.07000 151.61900 157.56600 1.000 78.84000 163 THR B CA 1
ATOM 4561 C C . THR B 2 183 ? 135.18000 150.38600 157.60300 1.000 78.84000 163 THR B C 1
ATOM 4562 O O . THR B 2 183 ? 134.95500 149.81400 158.67400 1.000 78.84000 163 THR B O 1
ATOM 4566 N N . CYS B 2 184 ? 134.67700 149.95600 156.45500 1.000 82.41000 164 CYS B N 1
ATOM 4567 C CA . CYS B 2 184 ? 133.49100 149.12600 156.50900 1.000 82.41000 164 CYS B CA 1
ATOM 4568 C C . CYS B 2 184 ? 133.45400 148.19000 155.31200 1.000 82.41000 164 CYS B C 1
ATOM 4569 O O . CYS B 2 184 ? 134.00200 148.50900 154.25400 1.000 82.41000 164 CYS B O 1
ATOM 4572 N N . PRO B 2 185 ? 132.83500 147.02000 155.44900 1.000 78.87000 165 PRO B N 1
ATOM 4573 C CA . PRO B 2 185 ? 132.63000 146.17300 154.26800 1.000 78.87000 165 PRO B CA 1
ATOM 4574 C C . PRO B 2 185 ? 131.55900 146.75500 153.35200 1.000 78.87000 165 PRO B C 1
ATOM 4575 O O . PRO B 2 185 ? 130.48200 147.15400 153.80000 1.000 78.87000 165 PRO B O 1
ATOM 4579 N N . VAL B 2 186 ? 131.87400 146.81100 152.06200 1.000 72.85000 166 VAL B N 1
ATOM 4580 C CA . VAL B 2 186 ? 130.96100 147.29500 151.02800 1.000 72.85000 166 VAL B CA 1
ATOM 4581 C C . VAL B 2 186 ? 129.84700 146.26700 150.86300 1.000 72.85000 166 VAL B C 1
ATOM 4582 O O . VAL B 2 186 ? 130.12000 145.06200 150.96400 1.000 72.85000 166 VAL B O 1
ATOM 4586 N N . PRO B 2 187 ? 128.59000 146.67800 150.66900 1.000 72.17000 167 PRO B N 1
ATOM 4587 C CA . PRO B 2 187 ? 127.53500 145.70800 150.33400 1.000 72.17000 167 PRO B CA 1
ATOM 4588 C C . PRO B 2 187 ? 127.81300 145.02100 149.00500 1.000 72.17000 167 PRO B C 1
ATOM 4589 O O . PRO B 2 187 ? 128.17900 145.66300 148.01900 1.000 72.17000 167 PRO B O 1
ATOM 4593 N N . GLU B 2 188 ? 127.63800 143.70000 148.99000 1.000 79.41000 168 GLU B N 1
ATOM 4594 C CA . GLU B 2 188 ? 128.20200 142.87800 147.92600 1.000 79.41000 168 GLU B CA 1
ATOM 4595 C C . GLU B 2 188 ? 127.39100 142.93000 146.63500 1.000 79.41000 168 GLU B C 1
ATOM 4596 O O . GLU B 2 188 ? 127.97700 142.88400 145.54400 1.000 79.41000 168 GLU B O 1
ATOM 4602 N N . GLU B 2 189 ? 126.06500 143.05700 146.72000 1.000 76.18000 169 GLU B N 1
ATOM 4603 C CA . GLU B 2 189 ? 125.26500 143.00400 145.50400 1.000 76.18000 169 GLU B CA 1
ATOM 4604 C C . GLU B 2 189 ? 125.31400 144.32600 144.75600 1.000 76.18000 169 GLU B C 1
ATOM 4605 O O . GLU B 2 189 ? 125.17700 144.35000 143.52800 1.000 76.18000 169 GLU B O 1
ATOM 4611 N N . ALA B 2 190 ? 125.54000 145.43000 145.47200 1.000 65.38000 170 ALA B N 1
ATOM 4612 C CA . ALA B 2 190 ? 125.81300 146.69700 144.80300 1.000 65.38000 170 ALA B CA 1
ATOM 4613 C C . ALA B 2 190 ? 127.10700 146.62400 144.00500 1.000 65.38000 170 ALA B C 1
ATOM 4614 O O . ALA B 2 190 ? 127.18000 147.13300 142.88100 1.000 65.38000 170 ALA B O 1
ATOM 4616 N N . ALA B 2 191 ? 128.12000 145.94800 144.55000 1.000 62.28000 171 ALA B N 1
ATOM 4617 C CA . ALA B 2 191 ? 129.37800 145.78300 143.83300 1.000 62.28000 171 ALA B CA 1
ATOM 4618 C C . ALA B 2 191 ? 129.20500 144.87300 142.62400 1.000 62.28000 171 ALA B C 1
ATOM 4619 O O . ALA B 2 191 ? 129.77100 145.13000 141.55600 1.000 62.28000 171 ALA B O 1
ATOM 4621 N N . LYS B 2 192 ? 128.39700 143.82000 142.76400 1.000 61.47000 172 LYS B N 1
ATOM 4622 C CA . LYS B 2 192 ? 128.14900 142.93000 141.63300 1.000 61.47000 172 LYS B CA 1
ATOM 4623 C C . LYS B 2 192 ? 127.39200 143.64700 140.51800 1.000 61.47000 172 LYS B C 1
ATOM 4624 O O . LYS B 2 192 ? 127.72000 143.49600 139.33300 1.000 61.47000 172 LYS B O 1
ATOM 4630 N N . LEU B 2 193 ? 126.42300 144.48900 140.88600 1.000 58.21000 173 LEU B N 1
ATOM 4631 C CA . LEU B 2 193 ? 125.67500 145.24200 139.88500 1.000 58.21000 173 LEU B CA 1
ATOM 4632 C C . LEU B 2 193 ? 126.54500 146.29000 139.20000 1.000 58.21000 173 LEU B C 1
ATOM 4633 O O . LEU B 2 193 ? 126.43100 146.49900 137.98800 1.000 58.21000 173 LEU B O 1
ATOM 4638 N N . VAL B 2 194 ? 127.43600 146.94400 139.95000 1.000 52.32000 174 VAL B N 1
ATOM 4639 C CA . VAL B 2 194 ? 128.29000 147.96500 139.34200 1.000 52.32000 174 VAL B CA 1
ATOM 4640 C C . VAL B 2 194 ? 129.32800 147.31500 138.42600 1.000 52.32000 174 VAL B C 1
ATOM 4641 O O . VAL B 2 194 ? 129.66500 147.85500 137.36200 1.000 52.32000 174 VAL B O 1
ATOM 4645 N N . ALA B 2 195 ? 129.77400 146.10400 138.77300 1.000 52.24000 175 ALA B N 1
ATOM 4646 C CA . ALA B 2 195 ? 130.68700 145.36500 137.90300 1.000 52.24000 175 ALA B CA 1
ATOM 4647 C C . ALA B 2 195 ? 130.00900 144.95000 136.59900 1.000 52.24000 175 ALA B C 1
ATOM 4648 O O . ALA B 2 195 ? 130.59800 145.06300 135.51200 1.000 52.24000 175 ALA B O 1
ATOM 4650 N N . CYS B 2 196 ? 128.75700 144.48600 136.68600 1.000 52.44000 176 CYS B N 1
ATOM 4651 C CA . CYS B 2 196 ? 128.01500 144.14900 135.47200 1.000 52.44000 176 CYS B CA 1
ATOM 4652 C C . CYS B 2 196 ? 127.72400 145.38400 134.62300 1.000 52.44000 176 CYS B C 1
ATOM 4653 O O . CYS B 2 196 ? 127.73700 145.30700 133.38700 1.000 52.44000 176 CYS B O 1
ATOM 4656 N N . LEU B 2 197 ? 127.49500 146.53300 135.26500 1.000 52.01000 177 LEU B N 1
ATOM 4657 C CA . LEU B 2 197 ? 127.30200 147.77900 134.52700 1.000 52.01000 177 LEU B CA 1
ATOM 4658 C C . LEU B 2 197 ? 128.56200 148.18300 133.77600 1.000 52.01000 177 LEU B C 1
ATOM 4659 O O . LEU B 2 197 ? 128.48800 148.64700 132.63000 1.000 52.01000 177 LEU B O 1
ATOM 4664 N N . CYS B 2 198 ? 129.72300 148.01500 134.41500 1.000 49.61000 178 CYS B N 1
ATOM 4665 C CA . CYS B 2 198 ? 131.01300 148.27600 133.78100 1.000 49.61000 178 CYS B CA 1
ATOM 4666 C C . CYS B 2 198 ? 131.21500 147.41000 132.54500 1.000 49.61000 178 CYS B C 1
ATOM 4667 O O . CYS B 2 198 ? 131.60100 147.90400 131.47400 1.000 49.61000 178 CYS B O 1
ATOM 4670 N N . VAL B 2 199 ? 130.93100 146.11100 132.68400 1.000 46.35000 179 VAL B N 1
ATOM 4671 C CA . VAL B 2 199 ? 131.13000 145.16200 131.58700 1.000 46.35000 179 VAL B CA 1
ATOM 4672 C C . VAL B 2 199 ? 130.20400 145.49100 130.41900 1.000 46.35000 179 VAL B C 1
ATOM 4673 O O . VAL B 2 199 ? 130.62300 145.51100 129.25300 1.000 46.35000 179 VAL B O 1
ATOM 4677 N N . LEU B 2 200 ? 128.94700 145.82400 130.72600 1.000 45.80000 180 LEU B N 1
ATOM 4678 C CA . LEU B 2 200 ? 127.97200 146.10400 129.67500 1.000 45.80000 180 LEU B CA 1
ATOM 4679 C C . LEU B 2 200 ? 128.26700 147.41500 128.95000 1.000 45.80000 180 LEU B C 1
ATOM 4680 O O . LEU B 2 200 ? 128.13700 147.49800 127.72100 1.000 45.80000 180 LEU B O 1
ATOM 4685 N N . LEU B 2 201 ? 128.70100 148.44300 129.68700 1.000 46.83000 181 LEU B N 1
ATOM 4686 C CA . LEU B 2 201 ? 129.06500 149.70500 129.04700 1.000 46.83000 181 LEU B CA 1
ATOM 4687 C C . LEU B 2 201 ? 130.28200 149.53300 128.14900 1.000 46.83000 181 LEU B C 1
ATOM 4688 O O . LEU B 2 201 ? 130.32800 150.07500 127.03600 1.000 46.83000 181 LEU B O 1
ATOM 4693 N N . LEU B 2 202 ? 131.26800 148.75400 128.60000 1.000 47.25000 182 LEU B N 1
ATOM 4694 C CA . LEU B 2 202 ? 132.47800 148.60100 127.80200 1.000 47.25000 182 LEU B CA 1
ATOM 4695 C C . LEU B 2 202 ? 132.23100 147.74400 126.56700 1.000 47.25000 182 LEU B C 1
ATOM 4696 O O . LEU B 2 202 ? 132.80200 148.00800 125.50200 1.000 47.25000 182 LEU B O 1
ATOM 4701 N N . THR B 2 203 ? 131.34800 146.74600 126.66300 1.000 46.99000 183 THR B N 1
ATOM 4702 C CA . THR B 2 203 ? 131.06700 145.96100 125.46400 1.000 46.99000 183 THR B CA 1
ATOM 4703 C C . THR B 2 203 ? 130.17400 146.72800 124.49300 1.000 46.99000 183 THR B C 1
ATOM 4704 O O . THR B 2 203 ? 130.25800 146.51100 123.28200 1.000 46.99000 183 THR B O 1
ATOM 4708 N N . ALA B 2 204 ? 129.37100 147.67900 124.98200 1.000 45.53000 184 ALA B N 1
ATOM 4709 C CA . ALA B 2 204 ? 128.61800 148.52900 124.06300 1.000 45.53000 184 ALA B CA 1
ATOM 4710 C C . ALA B 2 204 ? 129.54000 149.49900 123.33400 1.000 45.53000 184 ALA B C 1
ATOM 4711 O O . ALA B 2 204 ? 129.37300 149.75200 122.13300 1.000 45.53000 184 ALA B O 1
ATOM 4713 N N . VAL B 2 205 ? 130.52900 150.04300 124.05000 1.000 50.39000 185 VAL B N 1
ATOM 4714 C CA . VAL B 2 205 ? 131.51400 150.92600 123.42500 1.000 50.39000 185 VAL B CA 1
ATOM 4715 C C . VAL B 2 205 ? 132.34400 150.16100 122.39900 1.000 50.39000 185 VAL B C 1
ATOM 4716 O O . VAL B 2 205 ? 132.63500 150.67000 121.31000 1.000 50.39000 185 VAL B O 1
ATOM 4720 N N . ASN B 2 206 ? 132.68200 148.90600 122.70400 1.000 51.22000 186 ASN B N 1
ATOM 4721 C CA . ASN B 2 206 ? 133.44600 148.09000 121.76300 1.000 51.22000 186 ASN B CA 1
ATOM 4722 C C . ASN B 2 206 ? 132.60800 147.69600 120.55100 1.000 51.22000 186 ASN B C 1
ATOM 4723 O O . ASN B 2 206 ? 133.12800 147.59100 119.43600 1.000 51.22000 186 ASN B O 1
ATOM 4728 N N . CYS B 2 207 ? 131.30700 147.46900 120.74800 1.000 57.37000 187 CYS B N 1
ATOM 4729 C CA . CYS B 2 207 ? 130.42800 147.18200 119.62100 1.000 57.37000 187 CYS B CA 1
ATOM 4730 C C . CYS B 2 207 ? 130.16300 148.40900 118.76300 1.000 57.37000 187 CYS B C 1
ATOM 4731 O O . CYS B 2 207 ? 129.76800 148.26100 117.60400 1.000 57.37000 187 CYS B O 1
ATOM 4734 N N . TYR B 2 208 ? 130.34900 149.61200 119.30300 1.000 65.57000 188 TYR B N 1
ATOM 4735 C CA . TYR B 2 208 ? 130.13600 150.80600 118.49300 1.000 65.57000 188 TYR B CA 1
ATOM 4736 C C . TYR B 2 208 ? 131.24600 151.02500 117.46700 1.000 65.57000 188 TYR B C 1
ATOM 4737 O O . TYR B 2 208 ? 130.97400 151.08100 116.26600 1.000 65.57000 188 TYR B O 1
ATOM 4746 N N . SER B 2 209 ? 132.49100 151.15400 117.91700 1.000 68.96000 189 SER B N 1
ATOM 4747 C CA . SER B 2 209 ? 133.59700 151.43300 117.01100 1.000 68.96000 189 SER B CA 1
ATOM 4748 C C . SER B 2 209 ? 134.90200 150.98800 117.65000 1.000 68.96000 189 SER B C 1
ATOM 4749 O O . SER B 2 209 ? 134.98800 150.82800 118.86800 1.000 68.96000 189 SER B O 1
ATOM 4752 N N . VAL B 2 210 ? 135.91900 150.79800 116.81000 1.000 68.09000 190 VAL B N 1
ATOM 4753 C CA . VAL B 2 210 ? 137.22900 150.37500 117.29300 1.000 68.09000 190 VAL B CA 1
ATOM 4754 C C . VAL B 2 210 ? 138.07300 151.58300 117.69500 1.000 68.09000 190 VAL B C 1
ATOM 4755 O O . VAL B 2 210 ? 138.83100 151.52400 118.67700 1.000 68.09000 190 VAL B O 1
ATOM 4759 N N . LYS B 2 211 ? 137.92300 152.69600 116.97300 1.000 75.34000 191 LYS B N 1
ATOM 4760 C CA . LYS B 2 211 ? 138.67200 153.91200 117.26900 1.000 75.34000 191 LYS B CA 1
ATOM 4761 C C . LYS B 2 211 ? 138.27000 154.49300 118.61900 1.000 75.34000 191 LYS B C 1
ATOM 4762 O O . LYS B 2 211 ? 139.11500 155.00900 119.36500 1.000 75.34000 191 LYS B O 1
ATOM 4768 N N . ALA B 2 212 ? 136.98300 154.38000 118.96100 1.000 71.30000 192 ALA B N 1
ATOM 4769 C CA . ALA B 2 212 ? 136.50500 154.81400 120.26900 1.000 71.30000 192 ALA B CA 1
ATOM 4770 C C . ALA B 2 212 ? 137.12300 153.98700 121.38800 1.000 71.30000 192 ALA B C 1
ATOM 4771 O O . ALA B 2 212 ? 137.52500 154.53200 122.42400 1.000 71.30000 192 ALA B O 1
ATOM 4773 N N . ALA B 2 213 ? 137.23800 152.67400 121.17700 1.000 65.82000 193 ALA B N 1
ATOM 4774 C CA . ALA B 2 213 ? 137.81700 151.79200 122.18400 1.000 65.82000 193 ALA B CA 1
ATOM 4775 C C . ALA B 2 213 ? 139.30400 152.06300 122.37100 1.000 65.82000 193 ALA B C 1
ATOM 4776 O O . ALA B 2 213 ? 139.81900 152.01900 123.49600 1.000 65.82000 193 ALA B O 1
ATOM 4778 N N . THR B 2 214 ? 140.00900 152.36300 121.27700 1.000 67.86000 194 THR B N 1
ATOM 4779 C CA . THR B 2 214 ? 141.42100 152.70800 121.40600 1.000 67.86000 194 THR B CA 1
ATOM 4780 C C . THR B 2 214 ? 141.61200 154.05200 122.09800 1.000 67.86000 194 THR B C 1
ATOM 4781 O O . THR B 2 214 ? 142.58400 154.22900 122.84400 1.000 67.86000 194 THR B O 1
ATOM 4785 N N . ARG B 2 215 ? 140.68000 154.99200 121.90300 1.000 70.65000 195 ARG B N 1
ATOM 4786 C CA . ARG B 2 215 ? 140.73700 156.25700 122.63300 1.000 70.65000 195 ARG B CA 1
ATOM 4787 C C . ARG B 2 215 ? 140.51600 156.04700 124.12800 1.000 70.65000 195 ARG B C 1
ATOM 4788 O O . ARG B 2 215 ? 141.19000 156.67200 124.96300 1.000 70.65000 195 ARG B O 1
ATOM 4796 N N . VAL B 2 216 ? 139.56900 155.16500 124.47600 1.000 63.37000 196 VAL B N 1
ATOM 4797 C CA . VAL B 2 216 ? 139.31100 154.80900 125.87600 1.000 63.37000 196 VAL B CA 1
ATOM 4798 C C . VAL B 2 216 ? 140.55700 154.21100 126.51800 1.000 63.37000 196 VAL B C 1
ATOM 4799 O O . VAL B 2 216 ? 140.96400 154.60500 127.62200 1.000 63.37000 196 VAL B O 1
ATOM 4803 N N . GLN B 2 217 ? 141.18600 153.26000 125.81800 1.000 60.44000 197 GLN B N 1
ATOM 4804 C CA . GLN B 2 217 ? 142.37200 152.59500 126.34900 1.000 60.44000 197 GLN B CA 1
ATOM 4805 C C . GLN B 2 217 ? 143.53600 153.56400 126.50200 1.000 60.44000 197 GLN B C 1
ATOM 4806 O O . GLN B 2 217 ? 144.27600 153.49500 127.49200 1.000 60.44000 197 GLN B O 1
ATOM 4812 N N . ASP B 2 218 ? 143.66800 154.51500 125.56800 1.000 65.78000 198 ASP B N 1
ATOM 4813 C CA . ASP B 2 218 ? 144.72200 155.52400 125.64800 1.000 65.78000 198 ASP B CA 1
ATOM 4814 C C . ASP B 2 218 ? 144.55000 156.41000 126.87400 1.000 65.78000 198 ASP B C 1
ATOM 4815 O O . ASP B 2 218 ? 145.49800 156.61100 127.65300 1.000 65.78000 198 ASP B O 1
ATOM 4820 N N . ALA B 2 219 ? 143.33200 156.92700 127.06800 1.000 62.51000 199 ALA B N 1
ATOM 4821 C CA . ALA B 2 219 ? 143.05200 157.83400 128.17700 1.000 62.51000 199 ALA B CA 1
ATOM 4822 C C . ALA B 2 219 ? 143.23300 157.14800 129.52600 1.000 62.51000 199 ALA B C 1
ATOM 4823 O O . ALA B 2 219 ? 143.84600 157.70400 130.44600 1.000 62.51000 199 ALA B O 1
ATOM 4825 N N . PHE B 2 220 ? 142.75000 155.91100 129.64800 1.000 62.47000 200 PHE B N 1
ATOM 4826 C CA . PHE B 2 220 ? 142.81500 155.25700 130.94900 1.000 62.47000 200 PHE B CA 1
ATOM 4827 C C . PHE B 2 220 ? 144.21600 154.73500 131.25200 1.000 62.47000 200 PHE B C 1
ATOM 4828 O O . PHE B 2 220 ? 144.61800 154.67600 132.42200 1.000 62.47000 200 PHE B O 1
ATOM 4836 N N . ALA B 2 221 ? 144.99900 154.40800 130.21600 1.000 61.28000 201 ALA B N 1
ATOM 4837 C CA . ALA B 2 221 ? 146.39500 154.04700 130.44000 1.000 61.28000 201 ALA B CA 1
ATOM 4838 C C . ALA B 2 221 ? 147.20200 155.24700 130.91900 1.000 61.28000 201 ALA B C 1
ATOM 4839 O O . ALA B 2 221 ? 148.02300 155.12800 131.84100 1.000 61.28000 201 ALA B O 1
ATOM 4841 N N . ALA B 2 222 ? 146.95800 156.42100 130.32300 1.000 63.74000 202 ALA B N 1
ATOM 4842 C CA . ALA B 2 222 ? 147.62400 157.63900 130.78200 1.000 63.74000 202 ALA B CA 1
ATOM 4843 C C . ALA B 2 222 ? 147.21700 157.99500 132.21000 1.000 63.74000 202 ALA B C 1
ATOM 4844 O O . ALA B 2 222 ? 148.05000 158.42700 133.02100 1.000 63.74000 202 ALA B O 1
ATOM 4846 N N . ALA B 2 223 ? 145.94000 157.77300 132.54200 1.000 63.39000 203 ALA B N 1
ATOM 4847 C CA . ALA B 2 223 ? 145.44400 158.07300 133.88300 1.000 63.39000 203 ALA B CA 1
ATOM 4848 C C . ALA B 2 223 ? 146.08700 157.17800 134.93800 1.000 63.39000 203 ALA B C 1
ATOM 4849 O O . ALA B 2 223 ? 146.52900 157.66200 135.99000 1.000 63.39000 203 ALA B O 1
ATOM 4851 N N . LYS B 2 224 ? 146.16900 155.87000 134.67000 1.000 63.11000 204 LYS B N 1
ATOM 4852 C CA . LYS B 2 224 ? 146.75200 154.97100 135.66300 1.000 63.11000 204 LYS B CA 1
ATOM 4853 C C . LYS B 2 224 ? 148.26200 155.17000 135.77700 1.000 63.11000 204 LYS B C 1
ATOM 4854 O O . LYS B 2 224 ? 148.83100 155.00600 136.86900 1.000 63.11000 204 LYS B O 1
ATOM 4860 N N . LEU B 2 225 ? 148.91800 155.58200 134.68400 1.000 68.64000 205 LEU B N 1
ATOM 4861 C CA . LEU B 2 225 ? 150.34300 155.89400 134.75700 1.000 68.64000 205 LEU B CA 1
ATOM 4862 C C . LEU B 2 225 ? 150.59800 157.11600 135.63000 1.000 68.64000 205 LEU B C 1
ATOM 4863 O O . LEU B 2 225 ? 151.52400 157.12100 136.45100 1.000 68.64000 205 LEU B O 1
ATOM 4868 N N . LEU B 2 226 ? 149.76600 158.15400 135.48900 1.000 72.00000 206 LEU B N 1
ATOM 4869 C CA . LEU B 2 226 ? 149.94200 159.34000 136.32700 1.000 72.00000 206 LEU B CA 1
ATOM 4870 C C . LEU B 2 226 ? 149.59300 159.05800 137.78600 1.000 72.00000 206 LEU B C 1
ATOM 4871 O O . LEU B 2 226 ? 150.20000 159.63600 138.69700 1.000 72.00000 206 LEU B O 1
ATOM 4876 N N . ALA B 2 227 ? 148.64300 158.14800 138.02700 1.000 71.30000 207 ALA B N 1
ATOM 4877 C CA . ALA B 2 227 ? 148.31000 157.75600 139.39700 1.000 71.30000 207 ALA B CA 1
ATOM 4878 C C . ALA B 2 227 ? 149.48200 157.05600 140.07900 1.000 71.30000 207 ALA B C 1
ATOM 4879 O O . ALA B 2 227 ? 149.84200 157.37400 141.22700 1.000 71.30000 207 ALA B O 1
ATOM 4881 N N . LEU B 2 228 ? 150.10400 156.10800 139.37400 1.000 72.40000 208 LEU B N 1
ATOM 4882 C CA . LEU B 2 228 ? 151.25000 155.41200 139.94600 1.000 72.40000 208 LEU B CA 1
ATOM 4883 C C . LEU B 2 228 ? 152.45500 156.33500 140.07300 1.000 72.40000 208 LEU B C 1
ATOM 4884 O O . LEU B 2 228 ? 153.27100 156.17400 140.98700 1.000 72.40000 208 LEU B O 1
ATOM 4889 N N . ALA B 2 229 ? 152.55900 157.33700 139.19300 1.000 76.61000 209 ALA B N 1
ATOM 4890 C CA . ALA B 2 229 ? 153.61200 158.34100 139.33000 1.000 76.61000 209 ALA B CA 1
ATOM 4891 C C . ALA B 2 229 ? 153.41600 159.18400 140.58500 1.000 76.61000 209 ALA B C 1
ATOM 4892 O O . ALA B 2 229 ? 154.38700 159.53400 141.26800 1.000 76.61000 209 ALA B O 1
ATOM 4894 N N . LEU B 2 230 ? 152.15800 159.50600 140.90900 1.000 78.06000 210 LEU B N 1
ATOM 4895 C CA . LEU B 2 230 ? 151.85700 160.24700 142.13300 1.000 78.06000 210 LEU B CA 1
ATOM 4896 C C . LEU B 2 230 ? 152.23300 159.44500 143.37400 1.000 78.06000 210 LEU B C 1
ATOM 4897 O O . LEU B 2 230 ? 152.83800 159.97800 144.31500 1.000 78.06000 210 LEU B O 1
ATOM 4902 N N . ILE B 2 231 ? 151.89700 158.15300 143.38100 1.000 77.70000 211 ILE B N 1
ATOM 4903 C CA . ILE B 2 231 ? 152.22200 157.27900 144.51200 1.000 77.70000 211 ILE B CA 1
ATOM 4904 C C . ILE B 2 231 ? 153.73800 157.13200 144.66100 1.000 77.70000 211 ILE B C 1
ATOM 4905 O O . ILE B 2 231 ? 154.27400 157.18100 145.77900 1.000 77.70000 211 ILE B O 1
ATOM 4910 N N . ILE B 2 232 ? 154.44400 157.03400 143.52800 1.000 80.40000 212 ILE B N 1
ATOM 4911 C CA . ILE B 2 232 ? 155.90000 156.88900 143.54800 1.000 80.40000 212 ILE B CA 1
ATOM 4912 C C . ILE B 2 232 ? 156.56800 158.15900 144.07500 1.000 80.40000 212 ILE B C 1
ATOM 4913 O O . ILE B 2 232 ? 157.50700 158.09600 144.88100 1.000 80.40000 212 ILE B O 1
ATOM 4918 N N . LEU B 2 233 ? 156.07100 159.33300 143.67100 1.000 86.73000 213 LEU B N 1
ATOM 4919 C CA . LEU B 2 233 ? 156.70400 160.56400 144.13900 1.000 86.73000 213 LEU B CA 1
ATOM 4920 C C . LEU B 2 233 ? 156.36700 160.83900 145.60300 1.000 86.73000 213 LEU B C 1
ATOM 4921 O O . LEU B 2 233 ? 157.17000 161.44600 146.32200 1.000 86.73000 213 LEU B O 1
ATOM 4926 N N . LEU B 2 234 ? 155.21100 160.36300 146.07900 1.000 89.34000 214 LEU B N 1
ATOM 4927 C CA . LEU B 2 234 ? 154.93700 160.42600 147.51500 1.000 89.34000 214 LEU B CA 1
ATOM 4928 C C . LEU B 2 234 ? 155.89600 159.53300 148.29900 1.000 89.34000 214 LEU B C 1
ATOM 4929 O O . LEU B 2 234 ? 156.41800 159.92900 149.35000 1.000 89.34000 214 LEU B O 1
ATOM 4934 N N . GLY B 2 235 ? 156.15800 158.32700 147.78600 1.000 94.15000 215 GLY B N 1
ATOM 4935 C CA . GLY B 2 235 ? 157.13300 157.46000 148.43100 1.000 94.15000 215 GLY B CA 1
ATOM 4936 C C . GLY B 2 235 ? 158.55400 157.98900 148.36100 1.000 94.15000 215 GLY B C 1
ATOM 4937 O O . GLY B 2 235 ? 159.38800 157.65600 149.20600 1.000 94.15000 215 GLY B O 1
ATOM 4938 N N . PHE B 2 236 ? 158.84800 158.82300 147.36000 1.000 99.22000 216 PHE B N 1
ATOM 4939 C CA . PHE B 2 236 ? 160.16200 159.45800 147.29300 1.000 99.22000 216 PHE B CA 1
ATOM 4940 C C . PHE B 2 236 ? 160.28100 160.61800 148.27500 1.000 99.22000 216 PHE B C 1
ATOM 4941 O O . PHE B 2 236 ? 161.33200 160.79100 148.90200 1.000 99.22000 216 PHE B O 1
ATOM 4949 N N . VAL B 2 237 ? 159.22600 161.42500 148.43800 1.000 102.77000 217 VAL B N 1
ATOM 4950 C CA . VAL B 2 237 ? 159.33600 162.55900 149.36200 1.000 102.77000 217 VAL B CA 1
ATOM 4951 C C . VAL B 2 237 ? 159.23300 162.08400 150.80800 1.000 102.77000 217 VAL B C 1
ATOM 4952 O O . VAL B 2 237 ? 159.61700 162.79600 151.74100 1.000 102.77000 217 VAL B O 1
ATOM 4956 N N . GLN B 2 238 ? 158.71500 160.87200 151.01900 1.000 107.02000 218 GLN B N 1
ATOM 4957 C CA . GLN B 2 238 ? 158.74800 160.32000 152.37000 1.000 107.02000 218 GLN B CA 1
ATOM 4958 C C . GLN B 2 238 ? 160.16300 159.92900 152.78400 1.000 107.02000 218 GLN B C 1
ATOM 4959 O O . GLN B 2 238 ? 160.56900 160.17700 153.92200 1.000 107.02000 218 GLN B O 1
ATOM 4965 N N . ILE B 2 239 ? 160.93200 159.33400 151.86900 1.000 112.86000 219 ILE B N 1
ATOM 4966 C CA . ILE B 2 239 ? 162.31900 159.01000 152.18900 1.000 112.86000 219 ILE B CA 1
ATOM 4967 C C . ILE B 2 239 ? 163.19400 160.25200 152.05500 1.000 112.86000 219 ILE B C 1
ATOM 4968 O O . ILE B 2 239 ? 164.34100 160.27800 152.51700 1.000 112.86000 219 ILE B O 1
ATOM 4973 N N . GLY B 2 240 ? 162.65900 161.31100 151.44400 1.000 117.17000 220 GLY B N 1
ATOM 4974 C CA . GLY B 2 240 ? 163.36900 162.57800 151.42300 1.000 117.17000 220 GLY B CA 1
ATOM 4975 C C . GLY B 2 240 ? 163.27100 163.33600 152.73400 1.000 117.17000 220 GLY B C 1
ATOM 4976 O O . GLY B 2 240 ? 163.92300 164.36600 152.91400 1.000 117.17000 220 GLY B O 1
ATOM 4977 N N . LYS B 2 241 ? 162.43700 162.85500 153.65900 1.000 118.70000 221 LYS B N 1
ATOM 4978 C CA . LYS B 2 241 ? 162.38400 163.44200 154.99200 1.000 118.70000 221 LYS B CA 1
ATOM 4979 C C . LYS B 2 241 ? 163.30200 162.71200 155.96700 1.000 118.70000 221 LYS B C 1
ATOM 4980 O O . LYS B 2 241 ? 162.87900 162.35600 157.07000 1.000 118.70000 221 LYS B O 1
ATOM 4986 N N . GLY B 2 242 ? 164.55700 162.51100 155.56400 1.000 129.65000 222 GLY B N 1
ATOM 4987 C CA . GLY B 2 242 ? 165.67800 162.07800 156.38800 1.000 129.65000 222 GLY B CA 1
ATOM 4988 C C . GLY B 2 242 ? 165.58900 160.97500 157.43100 1.000 129.65000 222 GLY B C 1
ATOM 4989 O O . GLY B 2 242 ? 166.41400 160.96200 158.34900 1.000 129.65000 222 GLY B O 1
ATOM 4990 N N . ASP B 2 243 ? 164.64300 160.03700 157.31500 1.000 137.47000 223 ASP B N 1
ATOM 4991 C CA . ASP B 2 243 ? 164.68800 158.83100 158.14200 1.000 137.47000 223 ASP B CA 1
ATOM 4992 C C . ASP B 2 243 ? 163.95500 157.70100 157.43100 1.000 137.47000 223 ASP B C 1
ATOM 4993 O O . ASP B 2 243 ? 163.03900 157.95100 156.64200 1.000 137.47000 223 ASP B O 1
ATOM 4998 N N . VAL B 2 244 ? 164.34200 156.45900 157.70200 1.000 143.78000 224 VAL B N 1
ATOM 4999 C CA . VAL B 2 244 ? 163.83000 155.30400 156.96500 1.000 143.78000 224 VAL B CA 1
ATOM 5000 C C . VAL B 2 244 ? 163.11900 154.38200 157.95600 1.000 143.78000 224 VAL B C 1
ATOM 5001 O O . VAL B 2 244 ? 163.67800 153.94100 158.96100 1.000 143.78000 224 VAL B O 1
ATOM 5005 N N . SER B 2 245 ? 161.83600 154.12300 157.69000 1.000 141.89000 225 SER B N 1
ATOM 5006 C CA . SER B 2 245 ? 161.09500 153.12300 158.45200 1.000 141.89000 225 SER B CA 1
ATOM 5007 C C . SER B 2 245 ? 161.58700 151.72200 158.12100 1.000 141.89000 225 SER B C 1
ATOM 5008 O O . SER B 2 245 ? 162.11500 151.01700 158.98900 1.000 141.89000 225 SER B O 1
ATOM 5011 N N . ASN B 2 246 ? 161.39600 151.30700 156.86800 1.000 141.08000 226 ASN B N 1
ATOM 5012 C CA . ASN B 2 246 ? 161.94800 150.06900 156.33200 1.000 141.08000 226 ASN B CA 1
ATOM 5013 C C . ASN B 2 246 ? 163.23900 150.43100 155.60200 1.000 141.08000 226 ASN B C 1
ATOM 5014 O O . ASN B 2 246 ? 163.80700 151.49700 155.86600 1.000 141.08000 226 ASN B O 1
ATOM 5019 N N . LEU B 2 247 ? 163.74800 149.52300 154.75900 1.000 147.22000 227 LEU B N 1
ATOM 5020 C CA . LEU B 2 247 ? 164.84600 149.75000 153.81800 1.000 147.22000 227 LEU B CA 1
ATOM 5021 C C . LEU B 2 247 ? 166.16900 150.00500 154.52600 1.000 147.22000 227 LEU B C 1
ATOM 5022 O O . LEU B 2 247 ? 167.03700 150.70700 153.99600 1.000 147.22000 227 LEU B O 1
ATOM 5027 N N . ASP B 2 248 ? 166.32400 149.44700 155.72100 1.000 155.94000 228 ASP B N 1
ATOM 5028 C CA . ASP B 2 248 ? 167.61500 149.43900 156.38400 1.000 155.94000 228 ASP B CA 1
ATOM 5029 C C . ASP B 2 248 ? 168.48100 148.40200 155.67200 1.000 155.94000 228 ASP B C 1
ATOM 5030 O O . ASP B 2 248 ? 167.95000 147.40400 155.16600 1.000 155.94000 228 ASP B O 1
ATOM 5035 N N . PRO B 2 249 ? 169.80600 148.60900 155.57700 1.000 158.99000 229 PRO B N 1
ATOM 5036 C CA . PRO B 2 249 ? 170.64900 147.67500 154.81300 1.000 158.99000 229 PRO B CA 1
ATOM 5037 C C . PRO B 2 249 ? 170.83600 146.30800 155.46300 1.000 158.99000 229 PRO B C 1
ATOM 5038 O O . PRO B 2 249 ? 171.34600 145.38400 154.82400 1.000 158.99000 229 PRO B O 1
ATOM 5042 N N . ASN B 2 250 ? 170.43800 146.16300 156.72900 1.000 158.08000 230 ASN B N 1
ATOM 5043 C CA . ASN B 2 250 ? 170.56300 144.89000 157.42300 1.000 158.08000 230 ASN B CA 1
ATOM 5044 C C . ASN B 2 250 ? 169.22900 144.38100 157.95300 1.000 158.08000 230 ASN B C 1
ATOM 5045 O O . ASN B 2 250 ? 169.10900 143.18500 158.23100 1.000 158.08000 230 ASN B O 1
ATOM 5050 N N . PHE B 2 251 ? 168.21900 145.24000 158.08700 1.000 153.17000 231 PHE B N 1
ATOM 5051 C CA . PHE B 2 251 ? 166.91200 144.84300 158.60100 1.000 153.17000 231 PHE B CA 1
ATOM 5052 C C . PHE B 2 251 ? 165.95900 144.36600 157.51100 1.000 153.17000 231 PHE B C 1
ATOM 5053 O O . PHE B 2 251 ? 165.09000 143.53200 157.79100 1.000 153.17000 231 PHE B O 1
ATOM 5061 N N . SER B 2 252 ? 166.12800 144.83200 156.27000 1.000 142.76000 232 SER B N 1
ATOM 5062 C CA . SER B 2 252 ? 165.14900 144.59500 155.21100 1.000 142.76000 232 SER B CA 1
ATOM 5063 C C . SER B 2 252 ? 165.05200 143.13500 154.78600 1.000 142.76000 232 SER B C 1
ATOM 5064 O O . SER B 2 252 ? 164.06900 142.76000 154.14300 1.000 142.76000 232 SER B O 1
ATOM 5067 N N . PHE B 2 253 ? 166.03600 142.30400 155.12300 1.000 133.22000 233 PHE B N 1
ATOM 5068 C CA . PHE B 2 253 ? 165.99300 140.88500 154.80100 1.000 133.22000 233 PHE B CA 1
ATOM 5069 C C . PHE B 2 253 ? 165.64900 140.01400 156.00200 1.000 133.22000 233 PHE B C 1
ATOM 5070 O O . PHE B 2 253 ? 165.67100 138.78300 155.88700 1.000 133.22000 233 PHE B O 1
ATOM 5078 N N . GLU B 2 254 ? 165.33800 140.61700 157.14600 1.000 134.03000 234 GLU B N 1
ATOM 5079 C CA . GLU B 2 254 ? 165.03400 139.85700 158.35200 1.000 134.03000 234 GLU B CA 1
ATOM 5080 C C . GLU B 2 254 ? 163.62300 139.28800 158.25500 1.000 134.03000 234 GLU B C 1
ATOM 5081 O O . GLU B 2 254 ? 162.64200 140.03900 158.26100 1.000 134.03000 234 GLU B O 1
ATOM 5087 N N . GLY B 2 255 ? 163.52100 137.96500 158.16400 1.000 122.53000 235 GLY B N 1
ATOM 5088 C CA . GLY B 2 255 ? 162.24200 137.29500 158.05600 1.000 122.53000 235 GLY B CA 1
ATOM 5089 C C . GLY B 2 255 ? 162.09000 136.39500 156.84900 1.000 122.53000 235 GLY B C 1
ATOM 5090 O O . GLY B 2 255 ? 161.01000 135.81600 156.67500 1.000 122.53000 235 GLY B O 1
ATOM 5091 N N . THR B 2 256 ? 163.13500 136.27000 156.03700 1.000 120.83000 236 THR B N 1
ATOM 5092 C CA . THR B 2 256 ? 163.08300 135.41800 154.85600 1.000 120.83000 236 THR B CA 1
ATOM 5093 C C . THR B 2 256 ? 162.91600 133.95800 155.26300 1.000 120.83000 236 THR B C 1
ATOM 5094 O O . THR B 2 256 ? 163.85400 133.33000 155.75400 1.000 120.83000 236 THR B O 1
ATOM 5098 N N . LYS B 2 257 ? 161.71600 133.42400 155.05900 1.000 120.37000 237 LYS B N 1
ATOM 5099 C CA . LYS B 2 257 ? 161.42200 132.03900 155.41100 1.000 120.37000 237 LYS B CA 1
ATOM 5100 C C . LYS B 2 257 ? 162.25800 131.05300 154.58400 1.000 120.37000 237 LYS B C 1
ATOM 5101 O O . LYS B 2 257 ? 163.48500 131.04200 154.68300 1.000 120.37000 237 LYS B O 1
ATOM 5107 N N . LEU B 2 258 ? 161.59800 130.23000 153.77300 1.000 120.06000 238 LEU B N 1
ATOM 5108 C CA . LEU B 2 258 ? 162.29000 129.25100 152.94400 1.000 120.06000 238 LEU B CA 1
ATOM 5109 C C . LEU B 2 258 ? 161.30400 128.26500 152.32200 1.000 120.06000 238 LEU B C 1
ATOM 5110 O O . LEU B 2 258 ? 160.15300 128.61200 152.05600 1.000 120.06000 238 LEU B O 1
ATOM 5115 N N . ASP B 2 259 ? 161.76000 127.03800 152.09200 1.000 119.03000 239 ASP B N 1
ATOM 5116 C CA . ASP B 2 259 ? 160.91700 126.00600 151.50200 1.000 119.03000 239 ASP B CA 1
ATOM 5117 C C . ASP B 2 259 ? 160.33900 126.47100 150.17000 1.000 119.03000 239 ASP B C 1
ATOM 5118 O O . ASP B 2 259 ? 159.17000 126.84800 150.08600 1.000 119.03000 239 ASP B O 1
ATOM 5123 N N . VAL B 2 260 ? 161.16600 126.44200 149.13000 1.000 115.47000 240 VAL B N 1
ATOM 5124 C CA . VAL B 2 260 ? 160.73800 126.86500 147.79200 1.000 115.47000 240 VAL B CA 1
ATOM 5125 C C . VAL B 2 260 ? 159.27700 126.59400 147.43300 1.000 115.47000 240 VAL B C 1
ATOM 5126 O O . VAL B 2 260 ? 158.68500 127.34500 146.65100 1.000 115.47000 240 VAL B O 1
ATOM 5130 N N . GLY B 2 261 ? 158.69100 125.53000 147.98400 1.000 113.07000 241 GLY B N 1
ATOM 5131 C CA . GLY B 2 261 ? 157.25800 125.31300 147.89300 1.000 113.07000 241 GLY B CA 1
ATOM 5132 C C . GLY B 2 261 ? 156.43300 126.44000 148.48400 1.000 113.07000 241 GLY B C 1
ATOM 5133 O O . GLY B 2 261 ? 155.32800 126.71900 148.01100 1.000 113.07000 241 GLY B O 1
ATOM 5134 N N . ASN B 2 262 ? 156.96000 127.09900 149.51600 1.000 112.49000 242 ASN B N 1
ATOM 5135 C CA . ASN B 2 262 ? 156.35600 128.30100 150.07100 1.000 112.49000 242 ASN B CA 1
ATOM 5136 C C . ASN B 2 262 ? 156.88700 129.57200 149.42200 1.000 112.49000 242 ASN B C 1
ATOM 5137 O O . ASN B 2 262 ? 156.57400 130.67200 149.88800 1.000 112.49000 242 ASN B O 1
ATOM 5142 N N . ILE B 2 263 ? 157.68500 129.44800 148.36200 1.000 108.99000 243 ILE B N 1
ATOM 5143 C CA . ILE B 2 263 ? 158.19800 130.58400 147.60700 1.000 108.99000 243 ILE B CA 1
ATOM 5144 C C . ILE B 2 263 ? 157.48800 130.71600 146.26400 1.000 108.99000 243 ILE B C 1
ATOM 5145 O O . ILE B 2 263 ? 157.18500 131.82600 145.81100 1.000 108.99000 243 ILE B O 1
ATOM 5150 N N . VAL B 2 264 ? 157.15400 129.58600 145.64300 1.000 103.99000 244 VAL B N 1
ATOM 5151 C CA . VAL B 2 264 ? 156.49900 129.55600 144.34000 1.000 103.99000 244 VAL B CA 1
ATOM 5152 C C . VAL B 2 264 ? 155.06400 130.06300 144.41800 1.000 103.99000 244 VAL B C 1
ATOM 5153 O O . VAL B 2 264 ? 154.49000 130.46400 143.40100 1.000 103.99000 244 VAL B O 1
ATOM 5157 N N . LEU B 2 265 ? 154.46800 130.05000 145.61300 1.000 100.79000 245 LEU B N 1
ATOM 5158 C CA . LEU B 2 265 ? 153.15000 130.65200 145.77100 1.000 100.79000 245 LEU B CA 1
ATOM 5159 C C . LEU B 2 265 ? 153.24800 132.17000 145.72300 1.000 100.79000 245 LEU B C 1
ATOM 5160 O O . LEU B 2 265 ? 152.37600 132.84400 145.16000 1.000 100.79000 245 LEU B O 1
ATOM 5165 N N . ALA B 2 266 ? 154.32500 132.72600 146.28600 1.000 93.46000 246 ALA B N 1
ATOM 5166 C CA . ALA B 2 266 ? 154.60800 134.14300 146.09500 1.000 93.46000 246 ALA B CA 1
ATOM 5167 C C . ALA B 2 266 ? 154.94100 134.44900 144.64200 1.000 93.46000 246 ALA B C 1
ATOM 5168 O O . ALA B 2 266 ? 154.60600 135.53000 144.14700 1.000 93.46000 246 ALA B O 1
ATOM 5170 N N . LEU B 2 267 ? 155.56600 133.50000 143.93900 1.000 89.00000 247 LEU B N 1
ATOM 5171 C CA . LEU B 2 267 ? 155.83300 133.67800 142.51700 1.000 89.00000 247 LEU B CA 1
ATOM 5172 C C . LEU B 2 267 ? 154.54100 133.67600 141.71200 1.000 89.00000 247 LEU B C 1
ATOM 5173 O O . LEU B 2 267 ? 154.40300 134.42700 140.74600 1.000 89.00000 247 LEU B O 1
ATOM 5178 N N . TYR B 2 268 ? 153.56500 132.86100 142.11900 1.000 88.38000 248 TYR B N 1
ATOM 5179 C CA . TYR B 2 268 ? 152.2650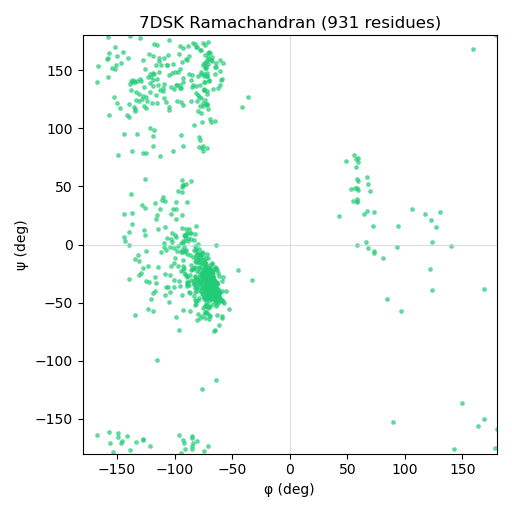0 132.87500 141.45300 1.000 88.38000 248 TYR B CA 1
ATOM 5180 C C . TYR B 2 268 ? 151.50600 134.16300 141.74400 1.000 88.38000 248 TYR B C 1
ATOM 5181 O O . TYR B 2 268 ? 150.85000 134.72200 140.85500 1.000 88.38000 248 TYR B O 1
ATOM 5190 N N . SER B 2 269 ? 151.58800 134.64700 142.98600 1.000 85.61000 249 SER B N 1
ATOM 5191 C CA . SER B 2 269 ? 150.91400 135.88800 143.35300 1.000 85.61000 249 SER B CA 1
ATOM 5192 C C . SER B 2 269 ? 151.54200 137.08600 142.65100 1.000 85.61000 249 SER B C 1
ATOM 5193 O O . SER B 2 269 ? 150.86400 138.07800 142.36400 1.000 85.61000 249 SER B O 1
ATOM 5196 N N . GLY B 2 270 ? 152.84100 137.00900 142.36300 1.000 75.95000 250 GLY B N 1
ATOM 5197 C CA . GLY B 2 270 ? 153.46500 138.04300 141.55900 1.000 75.95000 250 GLY B CA 1
ATOM 5198 C C . GLY B 2 270 ? 153.17800 137.89500 140.07900 1.000 75.95000 250 GLY B C 1
ATOM 5199 O O . GLY B 2 270 ? 153.06100 138.89200 139.36500 1.000 75.95000 250 GLY B O 1
ATOM 5200 N N . LEU B 2 271 ? 153.04600 136.65600 139.60100 1.000 68.87000 251 LEU B N 1
ATOM 5201 C CA . LEU B 2 271 ? 152.80200 136.42200 138.18300 1.000 68.87000 251 LEU B CA 1
ATOM 5202 C C . LEU B 2 271 ? 151.36000 136.71200 137.80000 1.000 68.87000 251 LEU B C 1
ATOM 5203 O O . LEU B 2 271 ? 151.05200 136.82400 136.60900 1.000 68.87000 251 LEU B O 1
ATOM 5208 N N . PHE B 2 272 ? 150.45800 136.80400 138.78100 1.000 64.62000 252 PHE B N 1
ATOM 5209 C CA . PHE B 2 272 ? 149.10800 137.27600 138.48600 1.000 64.62000 252 PHE B CA 1
ATOM 5210 C C . PHE B 2 272 ? 149.13000 138.73500 138.04800 1.000 64.62000 252 PHE B C 1
ATOM 5211 O O . PHE B 2 272 ? 148.38500 139.13400 137.14800 1.000 64.62000 252 PHE B O 1
ATOM 5219 N N . ALA B 2 273 ? 149.99100 139.54500 138.66500 1.000 59.25000 253 ALA B N 1
ATOM 5220 C CA . ALA B 2 273 ? 150.05000 140.96500 138.34400 1.000 59.25000 253 ALA B CA 1
ATOM 5221 C C . ALA B 2 273 ? 150.76000 141.24800 137.03100 1.000 59.25000 253 ALA B C 1
ATOM 5222 O O . ALA B 2 273 ? 150.77400 142.40100 136.59200 1.000 59.25000 253 ALA B O 1
ATOM 5224 N N . TYR B 2 274 ? 151.35700 140.24000 136.40100 1.000 60.00000 254 TYR B N 1
ATOM 5225 C CA . TYR B 2 274 ? 151.95800 140.39700 135.09100 1.000 60.00000 254 TYR B CA 1
ATOM 5226 C C . TYR B 2 274 ? 151.14400 139.75400 133.98400 1.000 60.00000 254 TYR B C 1
ATOM 5227 O O . TYR B 2 274 ? 151.61100 139.72000 132.84200 1.000 60.00000 254 TYR B O 1
ATOM 5236 N N . GLY B 2 275 ? 149.95700 139.23900 134.29200 1.000 57.27000 255 GLY B N 1
ATOM 5237 C CA . GLY B 2 275 ? 149.09800 138.62000 133.30600 1.000 57.27000 255 GLY B CA 1
ATOM 5238 C C . GLY B 2 275 ? 148.60500 139.59600 132.26300 1.000 57.27000 255 GLY B C 1
ATOM 5239 O O . GLY B 2 275 ? 148.38700 140.77100 132.56100 1.000 57.27000 255 GLY B O 1
ATOM 5240 N N . GLY B 2 276 ? 148.43100 139.12300 131.03500 1.000 54.01000 256 GLY B N 1
ATOM 5241 C CA . GLY B 2 276 ? 148.06300 139.98700 129.94100 1.000 54.01000 256 GLY B CA 1
ATOM 5242 C C . GLY B 2 276 ? 149.22000 140.50200 129.12500 1.000 54.01000 256 GLY B C 1
ATOM 5243 O O . GLY B 2 276 ? 149.04300 141.46500 128.37200 1.000 54.01000 256 GLY B O 1
ATOM 5244 N N . TRP B 2 277 ? 150.39900 139.89500 129.24500 1.000 52.66000 257 TRP B N 1
ATOM 5245 C CA . TRP B 2 277 ? 151.57200 140.38200 128.53400 1.000 52.66000 257 TRP B CA 1
ATOM 5246 C C . TRP B 2 277 ? 151.60600 139.94800 127.07900 1.000 52.66000 257 TRP B C 1
ATOM 5247 O O . TRP B 2 277 ? 152.41100 140.47800 126.30900 1.000 52.66000 257 TRP B O 1
ATOM 5258 N N . ASN B 2 278 ? 150.75400 139.00700 126.68400 1.000 53.24000 258 ASN B N 1
ATOM 5259 C CA . ASN B 2 278 ? 150.76000 138.47300 125.33200 1.000 53.24000 258 ASN B CA 1
ATOM 5260 C C . ASN B 2 278 ? 149.46300 138.74900 124.58700 1.000 53.24000 258 ASN B C 1
ATOM 5261 O O . ASN B 2 278 ? 149.03500 137.91600 123.78700 1.000 53.24000 258 ASN B O 1
ATOM 5266 N N . TYR B 2 279 ? 148.83900 139.90600 124.81400 1.000 51.87000 259 TYR B N 1
ATOM 5267 C CA . TYR B 2 279 ? 147.50800 140.14300 124.26400 1.000 51.87000 259 TYR B CA 1
ATOM 5268 C C . TYR B 2 279 ? 147.57700 140.87100 122.92700 1.000 51.87000 259 TYR B C 1
ATOM 5269 O O . TYR B 2 279 ? 146.65500 140.76800 122.10000 1.000 51.87000 259 TYR B O 1
ATOM 5278 N N . LEU B 2 280 ? 148.67700 141.58200 122.68100 1.000 54.29000 260 LEU B N 1
ATOM 5279 C CA . LEU B 2 280 ? 148.90300 142.16100 121.36600 1.000 54.29000 260 LEU B CA 1
ATOM 5280 C C . LEU B 2 280 ? 149.13600 141.08300 120.31600 1.000 54.29000 260 LEU B C 1
ATOM 5281 O O . LEU B 2 280 ? 148.91800 141.32200 119.12500 1.000 54.29000 260 LEU B O 1
ATOM 5286 N N . ASN B 2 281 ? 149.57600 139.89700 120.73800 1.000 56.19000 261 ASN B N 1
ATOM 5287 C CA . ASN B 2 281 ? 149.65000 138.76200 119.82900 1.000 56.19000 261 ASN B CA 1
ATOM 5288 C C . ASN B 2 281 ? 148.25900 138.26800 119.46200 1.000 56.19000 261 ASN B C 1
ATOM 5289 O O . ASN B 2 281 ? 148.04300 137.75300 118.36100 1.000 56.19000 261 ASN B O 1
ATOM 5294 N N . PHE B 2 282 ? 147.30200 138.40200 120.38100 1.000 55.52000 262 PHE B N 1
ATOM 5295 C CA . PHE B 2 282 ? 145.92100 138.09400 120.03800 1.000 55.52000 262 PHE B CA 1
ATOM 5296 C C . PHE B 2 282 ? 145.34300 139.10800 119.07300 1.000 55.52000 262 PHE B C 1
ATOM 5297 O O . PHE B 2 282 ? 144.55300 138.73500 118.20200 1.000 55.52000 262 PHE B O 1
ATOM 5305 N N . VAL B 2 283 ? 145.71600 140.37900 119.19700 1.000 59.83000 263 VAL B N 1
ATOM 5306 C CA . VAL B 2 283 ? 145.07000 141.41300 118.39900 1.000 59.83000 263 VAL B CA 1
ATOM 5307 C C . VAL B 2 283 ? 145.95300 141.87100 117.22800 1.000 59.83000 263 VAL B C 1
ATOM 5308 O O . VAL B 2 283 ? 145.75800 142.96000 116.67400 1.000 59.83000 263 VAL B O 1
ATOM 5312 N N . THR B 2 284 ? 146.85500 141.01200 116.75100 1.000 63.40000 264 THR B N 1
ATOM 5313 C CA . THR B 2 284 ? 147.50800 141.27800 115.47100 1.000 63.40000 264 THR B CA 1
ATOM 5314 C C . THR B 2 284 ? 146.53700 141.00300 114.32500 1.000 63.40000 264 THR B C 1
ATOM 5315 O O . THR B 2 284 ? 145.37100 140.68000 114.57300 1.000 63.40000 264 THR B O 1
ATOM 5319 N N . GLU B 2 285 ? 147.00400 141.16400 113.07600 1.000 73.96000 265 GLU B N 1
ATOM 5320 C CA . GLU B 2 285 ? 146.23900 141.29200 111.82300 1.000 73.96000 265 GLU B CA 1
ATOM 5321 C C . GLU B 2 285 ? 145.40800 142.56800 111.76000 1.000 73.96000 265 GLU B C 1
ATOM 5322 O O . GLU B 2 285 ? 144.67500 142.77400 110.78600 1.000 73.96000 265 GLU B O 1
ATOM 5328 N N . GLU B 2 286 ? 145.49300 143.42700 112.77200 1.000 75.92000 266 GLU B N 1
ATOM 5329 C CA . GLU B 2 286 ? 144.83300 144.72000 112.76900 1.000 75.92000 266 GLU B CA 1
ATOM 5330 C C . GLU B 2 286 ? 145.81200 145.84500 113.04000 1.000 75.92000 266 GLU B C 1
ATOM 5331 O O . GLU B 2 286 ? 145.38100 146.98400 113.23300 1.000 75.92000 266 GLU B O 1
ATOM 5337 N N . MET B 2 287 ? 147.10700 145.56100 113.06700 1.000 73.35000 267 MET B N 1
ATOM 5338 C CA . MET B 2 287 ? 148.13200 146.54900 113.34700 1.000 73.35000 267 MET B CA 1
ATOM 5339 C C . MET B 2 287 ? 148.68400 147.11100 112.04800 1.000 73.35000 267 MET B C 1
ATOM 5340 O O . MET B 2 287 ? 148.91900 146.37300 111.08900 1.000 73.35000 267 MET B O 1
ATOM 5345 N N . ILE B 2 288 ? 148.87700 148.42600 112.02100 1.000 73.20000 268 ILE B N 1
ATOM 5346 C CA . ILE B 2 288 ? 149.54700 149.07400 110.90100 1.000 73.20000 268 ILE B CA 1
ATOM 5347 C C . ILE B 2 288 ? 151.02000 148.68800 110.96100 1.000 73.20000 268 ILE B C 1
ATOM 5348 O O . ILE B 2 288 ? 151.70500 149.02000 111.93200 1.000 73.20000 268 ILE B O 1
ATOM 5353 N N . ASN B 2 289 ? 151.49900 147.96900 109.92900 1.000 74.95000 269 ASN B N 1
ATOM 5354 C CA . ASN B 2 289 ? 152.86700 147.47400 109.77100 1.000 74.95000 269 ASN B CA 1
ATOM 5355 C C . ASN B 2 289 ? 153.26700 146.59000 110.94800 1.000 74.95000 269 ASN B C 1
ATOM 5356 O O . ASN B 2 289 ? 154.04400 147.02900 111.80300 1.000 74.95000 269 ASN B O 1
ATOM 5361 N N . PRO B 2 290 ? 152.74300 145.36000 111.03900 1.000 73.36000 270 PRO B N 1
ATOM 5362 C CA . PRO B 2 290 ? 152.98200 144.53800 112.23800 1.000 73.36000 270 PRO B CA 1
ATOM 5363 C C . PRO B 2 290 ? 154.41800 144.09200 112.41300 1.000 73.36000 270 PRO B C 1
ATOM 5364 O O . PRO B 2 290 ? 154.87300 144.00200 113.56000 1.000 73.36000 270 PRO B O 1
ATOM 5368 N N . TYR B 2 291 ? 155.14700 143.84800 111.32200 1.000 77.66000 271 TYR B N 1
ATOM 5369 C CA . TYR B 2 291 ? 156.51000 143.33100 111.36300 1.000 77.66000 271 TYR B CA 1
ATOM 5370 C C . TYR B 2 291 ? 157.50300 144.28800 112.00500 1.000 77.66000 271 TYR B C 1
ATOM 5371 O O . TYR B 2 291 ? 158.58000 143.85000 112.41800 1.000 77.66000 271 TYR B O 1
ATOM 5380 N N . ARG B 2 292 ? 157.17400 145.57100 112.09300 1.000 72.71000 272 ARG B N 1
ATOM 5381 C CA . ARG B 2 292 ? 157.93800 146.52000 112.88600 1.000 72.71000 272 ARG B CA 1
ATOM 5382 C C . ARG B 2 292 ? 157.24100 146.86100 114.19000 1.000 72.71000 272 ARG B C 1
ATOM 5383 O O . ARG B 2 292 ? 157.89000 146.92100 115.24000 1.000 72.71000 272 ARG B O 1
ATOM 5391 N N . ASN B 2 293 ? 155.92100 147.04300 114.16300 1.000 68.72000 273 ASN B N 1
ATOM 5392 C CA . ASN B 2 293 ? 155.25300 147.71500 115.27000 1.000 68.72000 273 ASN B CA 1
ATOM 5393 C C . ASN B 2 293 ? 154.81600 146.74200 116.35700 1.000 68.72000 273 ASN B C 1
ATOM 5394 O O . ASN B 2 293 ? 154.33600 147.16600 117.40900 1.000 68.72000 273 ASN B O 1
ATOM 5399 N N . LEU B 2 294 ? 154.93300 145.43700 116.12200 1.000 63.04000 274 LEU B N 1
ATOM 5400 C CA . LEU B 2 294 ? 154.66300 144.52600 117.23800 1.000 63.04000 274 LEU B CA 1
ATOM 5401 C C . LEU B 2 294 ? 155.85300 144.35500 118.19800 1.000 63.04000 274 LEU B C 1
ATOM 5402 O O . LEU B 2 294 ? 155.65700 144.53300 119.41500 1.000 63.04000 274 LEU B O 1
ATOM 5407 N N . PRO B 2 295 ? 157.09300 144.04800 117.74700 1.000 62.77000 275 PRO B N 1
ATOM 5408 C CA . PRO B 2 295 ? 158.17900 143.94800 118.73900 1.000 62.77000 275 PRO B CA 1
ATOM 5409 C C . PRO B 2 295 ? 158.57900 145.29200 119.30900 1.000 62.77000 275 PRO B C 1
ATOM 5410 O O . PRO B 2 295 ? 159.01900 145.36500 120.46000 1.000 62.77000 275 PRO B O 1
ATOM 5414 N N . LEU B 2 296 ? 158.41600 146.36700 118.53700 1.000 62.69000 276 LEU B N 1
ATOM 5415 C CA . LEU B 2 296 ? 158.70500 147.69800 119.05200 1.000 62.69000 276 LEU B CA 1
ATOM 5416 C C . LEU B 2 296 ? 157.68700 148.10900 120.10700 1.000 62.69000 276 LEU B C 1
ATOM 5417 O O . LEU B 2 296 ? 157.99300 148.89700 121.00500 1.000 62.69000 276 LEU B O 1
ATOM 5422 N N . ALA B 2 297 ? 156.46600 147.58200 120.02100 1.000 59.82000 277 ALA B N 1
ATOM 5423 C CA . ALA B 2 297 ? 155.49700 147.83400 121.07900 1.000 59.82000 277 ALA B CA 1
ATOM 5424 C C . ALA B 2 297 ? 155.83800 147.03500 122.32400 1.000 59.82000 277 ALA B C 1
ATOM 5425 O O . ALA B 2 297 ? 155.74400 147.54600 123.44200 1.000 59.82000 277 ALA B O 1
ATOM 5427 N N . ILE B 2 298 ? 156.25700 145.78000 122.14900 1.000 57.30000 278 ILE B N 1
ATOM 5428 C CA . ILE B 2 298 ? 156.56600 144.91600 123.29000 1.000 57.30000 278 ILE B CA 1
ATOM 5429 C C . ILE B 2 298 ? 157.79600 145.40400 124.06200 1.000 57.30000 278 ILE B C 1
ATOM 5430 O O . ILE B 2 298 ? 157.76800 145.49700 125.30000 1.000 57.30000 278 ILE B O 1
ATOM 5435 N N . ILE B 2 299 ? 158.86300 145.74700 123.33400 1.000 59.42000 279 ILE B N 1
ATOM 5436 C CA . ILE B 2 299 ? 160.12000 146.25500 123.88500 1.000 59.42000 279 ILE B CA 1
ATOM 5437 C C . ILE B 2 299 ? 159.91700 147.56500 124.63800 1.000 59.42000 279 ILE B C 1
ATOM 5438 O O . ILE B 2 299 ? 160.48800 147.76900 125.71500 1.000 59.42000 279 ILE B O 1
ATOM 5443 N N . ILE B 2 300 ? 159.09000 148.45200 124.09800 1.000 57.43000 280 ILE B N 1
ATOM 5444 C CA . ILE B 2 300 ? 158.80700 149.71600 124.76600 1.000 57.43000 280 ILE B CA 1
ATOM 5445 C C . ILE B 2 300 ? 157.93200 149.45600 125.98600 1.000 57.43000 280 ILE B C 1
ATOM 5446 O O . ILE B 2 300 ? 158.19700 149.98100 127.07000 1.000 57.43000 280 ILE B O 1
ATOM 5451 N N . SER B 2 301 ? 156.92800 148.59300 125.84100 1.000 59.35000 281 SER B N 1
ATOM 5452 C CA . SER B 2 301 ? 155.90400 148.42600 126.86100 1.000 59.3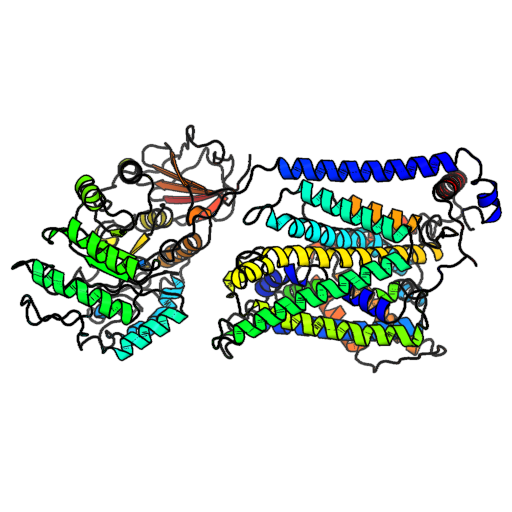5000 281 SER B CA 1
ATOM 5453 C C . SER B 2 301 ? 156.36200 147.70200 128.12100 1.000 59.35000 281 SER B C 1
ATOM 5454 O O . SER B 2 301 ? 156.24700 148.25400 129.21600 1.000 59.35000 281 SER B O 1
ATOM 5457 N N . LEU B 2 302 ? 156.85600 146.46800 127.99500 1.000 60.37000 282 LEU B N 1
ATOM 5458 C CA . LEU B 2 302 ? 157.00900 145.65500 129.20800 1.000 60.37000 282 LEU B CA 1
ATOM 5459 C C . LEU B 2 302 ? 158.12200 146.02900 130.19500 1.000 60.37000 282 LEU B C 1
ATOM 5460 O O . LEU B 2 302 ? 157.94200 145.76900 131.39100 1.000 60.37000 282 LEU B O 1
ATOM 5465 N N . PRO B 2 303 ? 159.29300 146.58700 129.78500 1.000 61.36000 283 PRO B N 1
ATOM 5466 C CA . PRO B 2 303 ? 160.20600 147.14300 130.79700 1.000 61.36000 283 PRO B CA 1
ATOM 5467 C C . PRO B 2 303 ? 159.64500 148.29200 131.62300 1.000 61.36000 283 PRO B C 1
ATOM 5468 O O . PRO B 2 303 ? 160.08000 148.49100 132.76000 1.000 61.36000 283 PRO B O 1
ATOM 5472 N N . ILE B 2 304 ? 158.69600 149.05600 131.07700 1.000 61.64000 284 ILE B N 1
ATOM 5473 C CA . ILE B 2 304 ? 158.02700 150.11400 131.82800 1.000 61.64000 284 ILE B CA 1
ATOM 5474 C C . ILE B 2 304 ? 157.18900 149.56500 132.97200 1.000 61.64000 284 ILE B C 1
ATOM 5475 O O . ILE B 2 304 ? 157.19200 150.14600 134.06300 1.000 61.64000 284 ILE B O 1
ATOM 5480 N N . VAL B 2 305 ? 156.53300 148.42400 132.77900 1.000 62.93000 285 VAL B N 1
ATOM 5481 C CA . VAL B 2 305 ? 155.73300 147.80200 133.82700 1.000 62.93000 285 VAL B CA 1
ATOM 5482 C C . VAL B 2 305 ? 156.56700 147.31300 135.01200 1.000 62.93000 285 VAL B C 1
ATOM 5483 O O . VAL B 2 305 ? 156.17900 147.55900 136.16500 1.000 62.93000 285 VAL B O 1
ATOM 5487 N N . THR B 2 306 ? 157.72000 146.68300 134.76500 1.000 64.03000 286 THR B N 1
ATOM 5488 C CA . THR B 2 306 ? 158.55200 146.12100 135.82700 1.000 64.03000 286 THR B CA 1
ATOM 5489 C C . THR B 2 306 ? 159.13100 147.20600 136.72800 1.000 64.03000 286 THR B C 1
ATOM 5490 O O . THR B 2 306 ? 159.12400 147.07400 137.95900 1.000 64.03000 286 THR B O 1
ATOM 5494 N N . LEU B 2 307 ? 159.62500 148.28600 136.11600 1.000 66.30000 287 LEU B N 1
ATOM 5495 C CA . LEU B 2 307 ? 160.18600 149.41400 136.85200 1.000 66.30000 287 LEU B CA 1
ATOM 5496 C C . LEU B 2 307 ? 159.13700 150.08100 137.73200 1.000 66.30000 287 LEU B C 1
ATOM 5497 O O . LEU B 2 307 ? 159.38700 150.37700 138.90600 1.000 66.30000 287 LEU B O 1
ATOM 5502 N N . VAL B 2 308 ? 157.94300 150.29700 137.17900 1.000 64.79000 288 VAL B N 1
ATOM 5503 C CA . VAL B 2 308 ? 156.85900 150.92300 137.93000 1.000 64.79000 288 VAL B CA 1
ATOM 5504 C C . VAL B 2 308 ? 156.39200 150.00500 139.05400 1.000 64.79000 288 VAL B C 1
ATOM 5505 O O . VAL B 2 308 ? 156.08900 150.46100 140.16200 1.000 64.79000 288 VAL B O 1
ATOM 5509 N N . TYR B 2 309 ? 156.43000 148.69100 138.82200 1.000 64.44000 289 TYR B N 1
ATOM 5510 C CA . TYR B 2 309 ? 156.00800 147.74000 139.84500 1.000 64.44000 289 TYR B CA 1
ATOM 5511 C C . TYR B 2 309 ? 156.97900 147.71000 141.02300 1.000 64.44000 289 TYR B C 1
ATOM 5512 O O . TYR B 2 309 ? 156.56000 147.74800 142.18900 1.000 64.44000 289 TYR B O 1
ATOM 5521 N N . VAL B 2 310 ? 158.28500 147.67300 140.73900 1.000 69.05000 290 VAL B N 1
ATOM 5522 C CA . VAL B 2 310 ? 159.25700 147.59900 141.83100 1.000 69.05000 290 VAL B CA 1
ATOM 5523 C C . VAL B 2 310 ? 159.35200 148.93900 142.56100 1.000 69.05000 290 VAL B C 1
ATOM 5524 O O . VAL B 2 310 ? 159.51900 148.97800 143.78600 1.000 69.05000 290 VAL B O 1
ATOM 5528 N N . LEU B 2 311 ? 159.16400 150.05500 141.84200 1.000 72.21000 291 LEU B N 1
ATOM 5529 C CA . LEU B 2 311 ? 159.17000 151.35500 142.50900 1.000 72.21000 291 LEU B CA 1
ATOM 5530 C C . LEU B 2 311 ? 157.90700 151.56700 143.33000 1.000 72.21000 291 LEU B C 1
ATOM 5531 O O . LEU B 2 311 ? 157.94700 152.21600 144.37900 1.000 72.21000 291 LEU B O 1
ATOM 5536 N N . THR B 2 312 ? 156.78400 150.99200 142.90100 1.000 75.67000 292 THR B N 1
ATOM 5537 C CA . THR B 2 312 ? 155.55700 151.12900 143.67200 1.000 75.67000 292 THR B CA 1
ATOM 5538 C C . THR B 2 312 ? 155.60800 150.26800 144.92900 1.000 75.67000 292 THR B C 1
ATOM 5539 O O . THR B 2 312 ? 155.15800 150.69800 145.99700 1.000 75.67000 292 THR B O 1
ATOM 5543 N N . ASN B 2 313 ? 156.20500 149.07500 144.83800 1.000 78.31000 293 ASN B N 1
ATOM 5544 C CA . ASN B 2 313 ? 156.41300 148.26800 146.04000 1.000 78.31000 293 ASN B CA 1
ATOM 5545 C C . ASN B 2 313 ? 157.39900 148.93500 146.99800 1.000 78.31000 293 ASN B C 1
ATOM 5546 O O . ASN B 2 313 ? 157.20900 148.90500 148.22400 1.000 78.31000 293 ASN B O 1
ATOM 5551 N N . LEU B 2 314 ? 158.44200 149.56800 146.45300 1.000 82.63000 294 LEU B N 1
ATOM 5552 C CA . LEU B 2 314 ? 159.41600 150.27400 147.27800 1.000 82.63000 294 LEU B CA 1
ATOM 5553 C C . LEU B 2 314 ? 158.78900 151.48600 147.95600 1.000 82.63000 294 LEU B C 1
ATOM 5554 O O . LEU B 2 314 ? 159.12400 151.81400 149.09900 1.000 82.63000 294 LEU B O 1
ATOM 5559 N N . ALA B 2 315 ? 157.87000 152.16400 147.26700 1.000 83.32000 295 ALA B N 1
ATOM 5560 C CA . ALA B 2 315 ? 157.18100 153.29400 147.87900 1.000 83.32000 295 ALA B CA 1
ATOM 5561 C C . ALA B 2 315 ? 156.15000 152.82600 148.89600 1.000 83.32000 295 ALA B C 1
ATOM 5562 O O . ALA B 2 315 ? 155.85000 153.54200 149.85700 1.000 83.32000 295 ALA B O 1
ATOM 5564 N N . TYR B 2 316 ? 155.58600 151.63200 148.69000 1.000 87.90000 296 TYR B N 1
ATOM 5565 C CA . TYR B 2 316 ? 154.69000 151.03900 149.67800 1.000 87.90000 296 TYR B CA 1
ATOM 5566 C C . TYR B 2 316 ? 155.42900 150.73300 150.97000 1.000 87.90000 296 TYR B C 1
ATOM 5567 O O . TYR B 2 316 ? 154.90100 150.94300 152.06700 1.000 87.90000 296 TYR B O 1
ATOM 5576 N N . PHE B 2 317 ? 156.65800 150.22500 150.85600 1.000 96.46000 297 PHE B N 1
ATOM 5577 C CA . PHE B 2 317 ? 157.35200 149.73900 152.04400 1.000 96.46000 297 PHE B CA 1
ATOM 5578 C C . PHE B 2 317 ? 157.87800 150.87300 152.91700 1.000 96.46000 297 PHE B C 1
ATOM 5579 O O . PHE B 2 317 ? 158.03500 150.70100 154.13000 1.000 96.46000 297 PHE B O 1
ATOM 5587 N N . THR B 2 318 ? 158.16000 152.03700 152.33400 1.000 95.33000 298 THR B N 1
ATOM 5588 C CA . THR B 2 318 ? 158.59100 153.14400 153.17800 1.000 95.33000 298 THR B CA 1
ATOM 5589 C C . THR B 2 318 ? 157.42600 154.03700 153.58900 1.000 95.33000 298 THR B C 1
ATOM 5590 O O . THR B 2 318 ? 157.53400 155.26200 153.51500 1.000 95.33000 298 THR B O 1
ATOM 5594 N N . THR B 2 319 ? 156.30500 153.44900 154.00300 1.000 97.23000 299 THR B N 1
ATOM 5595 C CA . THR B 2 319 ? 155.27100 154.19500 154.71100 1.000 97.23000 299 THR B CA 1
ATOM 5596 C C . THR B 2 319 ? 154.71400 153.32900 155.83300 1.000 97.23000 299 THR B C 1
ATOM 5597 O O . THR B 2 319 ? 154.34100 153.82400 156.90300 1.000 97.23000 299 THR B O 1
ATOM 5601 N N . LEU B 2 320 ? 154.73300 152.01900 155.62100 1.000 103.58000 300 LEU B N 1
ATOM 5602 C CA . LEU B 2 320 ? 154.10600 151.07200 156.52500 1.000 103.58000 300 LEU B CA 1
ATOM 5603 C C . LEU B 2 320 ? 155.13400 150.03600 156.95000 1.000 103.58000 300 LEU B C 1
ATOM 5604 O O . LEU B 2 320 ? 156.08000 149.74500 156.21500 1.000 103.58000 300 LEU B O 1
ATOM 5609 N N . SER B 2 321 ? 154.95300 149.48800 158.14800 1.000 111.25000 301 SER B N 1
ATOM 5610 C CA . SER B 2 321 ? 155.82100 148.41300 158.59600 1.000 111.25000 301 SER B CA 1
ATOM 5611 C C . SER B 2 321 ? 155.29300 147.07900 158.07600 1.000 111.25000 301 SER B C 1
ATOM 5612 O O . SER B 2 321 ? 154.32100 147.02200 157.32100 1.000 111.25000 301 SER B O 1
ATOM 5615 N N . THR B 2 322 ? 155.94200 145.98800 158.48700 1.000 113.60000 302 THR B N 1
ATOM 5616 C CA . THR B 2 322 ? 155.71600 144.70200 157.83300 1.000 113.60000 302 THR B CA 1
ATOM 5617 C C . THR B 2 322 ? 154.36400 144.10500 158.20900 1.000 113.60000 302 THR B C 1
ATOM 5618 O O . THR B 2 322 ? 153.52900 143.84900 157.33500 1.000 113.60000 302 THR B O 1
ATOM 5622 N N . GLU B 2 323 ? 154.11300 143.89200 159.50000 1.000 114.32000 303 GLU B N 1
ATOM 5623 C CA . GLU B 2 323 ? 152.82400 143.33300 159.88600 1.000 114.32000 303 GLU B CA 1
ATOM 5624 C C . GLU B 2 323 ? 151.72800 144.38900 159.94400 1.000 114.32000 303 GLU B C 1
ATOM 5625 O O . GLU B 2 323 ? 150.56300 144.04500 160.17200 1.000 114.32000 303 GLU B O 1
ATOM 5631 N N . GLN B 2 324 ? 152.08300 145.66000 159.75500 1.000 109.29000 304 GLN B N 1
ATOM 5632 C CA . GLN B 2 324 ? 151.08800 146.67200 159.41900 1.000 109.29000 304 GLN B CA 1
ATOM 5633 C C . GLN B 2 324 ? 150.46500 146.38300 158.05700 1.000 109.29000 304 GLN B C 1
ATOM 5634 O O . GLN B 2 324 ? 149.25600 146.55500 157.86700 1.000 109.29000 304 GLN B O 1
ATOM 5640 N N . MET B 2 325 ? 151.27500 145.91200 157.10600 1.000 109.60000 305 MET B N 1
ATOM 5641 C CA . MET B 2 325 ? 150.78300 145.50900 155.79500 1.000 109.60000 305 MET B CA 1
ATOM 5642 C C . MET B 2 325 ? 150.24700 144.08800 155.76700 1.000 109.60000 305 MET B C 1
ATOM 5643 O O . MET B 2 325 ? 149.33100 143.80900 154.98900 1.000 109.60000 305 MET B O 1
ATOM 5648 N N . LEU B 2 326 ? 150.79500 143.18700 156.58700 1.000 109.66000 306 LEU B N 1
ATOM 5649 C CA . LEU B 2 326 ? 150.34800 141.79700 156.58300 1.000 109.66000 306 LEU B CA 1
ATOM 5650 C C . LEU B 2 326 ? 148.93900 141.62500 157.13300 1.000 109.66000 306 LEU B C 1
ATOM 5651 O O . LEU B 2 326 ? 148.30000 140.60500 156.85200 1.000 109.66000 306 LEU B O 1
ATOM 5656 N N . SER B 2 327 ? 148.44000 142.59100 157.89900 1.000 109.89000 307 SER B N 1
ATOM 5657 C CA . SER B 2 327 ? 147.09500 142.53800 158.45400 1.000 109.89000 307 SER B CA 1
ATOM 5658 C C . SER B 2 327 ? 146.22700 143.66800 157.91200 1.000 109.89000 307 SER B C 1
ATOM 5659 O O . SER B 2 327 ? 145.23100 144.04800 158.53100 1.000 109.89000 307 SER B O 1
ATOM 5662 N N . SER B 2 328 ? 146.59300 144.21200 156.75800 1.000 108.80000 308 SER B N 1
ATOM 5663 C CA . SER B 2 328 ? 145.83300 145.28700 156.14400 1.000 108.80000 308 SER B CA 1
ATOM 5664 C C . SER B 2 328 ? 144.86700 144.73800 155.10100 1.000 108.80000 308 SER B C 1
ATOM 5665 O O . SER B 2 328 ? 144.97700 143.59600 154.65100 1.000 108.80000 308 SER B O 1
ATOM 5668 N N . GLU B 2 329 ? 143.90900 145.58000 154.72000 1.000 108.08000 309 GLU B N 1
ATOM 5669 C CA . GLU B 2 329 ? 142.88700 145.19300 153.75600 1.000 108.08000 309 GLU B CA 1
ATOM 5670 C C . GLU B 2 329 ? 143.08800 145.86100 152.40400 1.000 108.08000 309 GLU B C 1
ATOM 5671 O O . GLU B 2 329 ? 142.82500 145.25000 151.36400 1.000 108.08000 309 GLU B O 1
ATOM 5677 N N . ALA B 2 330 ? 143.54100 147.11000 152.40400 1.000 96.72000 310 ALA B N 1
ATOM 5678 C CA . ALA B 2 330 ? 143.77700 147.84800 151.16900 1.000 96.72000 310 ALA B CA 1
ATOM 5679 C C . ALA B 2 330 ? 145.00100 148.72100 151.39100 1.000 96.72000 310 ALA B C 1
ATOM 5680 O O . ALA B 2 330 ? 144.88200 149.82600 151.92800 1.000 96.72000 310 ALA B O 1
ATOM 5682 N N . VAL B 2 331 ? 146.17200 148.22400 150.97900 1.000 94.84000 311 VAL B N 1
ATOM 5683 C CA . VAL B 2 331 ? 147.43600 148.91300 151.23300 1.000 94.84000 311 VAL B CA 1
ATOM 5684 C C . VAL B 2 331 ? 147.58000 150.22400 150.47800 1.000 94.84000 311 VAL B C 1
ATOM 5685 O O . VAL B 2 331 ? 148.45700 151.02600 150.81700 1.000 94.84000 311 VAL B O 1
ATOM 5689 N N . ALA B 2 332 ? 146.75900 150.46300 149.45500 1.000 94.98000 312 ALA B N 1
ATOM 5690 C CA . ALA B 2 332 ? 146.77300 151.75700 148.78700 1.000 94.98000 312 ALA B CA 1
ATOM 5691 C C . ALA B 2 332 ? 145.92000 152.77100 149.53600 1.000 94.98000 312 ALA B C 1
ATOM 5692 O O . ALA B 2 332 ? 146.25800 153.96000 149.58300 1.000 94.98000 312 ALA B O 1
ATOM 5694 N N . VAL B 2 333 ? 144.82600 152.31100 150.14700 1.000 96.37000 313 VAL B N 1
ATOM 5695 C CA . VAL B 2 333 ? 143.96300 153.19600 150.92200 1.000 96.37000 313 VAL B CA 1
ATOM 5696 C C . VAL B 2 333 ? 144.67100 153.67000 152.18400 1.000 96.37000 313 VAL B C 1
ATOM 5697 O O . VAL B 2 333 ? 144.58300 154.85000 152.54700 1.000 96.37000 313 VAL B O 1
ATOM 5701 N N . ASP B 2 334 ? 145.41800 152.78100 152.84300 1.000 99.40000 314 ASP B N 1
ATOM 5702 C CA . ASP B 2 334 ? 146.20500 153.16800 154.01100 1.000 99.40000 314 ASP B CA 1
ATOM 5703 C C . ASP B 2 334 ? 147.32300 154.13100 153.63000 1.000 99.40000 314 ASP B C 1
ATOM 5704 O O . ASP B 2 334 ? 147.62300 155.07700 154.37000 1.000 99.40000 314 ASP B O 1
ATOM 5709 N N . PHE B 2 335 ? 147.95700 153.88800 152.47800 1.000 93.57000 315 PHE B N 1
ATOM 5710 C CA . PHE B 2 335 ? 148.94400 154.80300 151.91500 1.000 93.57000 315 PHE B CA 1
ATOM 5711 C C . PHE B 2 335 ? 148.36500 156.18500 151.65300 1.000 93.57000 315 PHE B C 1
ATOM 5712 O O . PHE B 2 335 ? 149.04800 157.18500 151.89500 1.000 93.57000 315 PHE B O 1
ATOM 5720 N N . GLY B 2 336 ? 147.13500 156.26200 151.16100 1.000 95.51000 316 GLY B N 1
ATOM 5721 C CA . GLY B 2 336 ? 146.48800 157.54300 150.96500 1.000 95.51000 316 GLY B CA 1
ATOM 5722 C C . GLY B 2 336 ? 146.08500 158.19000 152.27300 1.000 95.51000 316 GLY B C 1
ATOM 5723 O O . GLY B 2 336 ? 146.03800 159.41800 152.38000 1.000 95.51000 316 GLY B O 1
ATOM 5724 N N . ASN B 2 337 ? 145.77500 157.36200 153.27300 1.000 97.41000 317 ASN B N 1
ATOM 5725 C CA . ASN B 2 337 ? 145.40400 157.87800 154.58700 1.000 97.41000 317 ASN B CA 1
ATOM 5726 C C . ASN B 2 337 ? 146.59800 158.50200 155.29500 1.000 97.41000 317 ASN B C 1
ATOM 5727 O O . ASN B 2 337 ? 146.45500 159.48500 156.03000 1.000 97.41000 317 ASN B O 1
ATOM 5732 N N . TYR B 2 338 ? 147.78300 157.92300 155.10900 1.000 102.12000 318 TYR B N 1
ATOM 5733 C CA . TYR B 2 338 ? 148.98500 158.47700 155.72200 1.000 102.12000 318 TYR B CA 1
ATOM 5734 C C . TYR B 2 338 ? 149.39300 159.80000 155.08500 1.000 102.12000 318 TYR B C 1
ATOM 5735 O O . TYR B 2 338 ? 149.43600 160.83100 155.76100 1.000 102.12000 318 TYR B O 1
ATOM 5744 N N . HIS B 2 339 ? 149.68800 159.78300 153.78600 1.000 100.68000 319 HIS B N 1
ATOM 5745 C CA . HIS B 2 339 ? 150.28500 160.93900 153.12800 1.000 100.68000 319 HIS B CA 1
ATOM 5746 C C . HIS B 2 339 ? 149.27000 162.02300 152.80500 1.000 100.68000 319 HIS B C 1
ATOM 5747 O O . HIS B 2 339 ? 149.64500 163.11900 152.37900 1.000 100.68000 319 HIS B O 1
ATOM 5754 N N . LEU B 2 340 ? 147.98600 161.73100 152.98000 1.000 97.97000 320 LEU B N 1
ATOM 5755 C CA . LEU B 2 340 ? 146.96800 162.74300 152.74200 1.000 97.97000 320 LEU B CA 1
ATOM 5756 C C . LEU B 2 340 ? 145.92600 162.71300 153.85000 1.000 97.97000 320 LEU B C 1
ATOM 5757 O O . LEU B 2 340 ? 145.54500 161.64200 154.33000 1.000 97.97000 320 LEU B O 1
ATOM 5762 N N . GLY B 2 341 ? 145.46100 163.88900 154.25100 1.000 96.70000 321 GLY B N 1
ATOM 5763 C CA . GLY B 2 341 ? 144.33000 164.04500 155.14400 1.000 96.70000 321 GLY B CA 1
ATOM 5764 C C . GLY B 2 341 ? 143.05200 163.78500 154.37900 1.000 96.70000 321 GLY B C 1
ATOM 5765 O O . GLY B 2 341 ? 142.86300 162.70100 153.82600 1.000 96.70000 321 GLY B O 1
ATOM 5766 N N . VAL B 2 342 ? 142.13100 164.74400 154.39900 1.000 96.48000 322 VAL B N 1
ATOM 5767 C CA . VAL B 2 342 ? 141.08900 164.81700 153.37900 1.000 96.48000 322 VAL B CA 1
ATOM 5768 C C . VAL B 2 342 ? 141.73400 164.93000 151.99700 1.000 96.48000 322 VAL B C 1
ATOM 5769 O O . VAL B 2 342 ? 142.88000 165.38900 151.87700 1.000 96.48000 322 VAL B O 1
ATOM 5773 N N . MET B 2 343 ? 140.97800 164.51800 150.96000 1.000 93.01000 323 MET B N 1
ATOM 5774 C CA . MET B 2 343 ? 141.36400 164.23300 149.56900 1.000 93.01000 323 MET B CA 1
ATOM 5775 C C . MET B 2 343 ? 142.13900 162.92100 149.48200 1.000 93.01000 323 MET B C 1
ATOM 5776 O O . MET B 2 343 ? 142.97100 162.74500 148.58900 1.000 93.01000 323 MET B O 1
ATOM 5781 N N . SER B 2 344 ? 141.88300 161.99700 150.40900 1.000 87.78000 324 SER B N 1
ATOM 5782 C CA . SER B 2 344 ? 142.51000 160.68100 150.35900 1.000 87.78000 324 SER B CA 1
ATOM 5783 C C . SER B 2 344 ? 141.65100 159.66200 149.61600 1.000 87.78000 324 SER B C 1
ATOM 5784 O O . SER B 2 344 ? 142.00500 158.48000 149.54700 1.000 87.78000 324 SER B O 1
ATOM 5787 N N . TRP B 2 345 ? 140.51500 160.10300 149.07200 1.000 82.19000 325 TRP B N 1
ATOM 5788 C CA . TRP B 2 345 ? 139.67300 159.25400 148.23400 1.000 82.19000 325 TRP B CA 1
ATOM 5789 C C . TRP B 2 345 ? 140.17800 159.18100 146.79800 1.000 82.19000 325 TRP B C 1
ATOM 5790 O O . TRP B 2 345 ? 139.67000 158.37300 145.99700 1.000 82.19000 325 TRP B O 1
ATOM 5801 N N . ILE B 2 346 ? 141.17000 160.01900 146.48600 1.000 78.00000 326 ILE B N 1
ATOM 5802 C CA . ILE B 2 346 ? 141.83800 160.05400 145.18900 1.000 78.00000 326 ILE B CA 1
ATOM 5803 C C . ILE B 2 346 ? 142.40200 158.68500 144.82800 1.000 78.00000 326 ILE B C 1
ATOM 5804 O O . ILE B 2 346 ? 142.27700 158.22400 143.68600 1.000 78.00000 326 ILE B O 1
ATOM 5809 N N . ILE B 2 347 ? 142.97100 157.98900 145.80600 1.000 75.28000 327 ILE B N 1
ATOM 5810 C CA . ILE B 2 347 ? 143.64400 156.71500 145.56000 1.000 75.28000 327 ILE B CA 1
ATOM 5811 C C . ILE B 2 347 ? 142.65200 155.58800 145.24300 1.000 75.28000 327 ILE B C 1
ATOM 5812 O O . ILE B 2 347 ? 142.89300 154.87300 144.25500 1.000 75.28000 327 ILE B O 1
ATOM 5817 N N . PRO B 2 348 ? 141.53000 155.37500 145.97100 1.000 71.70000 328 PRO B N 1
ATOM 5818 C CA . PRO B 2 348 ? 140.57900 154.35800 145.47800 1.000 71.70000 328 PRO B CA 1
ATOM 5819 C C . PRO B 2 348 ? 139.87600 154.74200 144.18300 1.000 71.70000 328 PRO B C 1
ATOM 5820 O O . PRO B 2 348 ? 139.55400 153.84700 143.37900 1.000 71.70000 328 PRO B O 1
ATOM 5824 N N . VAL B 2 349 ? 139.66400 156.04500 143.94300 1.000 68.44000 329 VAL B N 1
ATOM 5825 C CA . VAL B 2 349 ? 139.12100 156.48500 142.65400 1.000 68.44000 329 VAL B CA 1
ATOM 5826 C C . VAL B 2 349 ? 140.06600 156.09500 141.51800 1.000 68.44000 329 VAL B C 1
ATOM 5827 O O . VAL B 2 349 ? 139.64700 155.55700 140.48200 1.000 68.44000 329 VAL B O 1
ATOM 5831 N N . PHE B 2 350 ? 141.36800 156.26800 141.74200 1.000 70.31000 330 PHE B N 1
ATOM 5832 C CA . PHE B 2 350 ? 142.34000 155.96800 140.69900 1.000 70.31000 330 PHE B CA 1
ATOM 5833 C C . PHE B 2 350 ? 142.53300 154.46700 140.50800 1.000 70.31000 330 PHE B C 1
ATOM 5834 O O . PHE B 2 350 ? 142.82100 154.01000 139.39300 1.000 70.31000 330 PHE B O 1
ATOM 5842 N N . VAL B 2 351 ? 142.35600 153.67900 141.57600 1.000 64.45000 331 VAL B N 1
ATOM 5843 C CA . VAL B 2 351 ? 142.38600 152.22000 141.43400 1.000 64.45000 331 VAL B CA 1
ATOM 5844 C C . VAL B 2 351 ? 141.22900 151.73900 140.56100 1.000 64.45000 331 VAL B C 1
ATOM 5845 O O . VAL B 2 351 ? 141.41000 150.89500 139.66300 1.000 64.45000 331 VAL B O 1
ATOM 5849 N N . GLY B 2 352 ? 140.03300 152.30000 140.78100 1.000 59.60000 332 GLY B N 1
ATOM 5850 C CA . GLY B 2 352 ? 138.90700 151.98100 139.91000 1.000 59.60000 332 GLY B CA 1
ATOM 5851 C C . GLY B 2 352 ? 139.12900 152.40000 138.46600 1.000 59.60000 332 GLY B C 1
ATOM 5852 O O . GLY B 2 352 ? 138.76700 151.67400 137.53000 1.000 59.60000 332 GLY B O 1
ATOM 5853 N N . LEU B 2 353 ? 139.76600 153.55900 138.26500 1.000 59.81000 333 LEU B N 1
ATOM 5854 C CA . LEU B 2 353 ? 140.05900 154.00600 136.90600 1.000 59.81000 333 LEU B CA 1
ATOM 5855 C C . LEU B 2 353 ? 141.09200 153.12100 136.21900 1.000 59.81000 333 LEU B C 1
ATOM 5856 O O . LEU B 2 353 ? 141.08500 153.00500 134.99000 1.000 59.81000 333 LEU B O 1
ATOM 5861 N N . SER B 2 354 ? 141.98800 152.49600 136.98200 1.000 58.11000 334 SER B N 1
ATOM 5862 C CA . SER B 2 354 ? 142.91200 151.53100 136.38800 1.000 58.11000 334 SER B CA 1
ATOM 5863 C C . SER B 2 354 ? 142.18400 150.26300 135.94600 1.000 58.11000 334 SER B C 1
ATOM 5864 O O . SER B 2 354 ? 142.39000 149.75600 134.82500 1.000 58.11000 334 SER B O 1
ATOM 5867 N N . CYS B 2 355 ? 141.31800 149.73800 136.82000 1.000 53.54000 335 CYS B N 1
ATOM 5868 C CA . CYS B 2 355 ? 140.65500 148.47100 136.51600 1.000 53.54000 335 CYS B CA 1
ATOM 5869 C C . CYS B 2 355 ? 139.64900 148.59500 135.37300 1.000 53.54000 335 CYS B C 1
ATOM 5870 O O . CYS B 2 355 ? 139.40700 147.61000 134.65900 1.000 53.54000 335 CYS B O 1
ATOM 5873 N N . PHE B 2 356 ? 139.09200 149.79500 135.15900 1.000 51.52000 336 PHE B N 1
ATOM 5874 C CA . PHE B 2 356 ? 138.20300 150.02800 134.01600 1.000 51.52000 336 PHE B CA 1
ATOM 5875 C C . PHE B 2 356 ? 138.91800 149.80300 132.68200 1.000 51.52000 336 PHE B C 1
ATOM 5876 O O . PHE B 2 356 ? 138.42500 149.07100 131.80400 1.000 51.52000 336 PHE B O 1
ATOM 5884 N N . GLY B 2 357 ? 140.09800 150.40600 132.52500 1.000 49.78000 337 GLY B N 1
ATOM 5885 C CA . GLY B 2 357 ? 140.85100 150.24700 131.29200 1.000 49.78000 337 GLY B CA 1
ATOM 5886 C C . GLY B 2 357 ? 141.36200 148.83400 131.10000 1.000 49.78000 337 GLY B C 1
ATOM 5887 O O . GLY B 2 357 ? 141.44600 148.33700 129.96700 1.000 49.78000 337 GLY B O 1
ATOM 5888 N N . SER B 2 358 ? 141.68600 148.15600 132.20800 1.000 48.32000 338 SER B N 1
ATOM 5889 C CA . SER B 2 358 ? 142.11700 146.76300 132.10000 1.000 48.32000 338 SER B CA 1
ATOM 5890 C C . SER B 2 358 ? 140.99200 145.85600 131.59800 1.000 48.32000 338 SER B C 1
ATOM 5891 O O . SER B 2 358 ? 141.21700 144.97500 130.75100 1.000 48.32000 338 SER B O 1
ATOM 5894 N N . VAL B 2 359 ? 139.76200 146.10000 132.07100 1.000 45.30000 339 VAL B N 1
ATOM 5895 C CA . VAL B 2 359 ? 138.61000 145.32400 131.60900 1.000 45.30000 339 VAL B CA 1
ATOM 5896 C C . VAL B 2 359 ? 138.34200 145.58300 130.13000 1.000 45.30000 339 VAL B C 1
ATOM 5897 O O . VAL B 2 359 ? 138.04800 144.64900 129.36600 1.000 45.30000 339 VAL B O 1
ATOM 5901 N N . ASN B 2 360 ? 138.49600 146.84000 129.69400 1.000 48.94000 340 ASN B N 1
ATOM 5902 C CA . ASN B 2 360 ? 138.28600 147.18700 128.28500 1.000 48.94000 340 ASN B CA 1
ATOM 5903 C C . ASN B 2 360 ? 139.26500 146.46400 127.35700 1.000 48.94000 340 ASN B C 1
ATOM 5904 O O . ASN B 2 360 ? 138.86500 145.87800 126.33500 1.000 48.94000 340 ASN B O 1
ATOM 5909 N N . GLY B 2 361 ? 140.55300 146.47900 127.71900 1.000 48.03000 341 GLY B N 1
ATOM 5910 C CA . GLY B 2 361 ? 141.55300 145.79700 126.90300 1.000 48.03000 341 GLY B CA 1
ATOM 5911 C C . GLY B 2 361 ? 141.35600 144.29300 126.84400 1.000 48.03000 341 GLY B C 1
ATOM 5912 O O . GLY B 2 361 ? 141.52400 143.66500 125.78600 1.000 48.03000 341 GLY B O 1
ATOM 5913 N N . SER B 2 362 ? 140.95600 143.69600 127.97300 1.000 48.19000 342 SER B N 1
ATOM 5914 C CA . SER B 2 362 ? 140.74200 142.25300 127.99100 1.000 48.19000 342 SER B CA 1
ATOM 5915 C C . SER B 2 362 ? 139.52500 141.85300 127.16200 1.000 48.19000 342 SER B C 1
ATOM 5916 O O . SER B 2 362 ? 139.54400 140.81300 126.49000 1.000 48.19000 342 SER B O 1
ATOM 5919 N N . LEU B 2 363 ? 138.47300 142.68200 127.17000 1.000 46.31000 343 LEU B N 1
ATOM 5920 C CA . LEU B 2 363 ? 137.29100 142.40100 126.35200 1.000 46.31000 343 LEU B CA 1
ATOM 5921 C C . LEU B 2 363 ? 137.61400 142.46100 124.86400 1.000 46.31000 343 LEU B C 1
ATOM 5922 O O . LEU B 2 363 ? 137.16300 141.60700 124.08500 1.000 46.31000 343 LEU B O 1
ATOM 5927 N N . PHE B 2 364 ? 138.39400 143.47200 124.45800 1.000 47.69000 344 PHE B N 1
ATOM 5928 C CA . PHE B 2 364 ? 138.89900 143.60400 123.09000 1.000 47.69000 344 PHE B CA 1
ATOM 5929 C C . PHE B 2 364 ? 139.62400 142.35300 122.59300 1.000 47.69000 344 PHE B C 1
ATOM 5930 O O . PHE B 2 364 ? 139.24700 141.76000 121.56200 1.000 47.69000 344 PHE B O 1
ATOM 5938 N N . THR B 2 365 ? 140.63900 141.91900 123.34900 1.000 47.22000 345 THR B N 1
ATOM 5939 C CA . THR B 2 365 ? 141.43700 140.78100 122.89400 1.000 47.22000 345 THR B CA 1
ATOM 5940 C C . THR B 2 365 ? 140.65500 139.46900 122.94700 1.000 47.22000 345 THR B C 1
ATOM 5941 O O . THR B 2 365 ? 140.86400 138.58800 122.10200 1.000 47.22000 345 THR B O 1
ATOM 5945 N N . SER B 2 366 ? 139.72800 139.32600 123.90300 1.000 48.82000 346 SER B N 1
ATOM 5946 C CA . SER B 2 366 ? 138.93000 138.10200 123.97400 1.000 48.82000 346 SER B CA 1
ATOM 5947 C C . SER B 2 366 ? 137.97800 137.99000 122.79100 1.000 48.82000 346 SER B C 1
ATOM 5948 O O . SER B 2 366 ? 137.78500 136.89600 122.23500 1.000 48.82000 346 SER B O 1
ATOM 5951 N N . SER B 2 367 ? 137.37800 139.11700 122.38700 1.000 48.30000 347 SER B N 1
ATOM 5952 C CA . SER B 2 367 ? 136.49200 139.10400 121.22700 1.000 48.30000 347 SER B CA 1
ATOM 5953 C C . SER B 2 367 ? 137.25400 138.74900 119.96000 1.000 48.30000 347 SER B C 1
ATOM 5954 O O . SER B 2 367 ? 136.75900 137.98800 119.11900 1.000 48.30000 347 SER B O 1
ATOM 5957 N N . ARG B 2 368 ? 138.48500 139.25500 119.83000 1.000 50.42000 348 ARG B N 1
ATOM 5958 C CA . ARG B 2 368 ? 139.26700 138.92000 118.63800 1.000 50.42000 348 ARG B CA 1
ATOM 5959 C C . ARG B 2 368 ? 139.71700 137.46000 118.64700 1.000 50.42000 348 ARG B C 1
ATOM 5960 O O . ARG B 2 368 ? 139.80400 136.82600 117.58700 1.000 50.42000 348 ARG B O 1
ATOM 5968 N N . LEU B 2 369 ? 139.96600 136.89900 119.83400 1.000 49.74000 349 LEU B N 1
ATOM 5969 C CA . LEU B 2 369 ? 140.34000 135.48800 119.92700 1.000 49.74000 349 LEU B CA 1
ATOM 5970 C C . LEU B 2 369 ? 139.19400 134.57600 119.50700 1.000 49.74000 349 LEU B C 1
ATOM 5971 O O . LEU B 2 369 ? 139.40000 133.61100 118.76200 1.000 49.74000 349 LEU B O 1
ATOM 5976 N N . PHE B 2 370 ? 137.97300 134.86400 119.96800 1.000 53.10000 350 PHE B N 1
ATOM 5977 C CA . PHE B 2 370 ? 136.85700 134.01100 119.55500 1.000 53.10000 350 PHE B CA 1
ATOM 5978 C C . PHE B 2 370 ? 136.48300 134.23900 118.09100 1.000 53.10000 350 PHE B C 1
ATOM 5979 O O . PHE B 2 370 ? 136.01500 133.30300 117.42300 1.000 53.10000 350 PHE B O 1
ATOM 5987 N N . PHE B 2 371 ? 136.73200 135.45100 117.57500 1.000 55.88000 351 PHE B N 1
ATOM 5988 C CA . PHE B 2 371 ? 136.61800 135.72300 116.14200 1.000 55.88000 351 PHE B CA 1
ATOM 5989 C C . PHE B 2 371 ? 137.51900 134.80200 115.32900 1.000 55.88000 351 PHE B C 1
ATOM 5990 O O . PHE B 2 371 ? 137.07700 134.19100 114.35100 1.000 55.88000 351 PHE B O 1
ATOM 5998 N N . VAL B 2 372 ? 138.79600 134.71100 115.71100 1.000 58.14000 352 VAL B N 1
ATOM 5999 C CA . VAL B 2 372 ? 139.73400 133.85600 114.98400 1.000 58.14000 352 VAL B CA 1
ATOM 6000 C C . VAL B 2 372 ? 139.39700 132.38300 115.17100 1.000 58.14000 352 VAL B C 1
ATOM 6001 O O . VAL B 2 372 ? 139.48800 131.59300 114.22300 1.000 58.14000 352 VAL B O 1
ATOM 6005 N N . GLY B 2 373 ? 138.95800 131.99600 116.36900 1.000 59.99000 353 GLY B N 1
ATOM 6006 C CA . GLY B 2 373 ? 138.64200 130.59800 116.61600 1.000 59.99000 353 GLY B CA 1
ATOM 6007 C C . GLY B 2 373 ? 137.41300 130.11800 115.86800 1.000 59.99000 353 GLY B C 1
ATOM 6008 O O . GLY B 2 373 ? 137.25400 128.92100 115.62600 1.000 59.99000 353 GLY B O 1
ATOM 6009 N N . SER B 2 374 ? 136.52600 131.04000 115.49300 1.000 61.70000 354 SER B N 1
ATOM 6010 C CA . SER B 2 374 ? 135.38500 130.63300 114.68000 1.000 61.70000 354 SER B CA 1
ATOM 6011 C C . SER B 2 374 ? 135.78200 130.37600 113.22900 1.000 61.70000 354 SER B C 1
ATOM 6012 O O . SER B 2 374 ? 135.12300 129.59300 112.53600 1.000 61.70000 354 SER B O 1
ATOM 6015 N N . ARG B 2 375 ? 136.84800 131.02100 112.74600 1.000 62.52000 355 ARG B N 1
ATOM 6016 C CA . ARG B 2 375 ? 137.22500 130.89400 111.33900 1.000 62.52000 355 ARG B CA 1
ATOM 6017 C C . ARG B 2 375 ? 137.83500 129.54200 111.00800 1.000 62.52000 355 ARG B C 1
ATOM 6018 O O . ARG B 2 375 ? 137.82200 129.14000 109.84100 1.000 62.52000 355 ARG B O 1
ATOM 6026 N N . GLU B 2 376 ? 138.37700 128.83900 111.99500 1.000 68.45000 356 GLU B N 1
ATOM 6027 C CA . GLU B 2 376 ? 138.99800 127.54100 111.78000 1.000 68.45000 356 GLU B CA 1
ATOM 6028 C C . GLU B 2 376 ? 138.01000 126.39300 111.89800 1.000 68.45000 356 GLU B C 1
ATOM 6029 O O . GLU B 2 376 ? 138.43000 125.23400 111.93600 1.000 68.45000 356 GLU B O 1
ATOM 6035 N N . GLY B 2 377 ? 136.71400 126.68400 111.96300 1.000 67.23000 357 GLY B N 1
ATOM 6036 C CA . GLY B 2 377 ? 135.72500 125.63800 112.10800 1.000 67.23000 357 GLY B CA 1
ATOM 6037 C C . GLY B 2 377 ? 135.67800 124.99300 113.47200 1.000 67.23000 357 GLY B C 1
ATOM 6038 O O . GLY B 2 377 ? 135.10300 123.91300 113.61400 1.000 67.23000 357 GLY B O 1
ATOM 6039 N N . HIS B 2 378 ? 136.26900 125.62100 114.48400 1.000 67.81000 358 HIS B N 1
ATOM 6040 C CA . HIS B 2 378 ? 136.24400 125.07700 115.83200 1.000 67.81000 358 HIS B CA 1
ATOM 6041 C C . HIS B 2 378 ? 135.09000 125.61200 116.66100 1.000 67.81000 358 HIS B C 1
ATOM 6042 O O . HIS B 2 378 ? 134.73900 125.00300 117.67400 1.000 67.81000 358 HIS B O 1
ATOM 6049 N N . LEU B 2 379 ? 134.50100 126.72800 116.26000 1.000 66.81000 359 LEU B N 1
ATOM 6050 C CA . LEU B 2 379 ? 133.35000 127.33000 116.90500 1.000 66.81000 359 LEU B CA 1
ATOM 6051 C C . LEU B 2 379 ? 132.22600 127.45300 115.88500 1.000 66.81000 359 LEU B C 1
ATOM 6052 O O . LEU B 2 379 ? 132.46100 127.28300 114.68300 1.000 66.81000 359 LEU B O 1
ATOM 6057 N N . PRO B 2 380 ? 130.98300 127.67600 116.32600 1.000 70.77000 360 PRO B N 1
ATOM 6058 C CA . PRO B 2 380 ? 129.90300 127.95800 115.37300 1.000 70.77000 360 PRO B CA 1
ATOM 6059 C C . PRO B 2 380 ? 130.16700 129.20900 114.54900 1.000 70.77000 360 PRO B C 1
ATOM 6060 O O . PRO B 2 380 ? 130.82100 130.15500 114.98800 1.000 70.77000 360 PRO B O 1
ATOM 6064 N N . SER B 2 381 ? 129.64800 129.19700 113.32700 1.000 71.48000 361 SER B N 1
ATOM 6065 C CA . SER B 2 381 ? 129.99900 130.21400 112.34700 1.000 71.48000 361 SER B CA 1
ATOM 6066 C C . SER B 2 381 ? 129.15100 131.46900 112.44900 1.000 71.48000 361 SER B C 1
ATOM 6067 O O . SER B 2 381 ? 129.29000 132.34900 111.59600 1.000 71.48000 361 SER B O 1
ATOM 6070 N N . ILE B 2 382 ? 128.27000 131.57200 113.44600 1.000 67.51000 362 ILE B N 1
ATOM 6071 C CA . ILE B 2 382 ? 127.62000 132.84900 113.71000 1.000 67.51000 362 ILE B CA 1
ATOM 6072 C C . ILE B 2 382 ? 128.64400 133.84100 114.24600 1.000 67.51000 362 ILE B C 1
ATOM 6073 O O . ILE B 2 382 ? 128.61400 135.03200 113.91600 1.000 67.51000 362 ILE B O 1
ATOM 6078 N N . LEU B 2 383 ? 129.60600 133.35300 115.02000 1.000 64.14000 363 LEU B N 1
ATOM 6079 C CA . LEU B 2 383 ? 130.78500 134.13200 115.33400 1.000 64.14000 363 LEU B CA 1
ATOM 6080 C C . LEU B 2 383 ? 131.63400 134.27700 114.07200 1.000 64.14000 363 LEU B C 1
ATOM 6081 O O . LEU B 2 383 ? 131.43300 133.56500 113.08400 1.000 64.14000 363 LEU B O 1
ATOM 6086 N N . SER B 2 384 ? 132.58000 135.22000 114.11500 1.000 65.22000 364 SER B N 1
ATOM 6087 C CA . SER B 2 384 ? 133.38200 135.64900 112.95700 1.000 65.22000 364 SER B CA 1
ATOM 6088 C C . SER B 2 384 ? 132.51500 136.17100 111.81400 1.000 65.22000 364 SER B C 1
ATOM 6089 O O . SER B 2 384 ? 132.82200 135.96400 110.64100 1.000 65.22000 364 SER B O 1
ATOM 6092 N N . MET B 2 385 ? 131.43200 136.86000 112.15500 1.000 69.25000 365 MET B N 1
ATOM 6093 C CA . MET B 2 385 ? 130.61600 137.58900 111.19800 1.000 69.25000 365 MET B CA 1
ATOM 6094 C C . MET B 2 385 ? 130.70500 139.07300 111.51300 1.000 69.25000 365 MET B C 1
ATOM 6095 O O . MET B 2 385 ? 130.37700 139.49600 112.62400 1.000 69.25000 365 MET B O 1
ATOM 6100 N N . ILE B 2 386 ? 131.15000 139.85000 110.54900 1.000 70.77000 366 ILE B N 1
ATOM 6101 C CA . ILE B 2 386 ? 131.38200 141.27500 110.72900 1.000 70.77000 366 ILE B CA 1
ATOM 6102 C C . ILE B 2 386 ? 130.12700 142.03500 110.32900 1.000 70.77000 366 ILE B C 1
ATOM 6103 O O . ILE B 2 386 ? 129.42100 141.66000 109.38800 1.000 70.77000 366 ILE B O 1
ATOM 6108 N N . HIS B 2 387 ? 129.83500 143.10800 111.05800 1.000 72.39000 367 HIS B N 1
ATOM 6109 C CA . HIS B 2 387 ? 128.69900 143.96200 110.74800 1.000 72.39000 367 HIS B CA 1
ATOM 6110 C C . HIS B 2 387 ? 129.15400 145.10300 109.85100 1.000 72.39000 367 HIS B C 1
ATOM 6111 O O . HIS B 2 387 ? 130.02900 145.87700 110.25600 1.000 72.39000 367 HIS B O 1
ATOM 6118 N N . PRO B 2 388 ? 128.60400 145.24600 108.64600 1.000 70.38000 368 PRO B N 1
ATOM 6119 C CA . PRO B 2 388 ? 129.04000 146.32900 107.75900 1.000 70.38000 368 PRO B CA 1
ATOM 6120 C C . PRO B 2 388 ? 128.54000 147.68300 108.23600 1.000 70.38000 368 PRO B C 1
ATOM 6121 O O . PRO B 2 388 ? 127.53100 147.77800 108.93800 1.000 70.38000 368 PRO B O 1
ATOM 6125 N N . GLN B 2 389 ? 129.30400 148.72400 107.86300 1.000 74.22000 369 GLN B N 1
ATOM 6126 C CA . GLN B 2 389 ? 129.21100 150.14500 108.22700 1.000 74.22000 369 GLN B CA 1
ATOM 6127 C C . GLN B 2 389 ? 129.66100 150.41600 109.66200 1.000 74.22000 369 GLN B C 1
ATOM 6128 O O . GLN B 2 389 ? 129.73800 151.57600 110.07700 1.000 74.22000 369 GLN B O 1
ATOM 6134 N N . LEU B 2 390 ? 129.96800 149.36900 110.42400 1.000 67.95000 370 LEU B N 1
ATOM 6135 C CA . LEU B 2 390 ? 130.64300 149.52200 111.70600 1.000 67.95000 370 LEU B CA 1
ATOM 6136 C C . LEU B 2 390 ? 131.94900 148.74600 111.73900 1.000 67.95000 370 LEU B C 1
ATOM 6137 O O . LEU B 2 390 ? 132.89900 149.17300 112.40700 1.000 67.95000 370 LEU B O 1
ATOM 6142 N N . LEU B 2 391 ? 131.98700 147.61700 111.02100 1.000 68.78000 371 LEU B N 1
ATOM 6143 C CA . LEU B 2 391 ? 133.17000 146.76700 110.84700 1.000 68.78000 371 LEU B CA 1
ATOM 6144 C C . LEU B 2 391 ? 133.70700 146.25900 112.18300 1.000 68.78000 371 LEU B C 1
ATOM 6145 O O . LEU B 2 391 ? 134.90200 146.34100 112.47000 1.000 68.78000 371 LEU B O 1
ATOM 6150 N N . THR B 2 392 ? 132.80900 145.73200 113.00900 1.000 60.96000 372 THR B N 1
ATOM 6151 C CA . THR B 2 392 ? 133.12200 145.22200 114.33200 1.000 60.96000 372 THR B CA 1
ATOM 6152 C C . THR B 2 392 ? 132.48900 143.85300 114.52500 1.000 60.96000 372 THR B C 1
ATOM 6153 O O . THR B 2 392 ? 131.35400 143.62700 114.09900 1.000 60.96000 372 THR B O 1
ATOM 6157 N N . PRO B 2 393 ? 133.19300 142.92200 115.17100 1.000 54.75000 373 PRO B N 1
ATOM 6158 C CA . PRO B 2 393 ? 132.61100 141.59200 115.44000 1.000 54.75000 373 PRO B CA 1
ATOM 6159 C C . PRO B 2 393 ? 131.61100 141.60300 116.59300 1.000 54.75000 373 PRO B C 1
ATOM 6160 O O . PRO B 2 393 ? 131.91100 141.28500 117.73900 1.000 54.75000 373 PRO B O 1
ATOM 6164 N N . VAL B 2 394 ? 130.37600 141.97500 116.27200 1.000 53.68000 374 VAL B N 1
ATOM 6165 C CA . VAL B 2 394 ? 129.30200 142.15200 117.25100 1.000 53.68000 374 VAL B CA 1
ATOM 6166 C C . VAL B 2 394 ? 128.88600 140.85100 117.95100 1.000 53.68000 374 VAL B C 1
ATOM 6167 O O . VAL B 2 394 ? 128.78700 140.87100 119.19100 1.000 53.68000 374 VAL B O 1
ATOM 6171 N N . PRO B 2 395 ? 128.65200 139.70000 117.27400 1.000 54.03000 375 PRO B N 1
ATOM 6172 C CA . PRO B 2 395 ? 128.26500 138.50800 118.05400 1.000 54.03000 375 PRO B CA 1
ATOM 6173 C C . PRO B 2 395 ? 129.37000 137.94200 118.92900 1.000 54.03000 375 PRO B C 1
ATOM 6174 O O . PRO B 2 395 ? 129.07200 137.36900 119.98300 1.000 54.03000 375 PRO B O 1
ATOM 6178 N N . SER B 2 396 ? 130.63600 138.11800 118.54800 1.000 51.05000 376 SER B N 1
ATOM 6179 C CA . SER B 2 396 ? 131.73200 137.67900 119.40600 1.000 51.05000 376 SER B CA 1
ATOM 6180 C C . SER B 2 396 ? 131.81300 138.53000 120.67000 1.000 51.05000 376 SER B C 1
ATOM 6181 O O . SER B 2 396 ? 132.09200 138.02100 121.76200 1.000 51.05000 376 SER B O 1
ATOM 6184 N N . LEU B 2 397 ? 131.52900 139.82700 120.54400 1.000 47.87000 377 LEU B N 1
ATOM 6185 C CA . LEU B 2 397 ? 131.52900 140.70900 121.70500 1.000 47.87000 377 LEU B CA 1
ATOM 6186 C C . LEU B 2 397 ? 130.36300 140.39500 122.63000 1.000 47.87000 377 LEU B C 1
ATOM 6187 O O . LEU B 2 397 ? 130.51000 140.40900 123.86000 1.000 47.87000 377 LEU B O 1
ATOM 6192 N N . VAL B 2 398 ? 129.19700 140.10300 122.04900 1.000 52.34000 378 VAL B N 1
ATOM 6193 C CA . VAL B 2 398 ? 128.03500 139.71600 122.84700 1.000 52.34000 378 VAL B CA 1
ATOM 6194 C C . VAL B 2 398 ? 128.29900 138.39600 123.56700 1.000 52.34000 378 VAL B C 1
ATOM 6195 O O . VAL B 2 398 ? 127.95700 138.22800 124.74600 1.000 52.34000 378 VAL B O 1
ATOM 6199 N N . PHE B 2 399 ? 128.98400 137.46900 122.89400 1.000 57.82000 379 PHE B N 1
ATOM 6200 C CA . PHE B 2 399 ? 129.28600 136.17400 123.49300 1.000 57.82000 379 PHE B CA 1
ATOM 6201 C C . PHE B 2 399 ? 130.32500 136.29300 124.60400 1.000 57.82000 379 PHE B C 1
ATOM 6202 O O . PHE B 2 399 ? 130.31300 135.52100 125.56700 1.000 57.82000 379 PHE B O 1
ATOM 6210 N N . THR B 2 400 ? 131.24300 137.25200 124.47900 1.000 51.54000 380 THR B N 1
ATOM 6211 C CA . THR B 2 400 ? 132.19700 137.51100 125.55500 1.000 51.54000 380 THR B CA 1
ATOM 6212 C C . THR B 2 400 ? 131.50400 138.10500 126.77700 1.000 51.54000 380 THR B C 1
ATOM 6213 O O . THR B 2 400 ? 131.72500 137.66400 127.91800 1.000 51.54000 380 THR B O 1
ATOM 6217 N N . CYS B 2 401 ? 130.64600 139.10500 126.54600 1.000 51.64000 381 CYS B N 1
ATOM 6218 C CA . CYS B 2 401 ? 129.97000 139.79500 127.64100 1.000 51.64000 381 CYS B CA 1
ATOM 6219 C C . CYS B 2 401 ? 129.00100 138.87800 128.38000 1.000 51.64000 381 CYS B C 1
ATOM 6220 O O . CYS B 2 401 ? 128.85500 138.97600 129.60300 1.000 51.64000 381 CYS B O 1
ATOM 6223 N N . VAL B 2 402 ? 128.35400 137.95800 127.65600 1.000 54.09000 382 VAL B N 1
ATOM 6224 C CA . VAL B 2 402 ? 127.38100 137.05500 128.27500 1.000 54.09000 382 VAL B CA 1
ATOM 6225 C C . VAL B 2 402 ? 128.06900 136.10300 129.25000 1.000 54.09000 382 VAL B C 1
ATOM 6226 O O . VAL B 2 402 ? 127.59100 135.88000 130.36700 1.000 54.09000 382 VAL B O 1
ATOM 6230 N N . MET B 2 403 ? 129.24000 135.58800 128.87100 1.000 57.72000 383 MET B N 1
ATOM 6231 C CA . MET B 2 403 ? 129.98800 134.69800 129.75400 1.000 57.72000 383 MET B CA 1
ATOM 6232 C C . MET B 2 403 ? 130.54400 135.45300 130.95700 1.000 57.72000 383 MET B C 1
ATOM 6233 O O . MET B 2 403 ? 130.53900 134.94200 132.09100 1.000 57.72000 383 MET B O 1
ATOM 6238 N N . THR B 2 404 ? 131.02300 136.68500 130.72300 1.000 52.52000 384 THR B N 1
ATOM 6239 C CA . THR B 2 404 ? 131.54600 137.50300 131.81600 1.000 52.52000 384 THR B CA 1
ATOM 6240 C C . THR B 2 404 ? 130.46400 137.83500 132.83800 1.000 52.52000 384 THR B C 1
ATOM 6241 O O . THR B 2 404 ? 130.71000 137.79100 134.04800 1.000 52.52000 384 THR B O 1
ATOM 6245 N N . LEU B 2 405 ? 129.25000 138.12400 132.37600 1.000 52.72000 385 LEU B N 1
ATOM 6246 C CA . LEU B 2 405 ? 128.14300 138.30600 133.30400 1.000 52.72000 385 LEU B CA 1
ATOM 6247 C C . LEU B 2 405 ? 127.68500 137.00200 133.93700 1.000 52.72000 385 LEU B C 1
ATOM 6248 O O . LEU B 2 405 ? 127.17800 137.02900 135.06100 1.000 52.72000 385 LEU B O 1
ATOM 6253 N N . LEU B 2 406 ? 127.84400 135.87300 133.24600 1.000 55.96000 386 LEU B N 1
ATOM 6254 C CA . LEU B 2 406 ? 127.50600 134.57300 133.80500 1.000 55.96000 386 LEU B CA 1
ATOM 6255 C C . LEU B 2 406 ? 128.39200 134.17700 134.97200 1.000 55.96000 386 LEU B C 1
ATOM 6256 O O . LEU B 2 406 ? 127.92400 133.46000 135.86000 1.000 55.96000 386 LEU B O 1
ATOM 6261 N N . TYR B 2 407 ? 129.64700 134.61900 135.00700 1.000 59.95000 387 TYR B N 1
ATOM 6262 C CA . TYR B 2 407 ? 130.49100 134.30900 136.15900 1.000 59.95000 387 TYR B CA 1
ATOM 6263 C C . TYR B 2 407 ? 130.26500 135.22400 137.36100 1.000 59.95000 387 TYR B C 1
ATOM 6264 O O . TYR B 2 407 ? 131.10200 135.24200 138.26600 1.000 59.95000 387 TYR B O 1
ATOM 6273 N N . ALA B 2 408 ? 129.16500 135.97300 137.40200 1.000 61.17000 388 ALA B N 1
ATOM 6274 C CA . ALA B 2 408 ? 128.81800 136.78100 138.56200 1.000 61.17000 388 ALA B CA 1
ATOM 6275 C C . ALA B 2 408 ? 127.95300 136.02700 139.56600 1.000 61.17000 388 ALA B C 1
ATOM 6276 O O . ALA B 2 408 ? 127.37600 136.65000 140.46100 1.000 61.17000 388 ALA B O 1
ATOM 6278 N N . PHE B 2 409 ? 127.84500 134.70500 139.43400 1.000 73.35000 389 PHE B N 1
ATOM 6279 C CA . PHE B 2 409 ? 127.09500 133.88400 140.37100 1.000 73.35000 389 PHE B CA 1
ATOM 6280 C C . PHE B 2 409 ? 127.96700 133.22000 141.42300 1.000 73.35000 389 PHE B C 1
ATOM 6281 O O . PHE B 2 409 ? 127.43000 132.57200 142.32600 1.000 73.35000 389 PHE B O 1
ATOM 6289 N N . SER B 2 410 ? 129.28300 133.35500 141.33000 1.000 85.38000 390 SER B N 1
ATOM 6290 C CA . SER B 2 410 ? 130.19500 132.70800 142.25800 1.000 85.38000 390 SER B CA 1
ATOM 6291 C C . SER B 2 410 ? 130.43000 133.58500 143.47900 1.000 85.38000 390 SER B C 1
ATOM 6292 O O . SER B 2 410 ? 130.44700 134.81500 143.38200 1.000 85.38000 390 SER B O 1
ATOM 6295 N N . LYS B 2 411 ? 130.61700 132.94200 144.63200 1.000 97.62000 391 LYS B N 1
ATOM 6296 C CA . LYS B 2 411 ? 130.89600 133.66700 145.87800 1.000 97.62000 391 LYS B CA 1
ATOM 6297 C C . LYS B 2 411 ? 132.38000 134.02400 145.96900 1.000 97.62000 391 LYS B C 1
ATOM 6298 O O . LYS B 2 411 ? 132.73100 135.18600 146.19100 1.000 97.62000 391 LYS B O 1
ATOM 6304 N N . ASP B 2 412 ? 133.26000 133.03900 145.80200 1.000 100.41000 392 ASP B N 1
ATOM 6305 C CA . ASP B 2 412 ? 134.69800 133.26200 145.75700 1.000 100.41000 392 ASP B CA 1
ATOM 6306 C C . ASP B 2 412 ? 135.22400 132.67200 144.45700 1.000 100.41000 392 ASP B C 1
ATOM 6307 O O . ASP B 2 412 ? 135.13500 131.46000 144.23600 1.000 100.41000 392 ASP B O 1
ATOM 6312 N N . ILE B 2 413 ? 135.77400 133.52800 143.60200 1.000 94.25000 393 ILE B N 1
ATOM 6313 C CA . ILE B 2 413 ? 136.25400 133.09300 142.29900 1.000 94.25000 393 ILE B CA 1
ATOM 6314 C C . ILE B 2 413 ? 137.77700 133.18500 142.21000 1.000 94.25000 393 ILE B C 1
ATOM 6315 O O . ILE B 2 413 ? 138.36200 132.70500 141.22900 1.000 94.25000 393 ILE B O 1
ATOM 6320 N N . PHE B 2 414 ? 138.44000 133.74300 143.22600 1.000 95.33000 394 PHE B N 1
ATOM 6321 C CA . PHE B 2 414 ? 139.89700 133.74300 143.28500 1.000 95.33000 394 PHE B CA 1
ATOM 6322 C C . PHE B 2 414 ? 140.49900 132.34800 143.39800 1.000 95.33000 394 PHE B C 1
ATOM 6323 O O . PHE B 2 414 ? 141.68200 132.18100 143.08900 1.000 95.33000 394 PHE B O 1
ATOM 6331 N N . SER B 2 415 ? 139.72700 131.35300 143.83200 1.000 98.39000 395 SER B N 1
ATOM 6332 C CA . SER B 2 415 ? 140.23100 129.98800 143.97500 1.000 98.39000 395 SER B CA 1
ATOM 6333 C C . SER B 2 415 ? 139.96700 129.17600 142.70700 1.000 98.39000 395 SER B C 1
ATOM 6334 O O . SER B 2 415 ? 139.42200 128.07500 142.73300 1.000 98.39000 395 SER B O 1
ATOM 6337 N N . VAL B 2 416 ? 140.37200 129.74700 141.57700 1.000 96.34000 396 VAL B N 1
ATOM 6338 C CA . VAL B 2 416 ? 140.32200 129.04500 140.30200 1.000 96.34000 396 VAL B CA 1
ATOM 6339 C C . VAL B 2 416 ? 141.67800 129.24800 139.64300 1.000 96.34000 396 VAL B C 1
ATOM 6340 O O . VAL B 2 416 ? 141.99600 128.62200 138.62600 1.000 96.34000 396 VAL B O 1
ATOM 6344 N N . ILE B 2 417 ? 142.49100 130.11900 140.23900 1.000 95.10000 397 ILE B N 1
ATOM 6345 C CA . ILE B 2 417 ? 143.79200 130.48600 139.69800 1.000 95.10000 397 ILE B CA 1
ATOM 6346 C C . ILE B 2 417 ? 144.75300 129.31900 139.87800 1.000 95.10000 397 ILE B C 1
ATOM 6347 O O . ILE B 2 417 ? 145.52000 128.98300 138.96900 1.000 95.10000 397 ILE B O 1
ATOM 6352 N N . ASN B 2 418 ? 144.69500 128.67200 141.04000 1.000 100.98000 398 ASN B N 1
ATOM 6353 C CA . ASN B 2 418 ? 145.58500 127.55500 141.32100 1.000 100.98000 398 ASN B CA 1
ATOM 6354 C C . ASN B 2 418 ? 145.03800 126.27000 140.71400 1.000 100.98000 398 ASN B C 1
ATOM 6355 O O . ASN B 2 418 ? 145.75400 125.26900 140.61100 1.000 100.98000 398 ASN B O 1
ATOM 6360 N N . PHE B 2 419 ? 143.76800 126.29000 140.30500 1.000 96.93000 399 PHE B N 1
ATOM 6361 C CA . PHE B 2 419 ? 143.19300 125.16100 139.58500 1.000 96.93000 399 PHE B CA 1
ATOM 6362 C C . PHE B 2 419 ? 143.71200 125.04800 138.16100 1.000 96.93000 399 PHE B C 1
ATOM 6363 O O . PHE B 2 419 ? 143.63200 123.96200 137.57800 1.000 96.93000 399 PHE B O 1
ATOM 6371 N N . PHE B 2 420 ? 144.23300 126.13300 137.58300 1.000 87.20000 400 PHE B N 1
ATOM 6372 C CA . PHE B 2 420 ? 144.50400 126.15800 136.15200 1.000 87.20000 400 PHE B CA 1
ATOM 6373 C C . PHE B 2 420 ? 145.79900 126.84200 135.74600 1.000 87.20000 400 PHE B C 1
ATOM 6374 O O . PHE B 2 420 ? 145.97500 127.08300 134.54900 1.000 87.20000 400 PHE B O 1
ATOM 6382 N N . SER B 2 421 ? 146.69600 127.17900 136.67300 1.000 87.05000 401 SER B N 1
ATOM 6383 C CA . SER B 2 421 ? 147.93200 127.86600 136.31600 1.000 87.05000 401 SER B CA 1
ATOM 6384 C C . SER B 2 421 ? 148.87200 126.96000 135.52700 1.000 87.05000 401 SER B C 1
ATOM 6385 O O . SER B 2 421 ? 149.62700 127.42000 134.65600 1.000 87.05000 401 SER B O 1
ATOM 6388 N N . PHE B 2 422 ? 148.81200 125.66000 135.82000 1.000 86.78000 402 PHE B N 1
ATOM 6389 C CA . PHE B 2 422 ? 149.65300 124.66500 135.16900 1.000 86.78000 402 PHE B CA 1
ATOM 6390 C C . PHE B 2 422 ? 149.32000 124.55900 133.68500 1.000 86.78000 402 PHE B C 1
ATOM 6391 O O . PHE B 2 422 ? 150.22800 124.44900 132.86000 1.000 86.78000 402 PHE B O 1
ATOM 6399 N N . PHE B 2 423 ? 148.03900 124.66600 133.32300 1.000 81.53000 403 PHE B N 1
ATOM 6400 C CA . PHE B 2 423 ? 147.67600 124.62300 131.91000 1.000 81.53000 403 PHE B CA 1
ATOM 6401 C C . PHE B 2 423 ? 148.03600 125.92800 131.22100 1.000 81.53000 403 PHE B C 1
ATOM 6402 O O . PHE B 2 423 ? 148.45900 125.92800 130.05700 1.000 81.53000 403 PHE B O 1
ATOM 6410 N N . ASN B 2 424 ? 147.89600 127.04200 131.94500 1.000 78.99000 404 ASN B N 1
ATOM 6411 C CA . ASN B 2 424 ? 148.20400 128.36000 131.40100 1.000 78.99000 404 ASN B CA 1
ATOM 6412 C C . ASN B 2 424 ? 149.68400 128.48700 131.06800 1.000 78.99000 404 ASN B C 1
ATOM 6413 O O . ASN B 2 424 ? 150.05600 129.17600 130.11300 1.000 78.99000 404 ASN B O 1
ATOM 6418 N N . TRP B 2 425 ? 150.54700 127.81800 131.83400 1.000 74.10000 405 TRP B N 1
ATOM 6419 C CA . TRP B 2 425 ? 151.96100 127.85400 131.47600 1.000 74.10000 405 TRP B CA 1
ATOM 6420 C C . TRP B 2 425 ? 152.35200 126.68700 130.57500 1.000 74.10000 405 TRP B C 1
ATOM 6421 O O . TRP B 2 425 ? 153.33700 126.78700 129.82800 1.000 74.10000 405 TRP B O 1
ATOM 6432 N N . LEU B 2 426 ? 151.57200 125.60200 130.59300 1.000 74.09000 406 LEU B N 1
ATOM 6433 C CA . LEU B 2 426 ? 151.82500 124.47800 129.70000 1.000 74.09000 406 LEU B CA 1
ATOM 6434 C C . LEU B 2 426 ? 151.58300 124.86200 128.25000 1.000 74.09000 406 LEU B C 1
ATOM 6435 O O . LEU B 2 426 ? 152.31300 124.42900 127.35300 1.000 74.09000 406 LEU B O 1
ATOM 6440 N N . CYS B 2 427 ? 150.57500 125.70100 128.00300 1.000 74.45000 407 CYS B N 1
ATOM 6441 C CA . CYS B 2 427 ? 150.29100 126.11800 126.63300 1.000 74.45000 407 CYS B CA 1
ATOM 6442 C C . CYS B 2 427 ? 151.37600 127.04500 126.09400 1.000 74.45000 407 CYS B C 1
ATOM 6443 O O . CYS B 2 427 ? 151.74700 126.95600 124.91800 1.000 74.45000 407 CYS B O 1
ATOM 6446 N N . VAL B 2 428 ? 151.93400 127.90200 126.95200 1.000 70.55000 408 VAL B N 1
ATOM 6447 C CA . VAL B 2 428 ? 153.03000 128.77600 126.53700 1.000 70.55000 408 VAL B CA 1
ATOM 6448 C C . VAL B 2 428 ? 154.28900 127.96200 126.25900 1.000 70.55000 408 VAL B C 1
ATOM 6449 O O . VAL B 2 428 ? 154.99400 128.19500 125.26200 1.000 70.55000 408 VAL B O 1
ATOM 6453 N N . ALA B 2 429 ? 154.58000 126.98500 127.12600 1.000 71.86000 409 ALA B N 1
ATOM 6454 C CA . ALA B 2 429 ? 155.74400 126.12800 126.92300 1.000 71.86000 409 ALA B CA 1
ATOM 6455 C C . ALA B 2 429 ? 155.59900 125.28600 125.66100 1.000 71.86000 409 ALA B C 1
ATOM 6456 O O . ALA B 2 429 ? 156.56800 125.09300 124.91800 1.000 71.86000 409 ALA B O 1
ATOM 6458 N N . LEU B 2 430 ? 154.37900 124.81900 125.38100 1.000 71.53000 410 LEU B N 1
ATOM 6459 C CA . LEU B 2 430 ? 154.12100 124.05800 124.16400 1.000 71.53000 410 LEU B CA 1
ATOM 6460 C C . LEU B 2 430 ? 154.28100 124.92700 122.92500 1.000 71.53000 410 LEU B C 1
ATOM 6461 O O . LEU B 2 430 ? 154.81500 124.47700 121.90600 1.000 71.53000 410 LEU B O 1
ATOM 6466 N N . ALA B 2 431 ? 153.83900 126.18700 123.00400 1.000 70.65000 411 ALA B N 1
ATOM 6467 C CA . ALA B 2 431 ? 153.97400 127.09200 121.86700 1.000 70.65000 411 ALA B CA 1
ATOM 6468 C C . ALA B 2 431 ? 155.43300 127.42100 121.58300 1.000 70.65000 411 ALA B C 1
ATOM 6469 O O . ALA B 2 431 ? 155.83300 127.54500 120.42200 1.000 70.65000 411 ALA B O 1
ATOM 6471 N N . ILE B 2 432 ? 156.25900 127.51700 122.62100 1.000 70.35000 412 ILE B N 1
ATOM 6472 C CA . ILE B 2 432 ? 157.65100 127.89100 122.37900 1.000 70.35000 412 ILE B CA 1
ATOM 6473 C C . ILE B 2 432 ? 158.48300 126.67600 121.95300 1.000 70.35000 412 ILE B C 1
ATOM 6474 O O . ILE B 2 432 ? 159.40600 126.79400 121.12500 1.000 70.35000 412 ILE B O 1
ATOM 6479 N N . ILE B 2 433 ? 158.13100 125.48200 122.45100 1.000 72.43000 413 ILE B N 1
ATOM 6480 C CA . ILE B 2 433 ? 158.68200 124.24200 121.89800 1.000 72.43000 413 ILE B CA 1
ATOM 6481 C C . ILE B 2 433 ? 158.31300 124.10700 120.42400 1.000 72.43000 413 ILE B C 1
ATOM 6482 O O . ILE B 2 433 ? 159.15300 123.74500 119.58800 1.000 72.43000 413 ILE B O 1
ATOM 6487 N N . GLY B 2 434 ? 157.07000 124.45400 120.07500 1.000 74.92000 414 GLY B N 1
ATOM 6488 C CA . GLY B 2 434 ? 156.66800 124.44800 118.67800 1.000 74.92000 414 GLY B CA 1
ATOM 6489 C C . GLY B 2 434 ? 157.37800 125.50100 117.84800 1.000 74.92000 414 GLY B C 1
ATOM 6490 O O . GLY B 2 434 ? 157.60900 125.30400 116.65700 1.000 74.92000 414 GLY B O 1
ATOM 6491 N N . MET B 2 435 ? 157.75100 126.61900 118.47100 1.000 78.41000 415 MET B N 1
ATOM 6492 C CA . MET B 2 435 ? 158.52200 127.64800 117.77500 1.000 78.41000 415 MET B CA 1
ATOM 6493 C C . MET B 2 435 ? 159.91400 127.14600 117.41100 1.000 78.41000 415 MET B C 1
ATOM 6494 O O . MET B 2 435 ? 160.38800 127.35000 116.28500 1.000 78.41000 415 MET B O 1
ATOM 6499 N N . ILE B 2 436 ? 160.57600 126.47200 118.35600 1.000 82.67000 416 ILE B N 1
ATOM 6500 C CA . ILE B 2 436 ? 161.90300 125.90600 118.09000 1.000 82.67000 416 ILE B CA 1
ATOM 6501 C C . ILE B 2 436 ? 161.81100 124.80000 117.03900 1.000 82.67000 416 ILE B C 1
ATOM 6502 O O . ILE B 2 436 ? 162.61300 124.74200 116.09100 1.000 82.67000 416 ILE B O 1
ATOM 6507 N N . TRP B 2 437 ? 160.79700 123.93900 117.16700 1.000 86.85000 417 TRP B N 1
ATOM 6508 C CA . TRP B 2 437 ? 160.60700 122.84500 116.22000 1.000 86.85000 417 TRP B CA 1
ATOM 6509 C C . TRP B 2 437 ? 160.23200 123.35300 114.83300 1.000 86.85000 417 TRP B C 1
ATOM 6510 O O . TRP B 2 437 ? 160.54300 122.71300 113.82700 1.000 86.85000 417 TRP B O 1
ATOM 6521 N N . LEU B 2 438 ? 159.57700 124.51000 114.75800 1.000 85.90000 418 LEU B N 1
ATOM 6522 C CA . LEU B 2 438 ? 159.23000 125.08800 113.46700 1.000 85.90000 418 LEU B CA 1
ATOM 6523 C C . LEU B 2 438 ? 160.43000 125.79000 112.84800 1.000 85.90000 418 LEU B C 1
ATOM 6524 O O . LEU B 2 438 ? 160.55800 125.86600 111.62200 1.000 85.90000 418 LEU B O 1
ATOM 6529 N N . ARG B 2 439 ? 161.31700 126.32700 113.68600 1.000 88.40000 419 ARG B N 1
ATOM 6530 C CA . ARG B 2 439 ? 162.52800 126.95100 113.17000 1.000 88.40000 419 ARG B CA 1
ATOM 6531 C C . ARG B 2 439 ? 163.48700 125.90000 112.62800 1.000 88.40000 419 ARG B C 1
ATOM 6532 O O . ARG B 2 439 ? 164.24500 126.16800 111.69200 1.000 88.40000 419 ARG B O 1
ATOM 6540 N N . HIS B 2 440 ? 163.46300 124.70100 113.20900 1.000 94.70000 420 HIS B N 1
ATOM 6541 C CA . HIS B 2 440 ? 164.33100 123.64000 112.70300 1.000 94.70000 420 HIS B CA 1
ATOM 6542 C C . HIS B 2 440 ? 163.69200 122.86700 111.55400 1.000 94.70000 420 HIS B C 1
ATOM 6543 O O . HIS B 2 440 ? 164.36300 122.54500 110.57000 1.000 94.70000 420 HIS B O 1
ATOM 6550 N N . ARG B 2 441 ? 162.39600 122.56800 111.66600 1.000 97.50000 421 ARG B N 1
ATOM 6551 C CA . ARG B 2 441 ? 161.72200 121.74400 110.66900 1.000 97.50000 421 ARG B CA 1
ATOM 6552 C C . ARG B 2 441 ? 161.42000 122.51200 109.39000 1.000 97.50000 421 ARG B C 1
ATOM 6553 O O . ARG B 2 441 ? 161.61700 121.98600 108.29000 1.000 97.50000 421 ARG B O 1
ATOM 6561 N N . LYS B 2 442 ? 160.94900 123.75100 109.50500 1.000 98.72000 422 LYS B N 1
ATOM 6562 C CA . LYS B 2 442 ? 160.47400 124.52800 108.35800 1.000 98.72000 422 LYS B CA 1
ATOM 6563 C C . LYS B 2 442 ? 161.20800 125.86000 108.26900 1.000 98.72000 422 LYS B C 1
ATOM 6564 O O . LYS B 2 442 ? 160.67200 126.89900 108.67700 1.000 98.72000 422 LYS B O 1
ATOM 6570 N N . PRO B 2 443 ? 162.45600 125.87500 107.74400 1.000 100.35000 423 PRO B N 1
ATOM 6571 C CA . PRO B 2 443 ? 163.19900 127.13100 107.59100 1.000 100.35000 423 PRO B CA 1
ATOM 6572 C C . PRO B 2 443 ? 163.03900 127.78800 106.22000 1.000 100.35000 423 PRO B C 1
ATOM 6573 O O . PRO B 2 443 ? 164.02000 128.07400 105.52700 1.000 100.35000 423 PRO B O 1
ATOM 6577 N N . GLU B 2 444 ? 161.79300 128.03900 105.81500 1.000 107.46000 424 GLU B N 1
ATOM 6578 C CA . GLU B 2 444 ? 161.50200 128.73700 104.56100 1.000 107.46000 424 GLU B CA 1
ATOM 6579 C C . GLU B 2 444 ? 160.54700 129.90000 104.84900 1.000 107.46000 424 GLU B C 1
ATOM 6580 O O . GLU B 2 444 ? 159.69600 130.23700 104.02500 1.000 107.46000 424 GLU B O 1
ATOM 6586 N N . LEU B 2 445 ? 160.68900 130.51200 106.02100 1.000 97.54000 425 LEU B N 1
ATOM 6587 C CA . LEU B 2 445 ? 159.83400 131.63000 106.38700 1.000 97.54000 425 LEU B CA 1
ATOM 6588 C C . LEU B 2 445 ? 160.68500 132.88000 106.53800 1.000 97.54000 425 LEU B C 1
ATOM 6589 O O . LEU B 2 445 ? 161.88400 132.80300 106.81200 1.000 97.54000 425 LEU B O 1
ATOM 6594 N N . GLU B 2 446 ? 160.05300 134.03200 106.34000 1.000 95.12000 426 GLU B N 1
ATOM 6595 C CA . GLU B 2 446 ? 160.72100 135.31000 106.53400 1.000 95.12000 426 GLU B CA 1
ATOM 6596 C C . GLU B 2 446 ? 160.61100 135.70500 108.00100 1.000 95.12000 426 GLU B C 1
ATOM 6597 O O . GLU B 2 446 ? 159.50900 135.78400 108.55100 1.000 95.12000 426 GLU B O 1
ATOM 6603 N N . ARG B 2 447 ? 161.75700 135.94500 108.63900 1.000 83.69000 427 ARG B N 1
ATOM 6604 C CA . ARG B 2 447 ? 161.82300 136.21100 110.07500 1.000 83.69000 427 ARG B CA 1
ATOM 6605 C C . ARG B 2 447 ? 162.46000 137.57600 110.28700 1.000 83.69000 427 ARG B C 1
ATOM 6606 O O . ARG B 2 447 ? 163.68800 137.71600 110.22300 1.000 83.69000 427 ARG B O 1
ATOM 6614 N N . PRO B 2 448 ? 161.65200 138.61100 110.53400 1.000 84.12000 428 PRO B N 1
ATOM 6615 C CA . PRO B 2 448 ? 162.21600 139.95700 110.71900 1.000 84.12000 428 PRO B CA 1
ATOM 6616 C C . PRO B 2 448 ? 162.97700 140.12800 112.02000 1.000 84.12000 428 PRO B C 1
ATOM 6617 O O . PRO B 2 448 ? 163.93700 140.90700 112.05300 1.000 84.12000 428 PRO B O 1
ATOM 6621 N N . ILE B 2 449 ? 162.58800 139.43800 113.08300 1.000 81.18000 429 ILE B N 1
ATOM 6622 C CA . ILE B 2 449 ? 163.36500 139.40700 114.31400 1.000 81.18000 429 ILE B CA 1
ATOM 6623 C C . ILE B 2 449 ? 163.67700 137.95100 114.63300 1.000 81.18000 429 ILE B C 1
ATOM 6624 O O . ILE B 2 449 ? 162.89900 137.04700 114.30700 1.000 81.18000 429 ILE B O 1
ATOM 6629 N N . LYS B 2 450 ? 164.86500 137.72000 115.17900 1.000 84.47000 430 LYS B N 1
ATOM 6630 C CA . LYS B 2 450 ? 165.34500 136.37400 115.47800 1.000 84.47000 430 LYS B CA 1
ATOM 6631 C C . LYS B 2 450 ? 166.04500 136.44600 116.82300 1.000 84.47000 430 LYS B C 1
ATOM 6632 O O . LYS B 2 450 ? 167.11000 137.06000 116.93300 1.000 84.47000 430 LYS B O 1
ATOM 6638 N N . VAL B 2 451 ? 165.43600 135.84800 117.84400 1.000 87.31000 431 VAL B N 1
ATOM 6639 C CA . VAL B 2 451 ? 166.00000 135.91400 119.18300 1.000 87.31000 431 VAL B CA 1
ATOM 6640 C C . VAL B 2 451 ? 167.21900 135.00800 119.27400 1.000 87.31000 431 VAL B C 1
ATOM 6641 O O . VAL B 2 451 ? 167.36100 134.03300 118.52200 1.000 87.31000 431 VAL B O 1
ATOM 6645 N N . ASN B 2 452 ? 168.14200 135.37900 120.15800 1.000 92.62000 432 ASN B N 1
ATOM 6646 C CA . ASN B 2 452 ? 169.19900 134.47200 120.57200 1.000 92.62000 432 ASN B CA 1
ATOM 6647 C C . ASN B 2 452 ? 168.59200 133.21900 121.18300 1.000 92.62000 432 ASN B C 1
ATOM 6648 O O . ASN B 2 452 ? 167.58000 133.28300 121.88500 1.000 92.62000 432 ASN B O 1
ATOM 6653 N N . LEU B 2 453 ? 169.20300 132.07100 120.91000 1.000 88.56000 433 LEU B N 1
ATOM 6654 C CA . LEU B 2 453 ? 168.74900 130.86500 121.57900 1.000 88.56000 433 LEU B CA 1
ATOM 6655 C C . LEU B 2 453 ? 169.20000 130.87200 123.03600 1.000 88.56000 433 LEU B C 1
ATOM 6656 O O . LEU B 2 453 ? 169.93000 131.76100 123.48900 1.000 88.56000 433 LEU B O 1
ATOM 6661 N N . ALA B 2 454 ? 168.68300 129.88300 123.77600 1.000 87.19000 434 ALA B N 1
ATOM 6662 C CA . ALA B 2 454 ? 168.78100 129.67000 125.22300 1.000 87.19000 434 ALA B CA 1
ATOM 6663 C C . ALA B 2 454 ? 168.01900 130.71900 126.03100 1.000 87.19000 434 ALA B C 1
ATOM 6664 O O . ALA B 2 454 ? 167.97500 130.63000 127.25900 1.000 87.19000 434 ALA B O 1
ATOM 6666 N N . LEU B 2 455 ? 167.41500 131.71800 125.37100 1.000 82.77000 435 LEU B N 1
ATOM 6667 C CA . LEU B 2 455 ? 166.30100 132.43100 125.99700 1.000 82.77000 435 LEU B CA 1
ATOM 6668 C C . LEU B 2 455 ? 165.00600 131.62400 125.90100 1.000 82.77000 435 LEU B C 1
ATOM 6669 O O . LEU B 2 455 ? 164.31000 131.49200 126.92700 1.000 82.77000 435 LEU B O 1
ATOM 6674 N N . PRO B 2 456 ? 164.62900 131.03100 124.74500 1.000 80.41000 436 PRO B N 1
ATOM 6675 C CA . PRO B 2 456 ? 163.50200 130.08800 124.78800 1.000 80.41000 436 PRO B CA 1
ATOM 6676 C C . PRO B 2 456 ? 163.78600 128.82700 125.58000 1.000 80.41000 436 PRO B C 1
ATOM 6677 O O . PRO B 2 456 ? 162.85900 128.28800 126.18900 1.000 80.41000 436 PRO B O 1
ATOM 6681 N N . VAL B 2 457 ? 165.03500 128.35800 125.62200 1.000 82.25000 437 VAL B N 1
ATOM 6682 C CA . VAL B 2 457 ? 165.34500 127.13400 126.36000 1.000 82.25000 437 VAL B CA 1
ATOM 6683 C C . VAL B 2 457 ? 165.23300 127.37700 127.86000 1.000 82.25000 437 VAL B C 1
ATOM 6684 O O . VAL B 2 457 ? 164.66300 126.56300 128.59800 1.000 82.25000 437 VAL B O 1
ATOM 6688 N N . PHE B 2 458 ? 165.74400 128.52100 128.32700 1.000 84.04000 438 PHE B N 1
ATOM 6689 C CA . PHE B 2 458 ? 165.59900 128.86900 129.73800 1.000 84.04000 438 PHE B CA 1
ATOM 6690 C C . PHE B 2 458 ? 164.14700 129.15800 130.08800 1.000 84.04000 438 PHE B C 1
ATOM 6691 O O . PHE B 2 458 ? 163.70100 128.84400 131.19800 1.000 84.04000 438 PHE B O 1
ATOM 6699 N N . PHE B 2 459 ? 163.38300 129.72200 129.14600 1.000 74.00000 439 PHE B N 1
ATOM 6700 C CA . PHE B 2 459 ? 161.96800 129.95900 129.41400 1.000 74.00000 439 PHE B CA 1
ATOM 6701 C C . PHE B 2 459 ? 161.18700 128.65200 129.49500 1.000 74.00000 439 PHE B C 1
ATOM 6702 O O . PHE B 2 459 ? 160.29300 128.51100 130.33800 1.000 74.00000 439 PHE B O 1
ATOM 6710 N N . ILE B 2 460 ? 161.52500 127.67900 128.64400 1.000 75.93000 440 ILE B N 1
ATOM 6711 C CA . ILE B 2 460 ? 160.87600 126.37000 128.68500 1.000 75.93000 440 ILE B CA 1
ATOM 6712 C C . ILE B 2 460 ? 161.22600 125.64600 129.97700 1.000 75.93000 440 ILE B C 1
ATOM 6713 O O . ILE B 2 460 ? 160.36300 125.02200 130.61000 1.000 75.93000 440 ILE B O 1
ATOM 6718 N N . LEU B 2 461 ? 162.48400 125.75900 130.41400 1.000 77.58000 441 LEU B N 1
ATOM 6719 C CA . LEU B 2 461 ? 162.90000 125.13200 131.66600 1.000 77.58000 441 LEU B CA 1
ATOM 6720 C C . LEU B 2 461 ? 162.21200 125.77400 132.86400 1.000 77.58000 441 LEU B C 1
ATOM 6721 O O . LEU B 2 461 ? 161.81200 125.08200 133.80400 1.000 77.58000 441 LEU B O 1
ATOM 6726 N N . ALA B 2 462 ? 162.01900 127.09400 132.82400 1.000 78.14000 442 ALA B N 1
ATOM 6727 C CA . ALA B 2 462 ? 161.33800 127.77600 133.92100 1.000 78.14000 442 ALA B CA 1
ATOM 6728 C C . ALA B 2 462 ? 159.85000 127.43700 133.95100 1.000 78.14000 442 ALA B C 1
ATOM 6729 O O . ALA B 2 462 ? 159.26100 127.26100 135.02900 1.000 78.14000 442 ALA B O 1
ATOM 6731 N N . CYS B 2 463 ? 159.22800 127.31300 132.77500 1.000 79.98000 443 CYS B N 1
ATOM 6732 C CA . CYS B 2 463 ? 157.82200 126.92300 132.72300 1.000 79.98000 443 CYS B CA 1
ATOM 6733 C C . CYS B 2 463 ? 157.62900 125.48700 133.19100 1.000 79.98000 443 CYS B C 1
ATOM 6734 O O . CYS B 2 463 ? 156.67600 125.18600 133.91700 1.000 79.98000 443 CYS B O 1
ATOM 6737 N N . LEU B 2 464 ? 158.54900 124.59300 132.81700 1.000 83.22000 444 LEU B N 1
ATOM 6738 C CA . LEU B 2 464 ? 158.45200 123.20600 133.26200 1.000 83.22000 444 LEU B CA 1
ATOM 6739 C C . LEU B 2 464 ? 158.73800 123.08800 134.75200 1.000 83.22000 444 LEU B C 1
ATOM 6740 O O . LEU B 2 464 ? 158.17200 122.22400 135.42900 1.000 83.22000 444 LEU B O 1
ATOM 6745 N N . PHE B 2 465 ? 159.59100 123.97100 135.28100 1.000 84.76000 445 PHE B N 1
ATOM 6746 C CA . PHE B 2 465 ? 159.81400 124.04600 136.72000 1.000 84.76000 445 PHE B CA 1
ATOM 6747 C C . PHE B 2 465 ? 158.54300 124.44400 137.45500 1.000 84.76000 445 PHE B C 1
ATOM 6748 O O . PHE B 2 465 ? 158.18400 123.83000 138.46500 1.000 84.76000 445 PHE B O 1
ATOM 6756 N N . LEU B 2 466 ? 157.83900 125.45800 136.94100 1.000 85.76000 446 LEU B N 1
ATOM 6757 C CA . LEU B 2 466 ? 156.59200 125.90300 137.56700 1.000 85.76000 446 LEU B CA 1
ATOM 6758 C C . LEU B 2 466 ? 155.51100 124.82700 137.49800 1.000 85.76000 446 LEU B C 1
ATOM 6759 O O . LEU B 2 466 ? 154.77300 124.61000 138.47000 1.000 85.76000 446 LEU B O 1
ATOM 6764 N N . ILE B 2 467 ? 155.41900 124.13000 136.36000 1.000 88.00000 447 ILE B N 1
ATOM 6765 C CA . ILE B 2 467 ? 154.43600 123.05600 136.20500 1.000 88.00000 447 ILE B CA 1
ATOM 6766 C C . ILE B 2 467 ? 154.74300 121.89900 137.14700 1.000 88.00000 447 ILE B C 1
ATOM 6767 O O . ILE B 2 467 ? 153.85400 121.40500 137.85400 1.000 88.00000 447 ILE B O 1
ATOM 6772 N N . ALA B 2 468 ? 156.00600 121.45800 137.18500 1.000 95.21000 448 ALA B N 1
ATOM 6773 C CA . ALA B 2 468 ? 156.37000 120.29800 137.99100 1.000 95.21000 448 ALA B CA 1
ATOM 6774 C C . ALA B 2 468 ? 156.30100 120.60500 139.47800 1.000 95.21000 448 ALA B C 1
ATOM 6775 O O . ALA B 2 468 ? 156.03300 119.71300 140.29000 1.000 95.21000 448 ALA B O 1
ATOM 6777 N N . VAL B 2 469 ? 156.53800 121.86000 139.85900 1.000 97.13000 449 VAL B N 1
ATOM 6778 C CA . VAL B 2 469 ? 156.41100 122.22900 141.26200 1.000 97.13000 449 VAL B CA 1
ATOM 6779 C C . VAL B 2 469 ? 154.94100 122.33500 141.65200 1.000 97.13000 449 VAL B C 1
ATOM 6780 O O . VAL B 2 469 ? 154.54500 121.90900 142.74600 1.000 97.13000 449 VAL B O 1
ATOM 6784 N N . SER B 2 470 ? 154.09200 122.81400 140.73500 1.000 98.85000 450 SER B N 1
ATOM 6785 C CA . SER B 2 470 ? 152.66000 122.87800 141.01700 1.000 98.85000 450 SER B CA 1
ATOM 6786 C C . SER B 2 470 ? 152.00900 121.49900 141.10000 1.000 98.85000 450 SER B C 1
ATOM 6787 O O . SER B 2 470 ? 150.91100 121.38100 141.65100 1.000 98.85000 450 SER B O 1
ATOM 6790 N N . PHE B 2 471 ? 152.66000 120.46000 140.57600 1.000 107.09000 451 PHE B N 1
ATOM 6791 C CA . PHE B 2 471 ? 152.24100 119.07700 140.75400 1.000 107.09000 451 PHE B CA 1
ATOM 6792 C C . PHE B 2 471 ? 152.93200 118.40900 141.93800 1.000 107.09000 451 PHE B C 1
ATOM 6793 O O . PHE B 2 471 ? 152.89700 117.18000 142.05600 1.000 107.09000 451 PHE B O 1
ATOM 6801 N N . TRP B 2 472 ? 153.56400 119.19400 142.81500 1.000 113.80000 452 TRP B N 1
ATOM 6802 C CA . TRP B 2 472 ? 154.40200 118.63300 143.86700 1.000 113.80000 452 TRP B CA 1
ATOM 6803 C C . TRP B 2 472 ? 154.07300 119.22200 145.23500 1.000 113.80000 452 TRP B C 1
ATOM 6804 O O . TRP B 2 472 ? 154.48100 118.66000 146.25800 1.000 113.80000 452 TRP B O 1
ATOM 6815 N N . LYS B 2 473 ? 153.32300 120.31900 145.28700 1.000 112.70000 453 LYS B N 1
ATOM 6816 C CA . LYS B 2 473 ? 152.95200 120.90600 146.56600 1.000 112.70000 453 LYS B CA 1
ATOM 6817 C C . LYS B 2 473 ? 151.44000 120.91600 146.73100 1.000 112.70000 453 LYS B C 1
ATOM 6818 O O . LYS B 2 473 ? 150.92600 120.62400 147.81500 1.000 112.70000 453 LYS B O 1
ATOM 6824 N N . THR B 2 474 ? 150.71600 121.25000 145.66600 1.000 109.31000 454 THR B N 1
ATOM 6825 C CA . THR B 2 474 ? 149.25200 121.25200 145.67700 1.000 109.31000 454 THR B CA 1
ATOM 6826 C C . THR B 2 474 ? 148.74500 120.43200 144.50100 1.000 109.31000 454 THR B C 1
ATOM 6827 O O . THR B 2 474 ? 148.32200 120.98200 143.47800 1.000 109.31000 454 THR B O 1
ATOM 6831 N N . PRO B 2 475 ? 148.76200 119.10500 144.61200 1.000 108.69000 455 PRO B N 1
ATOM 6832 C CA . PRO B 2 475 ? 148.30100 118.25700 143.50500 1.000 108.69000 455 PRO B CA 1
ATOM 6833 C C . PRO B 2 475 ? 146.82500 117.89300 143.54900 1.000 108.69000 455 PRO B C 1
ATOM 6834 O O . PRO B 2 475 ? 146.39200 117.07400 142.73400 1.000 108.69000 455 PRO B O 1
ATOM 6838 N N . VAL B 2 476 ? 146.04800 118.46300 144.47000 1.000 108.54000 456 VAL B N 1
ATOM 6839 C CA . VAL B 2 476 ? 144.64000 118.10300 144.55300 1.000 108.54000 456 VAL B CA 1
ATOM 6840 C C . VAL B 2 476 ? 143.78700 119.02500 143.67900 1.000 108.54000 456 VAL B C 1
ATOM 6841 O O . VAL B 2 476 ? 142.71800 118.62500 143.20500 1.000 108.54000 456 VAL B O 1
ATOM 6845 N N . GLU B 2 477 ? 144.24900 120.24400 143.41100 1.000 106.99000 457 GLU B N 1
ATOM 6846 C CA . GLU B 2 477 ? 143.49500 121.14800 142.55300 1.000 106.99000 457 GLU B CA 1
ATOM 6847 C C . GLU B 2 477 ? 143.81500 120.92300 141.08000 1.000 106.99000 457 GLU B C 1
ATOM 6848 O O . GLU B 2 477 ? 142.95400 121.12600 140.21500 1.000 106.99000 457 GLU B O 1
ATOM 6854 N N . CYS B 2 478 ? 145.04500 120.49400 140.78600 1.000 105.02000 458 CYS B N 1
ATOM 6855 C CA . CYS B 2 478 ? 145.44000 120.21900 139.40900 1.000 105.02000 458 CYS B CA 1
ATOM 6856 C C . CYS B 2 478 ? 144.70800 119.00700 138.85000 1.000 105.02000 458 CYS B C 1
ATOM 6857 O O . CYS B 2 478 ? 144.47200 118.91400 137.64400 1.000 105.02000 458 CYS B O 1
ATOM 6860 N N . GLY B 2 479 ? 144.32600 118.07100 139.71900 1.000 103.87000 459 GLY B N 1
ATOM 6861 C CA . GLY B 2 479 ? 143.52600 116.94500 139.26700 1.000 103.87000 459 GLY B CA 1
ATOM 6862 C C . GLY B 2 479 ? 142.12400 117.34900 138.85400 1.000 103.87000 459 GLY B C 1
ATOM 6863 O O . GLY B 2 479 ? 141.59500 116.85700 137.85500 1.000 103.87000 459 GLY B O 1
ATOM 6864 N N . ILE B 2 480 ? 141.52200 118.28600 139.59000 1.000 102.23000 460 ILE B N 1
ATOM 6865 C CA . ILE B 2 480 ? 140.20000 118.81600 139.26700 1.000 102.23000 460 ILE B CA 1
ATOM 6866 C C . ILE B 2 480 ? 140.29600 119.62700 137.98100 1.000 102.23000 460 ILE B C 1
ATOM 6867 O O . ILE B 2 480 ? 139.41500 119.54600 137.11200 1.000 102.23000 460 ILE B O 1
ATOM 6872 N N . GLY B 2 481 ? 141.38700 120.38700 137.84500 1.000 98.56000 461 GLY B N 1
ATOM 6873 C CA . GLY B 2 481 ? 141.61500 121.13900 136.62000 1.000 98.56000 461 GLY B CA 1
ATOM 6874 C C . GLY B 2 481 ? 141.78900 120.25400 135.40100 1.000 98.56000 461 GLY B C 1
ATOM 6875 O O . GLY B 2 481 ? 141.23100 120.53200 134.34000 1.000 98.56000 461 GLY B O 1
ATOM 6876 N N . PHE B 2 482 ? 142.53300 119.15600 135.55000 1.000 96.88000 462 PHE B N 1
ATOM 6877 C CA . PHE B 2 482 ? 142.70200 118.20300 134.46000 1.000 96.88000 462 PHE B CA 1
ATOM 6878 C C . PHE B 2 482 ? 141.41500 117.44000 134.17800 1.000 96.88000 462 PHE B C 1
ATOM 6879 O O . PHE B 2 482 ? 141.20800 116.96400 133.05600 1.000 96.88000 462 PHE B O 1
ATOM 6887 N N . THR B 2 483 ? 140.54200 117.30900 135.18000 1.000 97.73000 463 THR B N 1
ATOM 6888 C CA . THR B 2 483 ? 139.23100 116.71600 134.94900 1.000 97.73000 463 THR B CA 1
ATOM 6889 C C . THR B 2 483 ? 138.33400 117.63100 134.12600 1.000 97.73000 463 THR B C 1
ATOM 6890 O O . THR B 2 483 ? 137.58500 117.14900 133.26900 1.000 97.73000 463 THR B O 1
ATOM 6894 N N . ILE B 2 484 ? 138.38900 118.94200 134.37600 1.000 91.59000 464 ILE B N 1
ATOM 6895 C CA . ILE B 2 484 ? 137.61100 119.89400 133.58400 1.000 91.59000 464 ILE B CA 1
ATOM 6896 C C . ILE B 2 484 ? 138.14700 120.04600 132.16300 1.000 91.59000 464 ILE B C 1
ATOM 6897 O O . ILE B 2 484 ? 137.36000 120.28700 131.23500 1.000 91.59000 464 ILE B O 1
ATOM 6902 N N . ILE B 2 485 ? 139.45300 119.84400 131.95800 1.000 88.97000 465 ILE B N 1
ATOM 6903 C CA . ILE B 2 485 ? 140.07400 119.98500 130.64000 1.000 88.97000 465 ILE B CA 1
ATOM 6904 C C . ILE B 2 485 ? 139.54600 118.94300 129.66000 1.000 88.97000 465 ILE B C 1
ATOM 6905 O O . ILE B 2 485 ? 139.14900 119.27700 128.53900 1.000 88.97000 465 ILE B O 1
ATOM 6910 N N . LEU B 2 486 ? 139.47600 117.67800 130.07700 1.000 91.38000 466 LEU B N 1
ATOM 6911 C CA . LEU B 2 486 ? 139.09400 116.61100 129.15700 1.000 91.38000 466 LEU B CA 1
ATOM 6912 C C . LEU B 2 486 ? 137.58700 116.53100 128.93800 1.000 91.38000 466 LEU B C 1
ATOM 6913 O O . LEU B 2 486 ? 137.10400 115.67400 128.19100 1.000 91.38000 466 LEU B O 1
ATOM 6918 N N . SER B 2 487 ? 136.82300 117.41800 129.57700 1.000 88.70000 467 SER B N 1
ATOM 6919 C CA . SER B 2 487 ? 135.38800 117.50700 129.33500 1.000 88.70000 467 SER B CA 1
ATOM 6920 C C . SER B 2 487 ? 135.09800 118.14200 127.98000 1.000 88.70000 467 SER B C 1
ATOM 6921 O O . SER B 2 487 ? 133.97500 118.05700 127.47600 1.000 88.70000 467 SER B O 1
ATOM 6924 N N . GLY B 2 488 ? 136.10100 118.79000 127.38900 1.000 83.81000 468 GLY B N 1
ATOM 6925 C CA . GLY B 2 488 ? 135.93300 119.33100 126.05100 1.000 83.81000 468 GLY B CA 1
ATOM 6926 C C . GLY B 2 488 ? 136.06400 118.27400 124.97400 1.000 83.81000 468 GLY B C 1
ATOM 6927 O O . GLY B 2 488 ? 135.70100 118.49900 123.81800 1.000 83.81000 468 GLY B O 1
ATOM 6928 N N . LEU B 2 489 ? 136.60900 117.11300 125.33200 1.000 84.48000 469 LEU B N 1
ATOM 6929 C CA . LEU B 2 489 ? 136.76600 116.01000 124.38800 1.000 84.48000 469 LEU B CA 1
ATOM 6930 C C . LEU B 2 489 ? 135.44300 115.40000 123.91100 1.000 84.48000 469 LEU B C 1
ATOM 6931 O O . LEU B 2 489 ? 135.38600 114.96200 122.75800 1.000 84.48000 469 LEU B O 1
ATOM 6936 N N . PRO B 2 490 ? 134.36500 115.32500 124.71500 1.000 85.96000 470 PRO B N 1
ATOM 6937 C CA . PRO B 2 490 ? 133.05000 115.08700 124.09000 1.000 85.96000 470 PRO B CA 1
ATOM 6938 C C . PRO B 2 490 ? 132.60200 116.20400 123.16500 1.000 85.96000 470 PRO B C 1
ATOM 6939 O O . PRO B 2 490 ? 131.91600 115.94700 122.16800 1.000 85.96000 470 PRO B O 1
ATOM 6943 N N . VAL B 2 491 ? 132.97500 117.44700 123.47300 1.000 82.98000 471 VAL B N 1
ATOM 6944 C CA . VAL B 2 491 ? 132.49600 118.59100 122.70500 1.000 82.98000 471 VAL B CA 1
ATOM 6945 C C . VAL B 2 491 ? 133.21000 118.67300 121.36200 1.000 82.98000 471 VAL B C 1
ATOM 6946 O O . VAL B 2 491 ? 132.62600 119.11000 120.36200 1.000 82.98000 471 VAL B O 1
ATOM 6950 N N . TYR B 2 492 ? 134.46500 118.22100 121.30400 1.000 81.71000 472 TYR B N 1
ATOM 6951 C CA . TYR B 2 492 ? 135.22000 118.24900 120.05300 1.000 81.71000 472 TYR B CA 1
ATOM 6952 C C . TYR B 2 492 ? 134.67300 117.23800 119.05600 1.000 81.71000 472 TYR B C 1
ATOM 6953 O O . TYR B 2 492 ? 134.66100 117.48200 117.84500 1.000 81.71000 472 TYR B O 1
ATOM 6962 N N . PHE B 2 493 ? 134.20600 116.09400 119.55100 1.000 88.82000 473 PHE B N 1
ATOM 6963 C CA . PHE B 2 493 ? 133.68800 115.04300 118.68600 1.000 88.82000 473 PHE B CA 1
ATOM 6964 C C . PHE B 2 493 ? 132.20600 115.24000 118.40400 1.000 88.82000 473 PHE B C 1
ATOM 6965 O O . PHE B 2 493 ? 131.53700 114.32500 117.91800 1.000 88.82000 473 PHE B O 1
ATOM 6973 N N . PHE B 2 494 ? 131.67700 116.41900 118.72700 1.000 91.89000 474 PHE B N 1
ATOM 6974 C CA . PHE B 2 494 ? 130.31100 116.80500 118.37000 1.000 91.89000 474 PHE B CA 1
ATOM 6975 C C . PHE B 2 494 ? 130.39100 118.21100 117.78000 1.000 91.89000 474 PHE B C 1
ATOM 6976 O O . PHE B 2 494 ? 130.39600 119.20500 118.50900 1.000 91.89000 474 PHE B O 1
ATOM 6984 N N . GLY B 2 495 ? 130.46500 118.28700 116.45700 1.000 91.84000 475 GLY B N 1
ATOM 6985 C CA . GLY B 2 495 ? 130.49800 119.57000 115.78900 1.000 91.84000 475 GLY B CA 1
ATOM 6986 C C . GLY B 2 495 ? 131.70500 119.76200 114.89800 1.000 91.84000 475 GLY B C 1
ATOM 6987 O O . GLY B 2 495 ? 131.59400 120.33700 113.81200 1.000 91.84000 475 GLY B O 1
ATOM 6988 N N . VAL B 2 496 ? 132.86400 119.28300 115.33900 1.000 87.11000 476 VAL B N 1
ATOM 6989 C CA . VAL B 2 496 ? 134.08600 119.44500 114.56400 1.000 87.11000 476 VAL B CA 1
ATOM 6990 C C . VAL B 2 496 ? 134.37300 118.16400 113.79800 1.000 87.11000 476 VAL B C 1
ATOM 6991 O O . VAL B 2 496 ? 134.39400 118.15500 112.56300 1.000 87.11000 476 VAL B O 1
ATOM 6995 N N . TRP B 2 497 ? 134.58900 117.07000 114.52600 1.000 94.73000 477 TRP B N 1
ATOM 6996 C CA . TRP B 2 497 ? 134.94100 115.81300 113.87800 1.000 94.73000 477 TRP B CA 1
ATOM 6997 C C . TRP B 2 497 ? 133.70600 115.11500 113.32900 1.000 94.73000 477 TRP B C 1
ATOM 6998 O O . TRP B 2 497 ? 133.73800 114.54000 112.23600 1.000 94.73000 477 TRP B O 1
ATOM 7009 N N . TRP B 2 498 ? 132.60500 115.14200 114.07900 1.000 99.68000 478 TRP B N 1
ATOM 7010 C CA . TRP B 2 498 ? 131.39500 114.44000 113.65700 1.000 99.68000 478 TRP B CA 1
ATOM 7011 C C . TRP B 2 498 ? 130.67700 115.27100 112.60300 1.000 99.68000 478 TRP B C 1
ATOM 7012 O O . TRP B 2 498 ? 129.74200 116.02600 112.87900 1.000 99.68000 478 TRP B O 1
ATOM 7023 N N . LYS B 2 499 ? 131.12500 115.11800 111.36100 1.000 102.71000 479 LYS B N 1
ATOM 7024 C CA . LYS B 2 499 ? 130.34500 115.57900 110.22300 1.000 102.71000 479 LYS B CA 1
ATOM 7025 C C . LYS B 2 499 ? 129.32400 114.50900 109.86000 1.000 102.71000 479 LYS B C 1
ATOM 7026 O O . LYS B 2 499 ? 129.17000 113.52900 110.60100 1.000 102.71000 479 LYS B O 1
ATOM 7032 N N . ASN B 2 500 ? 128.65900 114.68900 108.71200 1.000 106.87000 480 ASN B N 1
ATOM 7033 C CA . ASN B 2 500 ? 127.51900 113.89300 108.25900 1.000 106.87000 480 ASN B CA 1
ATOM 7034 C C . ASN B 2 500 ? 126.43900 113.86700 109.33500 1.000 106.87000 480 ASN B C 1
ATOM 7035 O O . ASN B 2 500 ? 125.93300 112.79800 109.69100 1.000 106.87000 480 ASN B O 1
ATOM 7040 N N . LYS B 2 501 ? 126.10600 115.03600 109.86800 1.000 105.43000 481 LYS B N 1
ATOM 7041 C CA . LYS B 2 501 ? 125.07800 115.15900 110.88500 1.000 105.43000 481 LYS B CA 1
ATOM 7042 C C . LYS B 2 501 ? 123.71000 114.91700 110.26200 1.000 105.43000 481 LYS B C 1
ATOM 7043 O O . LYS B 2 501 ? 123.53100 115.07500 109.05300 1.000 105.43000 481 LYS B O 1
ATOM 7049 N N . PRO B 2 502 ? 122.72500 114.49700 111.06000 1.000 110.70000 482 PRO B N 1
ATOM 7050 C CA . PRO B 2 502 ? 121.37100 114.32800 110.52300 1.000 110.70000 482 PRO B CA 1
ATOM 7051 C C . PRO B 2 502 ? 120.73800 115.65900 110.14600 1.000 110.70000 482 PRO B C 1
ATOM 7052 O O . PRO B 2 502 ? 121.15300 116.73000 110.59200 1.000 110.70000 482 PRO B O 1
ATOM 7056 N N . LYS B 2 503 ? 119.69900 115.57500 109.31700 1.000 108.71000 483 LYS B N 1
ATOM 7057 C CA . LYS B 2 503 ? 118.93600 116.75500 108.93000 1.000 108.71000 483 LYS B CA 1
ATOM 7058 C C . LYS B 2 503 ? 118.01600 117.24700 110.03800 1.000 108.71000 483 LYS B C 1
ATOM 7059 O O . LYS B 2 503 ? 117.41200 118.31400 109.89500 1.000 108.71000 483 LYS B O 1
ATOM 7065 N N . TRP B 2 504 ? 117.90400 116.49300 111.13400 1.000 112.29000 484 TRP B N 1
ATOM 7066 C CA . TRP B 2 504 ? 117.24500 116.95900 112.34400 1.000 112.29000 484 TRP B CA 1
ATOM 7067 C C . TRP B 2 504 ? 117.99100 118.10900 113.01300 1.000 112.29000 484 TRP B C 1
ATOM 7068 O O . TRP B 2 504 ? 117.38400 118.85500 113.78600 1.000 112.29000 484 TRP B O 1
ATOM 7079 N N . LEU B 2 505 ? 119.28300 118.27400 112.73200 1.000 108.68000 485 LEU B N 1
ATOM 7080 C CA . LEU B 2 505 ? 120.12300 119.24200 113.42600 1.000 108.68000 485 LEU B CA 1
ATOM 7081 C C . LEU B 2 505 ? 120.66000 120.34900 112.53600 1.000 108.68000 485 LEU B C 1
ATOM 7082 O O . LEU B 2 505 ? 120.84400 121.47100 113.01300 1.000 108.68000 485 LEU B O 1
ATOM 7087 N N . LEU B 2 506 ? 120.93600 120.06400 111.26100 1.000 103.98000 486 LEU B N 1
ATOM 7088 C CA . LEU B 2 506 ? 121.57300 121.05500 110.39600 1.000 103.98000 486 LEU B CA 1
ATOM 7089 C C . LEU B 2 506 ? 120.61900 122.19200 110.05400 1.000 103.98000 486 LEU B C 1
ATOM 7090 O O . LEU B 2 506 ? 121.02600 123.35900 109.97600 1.000 103.98000 486 LEU B O 1
ATOM 7095 N N . GLN B 2 507 ? 119.33700 121.87200 109.86600 1.000 106.20000 487 GLN B N 1
ATOM 7096 C CA . GLN B 2 507 ? 118.36500 122.89400 109.49800 1.000 106.20000 487 GLN B CA 1
ATOM 7097 C C . GLN B 2 507 ? 118.08000 123.82100 110.67200 1.000 106.20000 487 GLN B C 1
ATOM 7098 O O . GLN B 2 507 ? 117.90200 125.03100 110.49300 1.000 106.20000 487 GLN B O 1
ATOM 7104 N N . GLY B 2 508 ? 118.09000 123.27600 111.89100 1.000 104.02000 488 GLY B N 1
ATOM 7105 C CA . GLY B 2 508 ? 117.88400 124.11000 113.06600 1.000 104.02000 488 GLY B CA 1
ATOM 7106 C C . GLY B 2 508 ? 119.05300 125.03900 113.33300 1.000 104.02000 488 GLY B C 1
ATOM 7107 O O . GLY B 2 508 ? 118.86800 126.19700 113.72100 1.000 104.02000 488 GLY B O 1
ATOM 7108 N N . ILE B 2 509 ? 120.27400 124.54500 113.11100 1.000 98.84000 489 ILE B N 1
ATOM 7109 C CA . ILE B 2 509 ? 121.47100 125.36500 113.28100 1.000 98.84000 489 ILE B CA 1
ATOM 7110 C C . ILE B 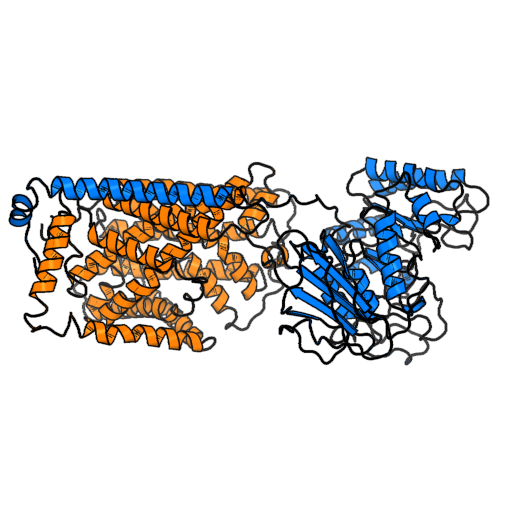2 509 ? 121.50800 126.46400 112.22700 1.000 98.84000 489 ILE B C 1
ATOM 7111 O O . ILE B 2 509 ? 121.81400 127.62700 112.52600 1.000 98.84000 489 ILE B O 1
ATOM 7116 N N . PHE B 2 510 ? 121.13900 126.11800 110.98800 1.000 96.84000 490 PHE B N 1
ATOM 7117 C CA . PHE B 2 510 ? 121.03600 127.10400 109.91500 1.000 96.84000 490 PHE B CA 1
ATOM 7118 C C . PHE B 2 510 ? 119.97800 128.15600 110.23000 1.000 96.84000 490 PHE B C 1
ATOM 7119 O O . PHE B 2 510 ? 120.18000 129.35200 109.98400 1.000 96.84000 490 PHE B O 1
ATOM 7127 N N . SER B 2 511 ? 118.86100 127.72900 110.82500 1.000 97.06000 491 SER B N 1
ATOM 7128 C CA . SER B 2 511 ? 117.76100 128.63900 111.11700 1.000 97.06000 491 SER B CA 1
ATOM 7129 C C . SER B 2 511 ? 118.12200 129.60700 112.23600 1.000 97.06000 491 SER B C 1
ATOM 7130 O O . SER B 2 511 ? 117.84700 130.80700 112.14700 1.000 97.06000 491 SER B O 1
ATOM 7133 N N . THR B 2 512 ? 118.75700 129.10600 113.30000 1.000 93.93000 492 THR B N 1
ATOM 7134 C CA . THR B 2 512 ? 119.13300 130.00600 114.38700 1.000 93.93000 492 THR B CA 1
ATOM 7135 C C . THR B 2 512 ? 120.30200 130.90200 113.98400 1.000 93.93000 492 THR B C 1
ATOM 7136 O O . THR B 2 512 ? 120.39400 132.05000 114.43900 1.000 93.93000 492 THR B O 1
ATOM 7140 N N . THR B 2 513 ? 121.14600 130.43700 113.05500 1.000 89.39000 493 THR B N 1
ATOM 7141 C CA . THR B 2 513 ? 122.23100 131.27400 112.55700 1.000 89.39000 493 THR B CA 1
ATOM 7142 C C . THR B 2 513 ? 121.69200 132.42100 111.71400 1.000 89.39000 493 THR B C 1
ATOM 7143 O O . THR B 2 513 ? 122.08500 133.57700 111.90200 1.000 89.39000 493 THR B O 1
ATOM 7147 N N . VAL B 2 514 ? 120.74600 132.13200 110.81300 1.000 90.83000 494 VAL B N 1
ATOM 7148 C CA . VAL B 2 514 ? 120.19400 133.19400 109.97500 1.000 90.83000 494 VAL B CA 1
ATOM 7149 C C . VAL B 2 514 ? 119.28200 134.10600 110.79500 1.000 90.83000 494 VAL B C 1
ATOM 7150 O O . VAL B 2 514 ? 119.14200 135.29700 110.49200 1.000 90.83000 494 VAL B O 1
ATOM 7154 N N . LEU B 2 515 ? 118.70900 133.59100 111.89000 1.000 90.98000 495 LEU B N 1
ATOM 7155 C CA . LEU B 2 515 ? 117.91900 134.44500 112.77100 1.000 90.98000 495 LEU B CA 1
ATOM 7156 C C . LEU B 2 515 ? 118.80800 135.42800 113.52300 1.000 90.98000 495 LEU B C 1
ATOM 7157 O O . LEU B 2 515 ? 118.47100 136.61400 113.64400 1.000 90.98000 495 LEU B O 1
ATOM 7162 N N . CYS B 2 516 ? 119.96200 134.96200 114.01400 1.000 88.53000 496 CYS B N 1
ATOM 7163 C CA . CYS B 2 516 ? 120.89900 135.87500 114.66200 1.000 88.53000 496 CYS B CA 1
ATOM 7164 C C . CYS B 2 516 ? 121.51600 136.84300 113.65500 1.000 88.53000 496 CYS B C 1
ATOM 7165 O O . CYS B 2 516 ? 121.84100 137.98500 114.00400 1.000 88.53000 496 CYS B O 1
ATOM 7168 N N . GLN B 2 517 ? 121.66500 136.41000 112.39900 1.000 83.98000 497 GLN B N 1
ATOM 7169 C CA . GLN B 2 517 ? 122.11800 137.31100 111.34200 1.000 83.98000 497 GLN B CA 1
ATOM 7170 C C . GLN B 2 517 ? 121.10500 138.41300 111.06900 1.000 83.98000 497 GLN B C 1
ATOM 7171 O O . GLN B 2 517 ? 121.47900 139.57300 110.87600 1.000 83.98000 497 GLN B O 1
ATOM 7177 N N . LYS B 2 518 ? 119.81800 138.06500 111.02400 1.000 86.83000 498 LYS B N 1
ATOM 7178 C CA . LYS B 2 518 ? 118.79100 139.07300 110.79100 1.000 86.83000 498 LYS B CA 1
ATOM 7179 C C . LYS B 2 518 ? 118.62800 139.99000 111.99200 1.000 86.83000 498 LYS B C 1
ATOM 7180 O O . LYS B 2 518 ? 118.24200 141.15300 111.83500 1.000 86.83000 498 LYS B O 1
ATOM 7186 N N . LEU B 2 519 ? 118.91900 139.48900 113.19300 1.000 81.91000 499 LEU B N 1
ATOM 7187 C CA . LEU B 2 519 ? 118.88200 140.34500 114.37100 1.000 81.91000 499 LEU B CA 1
ATOM 7188 C C . LEU B 2 519 ? 120.04000 141.33700 114.39100 1.000 81.91000 499 LEU B C 1
ATOM 7189 O O . LEU B 2 519 ? 119.81600 142.54500 114.51600 1.000 81.91000 499 LEU B O 1
ATOM 7194 N N . MET B 2 520 ? 121.27800 140.86000 114.25600 1.000 79.22000 500 MET B N 1
ATOM 7195 C CA . MET B 2 520 ? 122.43600 141.72500 114.43500 1.000 79.22000 500 MET B CA 1
ATOM 7196 C C . MET B 2 520 ? 122.92300 142.39100 113.15300 1.000 79.22000 500 MET B C 1
ATOM 7197 O O . MET B 2 520 ? 123.83900 143.21700 113.23300 1.000 79.22000 500 MET B O 1
ATOM 7202 N N . GLN B 2 521 ? 122.34700 142.04100 111.99300 1.000 81.22000 501 GLN B N 1
ATOM 7203 C CA . GLN B 2 521 ? 122.69200 142.60400 110.67500 1.000 81.22000 501 GLN B CA 1
ATOM 7204 C C . GLN B 2 521 ? 124.17400 142.37500 110.35200 1.000 81.22000 501 GLN B C 1
ATOM 7205 O O . GLN B 2 521 ? 124.94400 143.30700 110.11700 1.000 81.22000 501 GLN B O 1
ATOM 7211 N N . VAL B 2 522 ? 124.58300 141.11000 110.37900 1.000 75.69000 502 VAL B N 1
ATOM 7212 C CA . VAL B 2 522 ? 125.98400 140.75100 110.21000 1.000 75.69000 502 VAL B CA 1
ATOM 7213 C C . VAL B 2 522 ? 126.14800 139.88200 108.97100 1.000 75.69000 502 VAL B C 1
ATOM 7214 O O . VAL B 2 522 ? 125.31400 139.02400 108.66900 1.000 75.69000 502 VAL B O 1
ATOM 7218 N N . VAL B 2 523 ? 127.24200 140.10800 108.25800 1.000 76.52000 503 VAL B N 1
ATOM 7219 C CA . VAL B 2 523 ? 127.55400 139.37000 107.03700 1.000 76.52000 503 VAL B CA 1
ATOM 7220 C C . VAL B 2 523 ? 128.79700 138.53600 107.31000 1.000 76.52000 503 VAL B C 1
ATOM 7221 O O . VAL B 2 523 ? 129.56500 138.82800 108.24200 1.000 76.52000 503 VAL B O 1
ATOM 7225 N N . PRO B 2 524 ? 129.01300 137.46500 106.54500 1.000 81.31000 504 PRO B N 1
ATOM 7226 C CA . PRO B 2 524 ? 130.26500 136.71600 106.67800 1.000 81.31000 504 PRO B CA 1
ATOM 7227 C C . PRO B 2 524 ? 131.45300 137.49600 106.13800 1.000 81.31000 504 PRO B C 1
ATOM 7228 O O . PRO B 2 524 ? 131.31300 138.49400 105.43100 1.000 81.31000 504 PRO B O 1
ATOM 7232 N N . GLN B 2 525 ? 132.64300 137.03400 106.49800 1.000 87.28000 505 GLN B N 1
ATOM 7233 C CA . GLN B 2 525 ? 133.87500 137.68000 106.07500 1.000 87.28000 505 GLN B CA 1
ATOM 7234 C C . GLN B 2 525 ? 134.36800 137.11500 104.75200 1.000 87.28000 505 GLN B C 1
ATOM 7235 O O . GLN B 2 525 ? 134.00700 136.00300 104.37000 1.000 87.28000 505 GLN B O 1
ATOM 7241 N N . GLU B 2 526 ? 135.19500 137.88700 104.05700 1.000 100.21000 506 GLU B N 1
ATOM 7242 C CA . GLU B 2 526 ? 135.73900 137.45800 102.77500 1.000 100.21000 506 GLU B CA 1
ATOM 7243 C C . GLU B 2 526 ? 136.43600 138.60300 102.05100 1.000 100.21000 506 GLU B C 1
ATOM 7244 O O . GLU B 2 526 ? 137.46800 138.40600 101.41300 1.000 100.21000 506 GLU B O 1
ATOM 7250 N N . THR B 2 527 ? 135.86400 139.79800 102.15400 1.000 30.00000 507 THR B N 1
ATOM 7251 C CA . THR B 2 527 ? 136.42200 140.97700 101.50400 1.000 30.00000 507 THR B CA 1
ATOM 7252 C C . THR B 2 527 ? 136.84100 140.66900 100.07100 1.000 30.00000 507 THR B C 1
ATOM 7253 O O . THR B 2 527 ? 136.39300 139.68500 99.48200 1.000 30.00000 507 THR B O 1
#

InterPro domains:
  IPR006047 Glycosyl hydrolase family 13, catalytic domain [PF00128] (133-230)
  IPR006047 Glycosyl hydrolase family 13, catalytic domain [SM00642] (129-394)
  IPR013780 Glycosyl hydrolase, all-beta [G3DSA:2.60.40.1180] (439-529)
  IPR017853 Glycoside hydrolase superfamily [SSF51445] (115-435)
  IPR031984 Solute carrier family 3 member 2, N-terminal domain [PF16028] (54-124)
  IPR042280 Amino acid transporter heavy chain SLC3A2 [PTHR46673] (1-528)

Nearest PDB structures (foldseek):
  8xpu-assembly1_A  TM=9.914E-01  e=6.946E-87  Homo sapiens
  2dh3-assembly1_A  TM=9.871E-01  e=1.523E-76  Homo sapiens
  8g0m-assembly1_A  TM=9.876E-01  e=1.063E-76  Homo sapiens
  7df1-assembly2_B-2  TM=9.919E-01  e=2.710E-75  Homo sapiens
  6i9q-assembly1_A  TM=9.628E-01  e=7.475E-62  Mus musculus

B-factor: mean 78.99, std 20.27, range [20.0, 158.99]